Protein 3NC3 (pdb70)

Radius of gyration: 29.65 Å; Cα contacts (8 Å, |Δi|>4): 1270; chains: 2; bounding box: 60×77×84 Å

InterPro domains:
  IPR001128 Cytochrome P450 [PF00067] (16-372)
  IPR002397 Cytochrome P450, B-class [PR00359] (80-91)
  IPR002397 Cytochrome P450, B-class [PR00359] (126-142)
  IPR002397 Cytochrome P450, B-class [PR00359] (143-158)
  IPR002397 Cytochrome P450, B-class [PR00359] (187-209)
  IPR002397 Cytochrome P450, B-class [PR00359] (268-279)
  IPR002397 Cytochrome P450, B-class [PR00359] (285-312)
  IPR002397 Cytochrome P450, B-class [PR00359] (313-328)
  IPR002397 Cytochrome P450, B-class [PR00359] (344-353)
  IPR002397 Cytochrome P450, B-class [PR00359] (353-364)
  IPR017972 Cytochrome P450, conserved site [PS00086] (346-355)
  IPR030904 Cytochrome P450, CypX [TIGR04538] (9-403)
  IPR036396 Cytochrome P450 superfamily [G3DSA:1.10.630.10] (5-405)
  IPR036396 Cytochrome P450 superfamily [SSF48264] (13-402)

GO terms:
  GO:0005506 iron ion binding (F, IDA)
  GO:0016713 oxidoreductase activity, acting on paired donors, with incorporation or reduction of molecular oxygen, reduced iron-sulfur protein as one donor, and incorporation of one atom of oxygen (F, IDA)
  GO:0046148 pigment biosynthetic process (P, IDA)
  GO:0020037 heme binding (F, IDA)

Sequence (765 aa):
IKLFSVLSDQFQNNNPYAYFSQLREEDPVHYEESIDSYFISRYHDVRYILQHPDIFTTKSLVERAEPVMRAKRRRIVVRSFIGDALDHLSPLIKQNAENLLAPYLERGKSDLVNDFGKTFAVCVTMDMLGLDKRDHEKISEWHSGVADFITSISQSPEARAHSLWCSEQLSQYLMPVIKERRVNPGSDLISILCTALSDKDILALILNVLLAATEPADKTLALMIYHLLNNPEQMNDVLADRSLVPRAIAETLRYKPPVQLIPRQLSQDTVVGGMEIKKDTIVFCMIGAANRDPEAFEQPDVFNIHREDLGIKSAFSGAARHLAFGSGIHNCVGTAFAKNEIEIVANIVLDKMRNIRLEEDFCYAESGLYTRGPVSLLVAFDIKLFSVLSDQFQNNPYAYFSQLREEDPVHYEESIDSYFISRYHDVRYILQHPDIFTTKSLVERAEPVMRGPSAKRRIVVRSFIGDALDHLSPLIKQNAENLLAPYLERGKSDLVNDFGKTFAVCVTMDMLGLDKRDHEKISEWHSGVADFITSISQSPEARAHSLWCSEQLSQYLMPVIKERRVNPGSDLISILCTSALSDKDILALILNVLLAATEPADKTLALMIYHLLNNPEQMNDVLADRSLVPRAIAETLRYKPPVQLIPRQLSQDTVVGGMEIKKDTIVFCMIGAANRDPEAFEQPDVFNIHREDLGIKSAFSGAARHLAFGSGIHNCVGTAFAKNEIEIVANIVLDKMRNIRLEEDFCYAESGLYYTRGPVSLLVAFDG

Solvent-accessible surface area: 32320 Å² total; per-residue (Å²): 84,63,95,47,29,2,19,32,119,104,10,49,111,66,5,38,67,58,4,57,88,9,7,122,109,30,29,11,0,80,0,105,81,40,78,0,25,2,0,0,88,4,103,21,0,74,110,0,2,66,64,29,126,36,0,56,47,90,39,30,33,92,100,7,122,28,31,3,154,86,156,74,26,104,78,1,78,52,94,9,30,70,19,32,91,131,21,22,73,60,0,84,83,4,0,63,88,34,2,58,81,46,59,173,145,9,114,6,16,1,4,75,57,0,0,87,32,2,0,2,6,1,4,0,17,6,2,30,15,72,58,205,34,41,126,94,1,28,85,16,9,61,4,1,10,60,27,18,31,24,73,89,44,61,119,142,29,98,60,68,5,99,110,0,27,90,36,2,35,122,40,3,33,75,26,0,98,83,33,88,127,95,63,56,103,25,5,0,2,28,13,8,133,133,26,58,33,135,59,0,19,7,0,0,2,16,11,4,24,65,28,2,34,34,9,8,30,2,1,1,0,1,2,27,9,2,24,82,31,63,11,4,7,55,12,0,70,64,32,71,83,21,1,19,24,0,0,0,0,0,7,0,12,21,0,4,29,9,8,25,29,13,79,2,60,78,77,32,79,6,57,62,100,116,1,160,122,108,19,43,0,0,0,4,0,1,0,0,0,14,3,81,136,11,1,74,62,14,66,15,7,7,0,4,11,46,32,0,20,44,205,32,0,30,46,17,82,4,88,1,0,9,23,6,2,26,134,43,4,50,23,17,2,54,11,18,68,28,4,5,38,23,0,0,32,12,0,10,80,73,2,170,113,17,138,55,37,155,141,34,103,54,41,30,59,10,11,48,15,4,4,12,81,21,0,61,0,10,12,112,128,24,102,43,32,0,21,31,113,106,6,45,112,68,3,31,67,56,4,56,71,1,12,116,119,36,22,3,1,78,1,111,88,88,85,2,45,4,0,0,100,0,62,32,0,4,79,2,0,21,26,36,125,43,2,49,58,64,50,44,29,105,54,0,125,76,0,26,150,66,76,118,85,164,82,42,74,56,8,34,57,13,12,32,89,4,41,104,133,20,24,83,64,1,89,79,4,0,63,85,31,1,61,90,49,44,158,136,6,95,5,18,0,8,85,42,0,0,86,30,2,0,2,7,0,0,0,18,4,0,30,10,78,51,194,16,46,115,88,1,27,112,19,12,54,3,1,8,56,44,15,28,36,88,93,50,61,117,143,34,104,55,84,1,84,118,0,6,58,40,1,13,104,38,1,29,78,30,0,107,99,43,88,111,101,72,47,96,19,0,0,0,58,2,8,71,102,111,39,58,22,108,58,0,10,21,10,0,5,22,14,1,7,49,24,3,24,33,9,10,30,3,2,0,1,1,1,27,10,2,25,80,44,87,135,24,12,88,53,1,66,95,71,70,88,28,1,18,46,0,0,0,0,0,6,0,29,23,1,3,45,8,9,30,13,7,48,1,42,94,92,29,98,6,56,54,90,156,4,154,113,84,22,38,0,16,0,4,0,0,0,0,0,10,5,79,131,8,1,133,114,19,74,70,6,52,0,74,13,178,38,0,23,54,148,8,0,11,7,8,5,2,33,0,0,9,23,6,2,1,75,66,6,48,40,15,2,26,9,19,65,32,3,5,37,22,0,2,36,14,0,10,79,72,1,156,117,28,177,45,61,148,132,32,107,56,43,26,64,26,11,38,18,9,2,12,77,24,0,59,0,34,16,84,81

Organism: Bacillus subtilis (strain 168) (NCBI:txid224308)

Structure (mmCIF, N/CA/C/O backbone):
data_3NC3
#
_entry.id   3NC3
#
_cell.length_a   63.800
_cell.length_b   105.400
_cell.length_c   143.900
_cell.angle_alpha   90.00
_cell.angle_beta   90.00
_cell.angle_gamma   90.00
#
_symmetry.space_group_name_H-M   'P 21 21 21'
#
loop_
_entity.id
_entity.type
_entity.pdbx_description
1 polymer 'Cytochrome P450 cypX'
2 non-polymer 'PROTOPORPHYRIN IX CONTAINING FE'
3 non-polymer GLYCEROL
4 non-polymer 'MAGNESIUM ION'
5 water water
#
loop_
_atom_site.group_PDB
_atom_site.id
_atom_site.type_symbol
_atom_site.label_atom_id
_atom_site.label_alt_id
_atom_site.label_comp_id
_atom_site.label_asym_id
_atom_site.label_entity_id
_atom_site.label_seq_id
_atom_site.pdbx_PDB_ins_code
_atom_site.Cartn_x
_atom_site.Cartn_y
_atom_site.Cartn_z
_atom_site.occupancy
_atom_site.B_iso_or_equiv
_atom_site.auth_seq_id
_atom_site.auth_comp_id
_atom_site.auth_asym_id
_atom_site.auth_atom_id
_atom_site.pdbx_PDB_model_num
ATOM 1 N N . ILE A 1 41 ? 4.164 -0.835 -8.672 1.00 40.38 5 ILE A N 1
ATOM 2 C CA . ILE A 1 41 ? 4.365 -1.658 -7.433 1.00 39.52 5 ILE A CA 1
ATOM 3 C C . ILE A 1 41 ? 4.600 -3.158 -7.780 1.00 38.44 5 ILE A C 1
ATOM 4 O O . ILE A 1 41 ? 5.752 -3.647 -7.783 1.00 39.49 5 ILE A O 1
ATOM 6 N N . LYS A 1 42 ? 3.517 -3.885 -8.045 1.00 106.06 6 LYS A N 1
ATOM 7 C CA . LYS A 1 42 ? 3.617 -5.231 -8.588 1.00 102.15 6 LYS A CA 1
ATOM 8 C C . LYS A 1 42 ? 3.495 -5.097 -10.099 1.00 101.56 6 LYS A C 1
ATOM 9 O O . LYS A 1 42 ? 3.704 -6.058 -10.844 1.00 100.35 6 LYS A O 1
ATOM 11 N N . LEU A 1 43 ? 3.160 -3.878 -10.525 1.00 101.67 7 LEU A N 1
ATOM 12 C CA . LEU A 1 43 ? 2.958 -3.521 -11.925 1.00 101.69 7 LEU A CA 1
ATOM 13 C C . LEU A 1 43 ? 4.285 -3.301 -12.632 1.00 96.87 7 LEU A C 1
ATOM 14 O O . LEU A 1 43 ? 4.367 -3.355 -13.857 1.00 97.68 7 LEU A O 1
ATOM 16 N N . PHE A 1 44 ? 5.322 -3.058 -11.843 1.00 91.49 8 PHE A N 1
ATOM 17 C CA . PHE A 1 44 ? 6.665 -2.816 -12.357 1.00 86.61 8 PHE A CA 1
ATOM 18 C C . PHE A 1 44 ? 7.356 -4.102 -12.826 1.00 83.01 8 PHE A C 1
ATOM 19 O O . PHE A 1 44 ? 7.168 -5.156 -12.233 1.00 82.12 8 PHE A O 1
ATOM 27 N N . SER A 1 45 ? 8.162 -4.007 -13.882 1.00 80.91 9 SER A N 1
ATOM 28 C CA . SER A 1 45 ? 8.829 -5.182 -14.463 1.00 78.11 9 SER A CA 1
ATOM 29 C C . SER A 1 45 ? 10.355 -5.153 -14.315 1.00 73.71 9 SER A C 1
ATOM 30 O O . SER A 1 45 ? 11.008 -4.152 -14.646 1.00 73.15 9 SER A O 1
ATOM 33 N N . VAL A 1 46 ? 10.922 -6.262 -13.838 1.00 70.60 10 VAL A N 1
ATOM 34 C CA . VAL A 1 46 ? 12.376 -6.363 -13.625 1.00 66.30 10 VAL A CA 1
ATOM 35 C C . VAL A 1 46 ? 13.193 -6.684 -14.899 1.00 65.69 10 VAL A C 1
ATOM 36 O O . VAL A 1 46 ? 14.367 -7.053 -14.815 1.00 63.15 10 VAL A O 1
ATOM 40 N N . LEU A 1 47 ? 12.574 -6.528 -16.069 1.00 68.42 11 LEU A N 1
ATOM 41 C CA . LEU A 1 47 ? 13.242 -6.750 -17.363 1.00 68.44 11 LEU A CA 1
ATOM 42 C C . LEU A 1 47 ? 13.294 -5.456 -18.186 1.00 70.20 11 LEU A C 1
ATOM 43 O O . LEU A 1 47 ? 13.734 -5.443 -19.344 1.00 71.31 11 LEU A O 1
ATOM 48 N N . SER A 1 48 ? 12.848 -4.372 -17.555 1.00 70.60 12 SER A N 1
ATOM 49 C CA . SER A 1 48 ? 12.658 -3.079 -18.192 1.00 72.88 12 SER A CA 1
ATOM 50 C C . SER A 1 48 ? 13.957 -2.297 -18.291 1.00 71.01 12 SER A C 1
ATOM 51 O O . SER A 1 48 ? 14.834 -2.457 -17.445 1.00 67.68 12 SER A O 1
ATOM 54 N N . ASP A 1 49 ? 14.064 -1.444 -19.314 1.00 73.63 13 ASP A N 1
ATOM 55 C CA . ASP A 1 49 ? 15.184 -0.506 -19.458 1.00 72.68 13 ASP A CA 1
ATOM 56 C C . ASP A 1 49 ? 15.389 0.240 -18.157 1.00 70.90 13 ASP A C 1
ATOM 57 O O . ASP A 1 49 ? 16.505 0.387 -17.677 1.00 68.06 13 ASP A O 1
ATOM 62 N N . GLN A 1 50 ? 14.276 0.714 -17.608 1.00 73.28 14 GLN A N 1
ATOM 63 C CA . GLN A 1 50 ? 14.221 1.414 -16.333 1.00 72.64 14 GLN A CA 1
ATOM 64 C C . GLN A 1 50 ? 14.930 0.637 -15.220 1.00 68.35 14 GLN A C 1
ATOM 65 O O . GLN A 1 50 ? 15.785 1.178 -14.514 1.00 66.40 14 GLN A O 1
ATOM 71 N N . PHE A 1 51 ? 14.572 -0.632 -15.075 1.00 67.16 15 PHE A N 1
ATOM 72 C CA . PHE A 1 51 ? 15.178 -1.464 -14.059 1.00 63.84 15 PHE A CA 1
ATOM 73 C C . PHE A 1 51 ? 16.634 -1.745 -14.388 1.00 61.50 15 PHE A C 1
ATOM 74 O O . PHE A 1 51 ? 17.492 -1.719 -13.508 1.00 59.26 15 PHE A O 1
ATOM 82 N N . GLN A 1 52 ? 16.910 -2.021 -15.657 1.00 62.46 16 GLN A N 1
ATOM 83 C CA . GLN A 1 52 ? 18.252 -2.392 -16.077 1.00 60.69 16 GLN A CA 1
ATOM 84 C C . GLN A 1 52 ? 19.238 -1.221 -15.923 1.00 59.91 16 GLN A C 1
ATOM 85 O O . GLN A 1 52 ? 20.453 -1.436 -15.771 1.00 57.88 16 GLN A O 1
ATOM 91 N N . ASN A 1 53 ? 18.702 0.002 -15.955 1.00 61.98 17 ASN A N 1
ATOM 92 C CA A ASN A 1 53 ? 19.506 1.200 -15.742 0.50 61.86 17 ASN A CA 1
ATOM 93 C CA B ASN A 1 53 ? 19.487 1.215 -15.738 0.50 61.91 17 ASN A CA 1
ATOM 94 C C . ASN A 1 53 ? 20.164 1.187 -14.365 1.00 59.14 17 ASN A C 1
ATOM 95 O O . ASN A 1 53 ? 21.364 1.404 -14.254 1.00 57.67 17 ASN A O 1
ATOM 104 N N . ASN A 1 54 ? 19.385 0.907 -13.322 1.00 58.76 18 ASN A N 1
ATOM 105 C CA . ASN A 1 54 ? 19.929 0.787 -11.972 1.00 56.71 18 ASN A CA 1
ATOM 106 C C . ASN A 1 54 ? 19.134 -0.164 -11.081 1.00 55.90 18 ASN A C 1
ATOM 107 O O . ASN A 1 54 ? 18.263 0.288 -10.326 1.00 57.90 18 ASN A O 1
ATOM 112 N N . PRO A 1 55 ? 19.443 -1.475 -11.141 1.00 53.61 19 PRO A N 1
ATOM 113 C CA . PRO A 1 55 ? 18.727 -2.488 -10.372 1.00 53.19 19 PRO A CA 1
ATOM 114 C C . PRO A 1 55 ? 18.722 -2.201 -8.879 1.00 53.13 19 PRO A C 1
ATOM 115 O O . PRO A 1 55 ? 17.789 -2.608 -8.179 1.00 53.85 19 PRO A O 1
ATOM 119 N N . TYR A 1 56 ? 19.743 -1.475 -8.419 1.00 52.51 20 TYR A N 1
ATOM 120 C CA . TYR A 1 56 ? 19.978 -1.218 -6.989 1.00 52.61 20 TYR A CA 1
ATOM 121 C C . TYR A 1 56 ? 18.976 -0.261 -6.341 1.00 55.42 20 TYR A C 1
ATOM 122 O O . TYR A 1 56 ? 18.807 -0.272 -5.110 1.00 56.18 20 TYR A O 1
ATOM 131 N N . ALA A 1 57 ? 18.306 0.541 -7.170 1.00 57.28 21 ALA A N 1
ATOM 132 C CA . ALA A 1 57 ? 17.316 1.500 -6.689 1.00 60.32 21 ALA A CA 1
ATOM 133 C C . ALA A 1 57 ? 15.949 0.870 -6.384 1.00 61.72 21 ALA A C 1
ATOM 134 O O . ALA A 1 57 ? 15.072 1.528 -5.822 1.00 64.68 21 ALA A O 1
ATOM 136 N N . TYR A 1 58 ? 15.769 -0.396 -6.743 1.00 60.05 22 TYR A N 1
ATOM 137 C CA . TYR A 1 58 ? 14.454 -1.012 -6.677 1.00 61.45 22 TYR A CA 1
ATOM 138 C C . TYR A 1 58 ? 14.453 -2.245 -5.810 1.00 60.56 22 TYR A C 1
ATOM 139 O O . TYR A 1 58 ? 13.387 -2.763 -5.489 1.00 62.46 22 TYR A O 1
ATOM 148 N N . PHE A 1 59 ? 15.634 -2.723 -5.425 1.00 58.28 23 PHE A N 1
ATOM 149 C CA . PHE A 1 59 ? 15.728 -3.932 -4.598 1.00 57.77 23 PHE A CA 1
ATOM 150 C C . PHE A 1 59 ? 14.937 -3.808 -3.298 1.00 60.43 23 PHE A C 1
ATOM 151 O O . PHE A 1 59 ? 14.243 -4.739 -2.882 1.00 61.33 23 PHE A O 1
ATOM 159 N N . SER A 1 60 ? 15.046 -2.646 -2.662 1.00 62.20 24 SER A N 1
ATOM 160 C CA . SER A 1 60 ? 14.425 -2.434 -1.364 1.00 65.00 24 SER A CA 1
ATOM 161 C C . SER A 1 60 ? 12.901 -2.529 -1.466 1.00 67.88 24 SER A C 1
ATOM 162 O O . SER A 1 60 ? 12.289 -3.283 -0.716 1.00 69.21 24 SER A O 1
ATOM 165 N N . GLN A 1 61 ? 12.303 -1.798 -2.410 1.00 69.24 25 GLN A N 1
ATOM 166 C CA . GLN A 1 61 ? 10.859 -1.889 -2.645 1.00 72.21 25 GLN A CA 1
ATOM 167 C C . GLN A 1 61 ? 10.462 -3.311 -3.044 1.00 71.45 25 GLN A C 1
ATOM 168 O O . GLN A 1 61 ? 9.335 -3.733 -2.779 1.00 73.97 25 GLN A O 1
ATOM 174 N N . LEU A 1 62 ? 11.391 -4.049 -3.657 1.00 68.36 26 LEU A N 1
ATOM 175 C CA . LEU A 1 62 ? 11.122 -5.434 -4.073 1.00 67.80 26 LEU A CA 1
ATOM 176 C C . LEU A 1 62 ? 10.970 -6.383 -2.884 1.00 68.45 26 LEU A C 1
ATOM 177 O O . LEU A 1 62 ? 9.953 -7.068 -2.788 1.00 70.70 26 LEU A O 1
ATOM 182 N N . ARG A 1 63 ? 11.950 -6.421 -1.976 1.00 66.90 27 ARG A N 1
ATOM 183 C CA . ARG A 1 63 ? 11.707 -7.044 -0.668 1.00 68.47 27 ARG A CA 1
ATOM 184 C C . ARG A 1 63 ? 10.628 -6.178 -0.017 1.00 71.86 27 ARG A C 1
ATOM 185 O O . ARG A 1 63 ? 10.302 -5.103 -0.514 1.00 72.65 27 ARG A O 1
ATOM 193 N N . GLU A 1 64 ? 10.052 -6.638 1.079 1.00 74.37 28 GLU A N 1
ATOM 194 C CA . GLU A 1 64 ? 9.140 -5.788 1.854 1.00 78.21 28 GLU A CA 1
ATOM 195 C C . GLU A 1 64 ? 7.777 -5.517 1.181 1.00 80.51 28 GLU A C 1
ATOM 196 O O . GLU A 1 64 ? 6.749 -5.493 1.860 1.00 84.04 28 GLU A O 1
ATOM 202 N N . GLU A 1 65 ? 7.763 -5.332 -0.139 1.00 78.90 29 GLU A N 1
ATOM 203 C CA . GLU A 1 65 ? 6.529 -4.942 -0.836 1.00 81.40 29 GLU A CA 1
ATOM 204 C C . GLU A 1 65 ? 6.033 -5.912 -1.929 1.00 81.14 29 GLU A C 1
ATOM 205 O O . GLU A 1 65 ? 4.825 -6.057 -2.116 1.00 84.20 29 GLU A O 1
ATOM 211 N N . ASP A 1 66 ? 6.954 -6.535 -2.667 1.00 77.71 30 ASP A N 1
ATOM 212 C CA . ASP A 1 66 ? 6.616 -7.617 -3.601 1.00 77.56 30 ASP A CA 1
ATOM 213 C C . ASP A 1 66 ? 7.794 -8.578 -3.693 1.00 74.12 30 ASP A C 1
ATOM 214 O O . ASP A 1 66 ? 8.491 -8.599 -4.708 1.00 72.07 30 ASP A O 1
ATOM 219 N N . PRO A 1 67 ? 8.033 -9.365 -2.622 1.00 73.97 31 PRO A N 1
ATOM 220 C CA . PRO A 1 67 ? 9.202 -10.256 -2.538 1.00 71.10 31 PRO A CA 1
ATOM 221 C C . PRO A 1 67 ? 9.255 -11.338 -3.618 1.00 70.40 31 PRO A C 1
ATOM 222 O O . PRO A 1 67 ? 10.307 -11.528 -4.235 1.00 68.18 31 PRO A O 1
ATOM 226 N N . VAL A 1 68 ? 8.136 -12.025 -3.844 1.00 73.00 32 VAL A N 1
ATOM 227 C CA . VAL A 1 68 ? 8.034 -13.053 -4.886 1.00 73.00 32 VAL A CA 1
ATOM 228 C C . VAL A 1 68 ? 7.358 -12.442 -6.124 1.00 74.17 32 VAL A C 1
ATOM 229 O O . VAL A 1 68 ? 6.216 -12.760 -6.467 1.00 77.40 32 VAL A O 1
ATOM 233 N N . HIS A 1 69 ? 8.090 -11.549 -6.782 1.00 71.92 33 HIS A N 1
ATOM 234 C CA . HIS A 1 69 ? 7.570 -10.729 -7.870 1.00 73.17 33 HIS A CA 1
ATOM 235 C C . HIS A 1 69 ? 7.344 -11.549 -9.133 1.00 74.44 33 HIS A C 1
ATOM 236 O O . HIS A 1 69 ? 8.283 -12.120 -9.670 1.00 72.65 33 HIS A O 1
ATOM 243 N N . TYR A 1 70 ? 6.102 -11.611 -9.604 1.00 78.29 34 TYR A N 1
ATOM 244 C CA . TYR A 1 70 ? 5.806 -12.286 -10.867 1.00 80.25 34 TYR A CA 1
ATOM 245 C C . TYR A 1 70 ? 6.261 -11.471 -12.079 1.00 79.70 34 TYR A C 1
ATOM 246 O O . TYR A 1 70 ? 6.057 -10.258 -12.139 1.00 80.07 34 TYR A O 1
ATOM 255 N N . GLU A 1 71 ? 6.880 -12.147 -13.042 1.00 79.31 35 GLU A N 1
ATOM 256 C CA . GLU A 1 71 ? 7.270 -11.502 -14.285 1.00 79.46 35 GLU A CA 1
ATOM 257 C C . GLU A 1 71 ? 6.388 -11.978 -15.440 1.00 83.90 35 GLU A C 1
ATOM 258 O O . GLU A 1 71 ? 6.628 -13.036 -16.028 1.00 84.50 35 GLU A O 1
ATOM 264 N N . GLU A 1 72 ? 5.363 -11.172 -15.734 1.00 87.36 36 GLU A N 1
ATOM 265 C CA . GLU A 1 72 ? 4.333 -11.455 -16.750 1.00 92.49 36 GLU A CA 1
ATOM 266 C C . GLU A 1 72 ? 4.937 -11.842 -18.096 1.00 93.03 36 GLU A C 1
ATOM 267 O O . GLU A 1 72 ? 4.387 -12.676 -18.809 1.00 96.45 36 GLU A O 1
ATOM 273 N N . SER A 1 73 ? 6.065 -11.217 -18.428 1.00 90.08 37 SER A N 1
ATOM 274 C CA . SER A 1 73 ? 6.758 -11.413 -19.701 1.00 90.68 37 SER A CA 1
ATOM 275 C C . SER A 1 73 ? 7.176 -12.865 -19.951 1.00 90.55 37 SER A C 1
ATOM 276 O O . SER A 1 73 ? 7.122 -13.340 -21.086 1.00 93.17 37 SER A O 1
ATOM 279 N N . ILE A 1 74 ? 7.612 -13.545 -18.889 1.00 87.73 38 ILE A N 1
ATOM 280 C CA . ILE A 1 74 ? 7.822 -14.995 -18.910 1.00 88.28 38 ILE A CA 1
ATOM 281 C C . ILE A 1 74 ? 6.825 -15.648 -17.947 1.00 89.75 38 ILE A C 1
ATOM 282 O O . ILE A 1 74 ? 5.860 -15.013 -17.499 1.00 91.09 38 ILE A O 1
ATOM 287 N N . ASP A 1 75 ? 7.056 -16.925 -17.653 1.00 89.76 39 ASP A N 1
ATOM 288 C CA . ASP A 1 75 ? 6.347 -17.623 -16.592 1.00 90.51 39 ASP A CA 1
ATOM 289 C C . ASP A 1 75 ? 7.345 -17.805 -15.444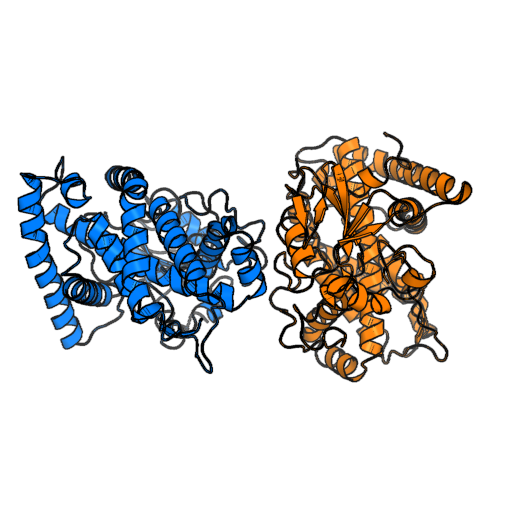 1.00 86.00 39 ASP A C 1
ATOM 290 O O . ASP A 1 75 ? 7.571 -18.920 -14.963 1.00 86.39 39 ASP A O 1
ATOM 295 N N . SER A 1 76 ? 7.939 -16.688 -15.021 1.00 81.88 40 SER A N 1
ATOM 296 C CA . SER A 1 76 ? 9.030 -16.693 -14.057 1.00 77.36 40 SER A CA 1
ATOM 297 C C . SER A 1 76 ? 8.757 -15.757 -12.906 1.00 75.53 40 SER A C 1
ATOM 298 O O . SER A 1 76 ? 8.230 -14.663 -13.099 1.00 75.90 40 SER A O 1
ATOM 301 N N . TYR A 1 77 ? 9.125 -16.203 -11.709 1.00 73.82 41 TYR A N 1
ATOM 302 C CA . TYR A 1 77 ? 9.036 -15.394 -10.499 1.00 72.07 41 TYR A CA 1
ATOM 303 C C . TYR A 1 77 ? 10.431 -14.949 -10.102 1.00 67.98 41 TYR A C 1
ATOM 304 O O . TYR A 1 77 ? 11.397 -15.684 -10.310 1.00 66.76 41 TYR A O 1
ATOM 313 N N . PHE A 1 78 ? 10.517 -13.747 -9.530 1.00 66.27 42 PHE A N 1
ATOM 314 C CA . PHE A 1 78 ? 11.771 -13.140 -9.081 1.00 62.56 42 PHE A CA 1
ATOM 315 C C . PHE A 1 78 ? 11.744 -12.896 -7.568 1.00 62.20 42 PHE A C 1
ATOM 316 O O . PHE A 1 78 ? 10.878 -12.184 -7.049 1.00 63.59 42 PHE A O 1
ATOM 324 N N . ILE A 1 79 ? 12.703 -13.492 -6.870 1.00 60.44 43 ILE A N 1
ATOM 325 C CA . ILE A 1 79 ? 12.694 -13.535 -5.418 1.00 60.81 43 ILE A CA 1
ATOM 326 C C . ILE A 1 79 ? 13.797 -12.663 -4.824 1.00 58.50 43 ILE A C 1
ATOM 327 O O . ILE A 1 79 ? 14.975 -12.922 -5.023 1.00 56.66 43 ILE A O 1
ATOM 332 N N . SER A 1 80 ? 13.414 -11.629 -4.083 1.00 59.29 44 SER A N 1
ATOM 333 C CA . SER A 1 80 ? 14.379 -10.605 -3.670 1.00 57.56 44 SER A CA 1
ATOM 334 C C . SER A 1 80 ? 14.879 -10.670 -2.221 1.00 57.97 44 SER A C 1
ATOM 335 O O . SER A 1 80 ? 15.837 -9.993 -1.862 1.00 56.58 44 SER A O 1
ATOM 338 N N . ARG A 1 81 ? 14.244 -11.477 -1.388 1.00 60.49 45 ARG A N 1
ATOM 339 C CA . ARG A 1 81 ? 14.591 -11.495 0.027 1.00 61.78 45 ARG A CA 1
ATOM 340 C C . ARG A 1 81 ? 15.763 -12.444 0.313 1.00 60.62 45 ARG A C 1
ATOM 341 O O . ARG A 1 81 ? 15.774 -13.571 -0.168 1.00 60.98 45 ARG A O 1
ATOM 349 N N . TYR A 1 82 ? 16.743 -11.986 1.093 1.00 59.89 46 TYR A N 1
ATOM 350 C CA . TYR A 1 82 ? 17.940 -12.784 1.400 1.00 59.24 46 TYR A CA 1
ATOM 351 C C . TYR A 1 82 ? 17.610 -14.197 1.878 1.00 62.11 46 TYR A C 1
ATOM 352 O O . TYR A 1 82 ? 18.028 -15.169 1.254 1.00 62.10 46 TYR A O 1
ATOM 361 N N . HIS A 1 83 ? 16.859 -14.312 2.971 1.00 65.21 47 HIS A N 1
ATOM 362 C CA . HIS A 1 83 ? 16.618 -15.610 3.589 1.00 68.17 47 HIS A CA 1
ATOM 363 C C . HIS A 1 83 ? 15.838 -16.555 2.687 1.00 68.86 47 HIS A C 1
ATOM 364 O O . HIS A 1 83 ? 16.046 -17.768 2.751 1.00 70.53 47 HIS A O 1
ATOM 371 N N . ASP A 1 84 ? 14.959 -15.999 1.847 1.00 68.09 48 ASP A N 1
ATOM 372 C CA . ASP A 1 84 ? 14.250 -16.767 0.807 1.00 68.47 48 ASP A CA 1
ATOM 373 C C . ASP A 1 84 ? 15.236 -17.247 -0.255 1.00 65.75 48 ASP A C 1
ATOM 374 O O . ASP A 1 84 ? 15.384 -18.448 -0.478 1.00 67.01 48 ASP A O 1
ATOM 379 N N . VAL A 1 85 ? 15.900 -16.294 -0.907 1.00 62.18 49 VAL A N 1
ATOM 380 C CA . VAL A 1 85 ? 16.977 -16.579 -1.847 1.00 59.40 49 VAL A CA 1
ATOM 381 C C . VAL A 1 85 ? 17.896 -17.683 -1.307 1.00 60.14 49 VAL A C 1
ATOM 382 O O . VAL A 1 85 ? 18.120 -18.681 -1.981 1.00 60.82 49 VAL A O 1
ATOM 386 N N . ARG A 1 86 ? 18.383 -17.528 -0.079 1.00 60.58 50 ARG A N 1
ATOM 387 C CA . ARG A 1 86 ? 19.293 -18.507 0.511 1.00 61.59 50 ARG A CA 1
ATOM 388 C C . ARG A 1 86 ? 18.678 -19.893 0.736 1.00 64.95 50 ARG A C 1
ATOM 389 O O . ARG A 1 86 ? 19.344 -20.899 0.517 1.00 65.76 50 ARG A O 1
ATOM 397 N N . TYR A 1 87 ? 17.423 -19.941 1.180 1.00 67.12 51 TYR A N 1
ATOM 398 C CA . TYR A 1 87 ? 16.701 -21.204 1.346 1.00 70.75 51 TYR A CA 1
ATOM 399 C C . TYR A 1 87 ? 16.607 -21.934 0.015 1.00 70.55 51 TYR A C 1
ATOM 400 O O . TYR A 1 87 ? 16.716 -23.159 -0.044 1.00 73.00 51 TYR A O 1
ATOM 409 N N . ILE A 1 88 ? 16.386 -21.160 -1.043 1.00 67.89 52 ILE A N 1
ATOM 410 C CA . ILE A 1 88 ? 16.252 -21.686 -2.382 1.00 67.91 52 ILE A CA 1
ATOM 411 C C . ILE A 1 88 ? 17.554 -22.320 -2.841 1.00 67.31 52 ILE A C 1
ATOM 412 O O . ILE A 1 88 ? 17.550 -23.423 -3.390 1.00 69.61 52 ILE A O 1
ATOM 417 N N . LEU A 1 89 ? 18.666 -21.626 -2.608 1.00 64.78 53 LEU A N 1
ATOM 418 C CA . LEU A 1 89 ? 19.978 -22.124 -3.022 1.00 64.19 53 LEU A CA 1
ATOM 419 C C . LEU A 1 89 ? 20.448 -23.302 -2.176 1.00 67.62 53 LEU A C 1
ATOM 420 O O . LEU A 1 89 ? 21.230 -24.126 -2.644 1.00 68.91 53 LEU A O 1
ATOM 425 N N . GLN A 1 90 ? 19.988 -23.370 -0.931 1.00 69.91 54 GLN A N 1
ATOM 426 C CA . GLN A 1 90 ? 20.389 -24.443 -0.028 1.00 73.86 54 GLN A CA 1
ATOM 427 C C . GLN A 1 90 ? 19.654 -25.743 -0.361 1.00 78.08 54 GLN A C 1
ATOM 428 O O . GLN A 1 90 ? 20.114 -26.838 -0.001 1.00 81.45 54 GLN A O 1
ATOM 434 N N . HIS A 1 91 ? 18.512 -25.613 -1.040 1.00 78.37 55 HIS A N 1
ATOM 435 C CA . HIS A 1 91 ? 17.608 -26.740 -1.277 1.00 82.39 55 HIS A CA 1
ATOM 436 C C . HIS A 1 91 ? 17.405 -27.005 -2.773 1.00 82.17 55 HIS A C 1
ATOM 437 O O . HIS A 1 91 ? 16.324 -26.753 -3.309 1.00 82.60 55 HIS A O 1
ATOM 444 N N . PRO A 1 92 ? 18.448 -27.532 -3.452 1.00 82.12 56 PRO A N 1
ATOM 445 C CA . PRO A 1 92 ? 18.373 -27.712 -4.896 1.00 82.05 56 PRO A CA 1
ATOM 446 C C . PRO A 1 92 ? 17.651 -29.006 -5.277 1.00 87.06 56 PRO A C 1
ATOM 447 O O . PRO A 1 92 ? 17.620 -29.385 -6.453 1.00 88.19 56 PRO A O 1
ATOM 451 N N . ASP A 1 93 ? 17.090 -29.682 -4.278 1.00 90.63 57 ASP A N 1
ATOM 452 C CA . ASP A 1 93 ? 16.183 -30.784 -4.524 1.00 95.52 57 ASP A CA 1
ATOM 453 C C . ASP A 1 93 ? 14.831 -30.204 -4.910 1.00 95.27 57 ASP A C 1
ATOM 454 O O . ASP A 1 93 ? 14.203 -30.654 -5.871 1.00 97.63 57 ASP A O 1
ATOM 459 N N . ILE A 1 94 ? 14.406 -29.182 -4.174 1.00 92.73 58 ILE A N 1
ATOM 460 C CA . ILE A 1 94 ? 13.142 -28.510 -4.438 1.00 92.31 58 ILE A CA 1
ATOM 461 C C . ILE A 1 94 ? 13.306 -27.559 -5.622 1.00 88.39 58 ILE A C 1
ATOM 462 O O . ILE A 1 94 ? 12.388 -27.395 -6.430 1.00 89.13 58 ILE A O 1
ATOM 467 N N . PHE A 1 95 ? 14.498 -26.973 -5.727 1.00 84.58 59 PHE A N 1
ATOM 468 C CA . PHE A 1 95 ? 14.809 -25.966 -6.744 1.00 81.10 59 PHE A CA 1
ATOM 469 C C . PHE A 1 95 ? 16.018 -26.367 -7.596 1.00 80.40 59 PHE A C 1
ATOM 470 O O . PHE A 1 95 ? 17.145 -25.936 -7.343 1.00 77.43 59 PHE A O 1
ATOM 478 N N . THR A 1 96 ? 15.764 -27.191 -8.610 1.00 83.61 60 THR A N 1
ATOM 479 C CA . THR A 1 96 ? 16.826 -27.772 -9.428 1.00 84.32 60 THR A CA 1
ATOM 480 C C . THR A 1 96 ? 17.400 -26.763 -10.397 1.00 81.30 60 THR A C 1
ATOM 481 O O . THR A 1 96 ? 16.813 -25.709 -10.643 1.00 79.37 60 THR A O 1
ATOM 485 N N . THR A 1 97 ? 18.556 -27.113 -10.944 1.00 81.68 61 THR A N 1
ATOM 486 C CA . THR A 1 97 ? 19.221 -26.326 -11.958 1.00 79.91 61 THR A CA 1
ATOM 487 C C . THR A 1 97 ? 20.070 -27.238 -12.826 1.00 82.62 61 THR A C 1
ATOM 488 O O . THR A 1 97 ? 20.416 -28.344 -12.411 1.00 85.53 61 THR A O 1
ATOM 492 N N . LYS A 1 98 ? 20.427 -26.761 -14.015 1.00 82.52 62 LYS A N 1
ATOM 493 C CA . LYS A 1 98 ? 21.142 -27.579 -15.005 1.00 85.80 62 LYS A CA 1
ATOM 494 C C . LYS A 1 98 ? 22.503 -28.136 -14.526 1.00 85.90 62 LYS A C 1
ATOM 495 O O . LYS A 1 98 ? 23.191 -27.520 -13.696 1.00 82.68 62 LYS A O 1
ATOM 501 N N . SER A 1 99 ? 22.855 -29.312 -15.056 1.00 90.10 63 SER A N 1
ATOM 502 C CA . SER A 1 99 ? 24.166 -29.945 -14.860 1.00 91.23 63 SER A CA 1
ATOM 503 C C . SER A 1 99 ? 25.289 -29.142 -15.536 1.00 88.87 63 SER A C 1
ATOM 504 O O . SER A 1 99 ? 25.027 -28.292 -16.396 1.00 87.31 63 SER A O 1
ATOM 507 N N . LEU A 1 100 ? 26.535 -29.405 -15.141 1.00 89.08 64 LEU A N 1
ATOM 508 C CA . LEU A 1 100 ? 27.694 -28.786 -15.793 1.00 87.72 64 LEU A CA 1
ATOM 509 C C . LEU A 1 100 ? 27.856 -29.244 -17.243 1.00 91.22 64 LEU A C 1
ATOM 510 O O . LEU A 1 100 ? 28.333 -28.478 -18.079 1.00 89.74 64 LEU A O 1
ATOM 515 N N . VAL A 1 101 ? 27.444 -30.482 -17.531 1.00 96.46 65 VAL A N 1
ATOM 516 C CA . VAL A 1 101 ? 27.502 -31.044 -18.891 1.00 100.97 65 VAL A CA 1
ATOM 517 C C . VAL A 1 101 ? 26.262 -30.714 -19.737 1.00 102.23 65 VAL A C 1
ATOM 518 O O . VAL A 1 101 ? 26.053 -31.293 -20.804 1.00 106.29 65 VAL A O 1
ATOM 522 N N . GLU A 1 102 ? 25.448 -29.780 -19.257 1.00 99.54 66 GLU A N 1
ATOM 523 C CA . GLU A 1 102 ? 24.280 -29.319 -20.005 1.00 101.13 66 GLU A CA 1
ATOM 524 C C . GLU A 1 102 ? 24.578 -28.044 -20.798 1.00 98.73 66 GLU A C 1
ATOM 525 O O . GLU A 1 102 ? 24.640 -26.940 -20.232 1.00 94.36 66 GLU A O 1
ATOM 531 N N . ARG A 1 103 ? 24.769 -28.227 -22.106 1.00 102.40 67 ARG A N 1
ATOM 532 C CA . ARG A 1 103 ? 24.824 -27.150 -23.097 1.00 101.80 67 ARG A CA 1
ATOM 533 C C . ARG A 1 103 ? 23.891 -26.004 -22.668 1.00 98.66 67 ARG A C 1
ATOM 534 O O . ARG A 1 103 ? 22.688 -26.208 -22.478 1.00 100.03 67 ARG A O 1
ATOM 542 N N . ALA A 1 104 ? 24.443 -24.812 -22.463 1.00 94.95 68 ALA A N 1
ATOM 543 C CA . ALA A 1 104 ? 23.622 -23.698 -21.988 1.00 92.09 68 ALA A CA 1
ATOM 544 C C . ALA A 1 104 ? 22.812 -23.073 -23.127 1.00 94.20 68 ALA A C 1
ATOM 545 O O . ALA A 1 104 ? 23.283 -22.996 -24.273 1.00 96.40 68 ALA A O 1
ATOM 547 N N . GLU A 1 105 ? 21.584 -22.665 -22.800 1.00 93.99 69 GLU A N 1
ATOM 548 C CA . GLU A 1 105 ? 20.691 -21.952 -23.721 1.00 95.97 69 GLU A CA 1
ATOM 549 C C . GLU A 1 105 ? 19.943 -20.861 -22.925 1.00 92.75 69 GLU A C 1
ATOM 550 O O . GLU A 1 105 ? 19.830 -20.989 -21.712 1.00 90.47 69 GLU A O 1
ATOM 556 N N . PRO A 1 106 ? 19.442 -19.788 -23.593 1.00 93.23 70 PRO A N 1
ATOM 557 C CA . PRO A 1 106 ? 19.125 -18.500 -22.928 1.00 90.05 70 PRO A CA 1
ATOM 558 C C . PRO A 1 106 ? 18.340 -18.609 -21.637 1.00 88.53 70 PRO A C 1
ATOM 559 O O . PRO A 1 106 ? 17.285 -19.234 -21.594 1.00 90.77 70 PRO A O 1
ATOM 563 N N . VAL A 1 107 ? 18.866 -17.988 -20.594 1.00 85.19 71 VAL A N 1
ATOM 564 C CA . VAL A 1 107 ? 18.263 -18.078 -19.264 1.00 84.33 71 VAL A CA 1
ATOM 565 C C . VAL A 1 107 ? 16.912 -17.351 -19.180 1.00 85.62 71 VAL A C 1
ATOM 566 O O . VAL A 1 107 ? 16.012 -17.791 -18.454 1.00 86.37 71 VAL A O 1
ATOM 570 N N . MET A 1 108 ? 16.776 -16.269 -19.955 1.00 86.49 72 MET A N 1
ATOM 571 C CA . MET A 1 108 ? 15.568 -15.432 -19.957 1.00 88.14 72 MET A CA 1
ATOM 572 C C . MET A 1 108 ? 14.532 -15.933 -20.955 1.00 93.22 72 MET A C 1
ATOM 573 O O . MET A 1 108 ? 13.452 -16.370 -20.555 1.00 95.29 72 MET A O 1
ATOM 578 N N . ARG A 1 109 ? 14.884 -15.869 -22.243 1.00 96.02 73 ARG A N 1
ATOM 579 C CA . ARG A 1 109 ? 14.017 -16.237 -23.380 1.00 101.32 73 ARG A CA 1
ATOM 580 C C . ARG A 1 109 ? 13.256 -17.554 -23.152 1.00 103.93 73 ARG A C 1
ATOM 581 O O . ARG A 1 109 ? 12.154 -17.570 -22.589 1.00 105.02 73 ARG A O 1
ATOM 589 N N . ALA A 1 123 ? 25.975 -34.621 -10.871 1.00 103.60 87 ALA A N 1
ATOM 590 C CA . ALA A 1 123 ? 26.132 -33.741 -9.711 1.00 99.69 87 ALA A CA 1
ATOM 591 C C . ALA A 1 123 ? 27.404 -34.086 -8.929 1.00 100.67 87 ALA A C 1
ATOM 592 O O . ALA A 1 123 ? 27.675 -33.534 -7.855 1.00 98.41 87 ALA A O 1
ATOM 594 N N . LYS A 1 124 ? 28.187 -34.993 -9.501 1.00 104.31 88 LYS A N 1
ATOM 595 C CA . LYS A 1 124 ? 29.314 -35.618 -8.819 1.00 106.85 88 LYS A CA 1
ATOM 596 C C . LYS A 1 124 ? 30.618 -35.081 -9.376 1.00 104.49 88 LYS A C 1
ATOM 597 O O . LYS A 1 124 ? 31.660 -35.143 -8.719 1.00 104.88 88 LYS A O 1
ATOM 603 N N . ARG A 1 125 ? 30.529 -34.562 -10.600 1.00 102.33 89 ARG A N 1
ATOM 604 C CA A ARG A 1 125 ? 31.655 -33.966 -11.319 0.80 100.21 89 ARG A CA 1
ATOM 605 C CA B ARG A 1 125 ? 31.684 -33.995 -11.284 0.20 100.25 89 ARG A CA 1
ATOM 606 C C . ARG A 1 125 ? 32.059 -32.618 -10.739 1.00 94.68 89 ARG A C 1
ATOM 607 O O . ARG A 1 125 ? 33.202 -32.180 -10.903 1.00 93.55 89 ARG A O 1
ATOM 622 N N . ARG A 1 126 ? 31.109 -31.952 -10.078 1.00 91.52 90 ARG A N 1
ATOM 623 C CA . ARG A 1 126 ? 31.371 -30.664 -9.426 1.00 86.48 90 ARG A CA 1
ATOM 624 C C . ARG A 1 126 ? 32.709 -30.706 -8.693 1.00 87.09 90 ARG A C 1
ATOM 625 O O . ARG A 1 126 ? 33.531 -29.798 -8.830 1.00 84.01 90 ARG A O 1
ATOM 633 N N . ILE A 1 127 ? 32.909 -31.789 -7.941 1.00 91.37 91 ILE A N 1
ATOM 634 C CA . ILE A 1 127 ? 34.103 -32.024 -7.130 1.00 93.07 91 ILE A CA 1
ATOM 635 C C . ILE A 1 127 ? 35.333 -32.307 -8.002 1.00 94.58 91 ILE A C 1
ATOM 636 O O . ILE A 1 127 ? 36.392 -31.718 -7.779 1.00 93.28 91 ILE A O 1
ATOM 641 N N . VAL A 1 128 ? 35.184 -33.196 -8.988 1.00 97.62 92 VAL A N 1
ATOM 642 C CA . VAL A 1 128 ? 36.252 -33.509 -9.957 1.00 99.41 92 VAL A CA 1
ATOM 643 C C . VAL A 1 128 ? 36.752 -32.255 -10.696 1.00 94.75 92 VAL A C 1
ATOM 644 O O . VAL A 1 128 ? 37.953 -32.135 -10.998 1.00 95.55 92 VAL A O 1
ATOM 648 N N . VAL A 1 129 ? 35.829 -31.335 -10.986 1.00 90.19 93 VAL A N 1
ATOM 649 C CA . VAL A 1 129 ? 36.186 -30.023 -11.530 1.00 85.39 93 VAL A CA 1
ATOM 650 C C . VAL A 1 129 ? 36.835 -29.184 -10.421 1.00 82.67 93 VAL A C 1
ATOM 651 O O . VAL A 1 129 ? 37.984 -28.759 -10.559 1.00 82.06 93 VAL A O 1
ATOM 655 N N . ARG A 1 130 ? 36.111 -28.994 -9.317 1.00 81.39 94 ARG A N 1
ATOM 656 C CA . ARG A 1 130 ? 36.581 -28.178 -8.194 1.00 79.37 94 ARG A CA 1
ATOM 657 C C . ARG A 1 130 ? 37.995 -28.536 -7.730 1.00 81.98 94 ARG A C 1
ATOM 658 O O . ARG A 1 130 ? 38.836 -27.647 -7.566 1.00 80.11 94 ARG A O 1
ATOM 666 N N . SER A 1 131 ? 38.247 -29.826 -7.509 1.00 86.76 95 SER A N 1
ATOM 667 C CA . SER A 1 131 ? 39.542 -30.266 -7.002 1.00 89.96 95 SER A CA 1
ATOM 668 C C . SER A 1 131 ? 40.609 -30.071 -8.076 1.00 90.18 95 SER A C 1
ATOM 669 O O . SER A 1 131 ? 41.654 -29.489 -7.803 1.00 89.80 95 SER A O 1
ATOM 672 N N . PHE A 1 132 ? 40.338 -30.518 -9.300 1.00 91.03 96 PHE A N 1
ATOM 673 C CA . PHE A 1 132 ? 41.305 -30.330 -10.374 1.00 91.41 96 PHE A CA 1
ATOM 674 C C . PHE A 1 132 ? 41.324 -28.903 -10.933 1.00 86.15 96 PHE A C 1
ATOM 675 O O . PHE A 1 132 ? 42.038 -28.608 -11.891 1.00 86.16 96 PHE A O 1
ATOM 683 N N . ILE A 1 133 ? 40.530 -28.036 -10.309 1.00 82.18 97 ILE A N 1
ATOM 684 C CA . ILE A 1 133 ? 40.684 -26.585 -10.415 1.00 77.73 97 ILE A CA 1
ATOM 685 C C . ILE A 1 133 ? 41.420 -26.067 -9.182 1.00 77.44 97 ILE A C 1
ATOM 686 O O . ILE A 1 133 ? 42.124 -25.059 -9.259 1.00 75.73 97 ILE A O 1
ATOM 691 N N . GLY A 1 134 ? 41.250 -26.753 -8.051 1.00 79.65 98 GLY A N 1
ATOM 692 C CA . GLY A 1 134 ? 41.938 -26.401 -6.810 1.00 80.26 98 GLY A CA 1
ATOM 693 C C . GLY A 1 134 ? 43.404 -26.797 -6.849 1.00 83.83 98 GLY A C 1
ATOM 694 O O . GLY A 1 134 ? 44.240 -26.214 -6.149 1.00 84.03 98 GLY A O 1
ATOM 695 N N . ASP A 1 135 ? 43.708 -27.802 -7.665 1.00 87.16 99 ASP A N 1
ATOM 696 C CA . ASP A 1 135 ? 45.073 -28.250 -7.871 1.00 90.92 99 ASP A CA 1
ATOM 697 C C . ASP A 1 135 ? 45.693 -27.394 -8.956 1.00 88.83 99 ASP A C 1
ATOM 698 O O . ASP A 1 135 ? 46.903 -27.197 -8.989 1.00 90.57 99 ASP A O 1
ATOM 703 N N . ALA A 1 136 ? 44.852 -26.882 -9.845 1.00 85.48 100 ALA A N 1
ATOM 704 C CA . ALA A 1 136 ? 45.318 -26.043 -10.941 1.00 83.80 100 ALA A CA 1
ATOM 705 C C . ALA A 1 136 ? 45.926 -24.711 -10.489 1.00 80.87 100 ALA A C 1
ATOM 706 O O . ALA A 1 136 ? 47.022 -24.359 -10.925 1.00 81.97 100 ALA A O 1
ATOM 708 N N . LEU A 1 137 ? 45.226 -23.987 -9.611 1.00 77.66 101 LEU A N 1
ATOM 709 C CA . LEU A 1 137 ? 45.554 -22.577 -9.323 1.00 74.56 101 LEU A CA 1
ATOM 710 C C . LEU A 1 137 ? 47.004 -22.305 -8.867 1.00 76.74 101 LEU A C 1
ATOM 711 O O . LEU A 1 137 ? 47.590 -21.271 -9.230 1.00 75.50 101 LEU A O 1
ATOM 716 N N . ASP A 1 138 ? 47.588 -23.223 -8.099 1.00 80.28 102 ASP A N 1
ATOM 717 C CA . ASP A 1 138 ? 48.991 -23.066 -7.714 1.00 82.90 102 ASP A CA 1
ATOM 718 C C . ASP A 1 138 ? 49.919 -23.123 -8.935 1.00 84.24 102 ASP A C 1
ATOM 719 O O . ASP A 1 138 ? 50.928 -22.414 -8.980 1.00 84.79 102 ASP A O 1
ATOM 724 N N . HIS A 1 139 ? 49.544 -23.938 -9.925 1.00 84.96 103 HIS A N 1
ATOM 725 C CA . HIS A 1 139 ? 50.309 -24.122 -11.169 1.00 86.51 103 HIS A CA 1
ATOM 726 C C . HIS A 1 139 ? 50.137 -22.968 -12.158 1.00 82.50 103 HIS A C 1
ATOM 727 O O . HIS A 1 139 ? 51.066 -22.612 -12.881 1.00 83.52 103 HIS A O 1
ATOM 734 N N . LEU A 1 140 ? 48.947 -22.384 -12.181 1.00 77.89 104 LEU A N 1
ATOM 735 C CA . LEU A 1 140 ? 48.628 -21.352 -13.160 1.00 74.88 104 LEU A CA 1
ATOM 736 C C . LEU A 1 140 ? 48.909 -19.932 -12.685 1.00 72.33 104 LEU A C 1
ATOM 737 O O . LEU A 1 140 ? 48.632 -18.978 -13.407 1.00 69.97 104 LEU A O 1
ATOM 742 N N . SER A 1 141 ? 49.463 -19.792 -11.483 1.00 45.42 105 SER A N 1
ATOM 743 C CA . SER A 1 141 ? 49.718 -18.470 -10.904 1.00 44.79 105 SER A CA 1
ATOM 744 C C . SER A 1 141 ? 50.833 -17.674 -11.616 1.00 44.50 105 SER A C 1
ATOM 745 O O . SER A 1 141 ? 50.673 -16.462 -11.834 1.00 42.57 105 SER A O 1
ATOM 748 N N . PRO A 1 142 ? 51.952 -18.338 -11.993 1.00 46.88 106 PRO A N 1
ATOM 749 C CA . PRO A 1 142 ? 52.910 -17.626 -12.840 1.00 46.49 106 PRO A CA 1
ATOM 750 C C . PRO A 1 142 ? 52.294 -17.244 -14.206 1.00 43.63 106 PRO A C 1
ATOM 751 O O . PRO A 1 142 ? 52.584 -16.172 -14.753 1.00 42.66 106 PRO A O 1
ATOM 755 N N . LEU A 1 143 ? 51.437 -18.108 -14.746 1.00 42.69 107 LEU A N 1
ATOM 756 C CA . LEU A 1 143 ? 50.794 -17.820 -16.011 1.00 39.85 107 LEU A CA 1
ATOM 757 C C . LEU A 1 143 ? 49.779 -16.717 -15.865 1.00 37.50 107 LEU A C 1
ATOM 758 O O . LEU A 1 143 ? 49.624 -15.919 -16.775 1.00 36.90 107 LEU A O 1
ATOM 763 N N . ILE A 1 144 ? 49.081 -16.650 -14.736 1.00 37.26 108 ILE A N 1
ATOM 764 C CA . ILE A 1 144 ? 48.123 -15.555 -14.525 1.00 34.96 108 ILE A CA 1
ATOM 765 C C . ILE A 1 144 ? 48.893 -14.269 -14.382 1.00 35.32 108 ILE A C 1
ATOM 766 O O . ILE A 1 144 ? 48.463 -13.236 -14.856 1.00 33.83 108 ILE A O 1
ATOM 771 N N . LYS A 1 145 ? 50.049 -14.355 -13.737 1.00 38.30 109 LYS A N 1
ATOM 772 C CA . LYS A 1 145 ? 50.896 -13.195 -13.486 1.00 39.70 109 LYS A CA 1
ATOM 773 C C . LYS A 1 145 ? 51.464 -12.622 -14.792 1.00 39.47 109 LYS A C 1
ATOM 774 O O . LYS A 1 145 ? 51.400 -11.408 -15.025 1.00 39.35 109 LYS A O 1
ATOM 780 N N . GLN A 1 146 ? 52.013 -13.492 -15.637 1.00 40.23 110 GLN A N 1
ATOM 781 C CA . GLN A 1 146 ? 52.454 -13.096 -16.968 1.00 40.39 110 GLN A CA 1
ATOM 782 C C . GLN A 1 146 ? 51.338 -12.452 -17.771 1.00 38.02 110 GLN A C 1
ATOM 783 O O . GLN A 1 146 ? 51.548 -11.422 -18.403 1.00 38.27 110 GLN A O 1
ATOM 789 N N . ASN A 1 147 ? 50.164 -13.082 -17.783 1.00 36.18 111 ASN A N 1
ATOM 790 C CA . ASN A 1 147 ? 49.052 -12.572 -18.564 1.00 34.32 111 ASN A CA 1
ATOM 791 C C . ASN A 1 147 ? 48.799 -11.154 -18.135 1.00 33.88 111 ASN A C 1
ATOM 792 O O . ASN A 1 147 ? 48.759 -10.265 -18.971 1.00 34.80 111 ASN A O 1
ATOM 797 N N . ALA A 1 148 ? 48.706 -10.932 -16.831 1.00 33.49 112 ALA A N 1
ATOM 798 C CA . ALA A 1 148 ? 48.473 -9.604 -16.314 1.00 33.30 112 ALA A CA 1
ATOM 799 C C . ALA A 1 148 ? 49.579 -8.673 -16.769 1.00 34.58 112 ALA A C 1
ATOM 800 O O . ALA A 1 148 ? 49.281 -7.584 -17.219 1.00 35.05 112 ALA A O 1
ATOM 802 N N . GLU A 1 149 ? 50.843 -9.097 -16.679 1.00 35.69 113 GLU A N 1
ATOM 803 C CA . GLU A 1 149 ? 51.974 -8.238 -17.086 1.00 37.05 113 GLU A CA 1
ATOM 804 C C . GLU A 1 149 ? 52.082 -8.034 -18.597 1.00 36.98 113 GLU A C 1
ATOM 805 O O . GLU A 1 149 ? 52.370 -6.936 -19.044 1.00 37.78 113 GLU A O 1
ATOM 811 N N . ASN A 1 150 ? 51.863 -9.104 -19.363 1.00 36.25 114 ASN A N 1
ATOM 812 C CA . ASN A 1 150 ? 51.911 -9.069 -20.830 1.00 36.90 114 ASN A CA 1
ATOM 813 C C . ASN A 1 150 ? 50.828 -8.208 -21.443 1.00 35.97 114 ASN A C 1
ATOM 814 O O . ASN A 1 150 ? 51.044 -7.606 -22.485 1.00 37.73 114 ASN A O 1
ATOM 819 N N . LEU A 1 151 ? 49.652 -8.200 -20.822 1.00 33.77 115 LEU A N 1
ATOM 820 C CA . LEU A 1 151 ? 48.526 -7.404 -21.301 1.00 33.20 115 LEU A CA 1
ATOM 821 C C . LEU A 1 151 ? 48.538 -5.946 -20.809 1.00 34.47 115 LEU A C 1
ATOM 822 O O . LEU A 1 151 ? 47.986 -5.067 -21.459 1.00 36.15 115 LEU A O 1
ATOM 827 N N . LEU A 1 152 ? 49.173 -5.681 -19.676 1.00 34.59 116 LEU A N 1
ATOM 828 C CA . LEU A 1 152 ? 49.294 -4.323 -19.202 1.00 35.86 116 LEU A CA 1
ATOM 829 C C . LEU A 1 152 ? 50.385 -3.648 -19.996 1.00 38.41 116 LEU A C 1
ATOM 830 O O . LEU A 1 152 ? 50.342 -2.448 -20.225 1.00 40.75 116 LEU A O 1
ATOM 835 N N . ALA A 1 153 ? 51.355 -4.443 -20.434 1.00 38.81 117 ALA A N 1
ATOM 836 C CA . ALA A 1 153 ? 52.585 -3.941 -21.041 1.00 41.51 117 ALA A CA 1
ATOM 837 C C . ALA A 1 153 ? 52.387 -2.873 -22.111 1.00 43.80 117 ALA A C 1
ATOM 838 O O . ALA A 1 153 ? 53.105 -1.881 -22.095 1.00 47.04 117 ALA A O 1
ATOM 840 N N . PRO A 1 154 ? 51.434 -3.071 -23.050 1.00 43.12 118 PRO A N 1
ATOM 841 C CA . PRO A 1 154 ? 51.243 -2.041 -24.060 1.00 45.80 118 PRO A CA 1
ATOM 842 C C . PRO A 1 154 ? 50.752 -0.701 -23.523 1.00 47.09 118 PRO A C 1
ATOM 843 O O . PRO A 1 154 ? 51.039 0.327 -24.130 1.00 50.48 118 PRO A O 1
ATOM 847 N N . TYR A 1 155 ? 50.062 -0.706 -22.384 1.00 45.16 119 TYR A N 1
ATOM 848 C CA . TYR A 1 155 ? 49.386 0.499 -21.885 1.00 46.87 119 TYR A CA 1
ATOM 849 C C . TYR A 1 155 ? 50.182 1.342 -20.904 1.00 48.77 119 TYR A C 1
ATOM 850 O O . TYR A 1 155 ? 49.860 2.513 -20.693 1.00 51.52 119 TYR A O 1
ATOM 859 N N . LEU A 1 156 ? 51.228 0.778 -20.316 1.00 48.23 120 LEU A N 1
ATOM 860 C CA . LEU A 1 156 ? 52.071 1.590 -19.469 1.00 50.92 120 LEU A CA 1
ATOM 861 C C . LEU A 1 156 ? 52.620 2.645 -20.398 1.00 55.55 120 LEU A C 1
ATOM 862 O O . LEU A 1 156 ? 52.404 2.572 -21.616 1.00 57.12 120 LEU A O 1
ATOM 867 N N . GLU A 1 157 ? 53.305 3.638 -19.847 1.00 59.07 121 GLU A N 1
ATOM 868 C CA . GLU A 1 157 ? 53.987 4.657 -20.665 1.00 64.15 121 GLU A CA 1
ATOM 869 C C . GLU A 1 157 ? 53.016 5.738 -21.152 1.00 66.69 121 GLU A C 1
ATOM 870 O O . GLU A 1 157 ? 53.287 6.936 -21.007 1.00 70.87 121 GLU A O 1
ATOM 876 N N . ARG A 1 158 ? 51.892 5.313 -21.726 1.00 65.09 122 ARG A N 1
ATOM 877 C CA . ARG A 1 158 ? 50.753 6.198 -21.937 1.00 67.53 122 ARG A CA 1
ATOM 878 C C . ARG A 1 158 ? 50.212 6.708 -20.608 1.00 66.89 122 ARG A C 1
ATOM 879 O O . ARG A 1 158 ? 49.823 7.877 -20.498 1.00 70.59 122 ARG A O 1
ATOM 887 N N . GLY A 1 159 ? 50.187 5.813 -19.616 1.00 62.66 123 GLY A N 1
ATOM 888 C CA . GLY A 1 159 ? 49.635 6.093 -18.300 1.00 61.52 123 GLY A CA 1
ATOM 889 C C . GLY A 1 159 ? 48.135 6.239 -18.393 1.00 60.96 123 GLY A C 1
ATOM 890 O O . GLY A 1 159 ? 47.559 7.122 -17.764 1.00 63.30 123 GLY A O 1
ATOM 891 N N . LYS A 1 160 ? 47.516 5.359 -19.179 1.00 58.40 124 LYS A N 1
ATOM 892 C CA . LYS A 1 160 ? 46.119 5.483 -19.591 1.00 58.59 124 LYS A CA 1
ATOM 893 C C . LYS A 1 160 ? 45.584 4.109 -20.056 1.00 55.02 124 LYS A C 1
ATOM 894 O O . LYS A 1 160 ? 46.183 3.445 -20.917 1.00 54.10 124 LYS A O 1
ATOM 900 N N . SER A 1 161 ? 44.467 3.675 -19.471 1.00 53.14 125 SER A N 1
ATOM 901 C CA . SER A 1 161 ? 43.861 2.398 -19.827 1.00 49.62 125 SER A CA 1
ATOM 902 C C . SER A 1 161 ? 42.361 2.367 -19.545 1.00 49.36 125 SER A C 1
ATOM 903 O O . SER A 1 161 ? 41.824 3.221 -18.833 1.00 51.57 125 SER A O 1
ATOM 906 N N . ASP A 1 162 ? 41.706 1.376 -20.140 1.00 46.93 126 ASP A N 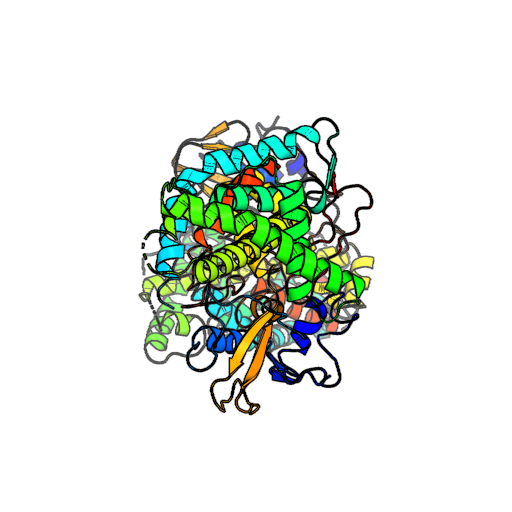1
ATOM 907 C CA . ASP A 1 162 ? 40.330 1.054 -19.881 1.00 46.29 126 ASP A CA 1
ATOM 908 C C . ASP A 1 162 ? 40.396 -0.380 -19.391 1.00 42.84 126 ASP A C 1
ATOM 909 O O . ASP A 1 162 ? 40.606 -1.309 -20.175 1.00 41.65 126 ASP A O 1
ATOM 914 N N . LEU A 1 163 ? 40.244 -0.569 -18.084 1.00 41.72 127 LEU A N 1
ATOM 915 C CA . LEU A 1 163 ? 40.523 -1.871 -17.490 1.00 38.39 127 LEU A CA 1
ATOM 916 C C . LEU A 1 163 ? 39.543 -2.924 -17.944 1.00 36.92 127 LEU A C 1
ATOM 917 O O . LEU A 1 163 ? 39.796 -4.100 -17.776 1.00 34.94 127 LEU A O 1
ATOM 922 N N . VAL A 1 164 ? 38.426 -2.487 -18.511 1.00 38.62 128 VAL A N 1
ATOM 923 C CA . VAL A 1 164 ? 37.394 -3.389 -18.997 1.00 38.05 128 VAL A CA 1
ATOM 924 C C . VAL A 1 164 ? 37.682 -3.823 -20.437 1.00 38.39 128 VAL A C 1
ATOM 925 O O . VAL A 1 164 ? 37.935 -5.007 -20.694 1.00 37.06 128 VAL A O 1
ATOM 929 N N . ASN A 1 165 ? 37.680 -2.865 -21.361 1.00 40.82 129 ASN A N 1
ATOM 930 C CA . ASN A 1 165 ? 37.871 -3.145 -22.783 1.00 41.72 129 ASN A CA 1
ATOM 931 C C . ASN A 1 165 ? 39.322 -3.269 -23.249 1.00 41.35 129 ASN A C 1
ATOM 932 O O . ASN A 1 165 ? 39.631 -4.086 -24.104 1.00 40.82 129 ASN A O 1
ATOM 937 N N . ASP A 1 166 ? 40.206 -2.460 -22.682 1.00 42.26 130 ASP A N 1
ATOM 938 C CA . ASP A 1 166 ? 41.615 -2.509 -23.036 1.00 42.21 130 ASP A CA 1
ATOM 939 C C . ASP A 1 166 ? 42.367 -3.643 -22.391 1.00 39.61 130 ASP A C 1
ATOM 940 O O . ASP A 1 166 ? 43.475 -3.929 -22.831 1.00 40.35 130 ASP A O 1
ATOM 945 N N . PHE A 1 167 ? 41.795 -4.288 -21.372 1.00 37.58 131 PHE A N 1
ATOM 946 C CA . PHE A 1 167 ? 42.559 -5.248 -20.549 1.00 35.29 131 PHE A CA 1
ATOM 947 C C . PHE A 1 167 ? 41.717 -6.393 -19.979 1.00 33.91 131 PHE A C 1
ATOM 948 O O . PHE A 1 167 ? 41.974 -7.554 -20.285 1.00 33.22 131 PHE A O 1
ATOM 956 N N . GLY A 1 168 ? 40.729 -6.064 -19.147 1.00 33.99 132 GLY A N 1
ATOM 957 C CA . GLY A 1 168 ? 39.914 -7.050 -18.439 1.00 32.63 132 GLY A CA 1
ATOM 958 C C . GLY A 1 168 ? 39.438 -8.232 -19.259 1.00 32.02 132 GLY A C 1
ATOM 959 O O . GLY A 1 168 ? 39.737 -9.388 -18.928 1.00 30.80 132 GLY A O 1
ATOM 960 N N . LYS A 1 169 ? 38.706 -7.967 -20.338 1.00 33.04 133 LYS A N 1
ATOM 961 C CA . LYS A 1 169 ? 38.091 -9.071 -21.077 1.00 32.81 133 LYS A CA 1
ATOM 962 C C . LYS A 1 169 ? 39.138 -10.039 -21.558 1.00 31.40 133 LYS A C 1
ATOM 963 O O . LYS A 1 169 ? 39.047 -11.227 -21.299 1.00 30.68 133 LYS A O 1
ATOM 969 N N . THR A 1 170 ? 40.160 -9.501 -22.209 1.00 31.66 134 THR A N 1
ATOM 970 C CA . THR A 1 170 ? 41.264 -10.289 -22.740 1.00 30.75 134 THR A CA 1
ATOM 971 C C . THR A 1 170 ? 41.996 -11.042 -21.637 1.00 29.80 134 THR A C 1
ATOM 972 O O . THR A 1 170 ? 42.368 -12.217 -21.814 1.00 30.23 134 THR A O 1
ATOM 976 N N . PHE A 1 171 ? 42.210 -10.378 -20.500 1.00 28.95 135 PHE A N 1
ATOM 977 C CA . PHE A 1 171 ? 42.899 -11.007 -19.385 1.00 28.04 135 PHE A CA 1
ATOM 978 C C . PHE A 1 171 ? 42.153 -12.270 -18.946 1.00 27.55 135 PHE A C 1
ATOM 979 O O . PHE A 1 171 ? 42.712 -13.370 -18.967 1.00 27.55 135 PHE A O 1
ATOM 987 N N . ALA A 1 172 ? 40.888 -12.103 -18.559 1.00 27.27 136 ALA A N 1
ATOM 988 C CA . ALA A 1 172 ? 40.058 -13.228 -18.172 1.00 27.01 136 ALA A CA 1
ATOM 989 C C . ALA A 1 172 ? 40.059 -14.289 -19.265 1.00 27.10 136 ALA A C 1
ATOM 990 O O . ALA A 1 172 ? 40.300 -15.460 -18.958 1.00 28.37 136 ALA A O 1
ATOM 992 N N . VAL A 1 173 ? 39.834 -13.905 -20.524 1.00 26.53 137 VAL A N 1
ATOM 993 C CA . VAL A 1 173 ? 39.882 -14.878 -21.621 1.00 26.88 137 VAL A CA 1
ATOM 994 C C . VAL A 1 173 ? 41.203 -15.640 -21.600 1.00 27.34 137 VAL A C 1
ATOM 995 O O . VAL A 1 173 ? 41.220 -16.875 -21.697 1.00 28.30 137 VAL A O 1
ATOM 999 N N . CYS A 1 174 ? 42.307 -14.920 -21.435 1.00 27.08 138 CYS A N 1
ATOM 1000 C CA . CYS A 1 174 ? 43.606 -15.569 -21.436 1.00 28.02 138 CYS A CA 1
ATOM 1001 C C . CYS A 1 174 ? 43.819 -16.494 -20.249 1.00 28.46 138 CYS A C 1
ATOM 1002 O O . CYS A 1 174 ? 44.452 -17.535 -20.390 1.00 29.87 138 CYS A O 1
ATOM 1005 N N . VAL A 1 175 ? 43.303 -16.137 -19.075 1.00 28.26 139 VAL A N 1
ATOM 1006 C CA . VAL A 1 175 ? 43.467 -17.036 -17.927 1.00 29.36 139 VAL A CA 1
ATOM 1007 C C . VAL A 1 175 ? 42.708 -18.348 -18.166 1.00 30.41 139 VAL A C 1
ATOM 1008 O O . VAL A 1 175 ? 43.267 -19.427 -17.974 1.00 32.05 139 VAL A O 1
ATOM 1012 N N . THR A 1 176 ? 41.457 -18.248 -18.613 1.00 29.81 140 THR A N 1
ATOM 1013 C CA . THR A 1 176 ? 40.687 -19.424 -19.003 1.00 31.12 140 THR A CA 1
ATOM 1014 C C . THR A 1 176 ? 41.397 -20.272 -20.089 1.00 32.43 140 THR A C 1
ATOM 1015 O O . THR A 1 176 ? 41.438 -21.512 -19.991 1.00 34.08 140 THR A O 1
ATOM 1019 N N . MET A 1 177 ? 41.964 -19.618 -21.105 1.00 31.77 141 MET A N 1
ATOM 1020 C CA . MET A 1 177 ? 42.708 -20.348 -22.138 1.00 32.72 141 MET A CA 1
ATOM 1021 C C . MET A 1 177 ? 43.882 -21.129 -21.566 1.00 34.52 141 MET A C 1
ATOM 1022 O O . MET A 1 177 ? 44.150 -22.227 -22.015 1.00 37.10 141 MET A O 1
ATOM 1027 N N . ASP A 1 178 ? 44.573 -20.589 -20.571 1.00 34.50 142 ASP A N 1
ATOM 1028 C CA . ASP A 1 178 ? 45.599 -21.371 -19.858 1.00 36.77 142 ASP A CA 1
ATOM 1029 C C . ASP A 1 178 ? 45.014 -22.520 -19.052 1.00 38.21 142 ASP A C 1
ATOM 1030 O O . ASP A 1 178 ? 45.630 -23.577 -18.930 1.00 40.94 142 ASP A O 1
ATOM 1035 N N . MET A 1 179 ? 43.840 -22.293 -18.474 1.00 36.95 143 MET A N 1
ATOM 1036 C CA . MET A 1 179 ? 43.179 -23.292 -17.670 1.00 38.87 143 MET A CA 1
ATOM 1037 C C . MET A 1 179 ? 42.817 -24.472 -18.545 1.00 40.00 143 MET A C 1
ATOM 1038 O O . MET A 1 179 ? 42.844 -25.619 -18.097 1.00 43.06 143 MET A O 1
ATOM 1043 N N . LEU A 1 180 ? 42.493 -24.173 -19.799 1.00 38.17 144 LEU A N 1
ATOM 1044 C CA . LEU A 1 180 ? 42.125 -25.179 -20.790 1.00 39.38 144 LEU A CA 1
ATOM 1045 C C . LEU A 1 180 ? 43.291 -25.574 -21.729 1.00 40.67 144 LEU A C 1
ATOM 1046 O O . LEU A 1 180 ? 43.141 -26.421 -22.603 1.00 42.12 144 LEU A O 1
ATOM 1051 N N . GLY A 1 181 ? 44.450 -24.959 -21.519 1.00 40.28 145 GLY A N 1
ATOM 1052 C CA . GLY A 1 181 ? 45.635 -25.210 -22.322 1.00 41.79 145 GLY A CA 1
ATOM 1053 C C . GLY A 1 181 ? 45.493 -24.835 -23.783 1.00 41.10 145 GLY A C 1
ATOM 1054 O O . GLY A 1 181 ? 46.094 -25.471 -24.631 1.00 43.31 145 GLY A O 1
ATOM 1055 N N . LEU A 1 182 ? 44.687 -23.824 -24.089 1.00 38.48 146 LEU A N 1
ATOM 1056 C CA . LEU A 1 182 ? 44.547 -23.363 -25.468 1.00 38.54 146 LEU A CA 1
ATOM 1057 C C . LEU A 1 182 ? 45.649 -22.348 -25.757 1.00 38.51 146 LEU A C 1
ATOM 1058 O O . LEU A 1 182 ? 46.192 -21.744 -24.830 1.00 37.61 146 LEU A O 1
ATOM 1063 N N . ASP A 1 183 ? 45.982 -22.182 -27.037 1.00 39.97 147 ASP A N 1
ATOM 1064 C CA . ASP A 1 183 ? 47.151 -21.401 -27.465 1.00 40.85 147 ASP A CA 1
ATOM 1065 C C . ASP A 1 183 ? 46.773 -19.933 -27.481 1.00 38.87 147 ASP A C 1
ATOM 1066 O O . ASP A 1 183 ? 45.873 -19.536 -28.215 1.00 38.92 147 ASP A O 1
ATOM 1071 N N . LYS A 1 184 ? 47.448 -19.123 -26.671 1.00 38.07 148 LYS A N 1
ATOM 1072 C CA . LYS A 1 184 ? 47.026 -17.731 -26.479 1.00 36.16 148 LYS A CA 1
ATOM 1073 C C . LYS A 1 184 ? 47.269 -16.793 -27.678 1.00 37.72 148 LYS A C 1
ATOM 1074 O O . LYS A 1 184 ? 46.938 -15.618 -27.610 1.00 37.25 148 LYS A O 1
ATOM 1080 N N . ARG A 1 185 ? 47.836 -17.310 -28.768 1.00 40.29 149 ARG A N 1
ATOM 1081 C CA . ARG A 1 185 ? 47.804 -16.621 -30.054 1.00 42.30 149 ARG A CA 1
ATOM 1082 C C . ARG A 1 185 ? 46.362 -16.442 -30.496 1.00 41.65 149 ARG A C 1
ATOM 1083 O O . ARG A 1 185 ? 45.991 -15.403 -31.035 1.00 42.77 149 ARG A O 1
ATOM 1091 N N . ASP A 1 186 ? 45.554 -17.467 -30.243 1.00 40.67 150 ASP A N 1
ATOM 1092 C CA . ASP A 1 186 ? 44.184 -17.540 -30.706 1.00 40.23 150 ASP A CA 1
ATOM 1093 C C . ASP A 1 186 ? 43.219 -16.781 -29.809 1.00 38.04 150 ASP A C 1
ATOM 1094 O O . ASP A 1 186 ? 42.014 -17.018 -29.866 1.00 37.81 150 ASP A O 1
ATOM 1099 N N . HIS A 1 187 ? 43.718 -15.861 -28.992 1.00 37.09 151 HIS A N 1
ATOM 1100 C CA . HIS A 1 187 ? 42.847 -15.222 -28.003 1.00 35.75 151 HIS A CA 1
ATOM 1101 C C . HIS A 1 187 ? 41.826 -14.242 -28.591 1.00 36.83 151 HIS A C 1
ATOM 1102 O O . HIS A 1 187 ? 40.761 -14.039 -28.014 1.00 36.21 151 HIS A O 1
ATOM 1109 N N . GLU A 1 188 ? 42.128 -13.644 -29.739 1.00 39.65 152 GLU A N 1
ATOM 1110 C CA . GLU A 1 188 ? 41.140 -12.779 -30.420 1.00 41.68 152 GLU A CA 1
ATOM 1111 C C . GLU A 1 188 ? 39.909 -13.553 -30.936 1.00 41.52 152 GLU A C 1
ATOM 1112 O O . GLU A 1 188 ? 38.770 -13.159 -30.659 1.00 41.95 152 GLU A O 1
ATOM 1118 N N . LYS A 1 189 ? 40.144 -14.638 -31.676 1.00 41.47 153 LYS A N 1
ATOM 1119 C CA . LYS A 1 189 ? 39.083 -15.526 -32.116 1.00 41.50 153 LYS A CA 1
ATOM 1120 C C . LYS A 1 189 ? 38.306 -15.988 -30.911 1.00 39.01 153 LYS A C 1
ATOM 1121 O O . LYS A 1 189 ? 37.098 -15.827 -30.851 1.00 39.50 153 LYS A O 1
ATOM 1127 N N . ILE A 1 190 ? 39.009 -16.550 -29.934 1.00 37.19 154 ILE A N 1
ATOM 1128 C CA . ILE A 1 190 ? 38.347 -17.116 -28.780 1.00 35.20 154 ILE A CA 1
ATOM 1129 C C . ILE A 1 190 ? 37.451 -16.105 -28.099 1.00 34.91 154 ILE A C 1
ATOM 1130 O O . ILE A 1 190 ? 36.292 -16.421 -27.852 1.00 35.74 154 ILE A O 1
ATOM 1135 N N . SER A 1 191 ? 37.947 -14.888 -27.856 1.00 34.80 155 SER A N 1
ATOM 1136 C CA . SER A 1 191 ? 37.146 -13.842 -27.180 1.00 34.95 155 SER A CA 1
ATOM 1137 C C . SER A 1 191 ? 35.905 -13.492 -27.962 1.00 36.72 155 SER A C 1
ATOM 1138 O O . SER A 1 191 ? 34.836 -13.291 -27.386 1.00 36.69 155 SER A O 1
ATOM 1141 N N . GLU A 1 192 ? 36.057 -13.393 -29.278 1.00 38.77 156 GLU A N 1
ATOM 1142 C CA . GLU A 1 192 ? 34.952 -12.999 -30.110 1.00 41.52 156 GLU A CA 1
ATOM 1143 C C . GLU A 1 192 ? 33.888 -14.078 -30.078 1.00 41.11 156 GLU A C 1
ATOM 1144 O O . GLU A 1 192 ? 32.691 -13.785 -30.004 1.00 42.57 156 GLU A O 1
ATOM 1150 N N . TRP A 1 193 ? 34.334 -15.327 -30.107 1.00 39.69 157 TRP A N 1
ATOM 1151 C CA . TRP A 1 193 ? 33.430 -16.464 -30.063 1.00 39.53 157 TRP A CA 1
ATOM 1152 C C . TRP A 1 193 ? 32.716 -16.611 -28.737 1.00 38.05 157 TRP A C 1
ATOM 1153 O O . TRP A 1 193 ? 31.507 -16.779 -28.713 1.00 39.10 157 TRP A O 1
ATOM 1164 N N . HIS A 1 194 ? 33.465 -16.547 -27.639 1.00 35.95 158 HIS A N 1
ATOM 1165 C CA . HIS A 1 194 ? 32.878 -16.582 -26.296 1.00 35.12 158 HIS A CA 1
ATOM 1166 C C . HIS A 1 194 ? 31.811 -15.508 -26.144 1.00 36.08 158 HIS A C 1
ATOM 1167 O O . HIS A 1 194 ? 30.714 -15.773 -25.654 1.00 37.11 158 HIS A O 1
ATOM 1174 N N . SER A 1 195 ? 32.134 -14.306 -26.595 1.00 36.42 159 SER A N 1
ATOM 1175 C CA . SER A 1 195 ? 31.238 -13.180 -26.494 1.00 38.07 159 SER A CA 1
ATOM 1176 C C . SER A 1 195 ? 29.912 -13.397 -27.240 1.00 40.64 159 SER A C 1
ATOM 1177 O O . SER A 1 195 ? 28.836 -13.194 -26.670 1.00 41.91 159 SER A O 1
ATOM 1180 N N . GLY A 1 196 ? 29.989 -13.826 -28.500 1.00 41.92 160 GLY A N 1
ATOM 1181 C CA . GLY A 1 196 ? 28.795 -14.177 -29.278 1.00 44.27 160 GLY A CA 1
ATOM 1182 C C . GLY A 1 196 ? 27.876 -15.167 -28.574 1.00 44.06 160 GLY A C 1
ATOM 1183 O O . GLY A 1 196 ? 26.661 -15.012 -28.585 1.00 46.37 160 GLY A O 1
ATOM 1184 N N . VAL A 1 197 ? 28.462 -16.185 -27.954 1.00 41.99 161 VAL A N 1
ATOM 1185 C CA . VAL A 1 197 ? 27.713 -17.186 -27.189 1.00 41.76 161 VAL A CA 1
ATOM 1186 C C . VAL A 1 197 ? 27.105 -16.585 -25.927 1.00 41.58 161 VAL A C 1
ATOM 1187 O O . VAL A 1 197 ? 25.910 -16.758 -25.676 1.00 43.58 161 VAL A O 1
ATOM 1191 N N . ALA A 1 198 ? 27.933 -15.897 -25.134 1.00 39.42 162 ALA A N 1
ATOM 1192 C CA . ALA A 1 198 ? 27.459 -15.195 -23.941 1.00 39.45 162 ALA A CA 1
ATOM 1193 C C . ALA A 1 198 ? 26.255 -14.346 -24.300 1.00 42.68 162 ALA A C 1
ATOM 1194 O O . ALA A 1 198 ? 25.253 -14.353 -23.591 1.00 44.39 162 ALA A O 1
ATOM 1196 N N . ASP A 1 199 ? 26.353 -13.637 -25.419 1.00 44.25 163 ASP A N 1
ATOM 1197 C CA . ASP A 1 199 ? 25.280 -12.772 -25.872 1.00 48.24 163 ASP A CA 1
ATOM 1198 C C . ASP A 1 199 ? 23.947 -13.522 -26.040 1.00 51.02 163 ASP A C 1
ATOM 1199 O O . ASP A 1 199 ? 22.882 -13.011 -25.681 1.00 53.37 163 ASP A O 1
ATOM 1204 N N . PHE A 1 200 ? 24.023 -14.741 -26.562 1.00 51.04 164 PHE A N 1
ATOM 1205 C CA . PHE A 1 200 ? 22.852 -15.587 -26.777 1.00 54.03 164 PHE A CA 1
ATOM 1206 C C . PHE A 1 200 ? 22.263 -16.093 -25.474 1.00 54.02 164 PHE A C 1
ATOM 1207 O O . PHE A 1 200 ? 21.058 -16.282 -25.377 1.00 57.42 164 PHE A O 1
ATOM 1215 N N . ILE A 1 201 ? 23.109 -16.310 -24.477 1.00 51.20 165 ILE A N 1
ATOM 1216 C CA . ILE A 1 201 ? 22.659 -16.859 -23.207 1.00 51.63 165 ILE A CA 1
ATOM 1217 C C . ILE A 1 201 ? 22.057 -15.792 -22.289 1.00 53.32 165 ILE A C 1
ATOM 1218 O O . ILE A 1 201 ? 20.951 -15.971 -21.766 1.00 56.29 165 ILE A O 1
ATOM 1223 N N . THR A 1 202 ? 22.770 -14.681 -22.117 1.00 52.07 166 THR A N 1
ATOM 1224 C CA . THR A 1 202 ? 22.326 -13.589 -21.264 1.00 54.05 166 THR A CA 1
ATOM 1225 C C . THR A 1 202 ? 21.034 -12.937 -21.752 1.00 58.39 166 THR A C 1
ATOM 1226 O O . THR A 1 202 ? 20.139 -12.651 -20.948 1.00 61.40 166 THR A O 1
ATOM 1230 N N . SER A 1 203 ? 20.932 -12.730 -23.065 1.00 59.58 167 SER A N 1
ATOM 1231 C CA . SER A 1 203 ? 19.978 -11.769 -23.637 1.00 63.49 167 SER A CA 1
ATOM 1232 C C . SER A 1 203 ? 18.511 -12.102 -23.484 1.00 67.31 167 SER A C 1
ATOM 1233 O O . SER A 1 203 ? 18.131 -13.274 -23.452 1.00 67.26 167 SER A O 1
ATOM 1236 N N . ILE A 1 204 ? 17.706 -11.042 -23.382 1.00 50.92 168 ILE A N 1
ATOM 1237 C CA . ILE A 1 204 ? 16.247 -11.143 -23.387 1.00 53.85 168 ILE A CA 1
ATOM 1238 C C . ILE A 1 204 ? 15.810 -11.507 -24.790 1.00 55.35 168 ILE A C 1
ATOM 1239 O O . ILE A 1 204 ? 14.933 -12.362 -24.996 1.00 57.50 168 ILE A O 1
ATOM 1244 N N . SER A 1 205 ? 16.435 -10.830 -25.752 1.00 54.31 169 SER A N 1
ATOM 1245 C CA . SER A 1 205 ? 16.087 -10.942 -27.165 1.00 55.69 169 SER A CA 1
ATOM 1246 C C . SER A 1 205 ? 17.286 -10.627 -28.058 1.00 53.55 169 SER A C 1
ATOM 1247 O O . SER A 1 205 ? 18.219 -9.923 -27.649 1.00 51.44 169 SER A O 1
ATOM 1250 N N . GLN A 1 206 ? 17.246 -11.146 -29.282 1.00 53.90 170 GLN A N 1
ATOM 1251 C CA . GLN A 1 206 ? 18.271 -10.832 -30.276 1.00 52.29 170 GLN A CA 1
ATOM 1252 C C . GLN A 1 206 ? 17.678 -10.470 -31.632 1.00 54.04 170 GLN A C 1
ATOM 1253 O O . GLN A 1 206 ? 16.572 -10.897 -31.964 1.00 56.41 170 GLN A O 1
ATOM 1259 N N . SER A 1 207 ? 18.423 -9.692 -32.416 1.00 52.96 171 SER A N 1
ATOM 1260 C CA . SER A 1 207 ? 18.097 -9.511 -33.833 1.00 54.46 171 SER A CA 1
ATOM 1261 C C . SER A 1 207 ? 18.485 -10.777 -34.595 1.00 54.22 171 SER A C 1
ATOM 1262 O O . SER A 1 207 ? 19.296 -11.556 -34.108 1.00 52.49 171 SER A O 1
ATOM 1265 N N . PRO A 1 208 ? 17.905 -10.999 -35.790 1.00 56.43 172 PRO A N 1
ATOM 1266 C CA . PRO A 1 208 ? 18.300 -12.145 -36.593 1.00 56.36 172 PRO A CA 1
ATOM 1267 C C . PRO A 1 208 ? 19.795 -12.186 -36.887 1.00 54.26 172 PRO A C 1
ATOM 1268 O O . PRO A 1 208 ? 20.323 -13.260 -37.133 1.00 53.88 172 PRO A O 1
ATOM 1272 N N . GLU A 1 209 ? 20.457 -11.029 -36.867 1.00 53.35 173 GLU A N 1
ATOM 1273 C CA . GLU A 1 209 ? 21.893 -10.915 -37.134 1.00 51.91 173 GLU A CA 1
ATOM 1274 C C . GLU A 1 209 ? 22.728 -11.413 -35.958 1.00 48.98 173 GLU A C 1
ATOM 1275 O O . GLU A 1 209 ? 23.648 -12.222 -36.120 1.00 47.43 173 GLU A O 1
ATOM 1281 N N . ALA A 1 210 ? 22.396 -10.899 -34.780 1.00 48.28 174 ALA A N 1
ATOM 1282 C CA . ALA A 1 210 ? 23.024 -11.299 -33.532 1.00 46.30 174 ALA A CA 1
ATOM 1283 C C . ALA A 1 210 ? 22.868 -12.796 -33.330 1.00 46.61 174 ALA A C 1
ATOM 1284 O O . ALA A 1 210 ? 23.838 -13.491 -33.023 1.00 45.19 174 ALA A O 1
ATOM 1286 N N . ARG A 1 211 ? 21.647 -13.287 -33.521 1.00 48.80 175 ARG A N 1
ATOM 1287 C CA . ARG A 1 211 ? 21.366 -14.713 -33.409 1.00 49.78 175 ARG A CA 1
ATOM 1288 C C . ARG A 1 211 ? 22.171 -15.515 -34.435 1.00 49.59 175 ARG A C 1
ATOM 1289 O O . ARG A 1 211 ? 22.715 -16.569 -34.096 1.00 49.20 175 ARG A O 1
ATOM 1297 N N . ALA A 1 212 ? 22.252 -15.014 -35.671 1.00 50.22 176 ALA A N 1
ATOM 1298 C CA . ALA A 1 212 ? 23.041 -15.666 -36.721 1.00 50.04 176 ALA A CA 1
ATOM 1299 C C . ALA A 1 212 ? 24.527 -15.620 -36.399 1.00 47.60 176 ALA A C 1
ATOM 1300 O O . ALA A 1 212 ? 25.255 -16.565 -36.691 1.00 47.90 176 ALA A O 1
ATOM 1302 N N . HIS A 1 213 ? 24.973 -14.522 -35.803 1.00 45.64 177 HIS A N 1
ATOM 1303 C CA . HIS A 1 213 ? 26.339 -14.429 -35.305 1.00 43.37 177 HIS A CA 1
ATOM 1304 C C . HIS A 1 213 ? 26.609 -15.383 -34.142 1.00 41.97 177 HIS A C 1
ATOM 1305 O O . HIS A 1 213 ? 27.660 -16.007 -34.096 1.00 40.80 177 HIS A O 1
ATOM 1312 N N . SER A 1 214 ? 25.660 -15.469 -33.205 1.00 42.05 178 SER A N 1
ATOM 1313 C CA . SER A 1 214 ? 25.768 -16.341 -32.032 1.00 41.05 178 SER A CA 1
ATOM 1314 C C . SER A 1 214 ? 25.819 -17.800 -32.410 1.00 42.61 178 SER A C 1
ATOM 1315 O O . SER A 1 214 ? 26.545 -18.577 -31.787 1.00 42.45 178 SER A O 1
ATOM 1318 N N . LEU A 1 215 ? 25.051 -18.172 -33.426 1.00 44.73 179 LEU A N 1
ATOM 1319 C CA . LEU A 1 215 ? 25.072 -19.524 -33.913 1.00 46.43 179 LEU A CA 1
ATOM 1320 C C . LEU A 1 215 ? 26.449 -19.775 -34.482 1.00 45.72 179 LEU A C 1
ATOM 1321 O O . LEU A 1 215 ? 27.078 -20.772 -34.159 1.00 45.86 179 LEU A O 1
ATOM 1326 N N . TRP A 1 216 ? 26.920 -18.847 -35.312 1.00 45.43 180 TRP A N 1
ATOM 1327 C CA . TRP A 1 216 ? 28.222 -18.948 -35.938 1.00 44.90 180 TRP A CA 1
ATOM 1328 C C . TRP A 1 216 ? 29.339 -19.149 -34.913 1.00 43.49 180 TRP A C 1
ATOM 1329 O O . TRP A 1 216 ? 30.120 -20.092 -35.015 1.00 43.66 180 TRP A O 1
ATOM 1340 N N . CYS A 1 217 ? 29.401 -18.256 -33.927 1.00 42.56 181 CYS A N 1
ATOM 1341 C CA . CYS A 1 217 ? 30.392 -18.297 -32.848 1.00 41.26 181 CYS A CA 1
ATOM 1342 C C . CYS A 1 217 ? 30.511 -19.642 -32.169 1.00 42.23 181 CYS A C 1
ATOM 1343 O O . CYS A 1 217 ? 31.626 -20.109 -31.913 1.00 41.81 181 CYS A O 1
ATOM 1346 N N . SER A 1 218 ? 29.364 -20.246 -31.846 1.00 43.83 182 SER A N 1
ATOM 1347 C CA . SER A 1 218 ? 29.365 -21.513 -31.137 1.00 45.25 182 SER A CA 1
ATOM 1348 C C . SER A 1 218 ? 29.623 -22.660 -32.098 1.00 47.15 182 SER A C 1
ATOM 1349 O O . SER A 1 218 ? 29.945 -23.766 -31.670 1.00 48.42 182 SER A O 1
ATOM 1352 N N . GLU A 1 219 ? 29.506 -22.383 -33.393 1.00 48.09 183 GLU A N 1
ATOM 1353 C CA . GLU A 1 219 ? 29.888 -23.325 -34.430 1.00 49.82 183 GLU A CA 1
ATOM 1354 C C . GLU A 1 219 ? 31.413 -23.336 -34.473 1.00 48.43 183 GLU A C 1
ATOM 1355 O O . GLU A 1 219 ? 32.050 -24.384 -34.352 1.00 49.05 183 GLU A O 1
ATOM 1361 N N . GLN A 1 220 ? 31.988 -22.149 -34.614 1.00 46.80 184 GLN A N 1
ATOM 1362 C CA . GLN A 1 220 ? 33.437 -21.961 -34.611 1.00 45.99 184 GLN A CA 1
ATOM 1363 C C . GLN A 1 220 ? 34.156 -22.599 -33.416 1.00 45.30 184 GLN A C 1
ATOM 1364 O O . GLN A 1 220 ? 35.219 -23.204 -33.591 1.00 45.73 184 GLN A O 1
ATOM 1370 N N . LEU A 1 221 ? 33.584 -22.431 -32.217 1.00 44.32 185 LEU A N 1
ATOM 1371 C CA . LEU A 1 221 ? 34.147 -22.962 -30.972 1.00 43.79 185 LEU A CA 1
ATOM 1372 C C . LEU A 1 221 ? 34.213 -24.459 -31.013 1.00 45.81 185 LEU A C 1
ATOM 1373 O O . LEU A 1 221 ? 35.232 -25.031 -30.645 1.00 46.40 185 LEU A O 1
ATOM 1378 N N . SER A 1 222 ? 33.126 -25.085 -31.465 1.00 47.40 186 SER A N 1
ATOM 1379 C CA . SER A 1 222 ? 33.087 -26.523 -31.695 1.00 49.79 186 SER A CA 1
ATOM 1380 C C . SER A 1 222 ? 34.127 -26.932 -32.709 1.00 50.48 186 SER A C 1
ATOM 1381 O O . SER A 1 222 ? 34.912 -27.822 -32.441 1.00 51.57 186 SER A O 1
ATOM 1384 N N . GLN A 1 223 ? 34.151 -26.278 -33.863 1.00 50.37 187 GLN A N 1
ATOM 1385 C CA . GLN A 1 223 ? 35.192 -26.544 -34.852 1.00 51.68 187 GLN A CA 1
ATOM 1386 C C . GLN A 1 223 ? 36.607 -26.427 -34.259 1.00 50.51 187 GLN A C 1
ATOM 1387 O O . GLN A 1 223 ? 37.528 -27.115 -34.683 1.00 51.79 187 GLN A O 1
ATOM 1393 N N . TYR A 1 224 ? 36.758 -25.559 -33.267 1.00 48.44 188 TYR A N 1
ATOM 1394 C CA . TYR A 1 224 ? 38.046 -25.284 -32.661 1.00 47.12 188 TYR A CA 1
ATOM 1395 C C . TYR A 1 224 ? 38.396 -26.281 -31.567 1.00 47.74 188 TYR A C 1
ATOM 1396 O O . TYR A 1 224 ? 39.473 -26.872 -31.581 1.00 48.85 188 TYR A O 1
ATOM 1405 N N . LEU A 1 225 ? 37.484 -26.458 -30.620 1.00 47.20 189 LEU A N 1
ATOM 1406 C CA . LEU A 1 225 ? 37.742 -27.285 -29.443 1.00 47.91 189 LEU A CA 1
ATOM 1407 C C . LEU A 1 225 ? 37.658 -28.780 -29.710 1.00 50.70 189 LEU A C 1
ATOM 1408 O O . LEU A 1 225 ? 38.415 -29.558 -29.129 1.00 52.33 189 LEU A O 1
ATOM 1413 N N . MET A 1 226 ? 36.730 -29.184 -30.570 1.00 51.73 190 MET A N 1
ATOM 1414 C CA . MET A 1 226 ? 36.457 -30.597 -30.784 1.00 54.61 190 MET A CA 1
ATOM 1415 C C . MET A 1 226 ? 37.703 -31.411 -31.196 1.00 56.25 190 MET A C 1
ATOM 1416 O O . MET A 1 226 ? 37.884 -32.534 -30.712 1.00 58.23 190 MET A O 1
ATOM 1421 N N . PRO A 1 227 ? 38.568 -30.843 -32.073 1.00 55.58 191 PRO A N 1
ATOM 1422 C CA . PRO A 1 227 ? 39.841 -31.490 -32.429 1.00 56.84 191 PRO A CA 1
ATOM 1423 C C . PRO A 1 227 ? 40.847 -31.499 -31.284 1.00 56.43 191 PRO A C 1
ATOM 1424 O O . PRO A 1 227 ? 41.687 -32.385 -31.213 1.00 58.46 191 PRO A O 1
ATOM 1428 N N . VAL A 1 228 ? 40.765 -30.508 -30.405 1.00 54.03 192 VAL A N 1
ATOM 1429 C CA . VAL A 1 228 ? 41.619 -30.439 -29.235 1.00 53.48 192 VAL A CA 1
ATOM 1430 C C . VAL A 1 228 ? 41.215 -31.535 -28.242 1.00 55.64 192 VAL A C 1
ATOM 1431 O O . VAL A 1 228 ? 42.077 -32.172 -27.618 1.00 57.40 192 VAL A O 1
ATOM 1435 N N . ILE A 1 229 ? 39.906 -31.773 -28.126 1.00 55.94 193 ILE A N 1
ATOM 1436 C CA . ILE A 1 229 ? 39.364 -32.847 -27.273 1.00 58.07 193 ILE A CA 1
ATOM 1437 C C . ILE A 1 229 ? 39.761 -34.260 -27.741 1.00 61.53 193 ILE A C 1
ATOM 1438 O O . ILE A 1 229 ? 40.172 -35.089 -26.924 1.00 63.30 193 ILE A O 1
ATOM 1443 N N . LYS A 1 230 ? 39.627 -34.523 -29.045 1.00 62.80 194 LYS A N 1
ATOM 1444 C CA . LYS A 1 230 ? 40.036 -35.804 -29.645 1.00 66.44 194 LYS A CA 1
ATOM 1445 C C . LYS A 1 230 ? 41.553 -36.005 -29.569 1.00 67.51 194 LYS A C 1
ATOM 1446 O O . LYS A 1 230 ? 42.021 -37.136 -29.564 1.00 70.56 194 LYS A O 1
ATOM 1452 N N . GLU A 1 231 ? 42.305 -34.903 -29.517 1.00 65.57 195 GLU A N 1
ATOM 1453 C CA . GLU A 1 231 ? 43.773 -34.923 -29.446 1.00 66.40 195 GLU A CA 1
ATOM 1454 C C . GLU A 1 231 ? 44.242 -35.327 -28.064 1.00 66.96 195 GLU A C 1
ATOM 1455 O O . GLU A 1 231 ? 45.102 -36.184 -27.907 1.00 69.50 195 GLU A O 1
ATOM 1461 N N . ARG A 1 232 ? 43.676 -34.679 -27.058 1.00 64.86 196 ARG A N 1
ATOM 1462 C CA . ARG A 1 232 ? 44.138 -34.854 -25.698 1.00 65.29 196 ARG A CA 1
ATOM 1463 C C . ARG A 1 232 ? 43.669 -36.140 -25.076 1.00 68.05 196 ARG A C 1
ATOM 1464 O O . ARG A 1 232 ? 44.204 -36.565 -24.062 1.00 69.41 196 ARG A O 1
ATOM 1472 N N . ARG A 1 233 ? 42.671 -36.761 -25.695 1.00 69.13 197 ARG A N 1
ATOM 1473 C CA . ARG A 1 233 ? 42.175 -38.048 -25.251 1.00 72.17 197 ARG A CA 1
ATOM 1474 C C . ARG A 1 233 ? 43.282 -39.084 -25.340 1.00 75.51 197 ARG A C 1
ATOM 1475 O O . ARG A 1 233 ? 43.329 -40.004 -24.532 1.00 78.12 197 ARG A O 1
ATOM 1483 N N . VAL A 1 234 ? 44.173 -38.902 -26.319 1.00 75.72 198 VAL A N 1
ATOM 1484 C CA . VAL A 1 234 ? 45.294 -39.819 -26.597 1.00 79.07 198 VAL A CA 1
ATOM 1485 C C . VAL A 1 234 ? 46.668 -39.239 -26.209 1.00 78.83 198 VAL A C 1
ATOM 1486 O O . VAL A 1 234 ? 47.626 -39.983 -25.966 1.00 81.77 198 VAL A O 1
ATOM 1490 N N . ASN A 1 235 ? 46.754 -37.912 -26.165 1.00 75.70 199 ASN A N 1
ATOM 1491 C CA . ASN A 1 235 ? 47.942 -37.225 -25.672 1.00 75.25 199 ASN A CA 1
ATOM 1492 C C . ASN A 1 235 ? 47.540 -36.067 -24.763 1.00 71.71 199 ASN A C 1
ATOM 1493 O O . ASN A 1 235 ? 47.490 -34.914 -25.200 1.00 68.98 199 ASN A O 1
ATOM 1498 N N . PRO A 1 236 ? 47.230 -36.380 -23.495 1.00 72.13 200 PRO A N 1
ATOM 1499 C CA . PRO A 1 236 ? 46.804 -35.360 -22.547 1.00 69.45 200 PRO A CA 1
ATOM 1500 C C . PRO A 1 236 ? 47.983 -34.662 -21.879 1.00 69.27 200 PRO A C 1
ATOM 1501 O O . PRO A 1 236 ? 48.968 -35.313 -21.508 1.00 72.10 200 PRO A O 1
ATOM 1505 N N . GLY A 1 237 ? 47.881 -33.342 -21.746 1.00 66.24 201 GLY A N 1
ATOM 1506 C CA . GLY A 1 237 ? 48.864 -32.553 -21.010 1.00 65.82 201 GLY A CA 1
ATOM 1507 C C . GLY A 1 237 ? 48.457 -32.569 -19.557 1.00 65.97 201 GLY A C 1
ATOM 1508 O O . GLY A 1 237 ? 48.080 -33.616 -19.040 1.00 68.24 201 GLY A O 1
ATOM 1509 N N . SER A 1 238 ? 48.517 -31.414 -18.899 1.00 63.80 202 SER A N 1
ATOM 1510 C CA . SER A 1 238 ? 48.027 -31.294 -17.526 1.00 63.67 202 SER A CA 1
ATOM 1511 C C . SER A 1 238 ? 46.886 -30.268 -17.407 1.00 60.57 202 SER A C 1
ATOM 1512 O O . SER A 1 238 ? 46.345 -30.063 -16.311 1.00 60.36 202 SER A O 1
ATOM 1515 N N . ASP A 1 239 ? 46.525 -29.640 -18.534 1.00 58.46 203 ASP A N 1
ATOM 1516 C CA . ASP A 1 239 ? 45.411 -28.673 -18.631 1.00 55.37 203 ASP A CA 1
ATOM 1517 C C . ASP A 1 239 ? 44.071 -29.319 -18.275 1.00 55.44 203 ASP A C 1
ATOM 1518 O O . ASP A 1 239 ? 43.953 -30.547 -18.284 1.00 57.85 203 ASP A O 1
ATOM 1523 N N . LEU A 1 240 ? 43.056 -28.501 -18.008 1.00 52.73 204 LEU A N 1
ATOM 1524 C CA . LEU A 1 240 ? 41.737 -29.023 -17.653 1.00 52.79 204 LEU A CA 1
ATOM 1525 C C . LEU A 1 240 ? 41.107 -29.951 -18.704 1.00 53.75 204 LEU A C 1
ATOM 1526 O O . LEU A 1 240 ? 40.510 -30.969 -18.338 1.00 55.99 204 LEU A O 1
ATOM 1531 N N . ILE A 1 241 ? 41.241 -29.621 -19.991 1.00 52.22 205 ILE A N 1
ATOM 1532 C CA . ILE A 1 241 ? 40.643 -30.453 -21.040 1.00 53.19 205 ILE A CA 1
ATOM 1533 C C . ILE A 1 241 ? 41.219 -31.867 -20.972 1.00 56.59 205 ILE A C 1
ATOM 1534 O O . ILE A 1 241 ? 40.478 -32.853 -21.003 1.00 58.64 205 ILE A O 1
ATOM 1539 N N . SER A 1 242 ? 42.542 -31.956 -20.876 1.00 57.54 206 SER A N 1
ATOM 1540 C CA . SER A 1 242 ? 43.230 -33.234 -20.735 1.00 60.88 206 SER A CA 1
ATOM 1541 C C . SER A 1 242 ? 42.693 -34.030 -19.559 1.00 62.97 206 SER A C 1
ATOM 1542 O O . SER A 1 242 ? 42.452 -35.236 -19.689 1.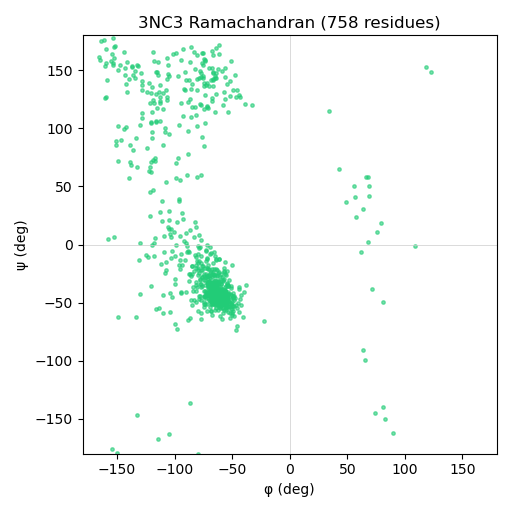00 65.91 206 SER A O 1
ATOM 1545 N N . ILE A 1 243 ? 42.507 -33.348 -18.425 1.00 61.74 207 ILE A N 1
ATOM 1546 C CA . ILE A 1 243 ? 41.999 -33.973 -17.206 1.00 63.83 207 ILE A CA 1
ATOM 1547 C C . ILE A 1 243 ? 40.603 -34.526 -17.429 1.00 64.44 207 ILE A C 1
ATOM 1548 O O . ILE A 1 243 ? 40.337 -35.670 -17.054 1.00 67.76 207 ILE A O 1
ATOM 1553 N N . LEU A 1 244 ? 39.723 -33.735 -18.045 1.00 61.57 208 LEU A N 1
ATOM 1554 C CA 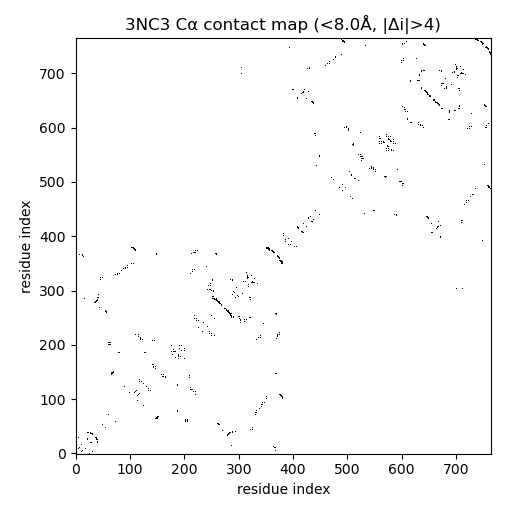. LEU A 1 244 ? 38.374 -34.211 -18.372 1.00 62.30 208 LEU A CA 1
ATOM 1555 C C . LEU A 1 244 ? 38.370 -35.482 -19.242 1.00 65.41 208 LEU A C 1
ATOM 1556 O O . LEU A 1 244 ? 37.399 -36.241 -19.232 1.00 67.34 208 LEU A O 1
ATOM 1561 N N . CYS A 1 245 ? 39.461 -35.708 -19.973 1.00 66.15 209 CYS A N 1
ATOM 1562 C CA . CYS A 1 245 ? 39.659 -36.936 -20.739 1.00 69.62 209 CYS A CA 1
ATOM 1563 C C . CYS A 1 245 ? 40.358 -38.040 -19.926 1.00 73.10 209 CYS A C 1
ATOM 1564 O O . CYS A 1 245 ? 41.439 -38.497 -20.302 1.00 74.41 209 CYS A O 1
ATOM 1567 N N . THR A 1 246 ? 39.747 -38.454 -18.814 1.00 74.82 210 THR A N 1
ATOM 1568 C CA . THR A 1 246 ? 40.272 -39.549 -17.971 1.00 78.79 210 THR A CA 1
ATOM 1569 C C . THR A 1 246 ? 39.156 -40.182 -17.119 1.00 80.90 210 THR A C 1
ATOM 1570 O O . THR A 1 246 ? 39.038 -39.943 -15.908 1.00 80.60 210 THR A O 1
ATOM 1574 N N . ALA A 1 253 ? 33.916 -39.867 -16.447 1.00 82.61 217 ALA A N 1
ATOM 1575 C CA . ALA A 1 253 ? 34.168 -40.641 -17.666 1.00 84.39 217 ALA A CA 1
ATOM 1576 C C . ALA A 1 253 ? 33.188 -40.249 -18.780 1.00 83.02 217 ALA A C 1
ATOM 1577 O O . ALA A 1 253 ? 32.149 -40.896 -18.965 1.00 85.45 217 ALA A O 1
ATOM 1579 N N . LEU A 1 254 ? 33.536 -39.198 -19.528 1.00 79.32 218 LEU A N 1
ATOM 1580 C CA . LEU A 1 254 ? 32.565 -38.498 -20.390 1.00 77.18 218 LEU A CA 1
ATOM 1581 C C . LEU A 1 254 ? 32.876 -38.530 -21.891 1.00 76.53 218 LEU A C 1
ATOM 1582 O O . LEU A 1 254 ? 34.024 -38.710 -22.307 1.00 76.15 218 LEU A O 1
ATOM 1587 N N . SER A 1 255 ? 31.828 -38.323 -22.686 1.00 76.23 219 SER A N 1
ATOM 1588 C CA . SER A 1 255 ? 31.922 -38.335 -24.141 1.00 75.95 219 SER A CA 1
ATOM 1589 C C . SER A 1 255 ? 32.461 -37.014 -24.678 1.00 72.09 219 SER A C 1
ATOM 1590 O O . SER A 1 255 ? 32.456 -35.995 -23.979 1.00 69.40 219 SER A O 1
ATOM 1593 N N . ASP A 1 256 ? 32.914 -37.052 -25.931 1.00 71.92 220 ASP A N 1
ATOM 1594 C CA . ASP A 1 256 ? 33.490 -35.899 -26.606 1.00 68.75 220 ASP A CA 1
ATOM 1595 C C . ASP A 1 256 ? 32.535 -34.723 -26.488 1.00 66.18 220 ASP A C 1
ATOM 1596 O O . ASP A 1 256 ? 32.884 -33.689 -25.919 1.00 63.68 220 ASP A O 1
ATOM 1601 N N . LYS A 1 257 ? 31.317 -34.908 -26.990 1.00 67.19 221 LYS A N 1
ATOM 1602 C CA . LYS A 1 257 ? 30.290 -33.865 -26.968 1.00 65.35 221 LYS A CA 1
ATOM 1603 C C . LYS A 1 257 ? 29.914 -33.440 -25.537 1.00 64.22 221 LYS A C 1
ATOM 1604 O O . LYS A 1 257 ? 29.694 -32.246 -25.290 1.00 62.01 221 LYS A O 1
ATOM 1610 N N . ASP A 1 258 ? 29.848 -34.402 -24.606 1.00 65.74 222 ASP A N 1
ATOM 1611 C CA . ASP A 1 258 ? 29.659 -34.089 -23.181 1.00 64.50 222 ASP A CA 1
ATOM 1612 C C . ASP A 1 258 ? 30.759 -33.124 -22.746 1.00 60.93 222 ASP A C 1
ATOM 1613 O O . ASP A 1 258 ? 30.477 -32.072 -22.174 1.00 58.96 222 ASP A O 1
ATOM 1618 N N . ILE A 1 259 ? 32.007 -33.481 -23.043 1.00 60.27 223 ILE A N 1
ATOM 1619 C CA . ILE A 1 259 ? 33.165 -32.699 -22.609 1.00 57.54 223 ILE A CA 1
ATOM 1620 C C . ILE A 1 259 ? 33.210 -31.310 -23.233 1.00 54.56 223 ILE A C 1
ATOM 1621 O O . ILE A 1 259 ? 33.590 -30.350 -22.567 1.00 52.37 223 ILE A O 1
ATOM 1626 N N . LEU A 1 260 ? 32.826 -31.204 -24.506 1.00 54.42 224 LEU A N 1
ATOM 1627 C CA . LEU A 1 260 ? 32.702 -29.903 -25.157 1.00 51.65 224 LEU A CA 1
ATOM 1628 C C . LEU A 1 260 ? 31.715 -29.015 -24.392 1.00 50.48 224 LEU A C 1
ATOM 1629 O O . LEU A 1 260 ? 32.008 -27.861 -24.124 1.00 48.36 224 LEU A O 1
ATOM 1634 N N . ALA A 1 261 ? 30.563 -29.569 -24.021 1.00 52.35 225 ALA A N 1
ATOM 1635 C CA . ALA A 1 261 ? 29.570 -28.847 -23.234 1.00 51.76 225 ALA A CA 1
ATOM 1636 C C . ALA A 1 261 ? 30.145 -28.372 -21.895 1.00 50.57 225 ALA A C 1
ATOM 1637 O O . ALA A 1 261 ? 30.099 -27.181 -21.590 1.00 48.82 225 ALA A O 1
ATOM 1639 N N . LEU A 1 262 ? 30.704 -29.290 -21.112 1.00 51.86 226 LEU A N 1
ATOM 1640 C CA . LEU A 1 262 ? 31.400 -28.917 -19.878 1.00 50.89 226 LEU A CA 1
ATOM 1641 C C . LEU A 1 262 ? 32.462 -27.835 -20.120 1.00 48.11 226 LEU A C 1
ATOM 1642 O O . LEU A 1 262 ? 32.452 -26.821 -19.446 1.00 46.63 226 LEU A O 1
ATOM 1647 N N . ILE A 1 263 ? 33.366 -28.055 -21.074 1.00 47.93 227 ILE A N 1
ATOM 1648 C CA . ILE A 1 263 ? 34.386 -27.070 -21.449 1.00 45.82 227 ILE A CA 1
ATOM 1649 C C . ILE A 1 263 ? 33.730 -25.735 -21.769 1.00 43.75 227 ILE A C 1
ATOM 1650 O O . ILE A 1 263 ? 34.164 -24.695 -21.281 1.00 42.18 227 ILE A O 1
ATOM 1655 N N . LEU A 1 264 ? 32.688 -25.765 -22.595 1.00 43.86 228 LEU A N 1
ATOM 1656 C CA . LEU A 1 264 ? 31.984 -24.554 -22.955 1.00 42.19 228 LEU A CA 1
ATOM 1657 C C . LEU A 1 264 ? 31.360 -23.887 -21.728 1.00 41.65 228 LEU A C 1
ATOM 1658 O O . LEU A 1 264 ? 31.379 -22.663 -21.596 1.00 39.93 228 LEU A O 1
ATOM 1663 N N . ASN A 1 265 ? 30.816 -24.677 -20.818 1.00 43.16 229 ASN A N 1
ATOM 1664 C CA . ASN A 1 265 ? 30.237 -24.070 -19.638 1.00 43.17 229 ASN A CA 1
ATOM 1665 C C . ASN A 1 265 ? 31.266 -23.510 -18.702 1.00 41.72 229 ASN A C 1
ATOM 1666 O O . ASN A 1 265 ? 31.003 -22.516 -18.042 1.00 40.95 229 ASN A O 1
ATOM 1671 N N . VAL A 1 266 ?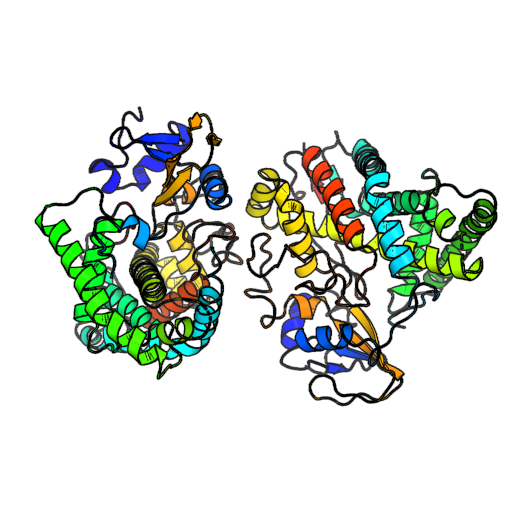 32.451 -24.110 -18.693 1.00 42.05 230 VAL A N 1
ATOM 1672 C CA . VAL A 1 266 ? 33.577 -23.562 -17.948 1.00 41.23 230 VAL A CA 1
ATOM 1673 C C . VAL A 1 266 ? 34.190 -22.367 -18.683 1.00 39.74 230 VAL A C 1
ATOM 1674 O O . VAL A 1 266 ? 34.757 -21.485 -18.051 1.00 38.97 230 VAL A O 1
ATOM 1678 N N . LEU A 1 267 ? 34.080 -22.320 -20.009 1.00 39.80 231 LEU A N 1
ATOM 1679 C CA . LEU A 1 267 ? 34.518 -21.134 -20.724 1.00 38.26 231 LEU A CA 1
ATOM 1680 C C . LEU A 1 267 ? 33.631 -19.964 -20.354 1.00 37.31 231 LEU A C 1
ATOM 1681 O O . LEU A 1 267 ? 34.118 -18.858 -20.159 1.00 36.44 231 LEU A O 1
ATOM 1686 N N . LEU A 1 268 ? 32.329 -20.218 -20.261 1.00 38.24 232 LEU A N 1
ATOM 1687 C CA . LEU A 1 268 ? 31.346 -19.164 -20.028 1.00 37.65 232 LEU A CA 1
ATOM 1688 C C . LEU A 1 268 ? 31.413 -18.693 -18.607 1.00 36.82 232 LEU A C 1
ATOM 1689 O O . LEU A 1 268 ? 31.392 -17.488 -18.339 1.00 35.77 232 LEU A O 1
ATOM 1694 N N . ALA A 1 269 ? 31.495 -19.665 -17.708 1.00 37.42 233 ALA A N 1
ATOM 1695 C CA . ALA A 1 269 ? 31.450 -19.422 -16.288 1.00 37.09 233 ALA A CA 1
ATOM 1696 C C . ALA A 1 269 ? 32.657 -18.641 -15.789 1.00 35.93 233 ALA A C 1
ATOM 1697 O O . ALA A 1 269 ? 32.519 -17.712 -15.011 1.00 34.99 233 ALA A O 1
ATOM 1699 N N . ALA A 1 270 ? 33.840 -19.022 -16.246 1.00 36.54 234 ALA A N 1
ATOM 1700 C CA . ALA A 1 270 ? 35.081 -18.562 -15.647 1.00 36.39 234 ALA A CA 1
ATOM 1701 C C . ALA A 1 270 ? 35.595 -17.268 -16.228 1.00 35.78 234 ALA A C 1
ATOM 1702 O O . ALA A 1 270 ? 36.584 -16.726 -15.741 1.00 36.09 234 ALA A O 1
ATOM 1704 N N . THR A 1 271 ? 34.948 -16.764 -17.269 1.00 36.10 235 THR A N 1
ATOM 1705 C CA . THR A 1 271 ? 35.464 -15.591 -17.968 1.00 35.53 235 THR A CA 1
ATOM 1706 C C . THR A 1 271 ? 34.786 -14.289 -17.509 1.00 35.58 235 THR A C 1
ATOM 1707 O O . THR A 1 271 ? 35.397 -13.515 -16.792 1.00 35.27 235 THR A O 1
ATOM 1711 N N . GLU A 1 272 ? 33.527 -14.077 -17.899 1.00 36.66 236 GLU A N 1
ATOM 1712 C CA . GLU A 1 272 ? 32.761 -12.882 -17.551 1.00 37.10 236 GLU A CA 1
ATOM 1713 C C . GLU A 1 272 ? 32.967 -12.405 -16.103 1.00 36.88 236 GLU A C 1
ATOM 1714 O O . GLU A 1 272 ? 33.472 -11.297 -15.894 1.00 36.73 236 GLU A O 1
ATOM 1720 N N . PRO A 1 273 ? 32.600 -13.234 -15.091 1.00 37.29 237 PRO A N 1
ATOM 1721 C CA . PRO A 1 273 ? 32.536 -12.676 -13.752 1.00 36.94 237 PRO A CA 1
ATOM 1722 C C . PRO A 1 273 ? 33.891 -12.212 -13.280 1.00 36.51 237 PRO A C 1
ATOM 1723 O O . PRO A 1 273 ? 33.972 -11.296 -12.466 1.00 36.85 237 PRO A O 1
ATOM 1727 N N . ALA A 1 274 ? 34.949 -12.820 -13.791 1.00 36.38 238 ALA A N 1
ATOM 1728 C CA . ALA A 1 274 ? 36.269 -12.491 -13.306 1.00 36.32 238 ALA A CA 1
ATOM 1729 C C . ALA A 1 274 ? 36.725 -11.140 -13.791 1.00 35.73 238 ALA A C 1
ATOM 1730 O O . ALA A 1 274 ? 37.320 -10.399 -13.020 1.00 35.96 238 ALA A O 1
ATOM 1732 N N . ASP A 1 275 ? 36.449 -10.799 -15.044 1.00 35.83 239 ASP A N 1
ATOM 1733 C CA . ASP A 1 275 ? 36.832 -9.473 -15.520 1.00 36.06 239 ASP A CA 1
ATOM 1734 C C . ASP A 1 275 ? 35.917 -8.418 -14.939 1.00 35.46 239 ASP A C 1
ATOM 1735 O O . ASP A 1 275 ? 36.352 -7.286 -14.714 1.00 36.22 239 ASP A O 1
ATOM 1740 N N . LYS A 1 276 ? 34.663 -8.789 -14.682 1.00 34.62 240 LYS A N 1
ATOM 1741 C CA . LYS A 1 276 ? 33.695 -7.859 -14.114 1.00 33.88 240 LYS A CA 1
ATOM 1742 C C . LYS A 1 276 ? 34.105 -7.453 -12.721 1.00 33.68 240 LYS A C 1
ATOM 1743 O O . LYS A 1 276 ? 34.198 -6.269 -12.419 1.00 34.13 240 LYS A O 1
ATOM 1749 N N . THR A 1 277 ? 34.392 -8.441 -11.882 1.00 33.49 241 THR A N 1
ATOM 1750 C CA . THR A 1 277 ? 34.822 -8.186 -10.519 1.00 32.84 241 THR A CA 1
ATOM 1751 C C . THR A 1 277 ? 36.077 -7.340 -10.429 1.00 32.78 241 THR A C 1
ATOM 1752 O O . THR A 1 277 ? 36.125 -6.442 -9.603 1.00 33.71 241 THR A O 1
ATOM 1756 N N . LEU A 1 278 ? 37.090 -7.613 -11.245 1.00 32.39 242 LEU A N 1
ATOM 1757 C CA . LEU A 1 278 ? 38.309 -6.815 -11.178 1.00 32.31 242 LEU A CA 1
ATOM 1758 C C . LEU A 1 278 ? 37.971 -5.344 -11.347 1.00 32.34 242 LEU A C 1
ATOM 1759 O O . LEU A 1 278 ? 38.333 -4.505 -10.518 1.00 33.23 242 LEU A O 1
ATOM 1764 N N . ALA A 1 279 ? 37.271 -5.040 -12.431 1.00 31.97 243 ALA A N 1
ATOM 1765 C CA . ALA A 1 279 ? 36.875 -3.685 -12.727 1.00 31.85 243 ALA A CA 1
ATOM 1766 C C . ALA A 1 279 ? 35.982 -3.125 -11.623 1.00 32.12 243 ALA A C 1
ATOM 1767 O O . ALA A 1 279 ? 36.143 -1.968 -11.230 1.00 33.15 243 ALA A O 1
ATOM 1769 N N . LEU A 1 280 ? 35.057 -3.933 -11.106 1.00 31.47 244 LEU A N 1
ATOM 1770 C CA . LEU A 1 280 ? 34.122 -3.440 -10.087 1.00 31.56 244 LEU A CA 1
ATOM 1771 C C . LEU A 1 280 ? 34.852 -3.093 -8.796 1.00 32.03 244 LEU A C 1
ATOM 1772 O O . LEU A 1 280 ? 34.570 -2.078 -8.164 1.00 32.49 244 LEU A O 1
ATOM 1777 N N . MET A 1 281 ? 35.807 -3.934 -8.412 1.00 32.17 245 MET A N 1
ATOM 1778 C CA . MET A 1 281 ? 36.550 -3.709 -7.185 1.00 32.33 245 MET A CA 1
ATOM 1779 C C . MET A 1 281 ? 37.407 -2.475 -7.316 1.00 32.65 245 MET A C 1
ATOM 1780 O O . MET A 1 281 ? 37.362 -1.592 -6.461 1.00 33.32 245 MET A O 1
ATOM 1785 N N . ILE A 1 282 ? 38.188 -2.404 -8.385 1.00 32.13 246 ILE A N 1
ATOM 1786 C CA . ILE A 1 282 ? 39.024 -1.241 -8.562 1.00 32.46 246 ILE A CA 1
ATOM 1787 C C . ILE A 1 282 ? 38.171 0.040 -8.523 1.00 32.99 246 ILE A C 1
ATOM 1788 O O . ILE A 1 282 ? 38.522 1.011 -7.848 1.00 33.41 246 ILE A O 1
ATOM 1793 N N . TYR A 1 283 ? 37.020 0.005 -9.187 1.00 32.58 247 TYR A N 1
ATOM 1794 C CA . TYR A 1 283 ? 36.168 1.165 -9.238 1.00 32.91 247 TYR A CA 1
ATOM 1795 C C . TYR A 1 283 ? 35.688 1.585 -7.862 1.00 33.12 247 TYR A C 1
ATOM 1796 O O . TYR A 1 283 ? 35.686 2.766 -7.550 1.00 33.97 247 TYR A O 1
ATOM 1805 N N . HIS A 1 284 ? 35.247 0.627 -7.054 1.00 32.55 248 HIS A N 1
ATOM 1806 C CA . HIS A 1 284 ? 34.696 0.962 -5.744 1.00 32.75 248 HIS A CA 1
ATOM 1807 C C . HIS A 1 284 ? 35.781 1.310 -4.743 1.00 33.09 248 HIS A C 1
ATOM 1808 O O . HIS A 1 284 ? 35.533 2.086 -3.820 1.00 34.02 248 HIS A O 1
ATOM 1815 N N . LEU A 1 285 ? 36.979 0.755 -4.932 1.00 32.38 249 LEU A N 1
ATOM 1816 C CA . LEU A 1 285 ? 38.123 1.143 -4.117 1.00 32.78 249 LEU A CA 1
ATOM 1817 C C . LEU A 1 285 ? 38.500 2.583 -4.430 1.00 33.95 249 LEU A C 1
ATOM 1818 O O . LEU A 1 285 ? 38.775 3.368 -3.525 1.00 35.32 249 LEU A O 1
ATOM 1823 N N . LEU A 1 286 ? 38.476 2.942 -5.709 1.00 33.92 250 LEU A N 1
ATOM 1824 C CA . LEU A 1 286 ? 38.750 4.314 -6.124 1.00 34.82 250 LEU A CA 1
ATOM 1825 C C . LEU A 1 286 ? 37.624 5.255 -5.734 1.00 35.97 250 LEU A C 1
ATOM 1826 O O . LEU A 1 286 ? 37.869 6.423 -5.441 1.00 37.94 250 LEU A O 1
ATOM 1831 N N . ASN A 1 287 ? 36.393 4.751 -5.738 1.00 35.78 251 ASN A N 1
ATOM 1832 C CA . ASN A 1 287 ? 35.218 5.522 -5.296 1.00 36.76 251 ASN A CA 1
ATOM 1833 C C . ASN A 1 287 ? 35.173 5.724 -3.776 1.00 37.17 251 ASN A C 1
ATOM 1834 O O . ASN A 1 287 ? 34.391 6.526 -3.276 1.00 38.41 251 ASN A O 1
ATOM 1839 N N . ASN A 1 288 ? 36.017 4.979 -3.059 1.00 36.68 252 ASN A N 1
ATOM 1840 C CA . ASN A 1 288 ? 36.190 5.078 -1.613 1.00 36.79 252 ASN A CA 1
ATOM 1841 C C . ASN A 1 288 ? 37.687 5.133 -1.298 1.00 37.26 252 ASN A C 1
ATOM 1842 O O . ASN A 1 288 ? 38.231 4.205 -0.694 1.00 37.28 252 ASN A O 1
ATOM 1847 N N . PRO A 1 289 ? 38.356 6.222 -1.696 1.00 38.11 253 PRO A N 1
ATOM 1848 C CA . PRO A 1 289 ? 39.812 6.288 -1.787 1.00 38.78 253 PRO A CA 1
ATOM 1849 C C . PRO A 1 289 ? 40.636 5.987 -0.529 1.00 39.55 253 PRO A C 1
ATOM 1850 O O . PRO A 1 289 ? 41.817 5.630 -0.674 1.00 40.21 253 PRO A O 1
ATOM 1854 N N . GLU A 1 290 ? 40.069 6.130 0.673 1.00 39.66 254 GLU A N 1
ATOM 1855 C CA . GLU A 1 290 ? 40.826 5.786 1.885 1.00 40.21 254 GLU A CA 1
ATOM 1856 C C . GLU A 1 290 ? 40.842 4.291 2.093 1.00 39.07 254 GLU A C 1
ATOM 1857 O O . GLU A 1 290 ? 41.736 3.751 2.730 1.00 38.99 254 GLU A O 1
ATOM 1863 N N . GLN A 1 291 ? 39.832 3.628 1.544 1.00 38.13 255 GLN A N 1
ATOM 1864 C CA . GLN A 1 291 ? 39.790 2.178 1.546 1.00 37.56 255 GLN A CA 1
ATOM 1865 C C . GLN A 1 291 ? 40.817 1.655 0.525 1.00 37.75 255 GLN A C 1
ATOM 1866 O O . GLN A 1 291 ? 41.470 0.618 0.753 1.00 38.04 255 GLN A O 1
ATOM 1872 N N . MET A 1 292 ? 40.988 2.390 -0.579 1.00 37.73 256 MET A N 1
ATOM 1873 C CA . MET A 1 292 ? 42.068 2.094 -1.531 1.00 37.76 256 MET A CA 1
ATOM 1874 C C . MET A 1 292 ? 43.412 2.259 -0.857 1.00 39.06 256 MET A C 1
ATOM 1875 O O . MET A 1 292 ? 44.253 1.378 -0.942 1.00 39.59 256 MET A O 1
ATOM 1880 N N . ASN A 1 293 ? 43.619 3.380 -0.176 1.00 40.16 257 ASN A N 1
ATOM 1881 C CA . ASN A 1 293 ? 44.867 3.561 0.535 1.00 41.53 257 ASN A CA 1
ATOM 1882 C C . ASN A 1 293 ? 45.057 2.456 1.551 1.00 41.71 257 ASN A C 1
ATOM 1883 O O . ASN A 1 293 ? 46.161 1.947 1.683 1.00 42.76 257 ASN A O 1
ATOM 1888 N N . ASP A 1 294 ? 43.979 2.058 2.236 1.00 41.17 258 ASP A N 1
ATOM 1889 C CA . ASP A 1 294 ? 44.036 0.951 3.197 1.00 41.31 258 ASP A CA 1
ATOM 1890 C C . ASP A 1 294 ? 44.609 -0.279 2.510 1.00 40.76 258 ASP A C 1
ATOM 1891 O O . ASP A 1 294 ? 45.555 -0.893 3.017 1.00 41.98 258 ASP A O 1
ATOM 1896 N N . VAL A 1 295 ? 44.059 -0.605 1.337 1.00 39.29 259 VAL A N 1
ATOM 1897 C CA . VAL A 1 295 ? 44.499 -1.761 0.532 1.00 38.62 259 VAL A CA 1
ATOM 1898 C C . VAL A 1 295 ? 45.935 -1.638 -0.016 1.00 40.03 259 VAL A C 1
ATOM 1899 O O . VAL A 1 295 ? 46.669 -2.634 -0.074 1.00 41.23 259 VAL A O 1
ATOM 1903 N N . LEU A 1 296 ? 46.331 -0.427 -0.405 1.00 40.35 260 LEU A N 1
ATOM 1904 C CA . LEU A 1 296 ? 47.686 -0.174 -0.883 1.00 41.40 260 LEU A CA 1
ATOM 1905 C C . LEU A 1 296 ? 48.749 -0.336 0.196 1.00 43.15 260 LEU A C 1
ATOM 1906 O O . LEU A 1 296 ? 49.847 -0.791 -0.087 1.00 45.12 260 LEU A O 1
ATOM 1911 N N . ALA A 1 297 ? 48.423 0.042 1.425 1.00 43.61 261 ALA A N 1
ATOM 1912 C CA . ALA A 1 297 ? 49.361 -0.027 2.550 1.00 45.11 261 ALA A CA 1
ATOM 1913 C C . ALA A 1 297 ? 49.376 -1.409 3.190 1.00 45.25 261 ALA A C 1
ATOM 1914 O O . ALA A 1 297 ? 50.310 -1.743 3.921 1.00 47.12 261 ALA A O 1
ATOM 1916 N N . ASP A 1 298 ? 48.335 -2.203 2.937 1.00 43.62 262 ASP A N 1
ATOM 1917 C CA . ASP A 1 298 ? 48.338 -3.605 3.350 1.00 43.73 262 ASP A CA 1
ATOM 1918 C C . ASP A 1 298 ? 47.628 -4.496 2.337 1.00 41.66 262 ASP A C 1
ATOM 1919 O O . ASP A 1 298 ? 46.409 -4.603 2.352 1.00 39.90 262 ASP A O 1
ATOM 1924 N N . ARG A 1 299 ? 48.412 -5.157 1.486 1.00 41.76 263 ARG A N 1
ATOM 1925 C CA . ARG A 1 299 ? 47.869 -5.956 0.372 1.00 40.21 263 ARG A CA 1
ATOM 1926 C C . ARG A 1 299 ? 47.144 -7.215 0.826 1.00 39.95 263 ARG A C 1
ATOM 1927 O O . ARG A 1 299 ? 46.508 -7.891 0.017 1.00 39.03 263 ARG A O 1
ATOM 1935 N N . SER A 1 300 ? 47.235 -7.527 2.115 1.00 40.85 264 SER A N 1
ATOM 1936 C CA . SER A 1 300 ? 46.487 -8.642 2.676 1.00 40.92 264 SER A CA 1
ATOM 1937 C C . SER A 1 300 ? 44.985 -8.320 2.801 1.00 39.33 264 SER A C 1
ATOM 1938 O O . SER A 1 300 ? 44.186 -9.176 3.185 1.00 39.90 264 SER A O 1
ATOM 1941 N N . LEU A 1 301 ? 44.613 -7.084 2.478 1.00 37.74 265 LEU A N 1
ATOM 1942 C CA . LEU A 1 301 ? 43.218 -6.660 2.485 1.00 35.81 265 LEU A CA 1
ATOM 1943 C C . LEU A 1 301 ? 42.547 -6.958 1.154 1.00 34.60 265 LEU A C 1
ATOM 1944 O O . LEU A 1 301 ? 41.333 -6.754 1.012 1.00 34.00 265 LEU A O 1
ATOM 1949 N N . VAL A 1 302 ? 43.315 -7.416 0.166 1.00 34.33 266 VAL A N 1
ATOM 1950 C CA . VAL A 1 302 ? 42.724 -7.638 -1.164 1.00 33.01 266 VAL A CA 1
ATOM 1951 C C . VAL A 1 302 ? 41.608 -8.686 -1.124 1.00 33.14 266 VAL A C 1
ATOM 1952 O O . VAL A 1 302 ? 40.578 -8.494 -1.753 1.00 32.68 266 VAL A O 1
ATOM 1956 N N . PRO A 1 303 ? 41.790 -9.783 -0.365 1.00 34.43 267 PRO A N 1
ATOM 1957 C CA . PRO A 1 303 ? 40.630 -10.651 -0.254 1.00 34.75 267 PRO A CA 1
ATOM 1958 C C . PRO A 1 303 ? 39.379 -9.955 0.309 1.00 34.87 267 PRO A C 1
ATOM 1959 O O . PRO A 1 303 ? 38.259 -10.319 -0.076 1.00 35.10 267 PRO A O 1
ATOM 1963 N N . ARG A 1 304 ? 39.551 -8.960 1.182 1.00 35.28 268 ARG A N 1
ATOM 1964 C CA . ARG A 1 304 ? 38.394 -8.257 1.784 1.00 35.35 268 ARG A CA 1
ATOM 1965 C C . ARG A 1 304 ? 37.734 -7.322 0.772 1.00 34.35 268 ARG A C 1
ATOM 1966 O O . ARG A 1 304 ? 36.495 -7.275 0.657 1.00 34.13 268 ARG A O 1
ATOM 1974 N N . ALA A 1 305 ? 38.578 -6.585 0.045 1.00 33.81 269 ALA A N 1
ATOM 1975 C CA . ALA A 1 305 ? 38.135 -5.724 -1.033 1.00 32.60 269 ALA A CA 1
ATOM 1976 C C . ALA A 1 305 ? 37.420 -6.551 -2.093 1.00 32.35 269 ALA A C 1
ATOM 1977 O O . ALA A 1 305 ? 36.350 -6.151 -2.553 1.00 32.64 269 ALA A O 1
ATOM 1979 N N . ILE A 1 306 ? 37.990 -7.703 -2.470 1.00 32.23 270 ILE A N 1
ATOM 1980 C CA . ILE A 1 306 ? 37.312 -8.642 -3.387 1.00 31.46 270 ILE A CA 1
ATOM 1981 C C . ILE A 1 306 ? 35.951 -9.089 -2.835 1.00 31.60 270 ILE A C 1
ATOM 1982 O O . ILE A 1 306 ? 34.936 -8.969 -3.500 1.00 31.30 270 ILE A O 1
ATOM 1987 N N . ALA A 1 307 ? 35.935 -9.607 -1.620 1.00 32.50 271 ALA A N 1
ATOM 1988 C CA . ALA A 1 307 ? 34.685 -10.046 -1.021 1.00 33.43 271 ALA A CA 1
ATOM 1989 C C . ALA A 1 307 ? 33.609 -8.942 -0.943 1.00 33.29 271 ALA A C 1
ATOM 1990 O O . ALA A 1 307 ? 32.448 -9.183 -1.270 1.00 33.63 271 ALA A O 1
ATOM 1992 N N . GLU A 1 308 ? 33.985 -7.730 -0.536 1.00 33.10 272 GLU A N 1
ATOM 1993 C CA . GLU A 1 308 ? 32.989 -6.666 -0.388 1.00 32.88 272 GLU A CA 1
ATOM 1994 C C . GLU A 1 308 ? 32.446 -6.224 -1.749 1.00 32.28 272 GLU A C 1
ATOM 1995 O O . GLU A 1 308 ? 31.270 -5.904 -1.871 1.00 32.95 272 GLU A O 1
ATOM 2001 N N . THR A 1 309 ? 33.294 -6.256 -2.775 1.00 31.48 273 THR A N 1
ATOM 2002 C CA . THR A 1 309 ? 32.880 -5.973 -4.157 1.00 30.67 273 THR A CA 1
ATOM 2003 C C . THR A 1 309 ? 31.851 -6.987 -4.639 1.00 30.91 273 THR A C 1
ATOM 2004 O O . THR A 1 309 ? 30.861 -6.632 -5.296 1.00 30.84 273 THR A O 1
ATOM 2008 N N . LEU A 1 310 ? 32.088 -8.249 -4.283 1.00 31.04 274 LEU A N 1
ATOM 2009 C CA . LEU A 1 310 ? 31.176 -9.327 -4.613 1.00 31.35 274 LEU A CA 1
ATOM 2010 C C . LEU A 1 310 ? 29.854 -9.192 -3.894 1.00 32.39 274 LEU A C 1
ATOM 2011 O O . LEU A 1 310 ? 28.808 -9.459 -4.478 1.00 33.27 274 LEU A O 1
ATOM 2016 N N . ARG A 1 311 ? 29.896 -8.779 -2.633 1.00 32.63 275 ARG A N 1
ATOM 2017 C CA . ARG A 1 311 ? 28.678 -8.535 -1.893 1.00 33.67 275 ARG A CA 1
ATOM 2018 C C . ARG A 1 311 ? 27.981 -7.332 -2.497 1.00 33.79 275 ARG A C 1
ATOM 2019 O O . ARG A 1 311 ? 26.783 -7.367 -2.779 1.00 34.79 275 ARG A O 1
ATOM 2027 N N . TYR A 1 312 ? 28.751 -6.275 -2.729 1.00 33.04 276 TYR A N 1
ATOM 2028 C CA . TYR A 1 312 ? 28.186 -4.986 -3.086 1.00 33.23 276 TYR A CA 1
ATOM 2029 C C . TYR A 1 312 ? 27.629 -4.936 -4.508 1.00 33.47 276 TYR A C 1
ATOM 2030 O O . TYR A 1 312 ? 26.577 -4.340 -4.735 1.00 34.71 276 TYR A O 1
ATOM 2039 N N . LYS A 1 313 ? 28.336 -5.550 -5.458 1.00 32.60 277 LYS A N 1
ATOM 2040 C CA . LYS A 1 313 ? 27.900 -5.564 -6.849 1.00 32.55 277 LYS A CA 1
ATOM 2041 C C . LYS A 1 313 ? 28.113 -6.946 -7.473 1.00 32.62 277 LYS A C 1
ATOM 2042 O O . LYS A 1 313 ? 28.944 -7.105 -8.364 1.00 31.56 277 LYS A O 1
ATOM 2048 N N . PRO A 1 314 ? 27.349 -7.957 -7.021 1.00 33.97 278 PRO A N 1
ATOM 2049 C CA . PRO A 1 314 ? 27.615 -9.275 -7.561 1.00 34.14 278 PRO A CA 1
ATOM 2050 C C . PRO A 1 314 ? 27.631 -9.257 -9.101 1.00 34.53 278 PRO A C 1
ATOM 2051 O O . PRO A 1 314 ? 26.697 -8.740 -9.732 1.00 35.23 278 PRO A O 1
ATOM 2055 N N . PRO A 1 315 ? 28.706 -9.792 -9.710 1.00 34.25 279 PRO A N 1
ATOM 2056 C CA . PRO A 1 315 ? 28.787 -9.840 -11.166 1.00 34.19 279 PRO A CA 1
ATOM 2057 C C . PRO A 1 315 ? 27.634 -10.660 -11.753 1.00 35.91 279 PRO A C 1
ATOM 2058 O O . PRO A 1 315 ? 27.043 -10.259 -12.760 1.00 36.88 279 PRO A O 1
ATOM 2062 N N . VAL A 1 316 ? 27.302 -11.788 -11.130 1.00 36.82 280 VAL A N 1
ATOM 2063 C CA . VAL A 1 316 ? 26.116 -12.537 -11.536 1.00 38.28 280 VAL A CA 1
ATOM 2064 C C . VAL A 1 316 ? 24.916 -12.090 -10.689 1.00 39.24 280 VAL A C 1
ATOM 2065 O O . VAL A 1 316 ? 24.867 -12.360 -9.483 1.00 39.91 280 VAL A O 1
ATOM 2069 N N . GLN A 1 317 ? 23.962 -11.403 -11.314 1.00 39.41 281 GLN A N 1
ATOM 2070 C CA . GLN A 1 317 ? 22.835 -10.802 -10.591 1.00 40.32 281 GLN A CA 1
ATOM 2071 C C . GLN A 1 317 ? 21.700 -11.781 -10.347 1.00 42.31 281 GLN A C 1
ATOM 2072 O O . GLN A 1 317 ? 21.092 -11.772 -9.271 1.00 43.56 281 GLN A O 1
ATOM 2078 N N . LEU A 1 318 ? 21.420 -12.619 -11.351 1.00 42.67 282 LEU A N 1
ATOM 2079 C CA . LEU A 1 318 ? 20.288 -13.560 -11.326 1.00 44.36 282 LEU A CA 1
ATOM 2080 C C . LEU A 1 318 ? 20.771 -14.990 -11.351 1.00 44.82 282 LEU A C 1
ATOM 2081 O O . LEU A 1 318 ? 21.586 -15.361 -12.200 1.00 44.08 282 LEU A O 1
ATOM 2086 N N . ILE A 1 319 ? 20.267 -15.788 -10.413 1.00 46.38 283 ILE A N 1
ATOM 2087 C CA . ILE A 1 319 ? 20.504 -17.230 -10.410 1.00 46.91 283 ILE A CA 1
ATOM 2088 C C . ILE A 1 319 ? 19.159 -17.928 -10.593 1.00 49.76 283 ILE A C 1
ATOM 2089 O O . ILE A 1 319 ? 18.338 -17.940 -9.674 1.00 51.64 283 ILE A O 1
ATOM 2094 N N . PRO A 1 320 ? 18.910 -18.470 -11.801 1.00 50.51 284 PRO A N 1
ATOM 2095 C CA . PRO A 1 320 ? 17.666 -19.196 -12.033 1.00 53.50 284 PRO A CA 1
ATOM 2096 C C . PRO A 1 320 ? 17.633 -20.524 -11.290 1.00 55.74 284 PRO A C 1
ATOM 2097 O O . PRO A 1 320 ? 18.690 -21.105 -11.019 1.00 54.82 284 PRO A O 1
ATOM 2101 N N . ARG A 1 321 ? 16.425 -20.974 -10.955 1.00 58.97 285 ARG A N 1
ATOM 2102 C CA . ARG A 1 321 ? 16.170 -22.337 -10.479 1.00 62.14 285 ARG A CA 1
ATOM 2103 C C . ARG A 1 321 ? 14.859 -22.822 -11.048 1.00 65.59 285 ARG A C 1
ATOM 2104 O O . ARG A 1 321 ? 13.896 -22.064 -11.076 1.00 66.74 285 ARG A O 1
ATOM 2112 N N . GLN A 1 322 ? 14.800 -24.074 -11.489 1.00 67.94 286 GLN A N 1
ATOM 2113 C CA . GLN A 1 322 ? 13.515 -24.644 -11.884 1.00 71.85 286 GLN A CA 1
ATOM 2114 C C . GLN A 1 322 ? 12.846 -25.319 -10.708 1.00 75.12 286 GLN A C 1
ATOM 2115 O O . GLN A 1 322 ? 13.502 -25.953 -9.892 1.00 75.30 286 GLN A O 1
ATOM 2121 N N . LEU A 1 323 ? 11.532 -25.176 -10.632 1.00 78.17 287 LEU A N 1
ATOM 2122 C CA . LEU A 1 323 ? 10.760 -25.850 -9.606 1.00 82.27 287 LEU A CA 1
ATOM 2123 C C . LEU A 1 323 ? 10.280 -27.261 -9.994 1.00 86.32 287 LEU A C 1
ATOM 2124 O O . LEU A 1 323 ? 9.564 -27.461 -10.994 1.00 87.94 287 LEU A O 1
ATOM 2129 N N . SER A 1 324 ? 10.674 -28.229 -9.167 1.00 87.99 288 SER A N 1
ATOM 2130 C CA . SER A 1 324 ? 10.380 -29.647 -9.385 1.00 91.87 288 SER A CA 1
ATOM 2131 C C . SER A 1 324 ? 8.980 -30.036 -8.907 1.00 96.83 288 SER A C 1
ATOM 2132 O O . SER A 1 324 ? 8.503 -31.152 -9.167 1.00 100.75 288 SER A O 1
ATOM 2135 N N . GLN A 1 325 ? 8.326 -29.108 -8.216 1.00 96.91 289 GLN A N 1
ATOM 2136 C CA . GLN A 1 325 ? 7.059 -29.377 -7.543 1.00 101.43 289 GLN A CA 1
ATOM 2137 C C . GLN A 1 325 ? 6.320 -28.074 -7.240 1.00 100.76 289 GLN A C 1
ATOM 2138 O O . GLN A 1 325 ? 6.840 -26.989 -7.502 1.00 97.03 289 GLN A O 1
ATOM 2144 N N . ASP A 1 326 ? 5.108 -28.182 -6.703 1.00 104.91 290 ASP A N 1
ATOM 2145 C CA . ASP A 1 326 ? 4.453 -27.042 -6.064 1.00 104.90 290 ASP A CA 1
ATOM 2146 C C . ASP A 1 326 ? 5.141 -26.821 -4.707 1.00 103.46 290 ASP A C 1
ATOM 2147 O O . ASP A 1 326 ? 5.461 -27.781 -4.008 1.00 105.27 290 ASP A O 1
ATOM 2152 N N . THR A 1 327 ? 5.379 -25.566 -4.340 1.00 100.51 291 THR A N 1
ATOM 2153 C CA . THR A 1 327 ? 6.028 -25.240 -3.061 1.00 99.18 291 THR A CA 1
ATOM 2154 C C . THR A 1 327 ? 5.824 -23.750 -2.742 1.00 97.28 291 THR A C 1
ATOM 2155 O O . THR A 1 327 ? 5.552 -22.951 -3.648 1.00 95.97 291 THR A O 1
ATOM 2159 N N . VAL A 1 328 ? 5.942 -23.379 -1.467 1.00 125.40 292 VAL A N 1
ATOM 2160 C CA . VAL A 1 328 ? 5.825 -21.970 -1.079 1.00 122.35 292 VAL A CA 1
ATOM 2161 C C . VAL A 1 328 ? 7.147 -21.398 -0.573 1.00 116.34 292 VAL A C 1
ATOM 2162 O O . VAL A 1 328 ? 7.755 -21.934 0.361 1.00 117.05 292 VAL A O 1
ATOM 2166 N N . VAL A 1 329 ? 7.585 -20.322 -1.228 1.00 110.92 293 VAL A N 1
ATOM 2167 C CA . VAL A 1 329 ? 8.691 -19.484 -0.761 1.00 105.37 293 VAL A CA 1
ATOM 2168 C C . VAL A 1 329 ? 8.096 -18.169 -0.228 1.00 105.55 293 VAL A C 1
ATOM 2169 O O . VAL A 1 329 ? 7.347 -17.484 -0.934 1.00 106.11 293 VAL A O 1
ATOM 2173 N N . GLY A 1 330 ? 8.402 -17.838 1.025 1.00 105.72 294 GLY A N 1
ATOM 2174 C CA . GLY A 1 330 ? 7.693 -16.763 1.723 1.00 107.38 294 GLY A CA 1
ATOM 2175 C C . GLY A 1 330 ? 6.215 -17.084 1.955 1.00 114.37 294 GLY A C 1
ATOM 2176 O O . GLY A 1 330 ? 5.857 -17.817 2.895 1.00 119.15 294 GLY A O 1
ATOM 2177 N N . GLY A 1 331 ? 5.354 -16.543 1.091 1.00 115.27 295 GLY A N 1
ATOM 2178 C CA . GLY A 1 331 ? 3.902 -16.699 1.238 1.00 121.80 295 GLY A CA 1
ATOM 2179 C C . GLY A 1 331 ? 3.188 -17.158 -0.021 1.00 123.91 295 GLY A C 1
ATOM 2180 O O . GLY A 1 331 ? 2.315 -18.022 0.044 1.00 129.89 295 GLY A O 1
ATOM 2181 N N . MET A 1 332 ? 3.563 -16.591 -1.169 1.00 119.54 296 MET A N 1
ATOM 2182 C CA . MET A 1 332 ? 2.890 -16.883 -2.444 1.00 121.52 296 MET A CA 1
ATOM 2183 C C . MET A 1 332 ? 3.125 -18.318 -2.932 1.00 122.37 296 MET A C 1
ATOM 2184 O O . MET A 1 332 ? 4.232 -18.853 -2.794 1.00 118.64 296 MET A O 1
ATOM 2189 N N . GLU A 1 333 ? 2.080 -18.922 -3.502 1.00 127.27 297 GLU A N 1
ATOM 2190 C CA . GLU A 1 333 ? 2.174 -20.271 -4.064 1.00 129.03 297 GLU A CA 1
ATOM 2191 C C . GLU A 1 333 ? 2.532 -20.285 -5.562 1.00 125.87 297 GLU A C 1
ATOM 2192 O O . GLU A 1 333 ? 1.955 -19.539 -6.362 1.00 126.19 297 GLU A O 1
ATOM 2198 N N . ILE A 1 334 ? 3.484 -21.156 -5.912 1.00 123.07 298 ILE A N 1
ATOM 2199 C CA . ILE A 1 334 ? 4.056 -21.273 -7.261 1.00 119.54 298 ILE A CA 1
ATOM 2200 C C . ILE A 1 334 ? 3.909 -22.709 -7.774 1.00 123.70 298 ILE A C 1
ATOM 2201 O O . ILE A 1 334 ? 4.268 -23.655 -7.071 1.00 125.24 298 ILE A O 1
ATOM 2206 N N . LYS A 1 335 ? 3.410 -22.868 -8.999 1.00 125.70 299 LYS A N 1
ATOM 2207 C CA . LYS A 1 335 ? 3.145 -24.200 -9.559 1.00 130.57 299 LYS A CA 1
ATOM 2208 C C . LYS A 1 335 ? 4.377 -24.881 -10.184 1.00 127.05 299 LYS A C 1
ATOM 2209 O O . LYS A 1 335 ? 5.397 -24.229 -10.415 1.00 120.69 299 LYS A O 1
ATOM 2215 N N . LYS A 1 336 ? 4.270 -26.189 -10.443 1.00 131.74 300 LYS A N 1
ATOM 2216 C CA . LYS A 1 336 ? 5.359 -27.017 -11.005 1.00 129.90 300 LYS A CA 1
ATOM 2217 C C . LYS A 1 336 ? 6.004 -26.441 -12.266 1.00 125.35 300 LYS A C 1
ATOM 2218 O O . LYS A 1 336 ? 5.389 -25.632 -12.970 1.00 125.62 300 LYS A O 1
ATOM 2224 N N . ASP A 1 337 ? 7.236 -26.876 -12.545 1.00 121.75 301 ASP A N 1
ATOM 2225 C CA . ASP A 1 337 ? 7.934 -26.586 -13.811 1.00 118.27 301 ASP A CA 1
ATOM 2226 C C . ASP A 1 337 ? 8.188 -25.094 -14.062 1.00 112.60 301 ASP A C 1
ATOM 2227 O O . ASP A 1 337 ? 8.859 -24.722 -15.031 1.00 109.44 301 ASP A O 1
ATOM 2232 N N . THR A 1 338 ? 7.649 -24.240 -13.199 1.00 111.69 302 THR A N 1
ATOM 2233 C CA . THR A 1 338 ? 7.895 -22.815 -13.319 1.00 106.76 302 THR A CA 1
ATOM 2234 C C . THR A 1 338 ? 9.281 -22.493 -12.762 1.00 100.53 302 THR A C 1
ATOM 2235 O O . THR A 1 338 ? 9.776 -23.164 -11.847 1.00 100.47 302 THR A O 1
ATOM 2239 N N . ILE A 1 339 ? 9.907 -21.468 -13.329 1.00 95.60 303 ILE A N 1
ATOM 2240 C CA . ILE A 1 339 ? 11.255 -21.101 -12.943 1.00 89.48 303 ILE A CA 1
ATOM 2241 C C . ILE A 1 339 ? 11.281 -19.817 -12.104 1.00 86.02 303 ILE A C 1
ATOM 2242 O O . ILE A 1 339 ? 10.698 -18.794 -12.477 1.00 86.16 303 ILE A O 1
ATOM 2247 N N . VAL A 1 340 ? 11.924 -19.906 -10.942 1.00 83.37 304 VAL A N 1
ATOM 2248 C CA . VAL A 1 340 ? 12.161 -18.748 -10.084 1.00 79.39 304 VAL A CA 1
ATOM 2249 C C . VAL A 1 340 ? 13.540 -18.178 -10.399 1.00 73.48 304 VAL A C 1
ATOM 2250 O O . VAL A 1 340 ? 14.390 -18.880 -10.955 1.00 72.23 304 VAL A O 1
ATOM 2254 N N . PHE A 1 341 ? 13.749 -16.911 -10.054 1.00 70.11 305 PHE A N 1
ATOM 2255 C CA . PHE A 1 341 ? 15.027 -16.243 -10.273 1.00 64.83 305 PHE A CA 1
ATOM 2256 C C . PHE A 1 341 ? 15.506 -15.606 -8.996 1.00 62.42 305 PHE A C 1
ATOM 2257 O O . PHE A 1 341 ? 14.899 -14.662 -8.512 1.00 63.18 305 PHE A O 1
ATOM 2265 N N . CYS A 1 342 ? 16.599 -16.120 -8.450 1.00 60.21 306 CYS A N 1
ATOM 2266 C CA . CYS A 1 342 ? 17.231 -15.501 -7.294 1.00 57.65 306 CYS A CA 1
ATOM 2267 C C . CYS A 1 342 ? 17.898 -14.180 -7.684 1.00 53.82 306 CYS A C 1
ATOM 2268 O O . CYS A 1 342 ? 18.814 -14.159 -8.504 1.00 51.35 306 CYS A O 1
ATOM 2271 N N . MET A 1 343 ? 17.418 -13.082 -7.102 1.00 53.91 307 MET A N 1
ATOM 2272 C CA . MET A 1 343 ? 18.024 -11.769 -7.294 1.00 50.97 307 MET A CA 1
ATOM 2273 C C . MET A 1 343 ? 19.112 -11.559 -6.253 1.00 48.59 307 MET A C 1
ATOM 2274 O O . MET A 1 343 ? 18.840 -11.183 -5.108 1.00 49.46 307 MET A O 1
ATOM 2279 N N . ILE A 1 344 ? 20.350 -11.813 -6.671 1.00 45.88 308 ILE A N 1
ATOM 2280 C CA . ILE A 1 344 ? 21.511 -11.759 -5.788 1.00 43.50 308 ILE A CA 1
ATOM 2281 C C . ILE A 1 344 ? 21.802 -10.332 -5.354 1.00 41.74 308 ILE A C 1
ATOM 2282 O O . ILE A 1 344 ? 22.056 -10.097 -4.184 1.00 42.40 308 ILE A O 1
ATOM 2287 N N . GLY A 1 345 ? 21.731 -9.380 -6.279 1.00 40.38 309 GLY A N 1
ATOM 2288 C CA . GLY A 1 345 ? 21.838 -7.977 -5.919 1.00 39.58 309 GLY A CA 1
ATOM 2289 C C . GLY A 1 345 ? 20.991 -7.648 -4.695 1.00 42.19 309 GLY A C 1
ATOM 2290 O O . GLY A 1 345 ? 21.482 -7.066 -3.749 1.00 41.69 309 GLY A O 1
ATOM 2291 N N . ALA A 1 346 ? 19.722 -8.054 -4.712 1.00 45.25 310 ALA A N 1
ATOM 2292 C CA . ALA A 1 346 ? 18.751 -7.740 -3.655 1.00 48.13 310 ALA A CA 1
ATOM 2293 C C . ALA A 1 346 ? 19.046 -8.437 -2.330 1.00 49.21 310 ALA A C 1
ATOM 2294 O O . ALA A 1 346 ? 18.874 -7.850 -1.247 1.00 49.95 310 ALA A O 1
ATOM 2296 N N . ALA A 1 347 ? 19.482 -9.693 -2.438 1.00 49.09 311 ALA A N 1
ATOM 2297 C CA . ALA A 1 347 ? 19.861 -10.506 -1.286 1.00 50.25 311 ALA A CA 1
ATOM 2298 C C . ALA A 1 347 ? 21.095 -9.947 -0.585 1.00 48.16 311 ALA A C 1
ATOM 2299 O O . ALA A 1 347 ? 21.124 -9.879 0.641 1.00 50.21 311 ALA A O 1
ATOM 2301 N N . ASN A 1 348 ? 22.106 -9.547 -1.357 1.00 44.80 312 ASN A N 1
ATOM 2302 C CA . ASN A 1 348 ? 23.344 -8.981 -0.793 1.00 42.95 312 ASN A CA 1
ATOM 2303 C C . ASN A 1 348 ? 23.185 -7.559 -0.223 1.00 43.43 312 ASN A C 1
ATOM 2304 O O . ASN A 1 348 ? 24.053 -7.077 0.501 1.00 42.86 312 ASN A O 1
ATOM 2309 N N . ARG A 1 349 ? 22.074 -6.903 -0.553 1.00 45.27 313 ARG A N 1
ATOM 2310 C CA . ARG A 1 349 ? 21.733 -5.590 0.004 1.00 46.97 313 ARG A CA 1
ATOM 2311 C C . ARG A 1 349 ? 20.638 -5.628 1.090 1.00 50.94 313 ARG A C 1
ATOM 2312 O O . ARG A 1 349 ? 20.155 -4.573 1.511 1.00 52.78 313 ARG A O 1
ATOM 2320 N N . ASP A 1 350 ? 20.265 -6.835 1.534 1.00 52.98 314 ASP A N 1
ATOM 2321 C CA . ASP A 1 350 ? 19.205 -7.072 2.538 1.00 57.25 314 ASP A CA 1
ATOM 2322 C C . ASP A 1 350 ? 19.735 -6.766 3.951 1.00 58.76 314 ASP A C 1
ATOM 2323 O O . ASP A 1 350 ? 20.708 -7.392 4.394 1.00 57.90 314 ASP A O 1
ATOM 2328 N N . PRO A 1 351 ? 19.099 -5.806 4.663 1.00 61.37 315 PRO A N 1
ATOM 2329 C CA . PRO A 1 351 ? 19.520 -5.401 6.006 1.00 63.28 315 PRO A CA 1
ATOM 2330 C C . PRO A 1 351 ? 19.295 -6.471 7.065 1.00 66.78 315 PRO A C 1
ATOM 2331 O O . PRO A 1 351 ? 19.725 -6.290 8.206 1.00 68.98 315 PRO A O 1
ATOM 2335 N N . GLU A 1 352 ? 18.616 -7.561 6.703 1.00 68.03 316 GLU A N 1
ATOM 2336 C CA . GLU A 1 352 ? 18.421 -8.696 7.610 1.00 71.50 316 GLU A CA 1
ATOM 2337 C C . GLU A 1 352 ? 19.681 -9.561 7.624 1.00 69.25 316 GLU A C 1
ATOM 2338 O O . GLU A 1 352 ? 19.922 -10.310 8.574 1.00 71.85 316 GLU A O 1
ATOM 2344 N N . ALA A 1 353 ? 20.479 -9.446 6.566 1.00 64.58 317 ALA A N 1
ATOM 2345 C CA . ALA A 1 353 ? 21.734 -10.175 6.474 1.00 62.67 317 ALA A CA 1
ATOM 2346 C C . ALA A 1 353 ? 22.926 -9.285 6.782 1.00 60.57 317 ALA A C 1
ATOM 2347 O O . ALA A 1 353 ? 23.820 -9.682 7.524 1.00 61.60 317 ALA A O 1
ATOM 2349 N N . PHE A 1 354 ? 22.947 -8.085 6.212 1.00 58.26 318 PHE A N 1
ATOM 2350 C CA . PHE A 1 354 ? 24.086 -7.189 6.402 1.00 56.23 318 PHE A CA 1
ATOM 2351 C C . PHE A 1 354 ? 23.644 -5.879 6.995 1.00 58.12 318 PHE A C 1
ATOM 2352 O O . PHE A 1 354 ? 22.596 -5.350 6.631 1.00 58.91 318 PHE A O 1
ATOM 2360 N N . GLU A 1 355 ? 24.440 -5.370 7.931 1.00 59.47 319 GLU A N 1
ATOM 2361 C CA . GLU A 1 355 ? 24.166 -4.077 8.523 1.00 61.46 319 GLU A CA 1
ATOM 2362 C C . GLU A 1 355 ? 24.808 -2.980 7.673 1.00 58.06 319 GLU A C 1
ATOM 2363 O O . GLU A 1 355 ? 25.904 -3.158 7.135 1.00 55.20 319 GLU A O 1
ATOM 2369 N N . GLN A 1 356 ? 24.097 -1.860 7.547 1.00 58.76 320 GLN A N 1
ATOM 2370 C CA . GLN A 1 356 ? 24.383 -0.832 6.546 1.00 55.96 320 GLN A CA 1
ATOM 2371 C C . GLN A 1 356 ? 24.688 -1.507 5.209 1.00 52.03 320 GLN A C 1
ATOM 2372 O O . GLN A 1 356 ? 25.812 -1.439 4.720 1.00 49.58 320 GLN A O 1
ATOM 2378 N N . PRO A 1 357 ? 23.687 -2.195 4.627 1.00 51.83 321 PRO A N 1
ATOM 2379 C CA . PRO A 1 357 ? 23.966 -2.997 3.447 1.00 48.61 321 PRO A CA 1
ATOM 2380 C C . PRO A 1 357 ? 24.348 -2.194 2.210 1.00 46.14 321 PRO A C 1
ATOM 2381 O O . PRO A 1 357 ? 25.056 -2.712 1.353 1.00 43.73 321 PRO A O 1
ATOM 2385 N N . ASP A 1 358 ? 23.900 -0.947 2.120 1.00 47.46 322 ASP A N 1
ATOM 2386 C CA . ASP A 1 358 ? 24.168 -0.120 0.943 1.00 45.94 322 ASP A CA 1
ATOM 2387 C C . ASP A 1 358 ? 25.422 0.748 1.113 1.00 45.16 322 ASP A C 1
ATOM 2388 O O . ASP A 1 358 ? 25.562 1.817 0.510 1.00 45.64 322 ASP A O 1
ATOM 2393 N N . VAL A 1 359 ? 26.332 0.258 1.947 1.00 44.50 323 VAL A N 1
ATOM 2394 C CA . VAL A 1 359 ? 27.592 0.912 2.222 1.00 44.15 323 VAL A CA 1
ATOM 2395 C C . VAL A 1 359 ? 28.716 -0.044 1.843 1.00 41.80 323 VAL A C 1
ATOM 2396 O O . VAL A 1 359 ? 28.787 -1.166 2.355 1.00 42.07 323 VAL A O 1
ATOM 2400 N N . PHE A 1 360 ? 29.579 0.392 0.928 1.00 39.95 324 PHE A N 1
ATOM 2401 C CA . PHE A 1 360 ? 30.722 -0.410 0.526 1.00 37.42 324 PHE A CA 1
ATOM 2402 C C . PHE A 1 360 ? 31.797 -0.198 1.565 1.00 38.42 324 PHE A C 1
ATOM 2403 O O . PHE A 1 360 ? 32.368 0.885 1.684 1.00 39.09 324 PHE A O 1
ATOM 2411 N N . ASN A 1 361 ? 32.063 -1.260 2.312 1.00 38.82 325 ASN A N 1
ATOM 2412 C CA . ASN A 1 361 ? 33.003 -1.228 3.419 1.00 40.46 325 ASN A CA 1
ATOM 2413 C C . ASN A 1 361 ? 33.799 -2.532 3.494 1.00 39.57 325 ASN A C 1
ATOM 2414 O O . ASN A 1 361 ? 33.311 -3.538 3.992 1.00 40.45 325 ASN A O 1
ATOM 2419 N N . ILE A 1 362 ? 35.030 -2.489 2.995 1.00 38.42 326 ILE A N 1
ATOM 2420 C CA . ILE A 1 362 ? 35.953 -3.629 3.007 1.00 37.76 326 ILE A CA 1
ATOM 2421 C C . ILE A 1 362 ? 36.340 -4.070 4.416 1.00 40.84 326 ILE A C 1
ATOM 2422 O O . ILE A 1 362 ? 36.890 -5.143 4.599 1.00 41.17 326 ILE A O 1
ATOM 2427 N N . HIS A 1 363 ? 36.032 -3.238 5.404 1.00 43.64 327 HIS A N 1
ATOM 2428 C CA . HIS A 1 363 ? 36.386 -3.503 6.794 1.00 47.43 327 HIS A CA 1
ATOM 2429 C C . HIS A 1 363 ? 35.170 -3.934 7.626 1.00 49.47 327 HIS A C 1
ATOM 2430 O O . HIS A 1 363 ? 35.231 -3.915 8.861 1.00 53.17 327 HIS A O 1
ATOM 2437 N N . ARG A 1 364 ? 34.067 -4.307 6.972 1.00 47.72 328 ARG A N 1
ATOM 2438 C CA . ARG A 1 364 ? 32.835 -4.628 7.699 1.00 49.31 328 ARG A CA 1
ATOM 2439 C C . ARG A 1 364 ? 32.953 -5.927 8.493 1.00 52.31 328 ARG A C 1
ATOM 2440 O O . ARG A 1 364 ? 33.485 -6.926 8.006 1.00 51.41 328 ARG A O 1
ATOM 2448 N N . GLU A 1 365 ? 32.449 -5.896 9.724 1.00 56.57 329 GLU A N 1
ATOM 2449 C CA . GLU A 1 365 ? 32.599 -7.000 10.665 1.00 60.16 329 GLU A CA 1
ATOM 2450 C C . GLU A 1 365 ? 31.771 -8.235 10.339 1.00 60.37 329 GLU A C 1
ATOM 2451 O O . GLU A 1 365 ? 32.061 -9.325 10.827 1.00 62.94 329 GLU A O 1
ATOM 2457 N N . ASP A 1 366 ? 30.733 -8.055 9.532 1.00 58.20 330 ASP A N 1
ATOM 2458 C CA . ASP A 1 366 ? 29.808 -9.127 9.195 1.00 58.73 330 ASP A CA 1
ATOM 2459 C C . ASP A 1 366 ? 30.047 -9.635 7.771 1.00 54.99 330 ASP A C 1
ATOM 2460 O O . ASP A 1 366 ? 29.222 -10.359 7.198 1.00 54.60 330 ASP A O 1
ATOM 2465 N N . LEU A 1 367 ? 31.187 -9.244 7.208 1.00 52.61 331 LEU A N 1
ATOM 2466 C CA . LEU A 1 367 ? 31.575 -9.690 5.891 1.00 49.53 331 LEU A CA 1
ATOM 2467 C C . LEU A 1 367 ? 31.784 -11.158 6.015 1.00 51.58 331 LEU A C 1
ATOM 2468 O O . LEU A 1 367 ? 31.322 -11.928 5.184 1.00 50.98 331 LEU A O 1
ATOM 2473 N N . GLY A 1 368 ? 32.461 -11.539 7.089 1.00 55.10 332 GLY A N 1
ATOM 2474 C CA . GLY A 1 368 ? 32.775 -12.931 7.332 1.00 58.54 332 GLY A CA 1
ATOM 2475 C C . GLY A 1 368 ? 33.781 -13.361 6.289 1.00 56.62 332 GLY A C 1
ATOM 2476 O O . GLY A 1 368 ? 33.594 -14.385 5.612 1.00 56.72 332 GLY A O 1
ATOM 2477 N N . ILE A 1 369 ? 34.837 -12.552 6.158 1.00 55.27 333 ILE A N 1
ATOM 2478 C CA . ILE A 1 369 ? 35.946 -12.801 5.229 1.00 53.73 333 ILE A CA 1
ATOM 2479 C C . ILE A 1 369 ? 36.495 -14.216 5.388 1.00 56.54 333 ILE A C 1
ATOM 2480 O O . ILE A 1 369 ? 36.868 -14.874 4.404 1.00 55.64 333 ILE A O 1
ATOM 2485 N N . LYS A 1 370 ? 36.535 -14.670 6.636 1.00 60.69 334 LYS A N 1
ATOM 2486 C CA . LYS A 1 370 ? 36.904 -16.033 6.976 1.00 64.42 334 LYS A CA 1
ATOM 2487 C C . LYS A 1 370 ? 36.350 -17.055 5.956 1.00 63.60 334 LYS A C 1
ATOM 2488 O O . LYS A 1 370 ? 37.029 -18.033 5.630 1.00 65.46 334 LYS A O 1
ATOM 2494 N N . SER A 1 371 ? 35.152 -16.792 5.422 1.00 61.03 335 SER A N 1
ATOM 2495 C CA . SER A 1 371 ? 34.427 -17.760 4.599 1.00 60.78 335 SER A CA 1
ATOM 2496 C C . SER A 1 371 ? 33.905 -17.222 3.263 1.00 56.36 335 SER A C 1
ATOM 2497 O O . SER A 1 371 ? 33.257 -17.961 2.512 1.00 56.58 335 SER A O 1
ATOM 2500 N N . ALA A 1 372 ? 34.176 -15.947 2.978 1.00 52.48 336 ALA A N 1
ATOM 2501 C CA . ALA A 1 372 ? 33.641 -15.256 1.806 1.00 48.29 336 ALA A CA 1
ATOM 2502 C C . ALA A 1 372 ? 33.973 -15.941 0.471 1.00 46.63 336 ALA A C 1
ATOM 2503 O O . ALA A 1 372 ? 33.366 -15.631 -0.568 1.00 44.30 336 ALA A O 1
ATOM 2505 N N . PHE A 1 373 ? 34.932 -16.866 0.500 1.00 47.59 337 PHE A N 1
ATOM 2506 C CA . PHE A 1 373 ? 35.331 -17.572 -0.707 1.00 46.41 337 PHE A CA 1
ATOM 2507 C C . PHE A 1 373 ? 35.094 -19.038 -0.561 1.00 50.14 337 PHE A C 1
ATOM 2508 O O . PHE A 1 373 ? 35.956 -19.847 -0.901 1.00 51.77 337 PHE A O 1
ATOM 2516 N N . SER A 1 374 ? 33.893 -19.353 -0.065 1.00 52.22 338 SER A N 1
ATOM 2517 C CA . SER A 1 374 ? 33.389 -20.720 0.109 1.00 56.09 338 SER A CA 1
ATOM 2518 C C . SER A 1 374 ? 31.851 -20.755 -0.021 1.00 56.74 338 SER A C 1
ATOM 2519 O O . SER A 1 374 ? 31.195 -19.725 -0.256 1.00 53.73 338 SER A O 1
ATOM 2522 N N . GLY A 1 375 ? 31.294 -21.953 0.130 1.00 60.65 339 GLY A N 1
ATOM 2523 C CA . GLY A 1 375 ? 29.859 -22.180 -0.011 1.00 62.20 339 GLY A CA 1
ATOM 2524 C C . GLY A 1 375 ? 29.047 -21.788 1.205 1.00 64.17 339 GLY A C 1
ATOM 2525 O O . GLY A 1 375 ? 27.862 -21.475 1.086 1.00 64.19 339 GLY A O 1
ATOM 2526 N N . ALA A 1 376 ? 29.682 -21.821 2.374 1.00 66.26 340 ALA A N 1
ATOM 2527 C CA . ALA A 1 376 ? 29.076 -21.299 3.597 1.00 68.26 340 ALA A CA 1
ATOM 2528 C C . ALA A 1 376 ? 29.539 -19.851 3.822 1.00 64.64 340 ALA A C 1
ATOM 2529 O O . ALA A 1 376 ? 30.097 -19.521 4.877 1.00 66.07 340 ALA A O 1
ATOM 2531 N N . ALA A 1 377 ? 29.320 -19.004 2.812 1.00 60.32 341 ALA A N 1
ATOM 2532 C CA . ALA A 1 377 ? 29.651 -17.578 2.884 1.00 56.85 341 ALA A CA 1
ATOM 2533 C C . ALA A 1 377 ? 28.423 -16.734 3.222 1.00 56.86 341 ALA A C 1
ATOM 2534 O O . ALA A 1 377 ? 27.279 -17.206 3.133 1.00 59.07 341 ALA A O 1
ATOM 2536 N N . ARG A 1 378 ? 28.668 -15.490 3.620 1.00 54.88 342 ARG A N 1
ATOM 2537 C CA . ARG A 1 378 ? 27.604 -14.618 4.096 1.00 55.42 342 ARG A CA 1
ATOM 2538 C C . ARG A 1 378 ? 26.901 -13.956 2.908 1.00 52.30 342 ARG A C 1
ATOM 2539 O O . ARG A 1 378 ? 25.668 -13.945 2.840 1.00 53.51 342 ARG A O 1
ATOM 2547 N N . HIS A 1 379 ? 27.689 -13.410 1.981 1.00 48.47 343 HIS A N 1
ATOM 2548 C CA . HIS A 1 379 ? 27.169 -12.936 0.690 1.00 46.09 343 HIS A CA 1
ATOM 2549 C C . HIS A 1 379 ? 26.886 -14.119 -0.233 1.00 46.67 343 HIS A C 1
ATOM 2550 O O . HIS A 1 379 ? 27.485 -15.194 -0.093 1.00 48.30 343 HIS A O 1
ATOM 2557 N N . LEU A 1 380 ? 25.991 -13.914 -1.193 1.00 45.95 344 LEU A N 1
ATOM 2558 C CA . LEU A 1 380 ? 25.570 -14.991 -2.094 1.00 46.68 344 LEU A CA 1
ATOM 2559 C C . LEU A 1 380 ? 26.017 -14.786 -3.558 1.00 44.06 344 LEU A C 1
ATOM 2560 O O . LEU A 1 380 ? 25.373 -15.276 -4.491 1.00 44.47 344 LEU A O 1
ATOM 2565 N N . ALA A 1 381 ? 27.123 -14.072 -3.754 1.00 41.23 345 ALA A N 1
ATOM 2566 C CA . ALA A 1 381 ? 27.595 -13.774 -5.100 1.00 39.14 345 ALA A CA 1
ATOM 2567 C C . ALA A 1 381 ? 28.133 -14.988 -5.836 1.00 39.47 345 ALA A C 1
ATOM 2568 O O . ALA A 1 381 ? 28.225 -14.956 -7.060 1.00 38.48 345 ALA A O 1
ATOM 2570 N N . PHE A 1 382 ? 28.521 -16.026 -5.088 1.00 41.35 346 PHE A N 1
ATOM 2571 C CA . PHE A 1 382 ? 28.918 -17.325 -5.657 1.00 42.74 346 PHE A CA 1
ATOM 2572 C C . PHE A 1 382 ? 27.761 -18.302 -5.526 1.00 46.49 346 PHE A C 1
ATOM 2573 O O . PHE A 1 382 ? 27.928 -19.507 -5.725 1.00 49.06 346 PHE A O 1
ATOM 2581 N N . GLY A 1 383 ? 26.591 -17.794 -5.158 1.00 47.73 347 GLY A N 1
ATOM 2582 C CA . GLY A 1 383 ? 25.479 -18.661 -4.767 1.00 51.51 347 GLY A CA 1
ATOM 2583 C C . GLY A 1 383 ? 25.659 -19.047 -3.312 1.00 53.97 347 GLY A C 1
ATOM 2584 O O . GLY A 1 383 ? 26.249 -18.288 -2.532 1.00 52.71 347 GLY A O 1
ATOM 2585 N N . SER A 1 384 ? 25.169 -20.231 -2.952 1.00 58.20 348 SER A N 1
ATOM 2586 C CA . SER A 1 384 ? 25.265 -20.735 -1.580 1.00 61.35 348 SER A CA 1
ATOM 2587 C C . SER A 1 384 ? 25.132 -22.256 -1.519 1.00 65.78 348 SER A C 1
ATOM 2588 O O . SER A 1 384 ? 24.352 -22.851 -2.260 1.00 67.65 348 SER A O 1
ATOM 2591 N N . GLY A 1 385 ? 25.908 -22.876 -0.638 1.00 68.05 349 GLY A N 1
ATOM 2592 C CA . GLY A 1 385 ? 25.721 -24.281 -0.312 1.00 73.81 349 GLY A CA 1
ATOM 2593 C C . GLY A 1 385 ? 26.329 -25.242 -1.304 1.00 74.84 349 GLY A C 1
ATOM 2594 O O . GLY A 1 385 ? 27.436 -25.010 -1.795 1.00 71.81 349 GLY A O 1
ATOM 2595 N N . ILE A 1 386 ? 25.606 -26.325 -1.591 1.00 79.45 350 ILE A N 1
ATOM 2596 C CA . ILE A 1 386 ? 26.109 -27.389 -2.469 1.00 81.75 350 ILE A CA 1
ATOM 2597 C C . ILE A 1 386 ? 26.329 -26.974 -3.937 1.00 77.92 350 ILE A C 1
ATOM 2598 O O . ILE A 1 386 ? 27.286 -27.439 -4.572 1.00 77.70 350 ILE A O 1
ATOM 2603 N N . HIS A 1 387 ? 25.451 -26.114 -4.465 1.00 75.55 351 HIS A N 1
ATOM 2604 C CA . HIS A 1 387 ? 25.560 -25.638 -5.856 1.00 72.05 351 HIS A CA 1
ATOM 2605 C C . HIS A 1 387 ? 26.268 -24.292 -5.991 1.00 66.19 351 HIS A C 1
ATOM 2606 O O . HIS A 1 387 ? 25.924 -23.455 -6.821 1.00 63.61 351 HIS A O 1
ATOM 2613 N N . ASN A 1 388 ? 27.286 -24.129 -5.161 1.00 64.71 352 ASN A N 1
ATOM 2614 C CA . ASN A 1 388 ? 28.117 -22.938 -5.056 1.00 59.47 352 ASN A CA 1
ATOM 2615 C C . ASN A 1 388 ? 29.113 -22.899 -6.230 1.00 56.80 352 ASN A C 1
ATOM 2616 O O . ASN A 1 388 ? 29.570 -23.944 -6.685 1.00 59.52 352 ASN A O 1
ATOM 2621 N N . CYS A 1 389 ? 29.424 -21.714 -6.747 1.00 52.19 353 CYS A N 1
ATOM 2622 C CA . CYS A 1 389 ? 30.422 -21.568 -7.818 1.00 49.31 353 CYS A CA 1
ATOM 2623 C C . CYS A 1 389 ? 31.620 -22.488 -7.648 1.00 50.63 353 CYS A C 1
ATOM 2624 O O . CYS A 1 389 ? 32.325 -22.403 -6.665 1.00 50.99 353 CYS A O 1
ATOM 2627 N N . VAL A 1 390 ? 31.860 -23.340 -8.631 1.00 52.06 354 VAL A N 1
ATOM 2628 C CA . VAL A 1 390 ? 32.954 -24.317 -8.598 1.00 54.30 354 VAL A CA 1
ATOM 2629 C C . VAL A 1 390 ? 34.354 -23.706 -8.525 1.00 51.94 354 VAL A C 1
ATOM 2630 O O . VAL A 1 390 ? 35.297 -24.356 -8.074 1.00 54.07 354 VAL A O 1
ATOM 2634 N N . GLY A 1 391 ? 34.490 -22.466 -8.986 1.00 48.23 355 GLY A N 1
ATOM 2635 C CA . GLY A 1 391 ? 35.788 -21.817 -9.063 1.00 46.24 355 GLY A CA 1
ATOM 2636 C C . GLY A 1 391 ? 35.933 -20.680 -8.079 1.00 44.14 355 GLY A C 1
ATOM 2637 O O . GLY A 1 391 ? 36.542 -19.666 -8.398 1.00 41.59 355 GLY A O 1
ATOM 2638 N N . THR A 1 392 ? 35.374 -20.849 -6.882 1.00 45.66 356 THR A N 1
ATOM 2639 C CA . THR A 1 392 ? 35.487 -19.857 -5.809 1.00 44.47 356 THR A CA 1
ATOM 2640 C C . THR A 1 392 ? 36.949 -19.665 -5.386 1.00 44.26 356 THR A C 1
ATOM 2641 O O . THR A 1 392 ? 37.450 -18.540 -5.331 1.00 41.70 356 THR A O 1
ATOM 2645 N N . ALA A 1 393 ? 37.623 -20.774 -5.098 1.00 47.37 357 ALA A N 1
ATOM 2646 C CA . ALA A 1 393 ? 39.025 -20.744 -4.707 1.00 48.16 357 ALA A CA 1
ATOM 2647 C C . ALA A 1 393 ? 39.863 -20.163 -5.829 1.00 45.89 357 ALA A C 1
ATOM 2648 O O . ALA A 1 393 ? 40.737 -19.339 -5.576 1.00 45.08 357 ALA A O 1
ATOM 2650 N N . PHE A 1 394 ? 39.583 -20.591 -7.060 1.00 45.44 358 PHE A N 1
ATOM 2651 C CA . PHE A 1 394 ? 40.256 -20.075 -8.246 1.00 43.63 358 PHE A CA 1
ATOM 2652 C C . PHE A 1 394 ? 40.020 -18.571 -8.449 1.00 40.40 358 PHE A C 1
ATOM 2653 O O . PHE A 1 394 ? 40.957 -17.816 -8.757 1.00 39.45 358 PHE A O 1
ATOM 2661 N N . ALA A 1 395 ? 38.767 -18.149 -8.294 1.00 39.08 359 ALA A N 1
ATOM 2662 C CA . ALA A 1 395 ? 38.384 -16.769 -8.493 1.00 36.23 359 ALA A CA 1
ATOM 2663 C C . ALA A 1 395 ? 39.138 -15.865 -7.537 1.00 35.92 359 ALA A C 1
ATOM 2664 O O . ALA A 1 395 ? 39.715 -14.876 -7.966 1.00 34.75 359 ALA A O 1
ATOM 2666 N N . LYS A 1 396 ? 39.161 -16.218 -6.251 1.00 37.71 360 LYS A N 1
ATOM 2667 C CA . LYS A 1 396 ? 39.921 -15.448 -5.261 1.00 37.98 360 LYS A CA 1
ATOM 2668 C C . LYS A 1 396 ? 41.351 -15.199 -5.740 1.00 37.75 360 LYS A C 1
ATOM 2669 O O . LYS A 1 396 ? 41.766 -14.051 -5.846 1.00 36.53 360 LYS A O 1
ATOM 2675 N N . ASN A 1 397 ? 42.080 -16.278 -6.037 1.00 39.48 361 ASN A N 1
ATOM 2676 C CA . ASN A 1 397 ? 43.475 -16.199 -6.441 1.00 39.97 361 ASN A CA 1
ATOM 2677 C C . ASN A 1 397 ? 43.649 -15.325 -7.658 1.00 38.09 361 ASN A C 1
ATOM 2678 O O . ASN A 1 397 ? 44.383 -14.334 -7.605 1.00 38.00 361 ASN A O 1
ATOM 2683 N N . GLU A 1 398 ? 42.941 -15.676 -8.734 1.00 37.07 362 GLU A N 1
ATOM 2684 C CA . GLU A 1 398 ? 43.008 -14.958 -9.998 1.00 35.20 362 GLU A CA 1
ATOM 2685 C C . GLU A 1 398 ? 42.865 -13.457 -9.808 1.00 33.52 362 GLU A C 1
ATOM 2686 O O . GLU A 1 398 ? 43.693 -12.683 -10.290 1.00 33.88 362 GLU A O 1
ATOM 2692 N N . ILE A 1 399 ? 41.813 -13.044 -9.114 1.00 32.10 363 ILE A N 1
ATOM 2693 C CA . ILE A 1 399 ? 41.541 -11.628 -8.965 1.00 30.31 363 ILE A CA 1
ATOM 2694 C C . ILE A 1 399 ? 42.595 -11.019 -8.061 1.00 31.00 363 ILE A C 1
ATOM 2695 O O . ILE A 1 399 ? 43.115 -9.944 -8.348 1.00 31.09 363 ILE A O 1
ATOM 2700 N N . GLU A 1 400 ? 42.953 -11.733 -7.004 1.00 32.01 364 GLU A N 1
ATOM 2701 C CA . GLU A 1 400 ? 43.943 -11.230 -6.065 1.00 32.93 364 GLU A CA 1
ATOM 2702 C C . GLU A 1 400 ? 45.234 -10.940 -6.811 1.00 33.48 364 GLU A C 1
ATOM 2703 O O . GLU A 1 400 ? 45.777 -9.840 -6.731 1.00 33.42 364 GLU A O 1
ATOM 2709 N N . ILE A 1 401 ? 45.697 -11.923 -7.574 1.00 34.35 365 ILE A N 1
ATOM 2710 C CA . ILE A 1 401 ? 46.919 -11.764 -8.350 1.00 35.40 365 ILE A CA 1
ATOM 2711 C C . ILE A 1 401 ? 46.858 -10.516 -9.229 1.00 34.40 365 ILE A C 1
ATOM 2712 O O . ILE A 1 401 ? 47.698 -9.612 -9.105 1.00 35.47 365 ILE A O 1
ATOM 2717 N N . VAL A 1 402 ? 45.858 -10.461 -10.101 1.00 32.64 366 VAL A N 1
ATOM 2718 C CA . VAL A 1 402 ? 45.816 -9.396 -11.086 1.00 31.94 366 VAL A CA 1
ATOM 2719 C C . VAL A 1 402 ? 45.658 -8.044 -10.401 1.00 31.58 366 VAL A C 1
ATOM 2720 O O . VAL A 1 402 ? 46.296 -7.069 -10.791 1.00 32.88 366 VAL A O 1
ATOM 2724 N N . ALA A 1 403 ? 44.850 -7.996 -9.355 1.00 30.63 367 ALA A N 1
ATOM 2725 C CA . ALA A 1 403 ? 44.640 -6.747 -8.663 1.00 30.60 367 ALA A CA 1
ATOM 2726 C C . ALA A 1 403 ? 45.975 -6.253 -8.171 1.00 32.53 367 ALA A C 1
ATOM 2727 O O . ALA A 1 403 ? 46.305 -5.087 -8.340 1.00 33.72 367 ALA A O 1
ATOM 2729 N N . ASN A 1 404 ? 46.754 -7.143 -7.575 1.00 33.51 368 ASN A N 1
ATOM 2730 C CA . ASN A 1 404 ? 48.007 -6.734 -6.991 1.00 35.68 368 ASN A CA 1
ATOM 2731 C C . ASN A 1 404 ? 48.980 -6.173 -8.017 1.00 37.05 368 ASN A C 1
ATOM 2732 O O . ASN A 1 404 ? 49.793 -5.290 -7.706 1.00 38.99 368 ASN A O 1
ATOM 2737 N N . ILE A 1 405 ? 48.889 -6.688 -9.240 1.00 36.15 369 ILE A N 1
ATOM 2738 C CA . ILE A 1 405 ? 49.767 -6.259 -10.310 1.00 36.89 369 ILE A CA 1
ATOM 2739 C C . ILE A 1 405 ? 49.250 -4.941 -10.840 1.00 36.31 369 ILE A C 1
ATOM 2740 O O . ILE A 1 405 ? 50.015 -3.996 -11.043 1.00 37.97 369 ILE A O 1
ATOM 2745 N N . VAL A 1 406 ? 47.938 -4.869 -11.029 1.00 33.98 370 VAL A N 1
ATOM 2746 C CA . VAL A 1 406 ? 47.323 -3.633 -11.449 1.00 33.60 370 VAL A CA 1
ATOM 2747 C C . VAL A 1 406 ? 47.783 -2.518 -10.520 1.00 35.33 370 VAL A C 1
ATOM 2748 O O . VAL A 1 406 ? 48.309 -1.508 -10.979 1.00 37.22 370 VAL A O 1
ATOM 2752 N N . LEU A 1 407 ? 47.652 -2.752 -9.217 1.00 35.58 371 LEU A N 1
ATOM 2753 C CA . LEU A 1 407 ? 48.100 -1.819 -8.182 1.00 37.42 371 LEU A CA 1
ATOM 2754 C C . LEU A 1 407 ? 49.625 -1.607 -8.145 1.00 40.46 371 LEU A C 1
ATOM 2755 O O . LEU A 1 407 ? 50.086 -0.519 -7.817 1.00 42.64 371 LEU A O 1
ATOM 2760 N N . ASP A 1 408 ? 50.404 -2.633 -8.469 1.00 41.16 372 ASP A N 1
ATOM 2761 C CA . ASP A 1 408 ? 51.850 -2.485 -8.494 1.00 44.66 372 ASP A CA 1
ATOM 2762 C C . ASP A 1 408 ? 52.279 -1.576 -9.643 1.00 46.56 372 ASP A C 1
ATOM 2763 O O . ASP A 1 408 ? 53.084 -0.660 -9.440 1.00 49.76 372 ASP A O 1
ATOM 2768 N N . LYS A 1 409 ? 51.744 -1.840 -10.841 1.00 45.39 373 LYS A N 1
ATOM 2769 C CA . LYS A 1 409 ? 52.174 -1.183 -12.093 1.00 47.13 373 LYS A CA 1
ATOM 2770 C C . LYS A 1 409 ? 51.539 0.182 -12.284 1.00 47.29 373 LYS A C 1
ATOM 2771 O O . LYS A 1 409 ? 52.159 1.086 -12.837 1.00 50.14 373 LYS A O 1
ATOM 2777 N N . MET A 1 410 ? 50.294 0.326 -11.850 1.00 44.75 374 MET A N 1
ATOM 2778 C CA . MET A 1 410 ? 49.575 1.571 -12.051 1.00 45.30 374 MET A CA 1
ATOM 2779 C C . MET A 1 410 ? 49.668 2.415 -10.815 1.00 46.33 374 MET A C 1
ATOM 2780 O O . MET A 1 410 ? 48.724 2.524 -10.042 1.00 45.31 374 MET A O 1
ATOM 2785 N N . ARG A 1 411 ? 50.844 2.986 -10.624 1.00 49.46 375 ARG A N 1
ATOM 2786 C CA . ARG A 1 411 ? 51.128 3.830 -9.488 1.00 51.57 375 ARG A CA 1
ATOM 2787 C C . ARG A 1 411 ? 50.294 5.089 -9.612 1.00 52.35 375 ARG A C 1
ATOM 2788 O O . ARG A 1 411 ? 50.109 5.596 -10.712 1.00 53.66 375 ARG A O 1
ATOM 2796 N N . ASN A 1 412 ? 49.794 5.585 -8.483 1.00 52.32 376 ASN A N 1
ATOM 2797 C CA . ASN A 1 412 ? 48.867 6.730 -8.443 1.00 53.16 376 ASN A CA 1
ATOM 2798 C C . ASN A 1 412 ? 47.691 6.621 -9.406 1.00 51.07 376 ASN A C 1
ATOM 2799 O O . ASN A 1 412 ? 47.238 7.606 -9.990 1.00 52.93 376 ASN A O 1
ATOM 2804 N N . ILE A 1 413 ? 47.210 5.392 -9.541 1.00 47.73 377 ILE A N 1
ATOM 2805 C CA . ILE A 1 413 ? 46.001 5.077 -10.271 1.00 45.51 377 ILE A CA 1
ATOM 2806 C C . ILE A 1 413 ? 44.873 5.950 -9.762 1.00 46.07 377 ILE A C 1
ATOM 2807 O O . ILE A 1 413 ? 44.784 6.238 -8.571 1.00 46.54 377 ILE A O 1
ATOM 2812 N N . ARG A 1 414 ? 44.047 6.401 -10.694 1.00 46.75 378 ARG A N 1
ATOM 2813 C CA . ARG A 1 414 ? 42.885 7.221 -10.395 1.00 47.87 378 ARG A CA 1
ATOM 2814 C C . ARG A 1 414 ? 41.928 7.106 -11.576 1.00 47.39 378 ARG A C 1
ATOM 2815 O O . ARG A 1 414 ? 42.290 6.572 -12.624 1.00 47.44 378 ARG A O 1
ATOM 2823 N N . LEU A 1 415 ? 40.708 7.590 -11.404 1.00 47.86 379 LEU A N 1
ATOM 2824 C CA . LEU A 1 415 ? 39.754 7.612 -12.491 1.00 48.40 379 LEU A CA 1
ATOM 2825 C C . LEU A 1 415 ? 40.091 8.754 -13.411 1.00 52.85 379 LEU A C 1
ATOM 2826 O O . LEU A 1 415 ? 40.573 9.797 -12.960 1.00 55.75 379 LEU A O 1
ATOM 2831 N N . GLU A 1 416 ? 39.826 8.557 -14.698 1.00 54.08 380 GLU A N 1
ATOM 2832 C CA . GLU A 1 416 ? 40.013 9.614 -15.684 1.00 59.29 380 GLU A CA 1
ATOM 2833 C C . GLU A 1 416 ? 39.113 10.839 -15.511 1.00 62.91 380 GLU A C 1
ATOM 2834 O O . GLU A 1 416 ? 37.962 10.734 -15.057 1.00 61.76 380 GLU A O 1
ATOM 2840 N N . GLU A 1 417 ? 39.667 11.995 -15.880 1.00 68.01 381 GLU A N 1
ATOM 2841 C CA . GLU A 1 417 ? 38.909 13.230 -16.044 1.00 72.94 381 GLU A CA 1
ATOM 2842 C C . GLU A 1 417 ? 37.614 12.888 -16.780 1.00 72.83 381 GLU A C 1
ATOM 2843 O O . GLU A 1 417 ? 37.650 12.225 -17.827 1.00 72.55 381 GLU A O 1
ATOM 2849 N N . ASP A 1 418 ? 36.477 13.294 -16.211 1.00 73.42 382 ASP A N 1
ATOM 2850 C CA . ASP A 1 418 ? 35.179 13.199 -16.894 1.00 74.20 382 ASP A CA 1
ATOM 2851 C C . ASP A 1 418 ? 34.791 11.782 -17.331 1.00 69.93 382 ASP A C 1
ATOM 2852 O O . ASP A 1 418 ? 34.008 11.618 -18.271 1.00 71.31 382 ASP A O 1
ATOM 2857 N N . PHE A 1 419 ? 35.352 10.771 -16.661 1.00 65.23 383 PHE A N 1
ATOM 2858 C CA . PHE A 1 419 ? 34.875 9.399 -16.796 1.00 61.09 383 PHE A CA 1
ATOM 2859 C C . PHE A 1 419 ? 33.472 9.304 -16.221 1.00 60.68 383 PHE A C 1
ATOM 2860 O O . PHE A 1 419 ? 33.199 9.849 -15.150 1.00 61.23 383 PHE A O 1
ATOM 2868 N N . CYS A 1 420 ? 32.590 8.605 -16.927 1.00 60.06 384 CYS A N 1
ATOM 2869 C CA . CYS A 1 420 ? 31.213 8.427 -16.478 1.00 59.54 384 CYS A CA 1
ATOM 2870 C C . CYS A 1 420 ? 30.915 6.951 -16.207 1.00 54.78 384 CYS A C 1
ATOM 2871 O O . CYS A 1 420 ? 30.777 6.153 -17.142 1.00 54.64 384 CYS A O 1
ATOM 2874 N N . TYR A 1 421 ? 30.818 6.586 -14.931 1.00 51.30 385 TYR A N 1
ATOM 2875 C CA . TYR A 1 421 ? 30.574 5.200 -14.567 1.00 46.74 385 TYR A CA 1
ATOM 2876 C C . TYR A 1 421 ? 29.197 4.718 -14.991 1.00 47.02 385 TYR A C 1
ATOM 2877 O O . TYR A 1 421 ? 28.207 5.437 -14.892 1.00 49.24 385 TYR A O 1
ATOM 2886 N N . ALA A 1 422 ? 29.152 3.473 -15.442 1.00 44.85 386 ALA A N 1
ATOM 2887 C CA . ALA A 1 422 ? 27.968 2.908 -16.053 1.00 45.51 386 ALA A CA 1
ATOM 2888 C C . ALA A 1 422 ? 28.035 1.397 -16.011 1.00 42.67 386 ALA A C 1
ATOM 2889 O O . ALA A 1 422 ? 29.010 0.796 -16.454 1.00 41.21 386 ALA A O 1
ATOM 2891 N N . GLU A 1 423 ? 26.992 0.780 -15.485 1.00 42.22 387 GLU A N 1
ATOM 2892 C CA . GLU A 1 423 ? 26.902 -0.664 -15.508 1.00 40.45 387 GLU A CA 1
ATOM 2893 C C . GLU A 1 423 ? 25.875 -1.104 -16.543 1.00 42.64 387 GLU A C 1
ATOM 2894 O O . GLU A 1 423 ? 24.954 -0.357 -16.882 1.00 45.01 387 GLU A O 1
ATOM 2900 N N . SER A 1 424 ? 26.053 -2.322 -17.043 1.00 42.03 388 SER A N 1
ATOM 2901 C CA . SER A 1 424 ? 25.095 -2.935 -17.943 1.00 44.59 388 SER A CA 1
ATOM 2902 C C . SER A 1 424 ? 24.968 -4.425 -17.686 1.00 43.54 388 SER A C 1
ATOM 2903 O O . SER A 1 424 ? 25.917 -5.076 -17.245 1.00 41.37 388 SER A O 1
ATOM 2906 N N . GLY A 1 425 ? 23.792 -4.956 -17.990 1.00 45.97 389 GLY A N 1
ATOM 2907 C CA . GLY A 1 425 ? 23.534 -6.374 -17.849 1.00 46.34 389 GLY A CA 1
ATOM 2908 C C . GLY A 1 425 ? 22.357 -6.652 -16.936 1.00 47.88 389 GLY A C 1
ATOM 2909 O O . GLY A 1 425 ? 22.094 -5.904 -15.988 1.00 48.03 389 GLY A O 1
ATOM 2910 N N . LEU A 1 426 ? 21.656 -7.742 -17.226 1.00 49.66 390 LEU A N 1
ATOM 2911 C CA . LEU A 1 426 ? 20.515 -8.176 -16.439 1.00 51.16 390 LEU A CA 1
ATOM 2912 C C . LEU A 1 426 ? 20.917 -9.447 -15.692 1.00 49.71 390 LEU A C 1
ATOM 2913 O O . LEU A 1 426 ? 20.904 -9.493 -14.463 1.00 48.84 390 LEU A O 1
ATOM 2918 N N . TYR A 1 427 ? 21.309 -10.467 -16.442 1.00 49.98 391 TYR A N 1
ATOM 2919 C CA . TYR A 1 427 ? 21.749 -11.713 -15.848 1.00 49.58 391 TYR A CA 1
ATOM 2920 C C . TYR A 1 427 ? 23.180 -11.593 -15.287 1.00 46.03 391 TYR A C 1
ATOM 2921 O O . TYR A 1 427 ? 23.431 -12.001 -14.159 1.00 45.44 391 TYR A O 1
ATOM 2930 N N . THR A 1 428 ? 24.105 -11.037 -16.077 1.00 44.41 392 THR A N 1
ATOM 2931 C CA . THR A 1 428 ? 25.455 -10.676 -15.610 1.00 40.94 392 THR A CA 1
ATOM 2932 C C . THR A 1 428 ? 25.653 -9.188 -15.814 1.00 39.86 392 THR A C 1
ATOM 2933 O O . THR A 1 428 ? 25.411 -8.664 -16.901 1.00 41.45 392 THR A O 1
ATOM 2937 N N . ARG A 1 429 ? 26.116 -8.516 -14.772 1.00 37.57 393 ARG A N 1
ATOM 2938 C CA . ARG A 1 429 ? 26.253 -7.074 -14.797 1.00 36.99 393 ARG A CA 1
ATOM 2939 C C . ARG A 1 429 ? 27.650 -6.603 -14.382 1.00 34.54 393 ARG A C 1
ATOM 2940 O O . ARG A 1 429 ? 28.191 -7.052 -13.379 1.00 33.53 393 ARG A O 1
ATOM 2948 N N . GLY A 1 430 ? 28.219 -5.693 -15.154 1.00 33.88 394 GLY A N 1
ATOM 2949 C CA . GLY A 1 430 ? 29.443 -5.041 -14.759 1.00 31.94 394 GLY A CA 1
ATOM 2950 C C . GLY A 1 430 ? 29.564 -3.682 -15.421 1.00 33.30 394 GLY A C 1
ATOM 2951 O O . GLY A 1 430 ? 28.649 -3.263 -16.140 1.00 35.31 394 GLY A O 1
ATOM 2952 N N . PRO A 1 431 ? 30.703 -2.988 -15.200 1.00 32.43 395 PRO A N 1
ATOM 2953 C CA . PRO A 1 431 ? 30.961 -1.709 -15.852 1.00 34.10 395 PRO A CA 1
ATOM 2954 C C . PRO A 1 431 ? 31.097 -1.827 -17.366 1.00 35.91 395 PRO A C 1
ATOM 2955 O O . PRO A 1 431 ? 31.650 -2.801 -17.882 1.00 35.78 395 PRO A O 1
ATOM 2959 N N . VAL A 1 432 ? 30.581 -0.818 -18.053 1.00 38.44 396 VAL A N 1
ATOM 2960 C CA . VAL A 1 432 ? 30.621 -0.710 -19.487 1.00 40.72 396 VAL A CA 1
ATOM 2961 C C . VAL A 1 432 ? 32.065 -0.448 -19.892 1.00 40.98 396 VAL A C 1
ATOM 2962 O O . VAL A 1 432 ? 32.538 -0.913 -20.940 1.00 42.22 396 VAL A O 1
ATOM 2966 N N . SER A 1 433 ? 32.752 0.300 -19.030 1.00 40.24 397 SER A N 1
ATOM 2967 C CA . SER A 1 433 ? 34.186 0.533 -19.112 1.00 39.76 397 SER A CA 1
ATOM 2968 C C . SER A 1 433 ? 34.663 1.123 -17.795 1.00 38.38 397 SER A C 1
ATOM 2969 O O . SER A 1 433 ? 33.862 1.647 -17.004 1.00 38.34 397 SER A O 1
ATOM 2972 N N . LEU A 1 434 ? 35.972 1.031 -17.571 1.00 37.28 398 LEU A N 1
ATOM 2973 C CA . LEU A 1 434 ? 36.625 1.673 -16.443 1.00 36.03 398 LEU A CA 1
ATOM 2974 C C . LEU A 1 434 ? 37.899 2.389 -16.914 1.00 37.98 398 LEU A C 1
ATOM 2975 O O . LEU A 1 434 ? 38.990 1.805 -16.982 1.00 37.81 398 LEU A O 1
ATOM 2980 N N . LEU A 1 435 ? 37.730 3.662 -17.254 1.00 40.59 399 LEU A N 1
ATOM 2981 C CA . LEU A 1 435 ? 38.797 4.512 -17.762 1.00 42.74 399 LEU A CA 1
ATOM 2982 C C . LEU A 1 435 ? 39.667 5.042 -16.619 1.00 42.46 399 LEU A C 1
ATOM 2983 O O . LEU A 1 435 ? 39.294 5.982 -15.915 1.00 43.37 399 LEU A O 1
ATOM 2988 N N . VAL A 1 436 ? 40.837 4.431 -16.450 1.00 41.35 400 VAL A N 1
ATOM 2989 C CA . VAL A 1 436 ? 41.802 4.840 -15.424 1.00 41.27 400 VAL A CA 1
ATOM 2990 C C . VAL A 1 436 ? 43.031 5.578 -15.995 1.00 44.52 400 VAL A C 1
ATOM 2991 O O . VAL A 1 436 ? 43.335 5.494 -17.206 1.00 45.90 400 VAL A O 1
ATOM 2995 N N . ALA A 1 437 ? 43.707 6.317 -15.111 1.00 45.50 401 ALA A N 1
ATOM 2996 C CA . ALA A 1 437 ? 44.977 6.986 -15.418 1.00 48.55 401 ALA A CA 1
ATOM 2997 C C . ALA A 1 437 ? 45.984 6.690 -14.306 1.00 47.76 401 ALA A C 1
ATOM 2998 O O . ALA A 1 437 ? 45.595 6.428 -13.172 1.00 45.84 401 ALA A O 1
ATOM 3000 N N . PHE A 1 438 ? 47.270 6.723 -14.635 1.00 49.69 402 PHE A N 1
ATOM 3001 C CA . PHE A 1 438 ? 48.330 6.353 -13.697 1.00 49.58 402 PHE A CA 1
ATOM 3002 C C . PHE A 1 438 ? 49.670 6.862 -14.221 1.00 53.48 402 PHE A C 1
ATOM 3003 O O . PHE A 1 438 ? 49.748 7.392 -15.320 1.00 55.78 402 PHE A O 1
ATOM 3011 N N . ASP A 1 439 ? 50.718 6.699 -13.430 1.00 54.84 403 ASP A N 1
ATOM 3012 C CA . ASP A 1 439 ? 52.052 7.076 -13.848 1.00 59.71 403 ASP A CA 1
ATOM 3013 C C . ASP A 1 439 ? 52.622 6.053 -14.810 1.00 59.53 403 ASP A C 1
ATOM 3014 O O . ASP A 1 439 ? 53.087 6.393 -15.917 1.00 62.67 403 ASP A O 1
ATOM 3019 N N . ILE B 1 41 ? 61.668 24.053 18.558 1.00 38.30 5 ILE B N 1
ATOM 3020 C CA . ILE B 1 41 ? 61.306 22.740 17.929 1.00 38.20 5 ILE B CA 1
ATOM 3021 C C . ILE B 1 41 ? 60.238 22.043 18.775 1.00 37.67 5 ILE B C 1
ATOM 3022 O O . ILE B 1 41 ? 59.708 22.648 19.743 1.00 38.71 5 ILE B O 1
ATOM 3024 N N . LYS B 1 42 ? 59.933 20.790 18.412 1.00 105.22 6 LYS B N 1
ATOM 3025 C CA . LYS B 1 42 ? 59.147 19.894 19.253 1.00 99.09 6 LYS B CA 1
ATOM 3026 C C . LYS B 1 42 ? 60.029 19.267 20.353 1.00 99.35 6 LYS B C 1
ATOM 3027 O O . LYS B 1 42 ? 60.211 18.048 20.430 1.00 97.08 6 LYS B O 1
ATOM 3029 N N . LEU B 1 43 ? 60.622 20.155 21.155 1.00 101.66 7 LEU B N 1
ATOM 3030 C CA . LEU B 1 43 ? 61.136 19.873 22.493 1.00 101.95 7 LEU B CA 1
ATOM 3031 C C . LEU B 1 43 ? 60.019 20.387 23.395 1.00 99.61 7 LEU B C 1
ATOM 3032 O O . LEU B 1 43 ? 60.210 21.251 24.260 1.00 103.04 7 LEU B O 1
ATOM 3034 N N . PHE B 1 44 ? 58.839 19.826 23.153 1.00 93.22 8 PHE B N 1
ATOM 3035 C CA . PHE B 1 44 ? 57.564 20.391 23.558 1.00 89.98 8 PHE B CA 1
ATOM 3036 C C . PHE B 1 44 ? 56.673 19.233 23.968 1.00 85.03 8 PHE B C 1
ATOM 3037 O O . PHE B 1 44 ? 56.776 18.149 23.404 1.00 82.28 8 PHE B O 1
ATOM 3045 N N . SER B 1 45 ? 55.814 19.460 24.955 1.00 83.74 9 SER B N 1
ATOM 3046 C CA . SER B 1 45 ? 55.010 18.390 25.529 1.00 79.80 9 SER B CA 1
ATOM 3047 C C . SER B 1 45 ? 53.535 18.525 25.178 1.00 75.78 9 SER B C 1
ATOM 3048 O O . SER B 1 45 ? 52.944 19.596 25.342 1.00 76.44 9 SER B O 1
ATOM 3051 N N . VAL B 1 46 ? 52.953 17.426 24.695 1.00 71.58 10 VAL B N 1
ATOM 3052 C CA . VAL B 1 46 ? 51.513 17.356 24.397 1.00 67.82 10 VAL B CA 1
ATOM 3053 C C . VAL B 1 46 ? 50.714 17.157 25.680 1.00 67.90 10 VAL B C 1
ATOM 3054 O O . VAL B 1 46 ? 49.506 16.924 25.641 1.00 65.59 10 VAL B O 1
ATOM 3058 N N . LEU B 1 47 ? 51.413 17.254 26.808 1.00 70.80 11 LEU B N 1
ATOM 3059 C CA . LEU B 1 47 ? 50.831 17.080 28.126 1.00 71.46 11 LEU B CA 1
ATOM 3060 C C . LEU B 1 47 ? 50.827 18.407 28.864 1.00 74.89 11 LEU B C 1
ATOM 3061 O O . LEU B 1 47 ? 50.129 18.570 29.864 1.00 76.00 11 LEU B O 1
ATOM 3066 N N . SER B 1 48 ? 51.626 19.343 28.361 1.00 76.86 12 SER B N 1
ATOM 3067 C CA . SER B 1 48 ? 51.684 20.703 28.866 1.00 80.34 12 SER B CA 1
ATOM 3068 C C . SER B 1 48 ? 50.301 21.306 29.046 1.00 79.35 12 SER B C 1
ATOM 3069 O O . SER B 1 48 ? 49.384 21.022 28.275 1.00 75.76 12 SER B O 1
ATOM 3072 N N . ASP B 1 49 ? 50.156 22.143 30.066 1.00 83.10 13 ASP B N 1
ATOM 3073 C CA . ASP B 1 49 ? 48.971 22.976 30.194 1.00 83.41 13 ASP B CA 1
ATOM 3074 C C . ASP B 1 49 ? 48.715 23.674 28.866 1.00 82.20 13 ASP B C 1
ATOM 3075 O O . ASP B 1 49 ? 47.577 23.747 28.400 1.00 79.70 13 ASP B O 1
ATOM 3080 N N . GLN B 1 50 ? 49.804 24.149 28.260 1.00 84.38 14 GLN B N 1
ATOM 3081 C CA . GLN B 1 50 ? 49.791 24.891 27.004 1.00 84.56 14 GLN B CA 1
ATOM 3082 C C . GLN B 1 50 ? 49.049 24.152 25.892 1.00 79.74 14 GLN B C 1
ATOM 3083 O O . GLN B 1 50 ? 48.200 24.735 25.212 1.00 79.08 14 GLN B O 1
ATOM 3089 N N . PHE B 1 51 ? 49.369 22.872 25.716 1.00 76.89 15 PHE B N 1
ATOM 3090 C CA . PHE B 1 51 ? 48.709 22.040 24.716 1.00 72.62 15 PHE B CA 1
ATOM 3091 C C . PHE B 1 51 ? 47.220 21.853 25.029 1.00 70.72 15 PHE B C 1
ATOM 3092 O O . PHE B 1 51 ? 46.357 22.167 24.212 1.00 69.27 15 PHE B O 1
ATOM 3100 N N . GLN B 1 52 ? 46.934 21.351 26.226 1.00 71.31 16 GLN B N 1
ATOM 3101 C CA . GLN B 1 52 ? 45.571 21.082 26.678 1.00 69.70 16 GLN B CA 1
ATOM 3102 C C . GLN B 1 52 ? 44.640 22.294 26.595 1.00 70.72 16 GLN B C 1
ATOM 3103 O O . GLN B 1 52 ? 43.421 22.134 26.542 1.00 69.03 16 GLN B O 1
ATOM 3109 N N . ASN B 1 53 ? 45.210 23.499 26.601 1.00 73.91 17 ASN B N 1
ATOM 3110 C CA . ASN B 1 53 ? 44.433 24.706 26.352 0.50 75.35 17 ASN B CA 1
ATOM 3111 C C . ASN B 1 53 ? 43.802 24.659 24.974 1.00 72.48 17 ASN B C 1
ATOM 3112 O O . ASN B 1 53 ? 42.592 24.844 24.848 1.00 71.67 17 ASN B O 1
ATOM 3117 N N . ASN B 1 54 ? 44.618 24.378 23.955 1.00 71.17 18 ASN B N 1
ATOM 3118 C CA . ASN B 1 54 ? 44.138 24.209 22.579 1.00 68.51 18 ASN B CA 1
ATOM 3119 C C . ASN B 1 54 ? 45.004 23.259 21.746 1.00 66.14 18 ASN B C 1
ATOM 3120 O O . ASN B 1 54 ? 45.941 23.700 21.073 1.00 68.10 18 ASN B O 1
ATOM 3125 N N . PRO B 1 55 ? 44.681 21.953 21.779 1.00 62.30 19 PRO B N 1
ATOM 3126 C CA . PRO B 1 55 ? 45.394 20.925 21.050 1.00 59.97 19 PRO B CA 1
ATOM 3127 C C . PRO B 1 55 ? 45.504 21.234 19.563 1.00 59.62 19 PRO B C 1
ATOM 3128 O O . PRO B 1 55 ? 46.520 20.931 18.952 1.00 59.60 19 PRO B O 1
ATOM 3132 N N . TYR B 1 56 ? 44.463 21.844 19.001 1.00 59.63 20 TYR B N 1
ATOM 3133 C CA . TYR B 1 56 ? 44.327 21.986 17.545 1.00 59.63 20 TYR B CA 1
ATOM 3134 C C . TYR B 1 56 ? 45.332 22.982 16.968 1.00 63.10 20 TYR B C 1
ATOM 3135 O O . TYR B 1 56 ? 45.612 22.984 15.761 1.00 63.27 20 TYR B O 1
ATOM 3144 N N . ALA B 1 57 ? 45.882 23.812 17.852 1.00 66.17 21 ALA B N 1
ATOM 3145 C CA . ALA B 1 57 ? 46.845 24.833 17.477 1.00 69.93 21 ALA B CA 1
ATOM 3146 C C . ALA B 1 57 ? 48.234 24.245 17.236 1.00 70.26 21 ALA B C 1
ATOM 3147 O O . ALA B 1 57 ? 49.112 24.935 16.714 1.00 73.44 21 ALA B O 1
ATOM 3149 N N . TYR B 1 58 ? 48.423 22.971 17.585 1.00 67.30 22 TYR B N 1
ATOM 3150 C CA . TYR B 1 58 ? 49.755 22.355 17.573 1.00 67.92 22 TYR B CA 1
ATOM 3151 C C . TYR B 1 58 ? 49.894 21.194 16.602 1.00 65.28 22 TYR B C 1
ATOM 3152 O O . TYR B 1 58 ? 51.002 20.726 16.335 1.00 66.25 22 TYR B O 1
ATOM 3161 N N . PHE B 1 59 ? 48.771 20.754 16.052 1.00 62.63 23 PHE B N 1
ATOM 3162 C CA . PHE B 1 59 ? 48.730 19.557 15.216 1.00 60.28 23 PHE B CA 1
ATOM 3163 C C . PHE B 1 59 ? 49.530 19.666 13.899 1.00 62.01 23 PHE B C 1
ATOM 3164 O O . PHE B 1 59 ? 50.159 18.695 13.458 1.00 61.12 23 PHE B O 1
ATOM 3172 N N . SER B 1 60 ? 49.505 20.846 13.285 1.00 64.86 24 SER B N 1
ATOM 3173 C CA . SER B 1 60 ? 50.231 21.085 12.043 1.00 67.13 24 SER B CA 1
ATOM 3174 C C . SER B 1 60 ? 51.715 20.821 12.261 1.00 69.15 24 SER B C 1
ATOM 3175 O O . SER B 1 60 ? 52.282 19.904 11.673 1.00 68.48 24 SER B O 1
ATOM 3178 N N . GLN B 1 61 ? 52.325 21.625 13.127 1.00 72.27 25 GLN B N 1
ATOM 3179 C CA . GLN B 1 61 ? 53.712 21.439 13.551 1.00 74.66 25 GLN B CA 1
ATOM 3180 C C . GLN B 1 61 ? 54.017 19.961 13.813 1.00 71.86 25 GLN B C 1
ATOM 3181 O O . GLN B 1 61 ? 55.059 19.455 13.405 1.00 73.02 25 GLN B O 1
ATOM 3187 N N . LEU B 1 62 ? 53.101 19.269 14.484 1.00 68.52 26 LEU B N 1
ATOM 3188 C CA . LEU B 1 62 ? 53.345 17.886 14.859 1.00 66.49 26 LEU B CA 1
ATOM 3189 C C . LEU B 1 62 ? 53.535 16.965 13.657 1.00 65.50 26 LEU B C 1
ATOM 3190 O O . LEU B 1 62 ? 54.577 16.325 13.525 1.00 66.72 26 LEU B O 1
ATOM 3195 N N . ARG B 1 63 ? 52.561 16.924 12.759 1.00 63.69 27 ARG B N 1
ATOM 3196 C CA . ARG B 1 63 ? 52.637 15.965 11.665 1.00 62.69 27 ARG B CA 1
ATOM 3197 C C . ARG B 1 63 ? 53.664 16.280 10.577 1.00 65.40 27 ARG B C 1
ATOM 3198 O O . ARG B 1 63 ? 54.147 15.369 9.917 1.00 65.40 27 ARG B O 1
ATOM 3206 N N . GLU B 1 64 ? 54.008 17.554 10.408 1.00 68.18 28 GLU B N 1
ATOM 3207 C CA . GLU B 1 64 ? 55.042 17.954 9.447 1.00 71.47 28 GLU B CA 1
ATOM 3208 C C . GLU B 1 64 ? 56.460 17.918 10.007 1.00 73.73 28 GLU B C 1
ATOM 3209 O O . GLU B 1 64 ? 57.417 17.768 9.250 1.00 75.91 28 GLU B O 1
ATOM 3215 N N . GLU B 1 65 ? 56.597 18.063 11.323 1.00 73.40 29 GLU B N 1
ATOM 3216 C CA . GLU B 1 65 ? 57.919 18.127 11.942 1.00 76.13 29 GLU B CA 1
ATOM 3217 C C . GLU B 1 65 ? 58.262 16.983 12.901 1.00 74.62 29 GLU B C 1
ATOM 3218 O O . GLU B 1 65 ? 59.277 16.318 12.705 1.00 76.07 29 GLU B O 1
ATOM 3224 N N . ASP B 1 66 ? 57.442 16.749 13.928 1.00 72.21 30 ASP B N 1
ATOM 3225 C CA . ASP B 1 66 ? 57.667 15.603 14.829 1.00 70.89 30 ASP B CA 1
ATOM 3226 C C . ASP B 1 66 ? 56.489 14.625 14.812 1.00 66.78 30 ASP B C 1
ATOM 3227 O O . ASP B 1 66 ? 55.724 14.540 15.776 1.00 65.36 30 ASP B O 1
ATOM 3232 N N . PRO B 1 67 ? 56.351 13.866 13.712 1.00 65.32 31 PRO B N 1
ATOM 3233 C CA . PRO B 1 67 ? 55.120 13.113 13.501 1.00 61.78 31 PRO B CA 1
ATOM 3234 C C . PRO B 1 67 ? 55.027 11.862 14.375 1.00 60.32 31 PRO B C 1
ATOM 3235 O O . PRO B 1 67 ? 53.931 11.325 14.561 1.00 58.30 31 PRO B O 1
ATOM 3239 N N . VAL B 1 68 ? 56.163 11.408 14.893 1.00 61.76 32 VAL B N 1
ATOM 3240 C CA . VAL B 1 68 ? 56.198 10.292 15.812 1.00 60.97 32 VAL B CA 1
ATOM 3241 C C . VAL B 1 68 ? 56.837 10.840 17.073 1.00 63.49 32 VAL B C 1
ATOM 3242 O O . VAL B 1 68 ? 57.936 10.458 17.460 1.00 66.15 32 VAL B O 1
ATOM 3246 N N . HIS B 1 69 ? 56.111 11.758 17.700 1.00 63.12 33 HIS B N 1
ATOM 3247 C CA . HIS B 1 69 ? 56.583 12.540 18.837 1.00 65.77 33 HIS B CA 1
ATOM 3248 C C . HIS B 1 69 ? 56.797 11.721 20.104 1.00 66.75 33 HIS B C 1
ATOM 3249 O O . HIS B 1 69 ? 55.874 11.075 20.588 1.00 64.85 33 HIS B O 1
ATOM 3256 N N . TYR B 1 70 ? 58.012 11.761 20.643 1.00 70.36 34 TYR B N 1
ATOM 3257 C CA . TYR B 1 70 ? 58.313 11.073 21.897 1.00 72.13 34 TYR B CA 1
ATOM 3258 C C . TYR B 1 70 ? 57.851 11.886 23.091 1.00 73.07 34 TYR B C 1
ATOM 3259 O O . TYR B 1 70 ? 58.115 13.083 23.170 1.00 74.87 34 TYR B O 1
ATOM 3268 N N . GLU B 1 71 ? 57.170 11.238 24.026 1.00 72.34 35 GLU B N 1
ATOM 3269 C CA . GLU B 1 71 ? 56.785 11.924 25.239 1.00 73.81 35 GLU B CA 1
ATOM 3270 C C . GLU B 1 71 ? 57.663 11.469 26.390 1.00 78.00 35 GLU B C 1
ATOM 3271 O O . GLU B 1 71 ? 57.404 10.450 27.041 1.00 78.01 35 GLU B O 1
ATOM 3277 N N . GLU B 1 72 ? 58.707 12.266 26.612 1.00 82.00 36 GLU B N 1
ATOM 3278 C CA . GLU B 1 72 ? 59.822 11.973 27.510 1.00 86.67 36 GLU B CA 1
ATOM 3279 C C . GLU B 1 72 ? 59.370 11.632 28.927 1.00 88.06 36 GLU B C 1
ATOM 3280 O O . GLU B 1 72 ? 59.998 10.805 29.591 1.00 90.60 36 GLU B O 1
ATOM 3286 N N . SER B 1 73 ? 58.278 12.262 29.370 1.00 86.64 37 SER B N 1
ATOM 3287 C CA . SER B 1 73 ? 57.764 12.088 30.735 1.00 88.47 37 SER B CA 1
ATOM 3288 C C . SER B 1 73 ? 57.206 10.692 30.971 1.00 86.79 37 SER B C 1
ATOM 3289 O O . SER B 1 73 ? 57.268 10.171 32.082 1.00 89.62 37 SER B O 1
ATOM 3292 N N . ILE B 1 74 ? 56.635 10.097 29.933 1.00 82.88 38 ILE B N 1
ATOM 3293 C CA . ILE B 1 74 ? 56.394 8.665 29.964 1.00 81.97 38 ILE B CA 1
ATOM 3294 C C . ILE B 1 74 ? 57.431 7.990 29.059 1.00 82.35 38 ILE B C 1
ATOM 3295 O O . ILE B 1 74 ? 58.473 8.577 28.732 1.00 84.18 38 ILE B O 1
ATOM 3300 N N . ASP B 1 75 ? 57.152 6.742 28.697 1.00 80.77 39 ASP B N 1
ATOM 3301 C CA . ASP B 1 75 ? 57.928 6.002 27.718 1.00 80.28 39 ASP B CA 1
ATOM 3302 C C . ASP B 1 75 ? 56.911 5.674 26.637 1.00 75.38 39 ASP B C 1
ATOM 3303 O O . ASP B 1 75 ? 56.583 4.507 26.386 1.00 74.51 39 ASP B O 1
ATOM 3308 N N . SER B 1 76 ? 56.384 6.744 26.040 1.00 72.26 40 SER B N 1
ATOM 3309 C CA . SER B 1 76 ? 55.316 6.665 25.047 1.00 67.72 40 SER B CA 1
ATOM 3310 C C . SER B 1 76 ? 55.567 7.604 23.877 1.00 66.17 40 SER B C 1
ATOM 3311 O O . SER B 1 76 ? 56.246 8.631 24.023 1.00 67.73 40 SER B O 1
ATOM 3314 N N . TYR B 1 77 ? 55.006 7.231 22.725 1.00 63.17 41 TYR B N 1
ATOM 3315 C CA . TYR B 1 77 ? 55.092 8.014 21.498 1.00 61.64 41 TYR B CA 1
ATOM 3316 C C . TYR B 1 77 ? 53.711 8.513 21.071 1.00 58.40 41 TYR B C 1
ATOM 3317 O O . TYR B 1 77 ? 52.696 7.845 21.308 1.00 56.60 41 TYR B O 1
ATOM 3326 N N . PHE B 1 78 ? 53.692 9.688 20.439 1.00 57.76 42 PHE B N 1
ATOM 3327 C CA . PHE B 1 78 ? 52.457 10.353 20.022 1.00 55.04 42 PHE B CA 1
ATOM 3328 C C . PHE B 1 78 ? 52.431 10.513 18.508 1.00 53.86 42 PHE B C 1
ATOM 3329 O O . PHE B 1 78 ? 53.341 11.090 17.912 1.00 55.49 42 PHE B O 1
ATOM 3337 N N . ILE B 1 79 ? 51.370 9.995 17.899 1.00 51.28 43 ILE B N 1
ATOM 3338 C CA . ILE B 1 79 ? 51.318 9.798 16.464 1.00 50.40 43 ILE B CA 1
ATOM 3339 C C . ILE B 1 79 ? 50.294 10.712 15.780 1.00 49.17 43 ILE B C 1
ATOM 3340 O O . ILE B 1 79 ? 49.113 10.683 16.077 1.00 47.56 43 ILE B O 1
ATOM 3345 N N . SER B 1 80 ? 50.784 11.505 14.839 1.00 50.67 44 SER B N 1
ATOM 3346 C CA . SER B 1 80 ? 50.096 12.690 14.372 1.00 50.74 44 SER B CA 1
ATOM 3347 C C . SER B 1 80 ? 49.412 12.557 12.997 1.00 49.99 44 SER B C 1
ATOM 3348 O O . SER B 1 80 ? 48.294 13.031 12.820 1.00 48.83 44 SER B O 1
ATOM 3351 N N . ARG B 1 81 ? 50.078 11.911 12.034 1.00 51.00 45 ARG B N 1
ATOM 3352 C CA . ARG B 1 81 ? 49.593 11.838 10.646 1.00 50.88 45 ARG B CA 1
ATOM 3353 C C . ARG B 1 81 ? 48.380 10.899 10.466 1.00 48.73 45 ARG B C 1
ATOM 3354 O O . ARG B 1 81 ? 48.359 9.789 11.013 1.00 47.87 45 ARG B O 1
ATOM 3362 N N . TYR B 1 82 ? 47.391 11.351 9.684 1.00 48.23 46 TYR B N 1
ATOM 3363 C CA . TYR B 1 82 ? 46.126 10.626 9.452 1.00 46.45 46 TYR B CA 1
ATOM 3364 C C . TYR B 1 82 ? 46.383 9.176 9.055 1.00 46.82 46 TYR B C 1
ATOM 3365 O O . TYR B 1 82 ? 45.860 8.248 9.674 1.00 45.76 46 TYR B O 1
ATOM 3374 N N . HIS B 1 83 ? 47.210 9.006 8.026 1.00 48.80 47 HIS B N 1
ATOM 3375 C CA . HIS B 1 83 ? 47.508 7.708 7.429 1.00 49.47 47 HIS B CA 1
ATOM 3376 C C . HIS B 1 83 ? 48.351 6.779 8.295 1.00 49.71 47 HIS B C 1
ATOM 3377 O O . HIS B 1 83 ? 48.259 5.564 8.158 1.00 49.95 47 HIS B O 1
ATOM 3384 N N . ASP B 1 84 ? 49.174 7.345 9.176 1.00 50.18 48 ASP B N 1
ATOM 3385 C CA . ASP B 1 84 ? 49.855 6.552 10.199 1.00 50.20 48 ASP B CA 1
ATOM 3386 C C . ASP B 1 84 ? 48.829 6.114 11.227 1.00 48.11 48 ASP B C 1
ATOM 3387 O O . ASP B 1 84 ? 48.702 4.926 11.519 1.00 48.12 48 ASP B O 1
ATOM 3392 N N . VAL B 1 85 ? 48.065 7.078 11.735 1.00 46.56 49 VAL B N 1
ATOM 3393 C CA . VAL B 1 85 ? 46.973 6.788 12.659 1.00 44.70 49 VAL B CA 1
ATOM 3394 C C . VAL B 1 85 ? 46.027 5.723 12.087 1.00 43.89 49 VAL B C 1
ATOM 3395 O O . VAL B 1 85 ? 45.804 4.695 12.721 1.00 44.35 49 VAL B O 1
ATOM 3399 N N . ARG B 1 86 ? 45.515 5.943 10.880 1.00 43.44 50 ARG B N 1
ATOM 3400 C CA . ARG B 1 86 ? 44.567 5.003 10.263 1.00 42.84 50 ARG B CA 1
ATOM 3401 C C . ARG B 1 86 ? 45.150 3.596 10.210 1.00 43.89 50 ARG B C 1
ATOM 3402 O O . ARG B 1 86 ? 44.468 2.628 10.526 1.00 43.73 50 ARG B O 1
ATOM 3410 N N . TYR B 1 87 ? 46.425 3.508 9.837 1.00 45.30 51 TYR B N 1
ATOM 3411 C CA . TYR B 1 87 ? 47.140 2.239 9.745 1.00 47.04 51 TYR B CA 1
ATOM 3412 C C . TYR B 1 87 ? 47.201 1.530 11.093 1.00 47.35 51 TYR B C 1
ATOM 3413 O O . TYR B 1 87 ? 46.986 0.318 11.178 1.00 48.63 51 TYR B O 1
ATOM 3422 N N . ILE B 1 88 ? 47.518 2.297 12.134 1.00 46.55 52 ILE B N 1
ATOM 3423 C CA . ILE B 1 88 ? 47.743 1.761 13.462 1.00 47.00 52 ILE B CA 1
ATOM 3424 C C . ILE B 1 88 ? 46.431 1.236 13.991 1.00 46.08 52 ILE B C 1
ATOM 3425 O O . ILE B 1 88 ? 46.328 0.091 14.444 1.00 47.45 52 ILE B O 1
ATOM 3430 N N . LEU B 1 89 ? 45.418 2.083 13.896 1.00 44.26 53 LEU B N 1
ATOM 3431 C CA . LEU B 1 89 ? 44.075 1.732 14.302 1.00 43.25 53 LEU B CA 1
ATOM 3432 C C . LEU B 1 89 ? 43.586 0.454 13.641 1.00 44.46 53 LEU B C 1
ATOM 3433 O O . LEU B 1 89 ? 42.863 -0.328 14.264 1.00 45.23 53 LEU B O 1
ATOM 3438 N N . GLN B 1 90 ? 43.989 0.237 12.392 1.00 45.09 54 GLN B N 1
ATOM 3439 C CA . GLN B 1 90 ? 43.452 -0.866 11.612 1.00 46.49 54 GLN B CA 1
ATOM 3440 C C . GLN B 1 90 ? 44.227 -2.153 11.783 1.00 49.32 54 GLN B C 1
ATOM 3441 O O . GLN B 1 90 ? 43.797 -3.192 11.300 1.00 50.86 54 GLN B O 1
ATOM 3447 N N . HIS B 1 91 ? 45.351 -2.074 12.497 1.00 50.64 55 HIS B N 1
ATOM 3448 C CA . HIS B 1 91 ? 46.259 -3.209 12.708 1.00 53.75 55 HIS B CA 1
ATOM 3449 C C . HIS B 1 91 ? 46.471 -3.540 14.187 1.00 55.10 55 HIS B C 1
ATOM 3450 O O . HIS B 1 91 ? 47.603 -3.485 14.679 1.00 56.23 55 HIS B O 1
ATOM 3457 N N . PRO B 1 92 ? 45.387 -3.937 14.886 1.00 55.43 56 PRO B N 1
ATOM 3458 C CA . PRO B 1 92 ? 45.410 -4.084 16.342 1.00 56.49 56 PRO B CA 1
ATOM 3459 C C . PRO B 1 92 ? 46.209 -5.304 16.794 1.00 60.48 56 PRO B C 1
ATOM 3460 O O . PRO B 1 92 ? 46.403 -5.502 17.999 1.00 62.16 56 PRO B O 1
ATOM 3464 N N . ASP B 1 93 ? 46.658 -6.110 15.831 1.00 62.49 57 ASP B N 1
ATOM 3465 C CA . ASP B 1 93 ? 47.500 -7.265 16.099 1.00 66.29 57 ASP B CA 1
ATOM 3466 C C . ASP B 1 93 ? 48.930 -6.831 16.341 1.00 66.90 57 ASP B C 1
ATOM 3467 O O . ASP B 1 93 ? 49.670 -7.481 17.088 1.00 70.03 57 ASP B O 1
ATOM 3472 N N . ILE B 1 94 ? 49.311 -5.731 15.700 1.00 64.30 58 ILE B N 1
ATOM 3473 C CA . ILE B 1 94 ? 50.641 -5.166 15.864 1.00 64.74 58 ILE B CA 1
ATOM 3474 C C . ILE B 1 94 ? 50.612 -4.081 16.946 1.00 62.82 58 ILE B C 1
ATOM 3475 O O . ILE B 1 94 ? 51.513 -4.008 17.784 1.00 64.47 58 ILE B O 1
ATOM 3480 N N . PHE B 1 95 ? 49.551 -3.274 16.935 1.00 59.67 59 PHE B N 1
ATOM 3481 C CA . PHE B 1 95 ? 49.315 -2.231 17.936 1.00 58.02 59 PHE B CA 1
ATOM 3482 C C . PHE B 1 95 ? 48.140 -2.639 18.807 1.00 57.90 59 PHE B C 1
ATOM 3483 O O . PHE B 1 95 ? 47.002 -2.259 18.546 1.00 55.50 59 PHE B O 1
ATOM 3491 N N . THR B 1 96 ? 48.437 -3.429 19.837 1.00 61.10 60 THR B N 1
ATOM 3492 C CA . THR B 1 96 ? 47.419 -4.083 20.655 1.00 62.48 60 THR B CA 1
ATOM 3493 C C . THR B 1 96 ? 46.639 -3.076 21.462 1.00 61.23 60 THR B C 1
ATOM 3494 O O . THR B 1 96 ? 47.162 -2.022 21.831 1.00 60.51 60 THR B O 1
ATOM 3498 N N . THR B 1 97 ? 45.394 -3.435 21.752 1.00 61.78 61 THR B N 1
ATOM 3499 C CA . THR B 1 97 ? 44.438 -2.532 22.363 1.00 60.90 61 THR B CA 1
ATOM 3500 C C . THR B 1 97 ? 44.185 -2.807 23.837 1.00 63.71 61 THR B C 1
ATOM 3501 O O . THR B 1 97 ? 44.155 -3.963 24.264 1.00 66.67 61 THR B O 1
ATOM 3505 N N . LYS B 1 98 ? 43.962 -1.730 24.594 1.00 63.65 62 LYS B N 1
ATOM 3506 C CA . LYS B 1 98 ? 43.638 -1.818 26.023 1.00 66.47 62 LYS B CA 1
ATOM 3507 C C . LYS B 1 98 ? 42.192 -1.362 26.318 1.00 65.07 62 LYS B C 1
ATOM 3508 O O . LYS B 1 98 ? 41.794 -0.250 25.914 1.00 62.85 62 LYS B O 1
ATOM 3514 N N . SER B 1 99 ? 41.419 -2.218 27.006 1.00 66.68 63 SER B N 1
ATOM 3515 C CA . SER B 1 99 ? 40.041 -1.896 27.401 1.00 65.40 63 SER B CA 1
ATOM 3516 C C . SER B 1 99 ? 40.033 -0.888 28.553 1.00 65.81 63 SER B C 1
ATOM 3517 O O . SER B 1 99 ? 41.025 -0.772 29.273 1.00 67.49 63 SER B O 1
ATOM 3520 N N . LEU B 1 100 ? 38.923 -0.165 28.723 1.00 64.45 64 LEU B N 1
ATOM 3521 C CA . LEU B 1 100 ? 38.826 0.910 29.732 1.00 64.93 64 LEU B CA 1
ATOM 3522 C C . LEU B 1 100 ? 38.944 0.452 31.203 1.00 69.05 64 LEU B C 1
ATOM 3523 O O . LEU B 1 100 ? 39.503 1.174 32.032 1.00 70.27 64 LEU B O 1
ATOM 3528 N N . VAL B 1 101 ? 38.435 -0.742 31.513 1.00 71.69 65 VAL B N 1
ATOM 3529 C CA . VAL B 1 101 ? 38.598 -1.365 32.843 1.00 76.24 65 VAL B CA 1
ATOM 3530 C C . VAL B 1 101 ? 40.042 -1.787 33.129 1.00 78.68 65 VAL B C 1
ATOM 3531 O O . VAL B 1 101 ? 40.500 -1.723 34.266 1.00 81.84 65 VAL B O 1
ATOM 3535 N N . GLU B 1 102 ? 40.743 -2.221 32.086 1.00 77.99 66 GLU B N 1
ATOM 3536 C CA . GLU B 1 102 ? 42.147 -2.640 32.177 1.00 80.69 66 GLU B CA 1
ATOM 3537 C C . GLU B 1 102 ? 43.086 -1.455 32.413 1.00 79.88 66 GLU B C 1
ATOM 3538 O O . GLU B 1 102 ? 44.113 -1.597 33.071 1.00 82.89 66 GLU B O 1
ATOM 3544 N N . ARG B 1 103 ? 42.734 -0.292 31.872 1.00 76.49 67 ARG B N 1
ATOM 3545 C CA . ARG B 1 103 ? 43.532 0.914 32.058 1.00 76.08 67 ARG B CA 1
ATOM 3546 C C . ARG B 1 103 ? 43.244 1.512 33.421 1.00 78.70 67 ARG B C 1
ATOM 3547 O O . ARG B 1 103 ? 44.007 2.345 33.920 1.00 79.75 67 ARG B O 1
ATOM 3555 N N . ALA B 1 104 ? 42.139 1.066 34.015 1.00 80.24 68 ALA B N 1
ATOM 3556 C CA . ALA B 1 104 ? 41.704 1.522 35.331 1.00 83.29 68 ALA B CA 1
ATOM 3557 C C . ALA B 1 104 ? 41.943 0.499 36.435 1.00 88.44 68 ALA B C 1
ATOM 3558 O O . ALA B 1 104 ? 41.303 0.573 37.478 1.00 91.05 68 ALA B O 1
ATOM 3560 N N . GLU B 1 105 ? 42.854 -0.447 36.209 1.00 90.63 69 GLU B N 1
ATOM 3561 C CA . GLU B 1 105 ? 43.195 -1.455 37.222 1.00 96.56 69 GLU B CA 1
ATOM 3562 C C . GLU B 1 105 ? 43.776 -0.865 38.528 1.00 100.54 69 GLU B C 1
ATOM 3563 O O . GLU B 1 105 ? 43.437 -1.353 39.609 1.00 104.72 69 GLU B O 1
ATOM 3569 N N . PRO B 1 106 ? 44.652 0.170 38.439 1.00 99.81 70 PRO B N 1
ATOM 3570 C CA . PRO B 1 106 ? 45.110 0.849 39.668 1.00 103.80 70 PRO B CA 1
ATOM 3571 C C . PRO B 1 106 ? 44.003 1.526 40.509 1.00 104.84 70 PRO B C 1
ATOM 3572 O O . PRO B 1 106 ? 44.245 1.898 41.670 1.00 108.92 70 PRO B O 1
ATOM 3576 N N . VAL B 1 107 ? 42.808 1.665 39.937 1.00 101.55 71 VAL B N 1
ATOM 3577 C CA . VAL B 1 107 ? 41.650 2.205 40.661 1.00 102.53 71 VAL B CA 1
ATOM 3578 C C . VAL B 1 107 ? 40.479 1.208 40.799 1.00 103.26 71 VAL B C 1
ATOM 3579 O O . VAL B 1 107 ? 39.452 1.525 41.400 1.00 104.16 71 VAL B O 1
ATOM 3583 N N . MET B 1 108 ? 40.671 -0.007 40.283 1.00 103.41 72 MET B N 1
ATOM 3584 C CA . MET B 1 108 ? 39.615 -1.019 40.209 1.00 104.21 72 MET B CA 1
ATOM 3585 C C . MET B 1 108 ? 39.972 -2.292 40.977 1.00 109.64 72 MET B C 1
ATOM 3586 O O . MET B 1 108 ? 40.792 -3.093 40.521 1.00 110.12 72 MET B O 1
ATOM 3591 N N . ARG B 1 109 ? 39.345 -2.468 42.141 1.00 114.18 73 ARG B N 1
ATOM 3592 C CA . ARG B 1 109 ? 39.473 -3.695 42.937 1.00 120.02 73 ARG B CA 1
ATOM 3593 C C . ARG B 1 109 ? 38.929 -4.905 42.158 1.00 119.90 73 ARG B C 1
ATOM 3594 O O . ARG B 1 109 ? 38.028 -4.754 41.322 1.00 116.12 73 ARG B O 1
ATOM 3602 N N . GLY B 1 110 ? 39.477 -6.089 42.439 1.00 124.49 74 GLY B N 1
ATOM 3603 C CA . GLY B 1 110 ? 39.092 -7.332 41.760 1.00 125.31 74 GLY B CA 1
ATOM 3604 C C . GLY B 1 110 ? 37.589 -7.534 41.651 1.00 124.97 74 GLY B C 1
ATOM 3605 O O . GLY B 1 110 ? 37.025 -7.393 40.566 1.00 120.52 74 GLY B O 1
ATOM 3606 N N . PRO B 1 111 ? 36.929 -7.879 42.771 1.00 130.10 75 PRO B N 1
ATOM 3607 C CA . PRO B 1 111 ? 35.464 -7.928 42.776 1.00 130.00 75 PRO B CA 1
ATOM 3608 C C . PRO B 1 111 ? 34.831 -6.534 42.786 1.00 125.98 75 PRO B C 1
ATOM 3609 O O . PRO B 1 111 ? 35.205 -5.683 43.597 1.00 126.87 75 PRO B O 1
ATOM 3613 N N . SER B 1 122 ? 40.166 -13.756 22.026 1.00 92.45 86 SER B N 1
ATOM 3614 C CA . SER B 1 122 ? 39.258 -13.417 23.128 1.00 92.30 86 SER B CA 1
ATOM 3615 C C . SER B 1 122 ? 38.427 -12.132 22.889 1.00 87.05 86 SER B C 1
ATOM 3616 O O . SER B 1 122 ? 37.588 -11.752 23.727 1.00 86.84 86 SER B O 1
ATOM 3619 N N . ALA B 1 123 ? 38.655 -11.484 21.742 1.00 82.85 87 ALA B N 1
ATOM 3620 C CA . ALA B 1 123 ? 37.764 -10.425 21.247 1.00 78.30 87 ALA B CA 1
ATOM 3621 C C . ALA B 1 123 ? 36.527 -11.099 20.646 1.00 79.49 87 ALA B C 1
ATOM 3622 O O . ALA B 1 123 ? 36.207 -10.955 19.457 1.00 77.85 87 ALA B O 1
ATOM 3624 N N . LYS B 1 124 ? 35.847 -11.849 21.504 1.00 82.65 88 LYS B N 1
ATOM 3625 C CA . LYS B 1 124 ? 34.787 -12.771 21.111 1.00 85.27 88 LYS B CA 1
ATOM 3626 C C . LYS B 1 124 ? 33.508 -12.439 21.878 1.00 85.22 88 LYS B C 1
ATOM 3627 O O . LYS B 1 124 ? 32.439 -12.984 21.589 1.00 87.13 88 LYS B O 1
ATOM 3633 N N . ARG B 1 125 ? 33.644 -11.541 22.859 1.00 83.06 89 ARG B N 1
ATOM 3634 C CA . ARG B 1 125 ? 32.518 -10.891 23.527 1.00 82.00 89 ARG B CA 1
ATOM 3635 C C . ARG B 1 125 ? 31.720 -10.113 22.464 1.00 78.12 89 ARG B C 1
ATOM 3636 O O . ARG B 1 125 ? 30.515 -10.283 22.334 1.00 79.45 89 ARG B O 1
ATOM 3644 N N . ARG B 1 126 ? 32.402 -9.261 21.709 1.00 73.84 90 ARG B N 1
ATOM 3645 C CA . ARG B 1 126 ? 31.949 -8.844 20.386 1.00 71.22 90 ARG B CA 1
ATOM 3646 C C . ARG B 1 126 ? 31.787 -10.178 19.606 1.00 74.97 90 ARG B C 1
ATOM 3647 O O . ARG B 1 126 ? 32.763 -10.941 19.502 1.00 76.85 90 ARG B O 1
ATOM 3655 N N . ILE B 1 127 ? 30.623 -10.479 19.014 1.00 76.08 91 ILE B N 1
ATOM 3656 C CA . ILE B 1 127 ? 29.579 -9.528 18.628 1.00 73.54 91 ILE B CA 1
ATOM 3657 C C . ILE B 1 127 ? 28.295 -9.601 19.488 1.00 75.04 91 ILE B C 1
ATOM 3658 O O . ILE B 1 127 ? 27.315 -8.917 19.182 1.00 73.70 91 ILE B O 1
ATOM 3663 N N . VAL B 1 128 ? 28.289 -10.382 20.573 1.00 77.96 92 VAL B N 1
ATOM 3664 C CA . VAL B 1 128 ? 27.082 -10.414 21.447 1.00 79.75 92 VAL B CA 1
ATOM 3665 C C . VAL B 1 128 ? 26.724 -9.020 21.969 1.00 75.87 92 VAL B C 1
ATOM 3666 O O . VAL B 1 128 ? 25.578 -8.770 22.364 1.00 76.99 92 VAL B O 1
ATOM 3670 N N . VAL B 1 129 ? 27.714 -8.130 21.942 1.00 71.65 93 VAL B N 1
ATOM 3671 C CA . VAL B 1 129 ? 27.533 -6.726 22.284 1.00 67.87 93 VAL B CA 1
ATOM 3672 C C . VAL B 1 129 ? 27.061 -5.923 21.059 1.00 65.17 93 VAL B C 1
ATOM 3673 O O . VAL B 1 129 ? 26.092 -5.172 21.167 1.00 64.44 93 VAL B O 1
ATOM 3677 N N . ARG B 1 130 ? 27.703 -6.089 19.900 1.00 64.15 94 ARG B N 1
ATOM 3678 C CA . ARG B 1 130 ? 27.293 -5.311 18.719 1.00 62.37 94 ARG B CA 1
ATOM 3679 C C . ARG B 1 130 ? 25.912 -5.711 18.222 1.00 64.66 94 ARG B C 1
ATOM 3680 O O . ARG B 1 130 ? 25.247 -4.934 17.524 1.00 63.49 94 ARG B O 1
ATOM 3688 N N . SER B 1 131 ? 25.489 -6.917 18.597 1.00 68.45 95 SER B N 1
ATOM 3689 C CA . SER B 1 131 ? 24.193 -7.463 18.189 1.00 71.49 95 SER B CA 1
ATOM 3690 C C . SER B 1 131 ? 23.082 -7.243 19.219 1.00 72.76 95 SER B C 1
ATOM 3691 O O . SER B 1 131 ? 21.901 -7.317 18.873 1.00 74.56 95 SER B O 1
ATOM 3694 N N . PHE B 1 132 ? 23.440 -7.013 20.481 1.00 72.07 96 PHE B N 1
ATOM 3695 C CA . PHE B 1 132 ? 22.449 -6.495 21.391 1.00 72.65 96 PHE B CA 1
ATOM 3696 C C . PHE B 1 132 ? 22.219 -5.041 21.062 1.00 68.90 96 PHE B C 1
ATOM 3697 O O . PHE B 1 132 ? 21.077 -4.616 20.911 1.00 69.65 96 PHE B O 1
ATOM 3705 N N . ILE B 1 133 ? 23.309 -4.282 20.979 1.00 65.29 97 ILE B N 1
ATOM 3706 C CA . ILE B 1 133 ? 23.242 -2.854 20.698 1.00 62.13 97 ILE B CA 1
ATOM 3707 C C . ILE B 1 133 ? 22.339 -2.550 19.507 1.00 62.47 97 ILE B C 1
ATOM 3708 O O . ILE B 1 133 ? 21.476 -1.681 19.595 1.00 62.58 97 ILE B O 1
ATOM 3713 N N . GLY B 1 134 ? 22.522 -3.286 18.412 1.00 63.42 98 GLY B N 1
ATOM 3714 C CA . GLY B 1 134 ? 21.678 -3.150 17.217 1.00 64.25 98 GLY B CA 1
ATOM 3715 C C . GLY B 1 134 ? 20.202 -3.498 17.374 1.00 67.51 98 GLY B C 1
ATOM 3716 O O . GLY B 1 134 ? 19.365 -3.001 16.617 1.00 68.05 98 GLY B O 1
ATOM 3717 N N . ASP B 1 135 ? 19.884 -4.361 18.336 1.00 70.27 99 ASP B N 1
ATOM 3718 C CA . ASP B 1 135 ? 18.507 -4.732 18.620 1.00 73.96 99 ASP B CA 1
ATOM 3719 C C . ASP B 1 135 ? 17.985 -3.868 19.746 1.00 73.57 99 ASP B C 1
ATOM 3720 O O . ASP B 1 135 ? 16.790 -3.824 20.008 1.00 76.12 99 ASP B O 1
ATOM 3725 N N . ALA B 1 136 ? 18.902 -3.179 20.412 1.00 71.00 100 ALA B N 1
ATOM 3726 C CA . ALA B 1 136 ? 18.552 -2.140 21.377 1.00 70.35 100 ALA B CA 1
ATOM 3727 C C . ALA B 1 136 ? 18.144 -0.870 20.622 1.00 68.09 100 ALA B C 1
ATOM 3728 O O . ALA B 1 136 ? 17.030 -0.370 20.795 1.00 69.58 100 ALA B O 1
ATOM 3730 N N . LEU B 1 137 ? 19.071 -0.367 19.802 1.00 64.72 101 LEU B N 1
ATOM 3731 C CA . LEU B 1 137 ? 18.843 0.687 18.807 1.00 62.89 101 LEU B CA 1
ATOM 3732 C C . LEU B 1 137 ? 17.369 0.761 18.422 1.00 65.52 101 LEU B C 1
ATOM 3733 O O . LEU B 1 137 ? 16.663 1.731 18.715 1.00 65.79 101 LEU B O 1
ATOM 3738 N N . ASP B 1 138 ? 16.918 -0.307 17.791 1.00 67.76 102 ASP B N 1
ATOM 3739 C CA . ASP B 1 138 ? 15.539 -0.507 17.445 1.00 71.06 102 ASP B CA 1
ATOM 3740 C C . ASP B 1 138 ? 14.558 -0.194 18.603 1.00 72.74 102 ASP B C 1
ATOM 3741 O O . ASP B 1 138 ? 13.655 0.630 18.448 1.00 73.70 102 ASP B O 1
ATOM 3746 N N . HIS B 1 139 ? 14.760 -0.819 19.764 1.00 73.46 103 HIS B N 1
ATOM 3747 C CA . HIS B 1 139 ? 13.752 -0.854 20.840 1.00 75.78 103 HIS B CA 1
ATOM 3748 C C . HIS B 1 139 ? 13.815 0.274 21.884 1.00 73.78 103 HIS B C 1
ATOM 3749 O O . HIS B 1 139 ? 12.876 0.460 22.655 1.00 75.86 103 HIS B O 1
ATOM 3756 N N . LEU B 1 140 ? 14.916 1.022 21.904 1.00 69.79 104 LEU B N 1
ATOM 3757 C CA . LEU B 1 140 ? 15.163 2.032 22.940 1.00 68.42 104 LEU B CA 1
ATOM 3758 C C . LEU B 1 140 ? 14.909 3.468 22.501 1.00 67.19 104 LEU B C 1
ATOM 3759 O O . LEU B 1 140 ? 14.998 4.384 23.313 1.00 66.72 104 LEU B O 1
ATOM 3764 N N . SER B 1 141 ? 14.617 3.662 21.217 1.00 40.98 105 SER B N 1
ATOM 3765 C CA . SER B 1 141 ? 14.337 4.987 20.656 1.00 40.60 105 SER B CA 1
ATOM 3766 C C . SER B 1 141 ? 13.198 5.779 21.316 1.00 40.58 105 SER B C 1
ATOM 3767 O O . SER B 1 141 ? 13.301 7.007 21.435 1.00 39.72 105 SER B O 1
ATOM 3770 N N . PRO B 1 142 ? 12.098 5.108 21.707 1.00 42.04 106 PRO B N 1
ATOM 3771 C CA . PRO B 1 142 ? 11.167 5.869 22.509 1.00 41.93 106 PRO B CA 1
ATOM 3772 C C . PRO B 1 142 ? 11.800 6.258 23.836 1.00 40.45 106 PRO B C 1
ATOM 3773 O O . PRO B 1 142 ? 11.691 7.422 24.224 1.00 40.24 106 PRO B O 1
ATOM 3777 N N . LEU B 1 143 ? 12.485 5.326 24.513 1.00 40.01 107 LEU B N 1
ATOM 3778 C CA . LEU B 1 143 ? 13.106 5.644 25.812 1.00 38.15 107 LEU B CA 1
ATOM 3779 C C . LEU B 1 143 ? 14.108 6.774 25.731 1.00 35.98 107 LEU B C 1
ATOM 3780 O O . LEU B 1 143 ? 14.155 7.595 26.623 1.00 35.32 107 LEU B O 1
ATOM 3785 N N . ILE B 1 144 ? 14.905 6.820 24.671 1.00 35.60 108 ILE B N 1
ATOM 3786 C CA . ILE B 1 144 ? 15.809 7.958 24.456 1.00 34.70 108 ILE B CA 1
ATOM 3787 C C . ILE B 1 144 ? 14.993 9.247 24.298 1.00 35.97 108 ILE B C 1
ATOM 3788 O O . ILE B 1 144 ? 15.277 10.244 24.964 1.00 35.69 108 ILE B O 1
ATOM 3793 N N . LYS B 1 145 ? 13.979 9.203 23.428 1.00 38.13 109 LYS B N 1
ATOM 3794 C CA . LYS B 1 145 ? 13.057 10.321 23.188 1.00 39.57 109 LYS B CA 1
ATOM 3795 C C . LYS B 1 145 ? 12.447 10.780 24.494 1.00 39.94 109 LYS B C 1
ATOM 3796 O O . LYS B 1 145 ? 12.342 11.975 24.758 1.00 40.55 109 LYS B O 1
ATOM 3802 N N . GLN B 1 146 ? 12.038 9.818 25.308 1.00 40.37 110 GLN B N 1
ATOM 3803 C CA . GLN B 1 146 ? 11.425 10.120 26.579 1.00 41.35 110 GLN B CA 1
ATOM 3804 C C . GLN B 1 146 ? 12.432 10.767 27.551 1.00 40.03 110 GLN B C 1
ATOM 3805 O O . GLN B 1 146 ? 12.087 11.712 28.264 1.00 40.97 110 GLN B O 1
ATOM 3811 N N . ASN B 1 147 ? 13.669 10.270 27.567 1.00 38.29 111 ASN B N 1
ATOM 3812 C CA . ASN B 1 147 ? 14.703 10.789 28.458 1.00 37.06 111 ASN B CA 1
ATOM 3813 C C . ASN B 1 147 ? 15.016 12.253 28.183 1.00 37.05 111 ASN B C 1
ATOM 3814 O O . ASN B 1 147 ? 14.991 13.080 29.105 1.00 37.98 111 ASN B O 1
ATOM 3819 N N . ALA B 1 148 ? 15.286 12.570 26.918 1.00 36.06 112 ALA B N 1
ATOM 3820 C CA . ALA B 1 148 ? 15.496 13.942 26.479 1.00 36.15 112 ALA B CA 1
ATOM 3821 C C . ALA B 1 148 ? 14.328 14.854 26.853 1.00 37.68 112 ALA B C 1
ATOM 3822 O O . ALA B 1 148 ? 14.539 15.947 27.353 1.00 38.83 112 ALA B O 1
ATOM 3824 N N . GLU B 1 149 ? 13.100 14.404 26.618 1.00 38.36 113 GLU B N 1
ATOM 3825 C CA . GLU B 1 149 ? 11.912 15.206 26.928 1.00 40.08 113 GLU B CA 1
ATOM 3826 C C . GLU B 1 149 ? 11.754 15.457 28.421 1.00 40.62 113 GLU B C 1
ATOM 3827 O O . GLU B 1 149 ? 11.500 16.578 28.831 1.00 42.17 113 GLU B O 1
ATOM 3833 N N . ASN B 1 150 ? 11.912 14.402 29.218 1.00 39.87 114 ASN B N 1
ATOM 3834 C CA . ASN B 1 150 ? 11.808 14.476 30.677 1.00 40.87 114 ASN B CA 1
ATOM 3835 C C . ASN B 1 150 ? 12.865 15.357 31.318 1.00 40.82 114 ASN B C 1
ATOM 3836 O O . ASN B 1 150 ? 12.575 16.019 32.309 1.00 42.74 114 ASN B O 1
ATOM 3841 N N . LEU B 1 151 ? 14.087 15.325 30.771 1.00 38.87 115 LEU B N 1
ATOM 3842 C CA . LEU B 1 151 ? 15.232 16.046 31.327 1.00 38.49 115 LEU B CA 1
ATOM 3843 C C . LEU B 1 151 ? 15.260 17.481 30.887 1.00 39.99 115 LEU B C 1
ATOM 3844 O O . LEU B 1 151 ? 15.888 18.306 31.542 1.00 41.50 115 LEU B O 1
ATOM 3849 N N . LEU B 1 152 ? 14.606 17.775 29.767 1.00 40.11 116 LEU B N 1
ATOM 3850 C CA . LEU B 1 152 ? 14.477 19.146 29.307 1.00 41.77 116 LEU B CA 1
ATOM 3851 C C . LEU B 1 152 ? 13.290 19.788 29.988 1.00 44.43 116 LEU B C 1
ATOM 3852 O O . LEU B 1 152 ? 13.183 21.007 30.025 1.00 47.21 116 LEU B O 1
ATOM 3857 N N . ALA B 1 153 ? 12.394 18.977 30.541 1.00 44.36 117 ALA B N 1
ATOM 3858 C CA . ALA B 1 153 ? 11.146 19.513 31.081 1.00 46.92 117 ALA B CA 1
ATOM 3859 C C . ALA B 1 153 ? 11.333 20.611 32.144 1.00 49.55 117 ALA B C 1
ATOM 3860 O O . ALA B 1 153 ? 10.635 21.626 32.076 1.00 52.26 117 ALA B O 1
ATOM 3862 N N . PRO B 1 154 ? 12.269 20.421 33.119 1.00 49.11 118 PRO B N 1
ATOM 3863 C CA . PRO B 1 154 ? 12.489 21.454 34.135 1.00 51.86 118 PRO B CA 1
ATOM 3864 C C . PRO B 1 154 ? 13.029 22.770 33.594 1.00 53.45 118 PRO B C 1
ATOM 3865 O O . PRO B 1 154 ? 12.862 23.801 34.255 1.00 57.01 118 PRO B O 1
ATOM 3869 N N . TYR B 1 155 ? 13.645 22.750 32.409 1.00 51.52 119 TYR B N 1
ATOM 3870 C CA . TYR B 1 155 ? 14.312 23.953 31.864 1.00 53.33 119 TYR B CA 1
ATOM 3871 C C . TYR B 1 155 ? 13.528 24.767 30.822 1.00 55.09 119 TYR B C 1
ATOM 3872 O O . TYR B 1 155 ? 13.908 25.898 30.497 1.00 57.52 119 TYR B O 1
ATOM 3881 N N . LEU B 1 156 ? 12.413 24.224 30.344 1.00 54.47 120 LEU B N 1
ATOM 3882 C CA . LEU B 1 156 ? 11.706 24.852 29.241 1.00 55.81 120 LEU B CA 1
ATOM 3883 C C . LEU B 1 156 ? 11.064 26.200 29.565 1.00 60.43 120 LEU B C 1
ATOM 3884 O O . LEU B 1 156 ? 10.934 27.042 28.680 1.00 62.32 120 LEU B O 1
ATOM 3889 N N . GLU B 1 157 ? 10.696 26.431 30.820 1.00 63.22 121 GLU B N 1
ATOM 3890 C CA . GLU B 1 157 ? 10.025 27.690 31.164 1.00 68.24 121 GLU B CA 1
ATOM 3891 C C . GLU B 1 157 ? 10.996 28.854 31.348 1.00 70.71 121 GLU B C 1
ATOM 3892 O O . GLU B 1 157 ? 10.699 29.975 30.940 1.00 74.19 121 GLU B O 1
ATOM 3898 N N . ARG B 1 158 ? 12.138 28.581 31.975 1.00 69.74 122 ARG B N 1
ATOM 3899 C CA . ARG B 1 158 ? 13.206 29.567 32.149 1.00 72.22 122 ARG B CA 1
ATOM 3900 C C . ARG B 1 158 ? 13.630 30.122 30.792 1.00 71.72 122 ARG B C 1
ATOM 3901 O O . ARG B 1 158 ? 13.876 31.322 30.654 1.00 75.45 122 ARG B O 1
ATOM 3909 N N . GLY B 1 159 ? 13.702 29.233 29.799 1.00 67.48 123 GLY B N 1
ATOM 3910 C CA . GLY B 1 159 ? 14.232 29.554 28.478 1.00 66.64 123 GLY B CA 1
ATOM 3911 C C . GLY B 1 159 ? 15.751 29.552 28.462 1.00 65.77 123 GLY B C 1
ATOM 3912 O O . GLY B 1 159 ? 16.371 30.121 27.569 1.00 66.90 123 GLY B O 1
ATOM 3913 N N . LYS B 1 160 ? 16.343 28.920 29.469 1.00 64.33 124 LYS B N 1
ATOM 3914 C CA . LYS B 1 160 ? 17.788 28.832 29.627 1.00 63.72 124 LYS B CA 1
ATOM 3915 C C . LYS B 1 160 ? 18.149 27.392 29.965 1.00 59.67 124 LYS B C 1
ATOM 3916 O O . LYS B 1 160 ? 17.373 26.687 30.606 1.00 58.43 124 LYS B O 1
ATOM 3922 N N . SER B 1 161 ? 19.339 26.971 29.552 1.00 57.96 125 SER B N 1
ATOM 3923 C CA . SER B 1 161 ? 19.852 25.662 29.881 1.00 54.88 125 SER B CA 1
ATOM 3924 C C . SER B 1 161 ? 21.369 25.637 29.714 1.00 55.02 125 SER B C 1
ATOM 3925 O O . SER B 1 161 ? 21.938 26.422 28.940 1.00 56.93 125 SER B O 1
ATOM 3928 N N . ASP B 1 162 ? 22.012 24.742 30.465 1.00 53.27 126 ASP B N 1
ATOM 3929 C CA . ASP B 1 162 ? 23.399 24.383 30.249 1.00 52.31 126 ASP B CA 1
ATOM 3930 C C . ASP B 1 162 ? 23.378 22.974 29.675 1.00 48.51 126 ASP B C 1
ATOM 3931 O O . ASP B 1 162 ? 23.224 21.988 30.412 1.00 46.79 126 ASP B O 1
ATOM 3936 N N . LEU B 1 163 ? 23.524 22.877 28.356 1.00 47.40 127 LEU B N 1
ATOM 3937 C CA . LEU B 1 163 ? 23.350 21.595 27.685 1.00 44.04 127 LEU B CA 1
ATOM 3938 C C . LEU B 1 163 ? 24.378 20.548 28.111 1.00 42.56 127 LEU B C 1
ATOM 3939 O O . LEU B 1 163 ? 24.119 19.361 28.005 1.00 40.56 127 LEU B O 1
ATOM 3944 N N . VAL B 1 164 ? 25.518 20.993 28.631 1.00 44.32 128 VAL B N 1
ATOM 3945 C CA . VAL B 1 164 ? 26.524 20.083 29.182 1.00 43.44 128 VAL B CA 1
ATOM 3946 C C . VAL B 1 164 ? 26.101 19.583 30.576 1.00 43.38 128 VAL B C 1
ATOM 3947 O O . VAL B 1 164 ? 25.837 18.387 30.770 1.00 41.59 128 VAL B O 1
ATOM 3951 N N . ASN B 1 165 ? 26.001 20.513 31.521 1.00 45.68 129 ASN B N 1
ATOM 3952 C CA . ASN B 1 165 ? 25.797 20.195 32.925 1.00 46.31 129 ASN B CA 1
ATOM 3953 C C . ASN B 1 165 ? 24.336 20.024 33.391 1.00 46.06 129 ASN B C 1
ATOM 3954 O O . ASN B 1 165 ? 24.083 19.345 34.381 1.00 45.73 129 ASN B O 1
ATOM 3959 N N . ASP B 1 166 ? 23.388 20.654 32.701 1.00 46.64 130 ASP B N 1
ATOM 3960 C CA . ASP B 1 166 ? 21.983 20.583 33.090 1.00 46.98 130 ASP B CA 1
ATOM 3961 C C . ASP B 1 166 ? 21.219 19.511 32.329 1.00 44.80 130 ASP B C 1
ATOM 3962 O O . ASP B 1 166 ? 20.118 19.115 32.749 1.00 45.34 130 ASP B O 1
ATOM 3967 N N . PHE B 1 167 ? 21.782 19.049 31.213 1.00 42.82 131 PHE B N 1
ATOM 3968 C CA . PHE B 1 167 ? 21.076 18.104 30.373 1.00 40.37 131 PHE B CA 1
ATOM 3969 C C . PHE B 1 167 ? 21.956 16.923 29.938 1.00 38.52 131 PHE B C 1
ATOM 3970 O O . PHE B 1 167 ? 21.677 15.765 30.296 1.00 37.18 131 PHE B O 1
ATOM 3978 N N . GLY B 1 168 ? 23.024 17.234 29.200 1.00 38.35 132 GLY B N 1
ATOM 3979 C CA . GLY B 1 168 ? 23.800 16.248 28.446 1.00 36.65 132 GLY B CA 1
ATOM 3980 C C . GLY B 1 168 ? 24.278 15.042 29.219 1.00 35.56 132 GLY B C 1
ATOM 3981 O O . GLY B 1 168 ? 23.888 13.915 28.924 1.00 33.84 132 GLY B O 1
ATOM 3982 N N . LYS B 1 169 ? 25.129 15.282 30.209 1.00 36.69 133 LYS B N 1
ATOM 3983 C CA . LYS B 1 169 ? 25.728 14.204 30.987 1.00 36.42 133 LYS B CA 1
ATOM 3984 C C . LYS B 1 169 ? 24.661 13.279 31.548 1.00 35.33 133 LYS B C 1
ATOM 3985 O O . LYS B 1 169 ? 24.715 12.073 31.334 1.00 34.53 133 LYS B O 1
ATOM 3991 N N . THR B 1 170 ? 23.684 13.862 32.242 1.00 35.62 134 THR B N 1
ATOM 3992 C CA . THR B 1 170 ? 22.574 13.121 32.828 1.00 34.93 134 THR B CA 1
ATOM 3993 C C . THR B 1 170 ? 21.817 12.322 31.766 1.00 33.66 134 THR B C 1
ATOM 3994 O O . THR B 1 170 ? 21.432 11.169 31.988 1.00 33.67 134 THR B O 1
ATOM 3998 N N . PHE B 1 171 ? 21.612 12.934 30.605 1.00 32.97 135 PHE B N 1
ATOM 3999 C CA . PHE B 1 171 ? 20.936 12.267 29.512 1.00 31.53 135 PHE B CA 1
ATOM 4000 C C . PHE B 1 171 ? 21.671 11.022 28.998 1.00 30.32 135 PHE B C 1
ATOM 4001 O O . PHE B 1 171 ? 21.063 9.976 28.791 1.00 29.96 135 PHE B O 1
ATOM 4009 N N . ALA B 1 172 ? 22.973 11.157 28.770 1.00 30.09 136 ALA B N 1
ATOM 4010 C CA . ALA B 1 172 ? 23.799 10.067 28.263 1.00 29.28 136 ALA B CA 1
ATOM 4011 C C . ALA B 1 172 ? 23.828 8.928 29.279 1.00 29.19 136 ALA B C 1
ATOM 4012 O O . ALA B 1 172 ? 23.700 7.760 28.905 1.00 29.38 136 ALA B O 1
ATOM 4014 N N . VAL B 1 173 ? 23.976 9.278 30.558 1.00 29.38 137 VAL B N 1
ATOM 4015 C CA . VAL B 1 173 ? 23.906 8.321 31.674 1.00 29.71 137 VAL B CA 1
ATOM 4016 C C . VAL B 1 173 ? 22.566 7.575 31.682 1.00 29.97 137 VAL B C 1
ATOM 4017 O O . VAL B 1 173 ? 22.529 6.329 31.723 1.00 30.25 137 VAL B O 1
ATOM 4021 N N . CYS B 1 174 ? 21.477 8.346 31.609 1.00 29.91 138 CYS B N 1
ATOM 4022 C CA . CYS B 1 174 ? 20.130 7.799 31.538 1.00 30.07 138 CYS B CA 1
ATOM 4023 C C . CYS B 1 174 ? 19.892 6.900 30.336 1.00 29.94 138 CYS B C 1
ATOM 4024 O O . CYS B 1 174 ? 19.194 5.905 30.457 1.00 30.97 138 CYS B O 1
ATOM 4027 N N . VAL B 1 175 ? 20.453 7.250 29.180 1.00 29.21 139 VAL B N 1
ATOM 4028 C CA . VAL B 1 175 ? 20.379 6.373 28.022 1.00 29.44 139 VAL B CA 1
ATOM 4029 C C . VAL B 1 175 ? 21.182 5.096 28.244 1.00 30.20 139 VAL B C 1
ATOM 4030 O O . VAL B 1 175 ? 20.669 4.006 28.007 1.00 31.18 139 VAL B O 1
ATOM 4034 N N . THR B 1 176 ? 22.418 5.221 28.726 1.00 30.23 140 THR B N 1
ATOM 4035 C CA . THR B 1 176 ? 23.200 4.042 29.106 1.00 31.43 140 THR B CA 1
ATOM 4036 C C . THR B 1 176 ? 22.477 3.203 30.173 1.00 32.19 140 THR B C 1
ATOM 4037 O O . THR B 1 176 ? 22.334 1.984 30.028 1.00 33.04 140 THR B O 1
ATOM 4041 N N . MET B 1 177 ? 21.992 3.859 31.225 1.00 31.96 141 MET B N 1
ATOM 4042 C CA . MET B 1 177 ? 21.180 3.171 32.224 1.00 32.88 141 MET B CA 1
ATOM 4043 C C . MET B 1 177 ? 19.975 2.438 31.644 1.00 34.08 141 MET B C 1
ATOM 4044 O O . MET B 1 177 ? 19.598 1.411 32.163 1.00 35.87 141 MET B O 1
ATOM 4049 N N . ASP B 1 178 ? 19.367 2.955 30.582 1.00 34.16 142 ASP B N 1
ATOM 4050 C CA . ASP B 1 178 ? 18.249 2.256 29.927 1.00 36.00 142 ASP B CA 1
ATOM 4051 C C . ASP B 1 178 ? 18.753 1.024 29.192 1.00 37.02 142 ASP B C 1
ATOM 4052 O O . ASP B 1 178 ? 18.153 -0.047 29.243 1.00 38.89 142 ASP B O 1
ATOM 4057 N N . MET B 1 179 ? 19.868 1.202 28.507 1.00 36.30 143 MET B N 1
ATOM 4058 C CA . MET B 1 179 ? 20.575 0.125 27.833 1.00 37.91 143 MET B CA 1
ATOM 4059 C C . MET B 1 179 ? 20.880 -1.033 28.796 1.00 38.72 143 MET B C 1
ATOM 4060 O O . MET B 1 179 ? 20.724 -2.199 28.432 1.00 40.78 143 MET B O 1
ATOM 4065 N N . LEU B 1 180 ? 21.288 -0.693 30.025 1.00 37.50 144 LEU B N 1
ATOM 4066 C CA . LEU B 1 180 ? 21.571 -1.673 31.091 1.00 38.34 144 LEU B CA 1
ATOM 4067 C C . LEU B 1 180 ? 20.351 -2.009 31.963 1.00 39.47 144 LEU B C 1
ATOM 4068 O O . LEU B 1 180 ? 20.454 -2.789 32.907 1.00 41.07 144 LEU B O 1
ATOM 4073 N N . GLY B 1 181 ? 19.204 -1.420 31.648 1.00 39.13 145 GLY B N 1
ATOM 4074 C CA . GLY B 1 181 ? 17.980 -1.636 32.408 1.00 40.52 145 GLY B CA 1
ATOM 4075 C C . GLY B 1 181 ? 18.124 -1.308 33.880 1.00 40.46 145 GLY B C 1
ATOM 4076 O O . GLY B 1 181 ? 17.624 -2.034 34.726 1.00 42.59 145 GLY B O 1
ATOM 4077 N N . LEU B 1 182 ? 18.817 -0.218 34.192 1.00 38.43 146 LEU B N 1
ATOM 4078 C CA . LEU B 1 182 ? 19.007 0.190 35.573 1.00 38.53 146 LEU B CA 1
ATOM 4079 C C . LEU B 1 182 ? 17.978 1.240 35.906 1.00 38.70 146 LEU B C 1
ATOM 4080 O O . LEU B 1 182 ? 17.600 2.033 35.054 1.00 38.13 146 LEU B O 1
ATOM 4085 N N . ASP B 1 183 ? 17.513 1.214 37.148 1.00 40.41 147 ASP B N 1
ATOM 4086 C CA . ASP B 1 183 ? 16.454 2.092 37.655 1.00 41.10 147 ASP B CA 1
ATOM 4087 C C . ASP B 1 183 ? 16.937 3.539 37.637 1.00 39.31 147 ASP B C 1
ATOM 4088 O O . ASP B 1 183 ? 17.871 3.905 38.356 1.00 38.98 147 ASP B O 1
ATOM 4093 N N . LYS B 1 184 ? 16.311 4.361 36.806 1.00 38.71 148 LYS B N 1
ATOM 4094 C CA . LYS B 1 184 ? 16.772 5.741 36.600 1.00 37.51 148 LYS B CA 1
ATOM 4095 C C . LYS B 1 184 ? 16.524 6.691 37.784 1.00 39.15 148 LYS B C 1
ATOM 4096 O O . LYS B 1 184 ? 17.041 7.802 37.805 1.00 38.67 148 LYS B O 1
ATOM 4102 N N . ARG B 1 185 ? 15.722 6.237 38.747 1.00 41.68 149 ARG B N 1
ATOM 4103 C CA . ARG B 1 185 ? 15.633 6.782 40.103 1.00 44.14 149 ARG B CA 1
ATOM 4104 C C . ARG B 1 185 ? 17.061 7.041 40.649 1.00 43.80 149 ARG B C 1
ATOM 4105 O O . ARG B 1 185 ? 17.324 8.046 41.322 1.00 45.07 149 ARG B O 1
ATOM 4113 N N . ASP B 1 186 ? 17.981 6.126 40.317 1.00 42.44 150 ASP B N 1
ATOM 4114 C CA . ASP B 1 186 ? 19.352 6.115 40.797 1.00 41.38 150 ASP B CA 1
ATOM 4115 C C . ASP B 1 186 ? 20.354 6.885 39.932 1.00 39.49 150 ASP B C 1
ATOM 4116 O O . ASP B 1 186 ? 21.554 6.767 40.158 1.00 39.29 150 ASP B O 1
ATOM 4121 N N . HIS B 1 187 ? 19.902 7.655 38.951 1.00 38.44 151 HIS B N 1
ATOM 4122 C CA . HIS B 1 187 ? 20.854 8.272 38.020 1.00 37.89 151 HIS B CA 1
ATOM 4123 C C . HIS B 1 187 ? 21.915 9.173 38.675 1.00 39.21 151 HIS B C 1
ATOM 4124 O O . HIS B 1 187 ? 23.024 9.286 38.160 1.00 38.90 151 HIS B O 1
ATOM 4131 N N . GLU B 1 188 ? 21.578 9.817 39.793 1.00 41.74 152 GLU B N 1
ATOM 4132 C CA . GLU B 1 188 ? 22.509 10.728 40.480 1.00 43.62 152 GLU B CA 1
ATOM 4133 C C . GLU B 1 188 ? 23.740 9.963 40.998 1.00 43.19 152 GLU B C 1
ATOM 4134 O O . GLU B 1 188 ? 24.874 10.326 40.683 1.00 43.28 152 GLU B O 1
ATOM 4140 N N . LYS B 1 189 ? 23.501 8.907 41.783 1.00 43.07 153 LYS B N 1
ATOM 4141 C CA . LYS B 1 189 ? 24.552 8.013 42.246 1.00 42.63 153 LYS B CA 1
ATOM 4142 C C . LYS B 1 189 ? 25.390 7.591 41.049 1.00 40.44 153 LYS B C 1
ATOM 4143 O O . LYS B 1 189 ? 26.587 7.874 40.994 1.00 40.85 153 LYS B O 1
ATOM 4149 N N . ILE B 1 190 ? 24.748 6.944 40.080 1.00 38.28 154 ILE B N 1
ATOM 4150 C CA . ILE B 1 190 ? 25.450 6.301 38.983 1.00 36.55 154 ILE B CA 1
ATOM 4151 C C . ILE B 1 190 ? 26.329 7.273 38.230 1.00 36.32 154 ILE B C 1
ATOM 4152 O O . ILE B 1 190 ? 27.357 6.896 37.676 1.00 36.07 154 ILE B O 1
ATOM 4157 N N . SER B 1 191 ? 25.923 8.531 38.214 1.00 37.10 155 SER B N 1
ATOM 4158 C CA . SER B 1 191 ? 26.596 9.515 37.399 1.00 37.47 155 SER B CA 1
ATOM 4159 C C . SER B 1 191 ? 27.864 9.944 38.096 1.00 38.93 155 SER B C 1
ATOM 4160 O O . SER B 1 191 ? 28.940 9.995 37.486 1.00 38.99 155 SER B O 1
ATOM 4163 N N . GLU B 1 192 ? 27.716 10.227 39.388 1.00 40.75 156 GLU B N 1
ATOM 4164 C CA . GLU B 1 192 ? 28.812 10.598 40.265 1.00 42.98 156 GLU B CA 1
ATOM 4165 C C . GLU B 1 192 ? 29.895 9.513 40.282 1.00 42.31 156 GLU B C 1
ATOM 4166 O O . GLU B 1 192 ? 31.095 9.830 40.268 1.00 43.92 156 GLU B O 1
ATOM 4172 N N . TRP B 1 193 ? 29.488 8.243 40.262 1.00 40.38 157 TRP B N 1
ATOM 4173 C CA . TRP B 1 193 ? 30.458 7.137 40.239 1.00 39.71 157 TRP B CA 1
ATOM 4174 C C . TRP B 1 193 ? 31.118 6.901 38.886 1.00 38.65 157 TRP B C 1
ATOM 4175 O O . TRP B 1 193 ? 32.290 6.524 38.834 1.00 39.69 157 TRP B O 1
ATOM 4186 N N . HIS B 1 194 ? 30.360 7.095 37.803 1.00 36.88 158 HIS B N 1
ATOM 4187 C CA . HIS B 1 194 ? 30.916 7.075 36.464 1.00 35.76 158 HIS B CA 1
ATOM 4188 C C . HIS B 1 194 ? 31.974 8.170 36.330 1.00 36.65 158 HIS B C 1
ATOM 4189 O O . HIS B 1 194 ? 33.041 7.928 35.783 1.00 37.29 158 HIS B O 1
ATOM 4196 N N . SER B 1 195 ? 31.697 9.365 36.842 1.00 37.14 159 SER B N 1
ATOM 4197 C CA . SER B 1 195 ? 32.707 10.425 36.834 1.00 39.04 159 SER B CA 1
ATOM 4198 C C . SER B 1 195 ? 33.987 10.012 37.533 1.00 40.48 159 SER B C 1
ATOM 4199 O O . SER B 1 195 ? 35.060 10.160 36.974 1.00 41.58 159 SER B O 1
ATOM 4202 N N . GLY B 1 196 ? 33.858 9.497 38.753 1.00 40.77 160 GLY B N 1
ATOM 4203 C CA . GLY B 1 196 ? 34.992 9.068 39.545 1.00 42.17 160 GLY B CA 1
ATOM 4204 C C . GLY B 1 196 ? 35.943 8.176 38.788 1.00 42.02 160 GLY B C 1
ATOM 4205 O O . GLY B 1 196 ? 37.135 8.445 38.736 1.00 43.96 160 GLY B O 1
ATOM 4206 N N . VAL B 1 197 ? 35.418 7.114 38.194 1.00 40.17 161 VAL B N 1
ATOM 4207 C CA . VAL B 1 197 ? 36.243 6.177 37.444 1.00 40.45 161 VAL B CA 1
ATOM 4208 C C . VAL B 1 197 ? 36.808 6.799 36.164 1.00 40.69 161 VAL B C 1
ATOM 4209 O O . VAL B 1 197 ? 38.025 6.804 35.961 1.00 42.44 161 VAL B O 1
ATOM 4213 N N . ALA B 1 198 ? 35.918 7.294 35.301 1.00 38.84 162 ALA B N 1
ATOM 4214 C CA . ALA B 1 198 ? 36.299 8.063 34.124 1.00 39.09 162 ALA B CA 1
ATOM 4215 C C . ALA B 1 198 ? 37.448 9.006 34.443 1.00 41.93 162 ALA B C 1
ATOM 4216 O O . ALA B 1 198 ? 38.373 9.156 33.654 1.00 43.12 162 ALA B O 1
ATOM 4218 N N . ASP B 1 199 ? 37.385 9.630 35.618 1.00 43.48 163 ASP B N 1
ATOM 4219 C CA . ASP B 1 199 ? 38.405 10.572 36.039 1.00 46.62 163 ASP B CA 1
ATOM 4220 C C . ASP B 1 199 ? 39.773 9.943 36.171 1.00 48.69 163 ASP B C 1
ATOM 4221 O O . ASP B 1 199 ? 40.757 10.616 35.936 1.00 50.68 163 ASP B O 1
ATOM 4226 N N . PHE B 1 200 ? 39.850 8.668 36.540 1.00 48.79 164 PHE B N 1
ATOM 4227 C CA . PHE B 1 200 ? 41.146 7.996 36.487 1.00 51.61 164 PHE B CA 1
ATOM 4228 C C . PHE B 1 200 ? 41.627 7.799 35.058 1.00 51.98 164 PHE B C 1
ATOM 4229 O O . PHE B 1 200 ? 42.726 8.233 34.710 1.00 54.83 164 PHE B O 1
ATOM 4237 N N . ILE B 1 201 ? 40.810 7.127 34.250 1.00 49.97 165 ILE B N 1
ATOM 4238 C CA . ILE B 1 201 ? 41.153 6.789 32.871 1.00 50.34 165 ILE B CA 1
ATOM 4239 C C . ILE B 1 201 ? 41.632 8.014 32.081 1.00 52.29 165 ILE B C 1
ATOM 4240 O O . ILE B 1 201 ? 42.701 7.980 31.458 1.00 55.03 165 ILE B O 1
ATOM 4245 N N . THR B 1 202 ? 40.849 9.091 32.143 1.00 51.58 166 THR B N 1
ATOM 4246 C CA . THR B 1 202 ? 41.070 10.306 31.361 1.00 53.27 166 THR B CA 1
ATOM 4247 C C . THR B 1 202 ? 42.181 11.208 31.906 1.00 56.96 166 THR B C 1
ATOM 4248 O O . THR B 1 202 ? 42.491 12.233 31.290 1.00 59.15 166 THR B O 1
ATOM 4252 N N . SER B 1 203 ? 42.784 10.827 33.037 1.00 58.35 167 SER B N 1
ATOM 4253 C CA . SER B 1 203 ? 43.617 11.749 33.831 1.00 61.53 167 SER B CA 1
ATOM 4254 C C . SER B 1 203 ? 45.091 11.513 33.781 1.00 64.68 167 SER B C 1
ATOM 4255 O O . SER B 1 203 ? 45.587 10.405 33.974 1.00 64.98 167 SER B O 1
ATOM 4258 N N . ILE B 1 204 ? 45.783 12.615 33.578 1.00 49.54 168 ILE B N 1
ATOM 4259 C CA . ILE B 1 204 ? 47.212 12.624 33.432 1.00 51.76 168 ILE B CA 1
ATOM 4260 C C . ILE B 1 204 ? 47.859 12.240 34.771 1.00 53.42 168 ILE B C 1
ATOM 4261 O O . ILE B 1 204 ? 48.737 11.376 34.821 1.00 55.11 168 ILE B O 1
ATOM 4266 N N . SER B 1 205 ? 47.386 12.860 35.850 1.00 52.99 169 SER B N 1
ATOM 4267 C CA . SER B 1 205 ? 47.852 12.582 37.202 1.00 54.48 169 SER B CA 1
ATOM 4268 C C . SER B 1 205 ? 46.808 13.044 38.213 1.00 53.26 169 SER B C 1
ATOM 4269 O O . SER B 1 205 ? 45.999 13.936 37.922 1.00 52.01 169 SER B O 1
ATOM 4272 N N . GLN B 1 206 ? 46.835 12.446 39.402 1.00 53.40 170 GLN B N 1
ATOM 4273 C CA . GLN B 1 206 ? 45.772 12.664 40.384 1.00 51.93 170 GLN B CA 1
ATOM 4274 C C . GLN B 1 206 ? 46.281 13.042 41.744 1.00 54.00 170 GLN B C 1
ATOM 4275 O O . GLN B 1 206 ? 47.351 12.592 42.161 1.00 56.25 170 GLN B O 1
ATOM 4281 N N . SER B 1 207 ? 45.491 13.861 42.437 1.00 53.41 171 SER B N 1
ATOM 4282 C CA . SER B 1 207 ? 45.725 14.151 43.849 1.00 54.97 171 SER B CA 1
ATOM 4283 C C . SER B 1 207 ? 45.321 12.902 44.630 1.00 54.48 171 SER B C 1
ATOM 4284 O O . SER B 1 207 ? 44.561 12.068 44.113 1.00 52.28 171 SER B O 1
ATOM 4287 N N . PRO B 1 208 ? 45.839 12.756 45.864 1.00 56.52 172 PRO B N 1
ATOM 4288 C CA . PRO B 1 208 ? 45.494 11.640 46.726 1.00 56.53 172 PRO B CA 1
ATOM 4289 C C . PRO B 1 208 ? 43.988 11.503 46.909 1.00 54.32 172 PRO B C 1
ATOM 4290 O O . PRO B 1 208 ? 43.464 10.391 46.861 1.00 53.07 172 PRO B O 1
ATOM 4294 N N . GLU B 1 209 ? 43.317 12.639 47.095 1.00 54.18 173 GLU B N 1
ATOM 4295 C CA . GLU B 1 209 ? 41.868 12.712 47.284 1.00 52.60 173 GLU B CA 1
ATOM 4296 C C . GLU B 1 209 ? 41.086 12.266 46.057 1.00 49.58 173 GLU B C 1
ATOM 4297 O O . GLU B 1 209 ? 40.154 11.468 46.170 1.00 48.24 173 GLU B O 1
ATOM 4303 N N . ALA B 1 210 ? 41.455 12.787 44.891 1.00 48.78 174 ALA B N 1
ATOM 4304 C CA . ALA B 1 210 ? 40.792 12.397 43.648 1.00 46.38 174 ALA B CA 1
ATOM 4305 C C . ALA B 1 210 ? 40.959 10.893 43.401 1.00 46.06 174 ALA B C 1
ATOM 4306 O O . ALA B 1 210 ? 39.990 10.189 43.094 1.00 44.68 174 ALA B O 1
ATOM 4308 N N . ARG B 1 211 ? 42.186 10.403 43.563 1.00 47.99 175 ARG B N 1
ATOM 4309 C CA . ARG B 1 211 ? 42.478 8.984 43.389 1.00 48.15 175 ARG B CA 1
ATOM 4310 C C . ARG B 1 211 ? 41.758 8.086 44.416 1.00 48.20 175 ARG B C 1
ATOM 4311 O O . ARG B 1 211 ? 41.345 6.967 44.092 1.00 47.76 175 ARG B O 1
ATOM 4319 N N . ALA B 1 212 ? 41.598 8.569 45.643 1.00 49.13 176 ALA B N 1
ATOM 4320 C CA . ALA B 1 212 ? 40.850 7.817 46.643 1.00 48.91 176 ALA B CA 1
ATOM 4321 C C . ALA B 1 212 ? 39.369 7.810 46.308 1.00 46.21 176 ALA B C 1
ATOM 4322 O O . ALA B 1 212 ? 38.676 6.824 46.572 1.00 46.05 176 ALA B O 1
ATOM 4324 N N . HIS B 1 213 ? 38.902 8.910 45.713 1.00 44.42 177 HIS B N 1
ATOM 4325 C CA . HIS B 1 213 ? 37.517 9.032 45.249 1.00 41.63 177 HIS B CA 1
ATOM 4326 C C . HIS B 1 213 ? 37.206 8.097 44.094 1.00 39.59 177 HIS B C 1
ATOM 4327 O O . HIS B 1 213 ? 36.150 7.504 44.058 1.00 38.62 177 HIS B O 1
ATOM 4334 N N . SER B 1 214 ? 38.125 7.976 43.149 1.00 39.58 178 SER B N 1
ATOM 4335 C CA . SER B 1 214 ? 37.968 7.041 42.036 1.00 38.69 178 SER B CA 1
ATOM 4336 C C . SER B 1 214 ? 37.888 5.603 42.521 1.00 39.80 178 SER B C 1
ATOM 4337 O O . SER B 1 214 ? 37.169 4.787 41.967 1.00 39.10 178 SER B O 1
ATOM 4340 N N . LEU B 1 215 ? 38.626 5.305 43.574 1.00 42.24 179 LEU B N 1
ATOM 4341 C CA . LEU B 1 215 ? 38.617 3.997 44.169 1.00 43.71 179 LEU B CA 1
ATOM 4342 C C . LEU B 1 215 ? 37.255 3.757 44.804 1.00 43.09 179 LEU B C 1
ATOM 4343 O O . LEU B 1 215 ? 36.638 2.717 44.603 1.00 42.69 179 LEU B O 1
ATOM 4348 N N . TRP B 1 216 ? 36.783 4.740 45.562 1.00 43.21 180 TRP B N 1
ATOM 4349 C CA . TRP B 1 216 ? 35.493 4.646 46.210 1.00 43.00 180 TRP B CA 1
ATOM 4350 C C . TRP B 1 216 ? 34.370 4.446 45.185 1.00 41.41 180 TRP B C 1
ATOM 4351 O O . TRP B 1 216 ? 33.560 3.540 45.332 1.00 41.49 180 TRP B O 1
ATOM 4362 N N . CYS B 1 217 ? 34.352 5.273 44.139 1.00 40.38 181 CYS B N 1
ATOM 4363 C CA . CYS B 1 217 ? 33.348 5.213 43.072 1.00 39.16 181 CYS B CA 1
ATOM 4364 C C . CYS B 1 217 ? 33.236 3.859 42.393 1.00 39.42 181 CYS B C 1
ATOM 4365 O O . CYS B 1 217 ? 32.141 3.319 42.227 1.00 38.95 181 CYS B O 1
ATOM 4368 N N . SER B 1 218 ? 34.375 3.316 41.979 1.00 40.58 182 SER B N 1
ATOM 4369 C CA . SER B 1 218 ? 34.380 2.031 41.315 1.00 41.22 182 SER B CA 1
ATOM 4370 C C . SER B 1 218 ? 33.994 0.921 42.279 1.00 42.79 182 SER B C 1
ATOM 4371 O O . SER B 1 218 ? 33.520 -0.124 41.853 1.00 43.49 182 SER B O 1
ATOM 4374 N N . GLU B 1 219 ? 34.192 1.153 43.572 1.00 44.28 183 GLU B N 1
ATOM 4375 C CA . GLU B 1 219 ? 33.744 0.219 44.591 1.00 46.24 183 GLU B CA 1
ATOM 4376 C C . GLU B 1 219 ? 32.223 0.268 44.733 1.00 45.32 183 GLU B C 1
ATOM 4377 O O . GLU B 1 219 ? 31.564 -0.784 44.780 1.00 46.23 183 GLU B O 1
ATOM 4383 N N . GLN B 1 220 ? 31.676 1.485 44.800 1.00 43.73 184 GLN B N 1
ATOM 4384 C CA . GLN B 1 220 ? 30.230 1.700 44.839 1.00 42.46 184 GLN B CA 1
ATOM 4385 C C . GLN B 1 220 ? 29.515 1.094 43.623 1.00 41.24 184 GLN B C 1
ATOM 4386 O O . GLN B 1 220 ? 28.501 0.398 43.774 1.00 41.40 184 GLN B O 1
ATOM 4392 N N . LEU B 1 221 ? 30.062 1.353 42.432 1.00 39.78 185 LEU B N 1
ATOM 4393 C CA . LEU B 1 221 ? 29.501 0.871 41.178 1.00 38.95 185 LEU B CA 1
ATOM 4394 C C . LEU B 1 221 ? 29.327 -0.624 41.206 1.00 40.58 185 LEU B C 1
ATOM 4395 O O . LEU B 1 221 ? 28.295 -1.136 40.823 1.00 40.88 185 LEU B O 1
ATOM 4400 N N . SER B 1 222 ? 30.348 -1.323 41.675 1.00 42.52 186 SER B N 1
ATOM 4401 C CA . SER B 1 222 ? 30.349 -2.777 41.676 1.00 44.48 186 SER B CA 1
ATOM 4402 C C . SER B 1 222 ? 29.578 -3.369 42.860 1.00 46.08 186 SER B C 1
ATOM 4403 O O . SER B 1 222 ? 29.178 -4.529 42.809 1.00 47.35 186 SER B O 1
ATOM 4406 N N . GLN B 1 223 ? 29.383 -2.580 43.918 1.00 46.18 187 GLN B N 1
ATOM 4407 C CA . GLN B 1 223 ? 28.414 -2.922 44.962 1.00 47.83 187 GLN B CA 1
ATOM 4408 C C . GLN B 1 223 ? 26.965 -2.658 44.538 1.00 46.72 187 GLN B C 1
ATOM 4409 O O . GLN B 1 223 ? 26.024 -3.215 45.117 1.00 48.00 187 GLN B O 1
ATOM 4415 N N . TYR B 1 224 ? 26.794 -1.781 43.550 1.00 44.36 188 TYR B N 1
ATOM 4416 C CA . TYR B 1 224 ? 25.487 -1.497 42.977 1.00 43.16 188 TYR B CA 1
ATOM 4417 C C . TYR B 1 224 ? 25.109 -2.588 41.981 1.00 43.55 188 TYR B C 1
ATOM 4418 O O . TYR B 1 224 ? 24.072 -3.255 42.131 1.00 44.82 188 TYR B O 1
ATOM 4427 N N . LEU B 1 225 ? 25.980 -2.762 40.987 1.00 42.63 189 LEU B N 1
ATOM 4428 C CA . LEU B 1 225 ? 25.770 -3.642 39.839 1.00 42.89 189 LEU B CA 1
ATOM 4429 C C . LEU B 1 225 ? 25.850 -5.135 40.118 1.00 45.44 189 LEU B C 1
ATOM 4430 O O . LEU B 1 225 ? 25.168 -5.919 39.460 1.00 46.71 189 LEU B O 1
ATOM 4435 N N . MET B 1 226 ? 26.688 -5.543 41.061 1.00 46.88 190 MET B N 1
ATOM 4436 C CA . MET B 1 226 ? 26.895 -6.970 41.292 1.00 49.69 190 MET B CA 1
ATOM 4437 C C . MET B 1 226 ? 25.596 -7.711 41.645 1.00 51.06 190 MET B C 1
ATOM 4438 O O . MET B 1 226 ? 25.282 -8.726 41.014 1.00 52.55 190 MET B O 1
ATOM 4443 N N . PRO B 1 227 ? 24.830 -7.202 42.637 1.00 51.02 191 PRO B N 1
ATOM 4444 C CA . PRO B 1 227 ? 23.553 -7.834 43.002 1.00 52.41 191 PRO B CA 1
ATOM 4445 C C . PRO B 1 227 ? 22.539 -7.854 41.861 1.00 51.53 191 PRO B C 1
ATOM 4446 O O . PRO B 1 227 ? 21.636 -8.686 41.859 1.00 53.19 191 PRO B O 1
ATOM 4450 N N . VAL B 1 228 ? 22.699 -6.929 40.915 1.00 49.11 192 VAL B N 1
ATOM 4451 C CA . VAL B 1 228 ? 21.852 -6.826 39.727 1.00 47.95 192 VAL B CA 1
ATOM 4452 C C . VAL B 1 228 ? 22.214 -7.933 38.758 1.00 49.18 192 VAL B C 1
ATOM 4453 O O . VAL B 1 228 ? 21.331 -8.596 38.212 1.00 50.60 192 VAL B O 1
ATOM 4457 N N . ILE B 1 229 ? 23.518 -8.133 38.560 1.00 49.16 193 ILE B N 1
ATOM 4458 C CA . ILE B 1 229 ? 24.041 -9.220 37.727 1.00 50.34 193 ILE B CA 1
ATOM 4459 C C . ILE B 1 229 ? 23.555 -10.567 38.243 1.00 53.79 193 ILE B C 1
ATOM 4460 O O . ILE B 1 229 ? 23.087 -11.403 37.469 1.00 55.36 193 ILE B O 1
ATOM 4465 N N . LYS B 1 230 ? 23.652 -10.756 39.555 1.00 55.40 194 LYS B N 1
ATOM 4466 C CA . LYS B 1 230 ? 23.206 -11.987 40.192 1.00 59.24 194 LYS B CA 1
ATOM 4467 C C . LYS B 1 230 ? 21.690 -12.163 40.107 1.00 60.28 194 LYS B C 1
ATOM 4468 O O . LYS B 1 230 ? 21.195 -13.291 40.014 1.00 63.04 194 LYS B O 1
ATOM 4474 N N . GLU B 1 231 ? 20.970 -11.041 40.125 1.00 58.52 195 GLU B N 1
ATOM 4475 C CA . GLU B 1 231 ? 19.510 -11.031 40.084 1.00 59.52 195 GLU B CA 1
ATOM 4476 C C . GLU B 1 231 ? 19.016 -11.440 38.709 1.00 59.56 195 GLU B C 1
ATOM 4477 O O . GLU B 1 231 ? 18.110 -12.262 38.578 1.00 62.26 195 GLU B O 1
ATOM 4483 N N . ARG B 1 232 ? 19.623 -10.869 37.680 1.00 57.15 196 ARG B N 1
ATOM 4484 C CA . ARG B 1 232 ? 19.195 -11.132 36.321 1.00 56.91 196 ARG B CA 1
ATOM 4485 C C . ARG B 1 232 ? 19.773 -12.422 35.803 1.00 59.24 196 ARG B C 1
ATOM 4486 O O . ARG B 1 232 ? 19.282 -12.976 34.826 1.00 60.68 196 ARG B O 1
ATOM 4494 N N . ARG B 1 233 ? 20.816 -12.910 36.459 1.00 60.04 197 ARG B N 1
ATOM 4495 C CA . ARG B 1 233 ? 21.306 -14.229 36.151 1.00 62.82 197 ARG B CA 1
ATOM 4496 C C . ARG B 1 233 ? 20.118 -15.194 36.156 1.00 65.82 197 ARG B C 1
ATOM 4497 O O . ARG B 1 233 ? 19.969 -15.993 35.231 1.00 67.78 197 ARG B O 1
ATOM 4505 N N . VAL B 1 234 ? 19.252 -15.071 37.163 1.00 66.40 198 VAL B N 1
ATOM 4506 C CA . VAL B 1 234 ? 18.119 -15.986 37.342 1.00 69.71 198 VAL B CA 1
ATOM 4507 C C . VAL B 1 234 ? 16.755 -15.474 36.845 1.00 69.44 198 VAL B C 1
ATOM 4508 O O . VAL B 1 234 ? 15.933 -16.272 36.377 1.00 71.94 198 VAL B O 1
ATOM 4512 N N . ASN B 1 235 ? 16.515 -14.164 36.958 1.00 66.52 199 ASN B N 1
ATOM 4513 C CA . ASN B 1 235 ? 15.321 -13.526 36.387 1.00 65.99 199 ASN B CA 1
ATOM 4514 C C . ASN B 1 235 ? 15.690 -12.503 35.317 1.00 62.94 199 ASN B C 1
ATOM 4515 O O . ASN B 1 235 ? 15.598 -11.289 35.564 1.00 60.54 199 ASN B O 1
ATOM 4520 N N . PRO B 1 236 ? 16.094 -12.980 34.117 1.00 63.05 200 PRO B N 1
ATOM 4521 C CA . PRO B 1 236 ? 16.622 -12.072 33.105 1.00 60.17 200 PRO B CA 1
ATOM 4522 C C . PRO B 1 236 ? 15.552 -11.258 32.387 1.00 59.58 200 PRO B C 1
ATOM 4523 O O . PRO B 1 236 ? 14.363 -11.555 32.473 1.00 61.54 200 PRO B O 1
ATOM 4527 N N . GLY B 1 237 ? 15.992 -10.214 31.703 1.00 57.27 201 GLY B N 1
ATOM 4528 C CA . GLY B 1 237 ? 15.101 -9.333 30.984 1.00 56.81 201 GLY B CA 1
ATOM 4529 C C . GLY B 1 237 ? 15.672 -9.121 29.611 1.00 55.99 201 GLY B C 1
ATOM 4530 O O . GLY B 1 237 ? 16.312 -10.013 29.053 1.00 57.33 201 GLY B O 1
ATOM 4531 N N . SER B 1 238 ? 15.457 -7.932 29.076 1.00 54.23 202 SER B N 1
ATOM 4532 C CA . SER B 1 238 ? 15.885 -7.632 27.728 1.00 53.90 202 SER B CA 1
ATOM 4533 C C . SER B 1 238 ? 17.058 -6.662 27.690 1.00 51.19 202 SER B C 1
ATOM 4534 O O . SER B 1 238 ? 17.615 -6.402 26.622 1.00 50.90 202 SER B O 1
ATOM 4537 N N . ASP B 1 239 ? 17.436 -6.138 28.853 1.00 49.58 203 ASP B N 1
ATOM 4538 C CA . ASP B 1 239 ? 18.562 -5.219 28.974 1.00 47.24 203 ASP B CA 1
ATOM 4539 C C . ASP B 1 239 ? 19.879 -5.916 28.686 1.00 47.06 203 ASP B C 1
ATOM 4540 O O . ASP B 1 239 ? 19.953 -7.149 28.681 1.00 48.88 203 ASP B O 1
ATOM 4545 N N . LEU B 1 240 ? 20.929 -5.122 28.504 1.00 44.86 204 LEU B N 1
ATOM 4546 C CA . LEU B 1 240 ? 22.255 -5.666 28.246 1.00 44.71 204 LEU B CA 1
ATOM 4547 C C . LEU B 1 240 ? 22.725 -6.629 29.339 1.00 45.66 204 LEU B C 1
ATOM 4548 O O . LEU B 1 240 ? 23.241 -7.707 29.034 1.00 47.38 204 LEU B O 1
ATOM 4553 N N . ILE B 1 241 ? 22.528 -6.251 30.603 1.00 44.78 205 ILE B N 1
ATOM 4554 C CA . ILE B 1 241 ? 23.008 -7.052 31.720 1.00 45.34 205 ILE B CA 1
ATOM 4555 C C . ILE B 1 241 ? 22.344 -8.404 31.675 1.00 48.08 205 ILE B C 1
ATOM 4556 O O . ILE B 1 241 ? 22.973 -9.411 31.942 1.00 50.00 205 ILE B O 1
ATOM 4561 N N . SER B 1 242 ? 21.069 -8.430 31.321 1.00 48.84 206 SER B N 1
ATOM 4562 C CA . SER B 1 242 ? 20.366 -9.691 31.179 1.00 51.79 206 SER B CA 1
ATOM 4563 C C . SER B 1 242 ? 20.908 -10.501 30.010 1.00 53.15 206 SER B C 1
ATOM 4564 O O . SER B 1 242 ? 21.068 -11.720 30.110 1.00 55.71 206 SER B O 1
ATOM 4567 N N . ILE B 1 243 ? 21.197 -9.819 28.907 1.00 51.78 207 ILE B N 1
ATOM 4568 C CA . ILE B 1 243 ? 21.672 -10.495 27.704 1.00 53.11 207 ILE B CA 1
ATOM 4569 C C . ILE B 1 243 ? 23.024 -11.185 27.921 1.00 53.91 207 ILE B C 1
ATOM 4570 O O . ILE B 1 243 ? 23.195 -12.350 27.548 1.00 56.81 207 ILE B O 1
ATOM 4575 N N . LEU B 1 244 ? 23.953 -10.486 28.561 1.00 51.73 208 LEU B N 1
ATOM 4576 C CA . LEU B 1 244 ? 25.246 -11.063 28.884 1.00 52.52 208 LEU B CA 1
ATOM 4577 C C . LEU B 1 244 ? 25.132 -12.216 29.864 1.00 55.25 208 LEU B C 1
ATOM 4578 O O . LEU B 1 244 ? 25.949 -13.129 29.842 1.00 57.33 208 LEU B O 1
ATOM 4583 N N . CYS B 1 245 ? 24.135 -12.159 30.739 1.00 55.74 209 CYS B N 1
ATOM 4584 C CA . CYS B 1 245 ? 23.870 -13.244 31.671 1.00 58.88 209 CYS B CA 1
ATOM 4585 C C . CYS B 1 245 ? 23.429 -14.535 30.977 1.00 62.23 209 CYS B C 1
ATOM 4586 O O . CYS B 1 245 ? 23.540 -15.615 31.549 1.00 65.20 209 CYS B O 1
ATOM 4589 N N . THR B 1 246 ? 22.940 -14.419 29.745 1.00 62.41 210 THR B N 1
ATOM 4590 C CA . THR B 1 246 ? 22.373 -15.552 29.016 1.00 65.81 210 THR B CA 1
ATOM 4591 C C . THR B 1 246 ? 23.145 -15.828 27.705 1.00 66.90 210 THR B C 1
ATOM 4592 O O . THR B 1 246 ? 22.829 -15.243 26.660 1.00 65.71 210 THR B O 1
ATOM 4596 N N . SER B 1 247 ? 24.157 -16.706 27.781 1.00 69.45 211 SER B N 1
ATOM 4597 C CA . SER B 1 247 ? 25.067 -17.061 26.652 1.00 70.72 211 SER B CA 1
ATOM 4598 C C . SER B 1 247 ? 25.389 -15.918 25.680 1.00 67.81 211 SER B C 1
ATOM 4599 O O . SER B 1 247 ? 25.795 -14.828 26.091 1.00 64.84 211 SER B O 1
ATOM 4602 N N . ALA B 1 253 ? 29.398 -15.959 26.790 1.00 67.59 217 ALA B N 1
ATOM 4603 C CA . ALA B 1 253 ? 29.151 -17.048 27.740 1.00 70.47 217 ALA B CA 1
ATOM 4604 C C . ALA B 1 253 ? 29.940 -16.826 29.054 1.00 70.07 217 ALA B C 1
ATOM 4605 O O . ALA B 1 253 ? 30.712 -17.697 29.491 1.00 72.72 217 ALA B O 1
ATOM 4607 N N . LEU B 1 254 ? 29.705 -15.671 29.692 1.00 66.79 218 LEU B N 1
ATOM 4608 C CA . LEU B 1 254 ? 30.633 -15.098 30.694 1.00 65.37 218 LEU B CA 1
ATOM 4609 C C . LEU B 1 254 ? 30.267 -15.274 32.182 1.00 65.90 218 LEU B C 1
ATOM 4610 O O . LEU B 1 254 ? 29.125 -15.587 32.519 1.00 66.64 218 LEU B O 1
ATOM 4615 N N . SER B 1 255 ? 31.250 -15.055 33.061 1.00 65.67 219 SER B N 1
ATOM 4616 C CA . SER B 1 255 ? 31.046 -15.058 34.519 1.00 65.76 219 SER B CA 1
ATOM 4617 C C . SER B 1 255 ? 30.589 -13.690 35.055 1.00 62.36 219 SER B C 1
ATOM 4618 O O . SER B 1 255 ? 30.618 -12.687 34.338 1.00 59.44 219 SER B O 1
ATOM 4621 N N . ASP B 1 256 ? 30.180 -13.659 36.323 1.00 62.64 220 ASP B N 1
ATOM 4622 C CA . ASP B 1 256 ? 29.708 -12.422 36.958 1.00 60.15 220 ASP B CA 1
ATOM 4623 C C . ASP B 1 256 ? 30.755 -11.311 36.855 1.00 57.84 220 ASP B C 1
ATOM 4624 O O . ASP B 1 256 ? 30.458 -10.204 36.405 1.00 55.08 220 ASP B O 1
ATOM 4629 N N . LYS B 1 257 ? 31.983 -11.622 37.255 1.00 59.04 221 LYS B N 1
ATOM 4630 C CA . LYS B 1 257 ? 33.051 -10.634 37.263 1.00 57.45 221 LYS B CA 1
ATOM 4631 C C . LYS B 1 257 ? 33.467 -10.224 35.853 1.00 55.84 221 LYS B C 1
ATOM 4632 O O . LYS B 1 257 ? 33.820 -9.064 35.629 1.00 54.10 221 LYS B O 1
ATOM 4638 N N . ASP B 1 258 ? 33.397 -11.156 34.904 1.00 56.66 222 ASP B N 1
ATOM 4639 C CA . ASP B 1 258 ? 33.562 -10.823 33.490 1.00 54.80 222 ASP B CA 1
ATOM 4640 C C . ASP B 1 258 ? 32.431 -9.923 33.025 1.00 51.55 222 ASP B C 1
ATOM 4641 O O . ASP B 1 258 ? 32.650 -9.001 32.248 1.00 49.62 222 ASP B O 1
ATOM 4646 N N . ILE B 1 259 ? 31.220 -10.201 33.503 1.00 51.15 223 ILE B N 1
ATOM 4647 C CA . ILE B 1 259 ? 30.049 -9.412 33.142 1.00 48.47 223 ILE B CA 1
ATOM 4648 C C . ILE B 1 259 ? 30.182 -7.995 33.682 1.00 46.07 223 ILE B C 1
ATOM 4649 O O . ILE B 1 259 ? 30.008 -7.051 32.927 1.00 44.38 223 ILE B O 1
ATOM 4654 N N . LEU B 1 260 ? 30.500 -7.841 34.971 1.00 46.37 224 LEU B N 1
ATOM 4655 C CA . LEU B 1 260 ? 30.737 -6.509 35.554 1.00 44.44 224 LEU B CA 1
ATOM 4656 C C . LEU B 1 260 ? 31.811 -5.740 34.773 1.00 43.45 224 LEU B C 1
ATOM 4657 O O . LEU B 1 260 ? 31.651 -4.557 34.482 1.00 41.28 224 LEU B O 1
ATOM 4662 N N . ALA B 1 261 ? 32.896 -6.431 34.430 1.00 45.40 225 ALA B N 1
ATOM 4663 C CA . ALA B 1 261 ? 33.938 -5.893 33.546 1.00 45.12 225 ALA B CA 1
ATOM 4664 C C . ALA B 1 261 ? 33.349 -5.269 32.277 1.00 43.65 225 ALA B C 1
ATOM 4665 O O . ALA B 1 261 ? 33.503 -4.075 32.039 1.00 42.34 225 ALA B O 1
ATOM 4667 N N . LEU B 1 262 ? 32.660 -6.079 31.478 1.00 44.53 226 LEU B N 1
ATOM 4668 C CA . LEU B 1 262 ? 32.028 -5.598 30.253 1.00 43.35 226 LEU B CA 1
ATOM 4669 C C . LEU B 1 262 ? 31.039 -4.463 30.500 1.00 41.18 226 LEU B C 1
ATOM 4670 O O . LEU B 1 262 ? 31.106 -3.441 29.833 1.00 40.05 226 LEU B O 1
ATOM 4675 N N . ILE B 1 263 ? 30.115 -4.668 31.440 1.00 41.33 227 ILE B N 1
ATOM 4676 C CA . ILE B 1 263 ? 29.148 -3.657 31.866 1.00 39.58 227 ILE B CA 1
ATOM 4677 C C . ILE B 1 263 ? 29.830 -2.325 32.120 1.00 37.94 227 ILE B C 1
ATOM 4678 O O . ILE B 1 263 ? 29.389 -1.298 31.591 1.00 36.73 227 ILE B O 1
ATOM 4683 N N . LEU B 1 264 ? 30.892 -2.346 32.936 1.00 37.91 228 LEU B N 1
ATOM 4684 C CA . LEU B 1 264 ? 31.621 -1.136 33.301 1.00 36.46 228 LEU B CA 1
ATOM 4685 C C . LEU B 1 264 ? 32.273 -0.532 32.078 1.00 35.84 228 LEU B C 1
ATOM 4686 O O . LEU B 1 264 ? 32.377 0.677 31.976 1.00 35.25 228 LEU B O 1
ATOM 4691 N N . ASN B 1 265 ? 32.698 -1.370 31.139 1.00 36.48 229 ASN B N 1
ATOM 4692 C CA . ASN B 1 265 ? 33.294 -0.869 29.912 1.00 36.14 229 ASN B CA 1
ATOM 4693 C C . ASN B 1 265 ? 32.300 -0.134 29.033 1.00 34.83 229 ASN B C 1
ATOM 4694 O O . ASN B 1 265 ? 32.575 0.974 28.581 1.00 33.90 229 ASN B O 1
ATOM 4699 N N . VAL B 1 266 ? 31.151 -0.753 28.799 1.00 35.04 230 VAL B N 1
ATOM 4700 C CA . VAL B 1 266 ? 30.100 -0.112 28.057 1.00 34.87 230 VAL B CA 1
ATOM 4701 C C . VAL B 1 266 ? 29.672 1.117 28.823 1.00 34.30 230 VAL B C 1
ATOM 4702 O O . VAL B 1 266 ? 29.504 2.182 28.238 1.00 34.20 230 VAL B O 1
ATOM 4706 N N . LEU B 1 267 ? 29.522 0.981 30.138 1.00 34.81 231 LEU B N 1
ATOM 4707 C CA . LEU B 1 267 ? 29.099 2.095 30.961 1.00 33.70 231 LEU B CA 1
ATOM 4708 C C . LEU B 1 267 ? 29.992 3.243 30.639 1.00 33.13 231 LEU B C 1
ATOM 4709 O O . LEU B 1 267 ? 29.522 4.287 30.244 1.00 33.17 231 LEU B O 1
ATOM 4714 N N . LEU B 1 268 ? 31.292 3.040 30.767 1.00 33.71 232 LEU B N 1
ATOM 4715 C CA . LEU B 1 268 ? 32.242 4.125 30.546 1.00 33.66 232 LEU B CA 1
ATOM 4716 C C . LEU B 1 268 ? 32.166 4.674 29.123 1.00 33.02 232 LEU B C 1
ATOM 4717 O O . LEU B 1 268 ? 32.140 5.890 28.929 1.00 32.86 232 LEU B O 1
ATOM 4722 N N . ALA B 1 269 ? 32.080 3.761 28.154 1.00 33.23 233 ALA B N 1
ATOM 4723 C CA . ALA B 1 269 ? 32.259 4.041 26.721 1.00 32.75 233 ALA B CA 1
ATOM 4724 C C . ALA B 1 269 ? 31.091 4.767 26.093 1.00 32.17 233 ALA B C 1
ATOM 4725 O O . ALA B 1 269 ? 31.275 5.657 25.273 1.00 31.52 233 ALA B O 1
ATOM 4727 N N . ALA B 1 270 ? 29.890 4.358 26.495 1.00 32.71 234 ALA B N 1
ATOM 4728 C CA . ALA B 1 270 ? 28.618 4.826 25.935 1.00 32.81 234 ALA B CA 1
ATOM 4729 C C . ALA B 1 270 ? 28.143 6.162 26.498 1.00 32.93 234 ALA B C 1
ATOM 4730 O O . ALA B 1 270 ? 27.198 6.763 25.977 1.00 32.68 234 ALA B O 1
ATOM 4732 N N . THR B 1 271 ? 28.794 6.620 27.563 1.00 33.44 235 THR B N 1
ATOM 4733 C CA . THR B 1 271 ? 28.296 7.746 28.315 1.00 33.80 235 THR B CA 1
ATOM 4734 C C . THR B 1 271 ? 29.012 9.040 27.938 1.00 34.75 235 THR B C 1
ATOM 4735 O O . THR B 1 271 ? 28.405 9.912 27.322 1.00 34.91 235 THR B O 1
ATOM 4739 N N . GLU B 1 272 ? 30.297 9.150 28.274 1.00 36.10 236 GLU B N 1
ATOM 4740 C CA . GLU B 1 272 ? 31.109 10.333 27.937 1.00 37.50 236 GLU B CA 1
ATOM 4741 C C . GLU B 1 272 ? 30.959 10.827 26.489 1.00 37.72 236 GLU B C 1
ATOM 4742 O O . GLU B 1 272 ? 30.374 11.900 26.257 1.00 38.60 236 GLU B O 1
ATOM 4748 N N . PRO B 1 273 ? 31.484 10.065 25.506 1.00 37.56 237 PRO B N 1
ATOM 4749 C CA . PRO B 1 273 ? 31.530 10.686 24.201 1.00 37.86 237 PRO B CA 1
ATOM 4750 C C . PRO B 1 273 ? 30.152 11.113 23.691 1.00 37.97 237 PRO B C 1
ATOM 4751 O O . PRO B 1 273 ? 30.081 12.085 22.945 1.00 38.83 237 PRO B O 1
ATOM 4755 N N . ALA B 1 274 ? 29.075 10.441 24.114 1.00 37.66 238 ALA B N 1
ATOM 4756 C CA . ALA B 1 274 ? 27.715 10.789 23.637 1.00 37.90 238 ALA B CA 1
ATOM 4757 C C . ALA B 1 274 ? 27.127 12.116 24.141 1.00 38.28 238 ALA B C 1
ATOM 4758 O O . ALA B 1 274 ? 26.274 12.697 23.487 1.00 39.28 238 ALA B O 1
ATOM 4760 N N . ASP B 1 275 ? 27.558 12.598 25.297 1.00 38.29 239 ASP B N 1
ATOM 4761 C CA . ASP B 1 275 ? 27.082 13.899 25.769 1.00 38.56 239 ASP B CA 1
ATOM 4762 C C . ASP B 1 275 ? 27.950 15.018 25.231 1.00 38.27 239 ASP B C 1
ATOM 4763 O O . ASP B 1 275 ? 27.479 16.138 25.029 1.00 39.10 239 ASP B O 1
ATOM 4768 N N . LYS B 1 276 ? 29.228 14.708 25.040 1.00 36.90 240 LYS B N 1
ATOM 4769 C CA . LYS B 1 276 ? 30.156 15.634 24.435 1.00 36.85 240 LYS B CA 1
ATOM 4770 C C . LYS B 1 276 ? 29.752 15.926 22.997 1.00 37.00 240 LYS B C 1
ATOM 4771 O O . LYS B 1 276 ? 29.695 17.078 22.588 1.00 37.94 240 LYS B O 1
ATOM 4777 N N . THR B 1 277 ? 29.435 14.879 22.242 1.00 36.25 241 THR B N 1
ATOM 4778 C CA . THR B 1 277 ? 29.110 15.016 20.828 1.00 36.36 241 THR B CA 1
ATOM 4779 C C . THR B 1 277 ? 27.898 15.891 20.580 1.00 37.05 241 THR B C 1
ATOM 4780 O O . THR B 1 277 ? 27.883 16.655 19.631 1.00 38.43 241 THR B O 1
ATOM 4784 N N . LEU B 1 278 ? 26.877 15.775 21.413 1.00 36.66 242 LEU B N 1
ATOM 4785 C CA . LEU B 1 278 ? 25.697 16.598 21.233 1.00 37.61 242 LEU B CA 1
ATOM 4786 C C . LEU B 1 278 ? 26.017 18.068 21.527 1.00 38.74 242 LEU B C 1
ATOM 4787 O O . LEU B 1 278 ? 25.633 18.966 20.771 1.00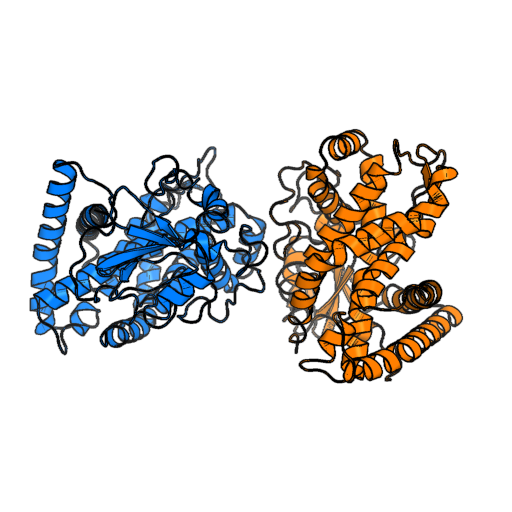 40.61 242 LEU B O 1
ATOM 4792 N N . ALA B 1 279 ? 26.719 18.309 22.625 1.00 38.10 243 ALA B N 1
ATOM 4793 C CA . ALA B 1 279 ? 27.024 19.659 23.047 1.00 38.93 243 ALA B CA 1
ATOM 4794 C C . ALA B 1 279 ? 27.976 20.288 22.055 1.00 39.86 243 ALA B C 1
ATOM 4795 O O . ALA B 1 279 ? 27.826 21.462 21.704 1.00 41.62 243 ALA B O 1
ATOM 4797 N N . LEU B 1 280 ? 28.943 19.496 21.588 1.00 38.82 244 LEU B N 1
ATOM 4798 C CA . LEU B 1 280 ? 29.876 19.936 20.557 1.00 39.33 244 LEU B CA 1
ATOM 4799 C C . LEU B 1 280 ? 29.138 20.280 19.263 1.00 40.36 244 LEU B C 1
ATOM 4800 O O . LEU B 1 280 ? 29.282 21.380 18.740 1.00 41.74 244 LEU B O 1
ATOM 4805 N N . MET B 1 281 ? 28.333 19.352 18.753 1.00 39.75 245 MET B N 1
ATOM 4806 C CA . MET B 1 281 ? 27.640 19.599 17.495 1.00 41.00 245 MET B CA 1
ATOM 4807 C C . MET B 1 281 ? 26.832 20.876 17.601 1.00 42.75 245 MET B C 1
ATOM 4808 O O . MET B 1 281 ? 27.020 21.806 16.816 1.00 44.45 245 MET B O 1
ATOM 4813 N N . ILE B 1 282 ? 25.954 20.930 18.595 1.00 42.56 246 ILE B N 1
ATOM 4814 C CA . ILE B 1 282 ? 25.125 22.110 18.778 1.00 44.33 246 ILE B CA 1
ATOM 4815 C C . ILE B 1 282 ? 25.971 23.378 18.856 1.00 45.64 246 ILE B C 1
ATOM 4816 O O . ILE B 1 282 ? 25.557 24.424 18.357 1.00 47.65 246 ILE B O 1
ATOM 4821 N N . TYR B 1 283 ? 27.156 23.287 19.457 1.00 44.69 247 TYR B N 1
ATOM 4822 C CA . TYR B 1 283 ? 27.987 24.474 19.548 1.00 46.08 247 TYR B CA 1
ATOM 4823 C C . TYR B 1 283 ? 28.368 24.962 18.162 1.00 47.06 247 TYR B C 1
ATOM 4824 O O . TYR B 1 283 ? 28.181 26.142 17.841 1.00 49.23 247 TYR B O 1
ATOM 4833 N N . HIS B 1 284 ? 28.904 24.053 17.352 1.00 45.54 248 HIS B N 1
ATOM 4834 C CA . HIS B 1 284 ? 29.416 24.423 16.037 1.00 46.61 248 HIS B CA 1
ATOM 4835 C C . HIS B 1 284 ? 28.309 24.737 15.036 1.00 47.77 248 HIS B C 1
ATOM 4836 O O . HIS B 1 284 ? 28.502 25.532 14.110 1.00 49.93 248 HIS B O 1
ATOM 4843 N N . LEU B 1 285 ? 27.144 24.134 15.233 1.00 46.49 249 LEU B N 1
ATOM 4844 C CA . LEU B 1 285 ? 26.012 24.470 14.391 1.00 47.80 249 LEU B CA 1
ATOM 4845 C C . LEU B 1 285 ? 25.585 25.893 14.693 1.00 50.09 249 LEU B C 1
ATOM 4846 O O . LEU B 1 285 ? 25.255 26.654 13.785 1.00 52.52 249 LEU B O 1
ATOM 4851 N N . LEU B 1 286 ? 25.644 26.262 15.968 1.00 49.77 250 LEU B N 1
ATOM 4852 C CA . LEU B 1 286 ? 25.355 27.631 16.382 1.00 52.17 250 LEU B CA 1
ATOM 4853 C C . LEU B 1 286 ? 26.414 28.613 15.853 1.00 54.51 250 LEU B C 1
ATOM 4854 O O . LEU B 1 286 ? 26.110 29.760 15.503 1.00 57.31 250 LEU B O 1
ATOM 4859 N N . ASN B 1 287 ? 27.649 28.129 15.761 1.00 53.81 251 ASN B N 1
ATOM 4860 C CA . ASN B 1 287 ? 28.774 28.930 15.304 1.00 55.48 251 ASN B CA 1
ATOM 4861 C C . ASN B 1 287 ? 28.777 29.181 13.818 1.00 56.99 251 ASN B C 1
ATOM 4862 O O . ASN B 1 287 ? 29.358 30.156 13.370 1.00 59.62 251 ASN B O 1
ATOM 4867 N N . ASN B 1 288 ? 28.172 28.279 13.053 1.00 55.98 252 ASN B N 1
ATOM 4868 C CA . ASN B 1 288 ? 28.023 28.464 11.615 1.00 57.74 252 ASN B CA 1
ATOM 4869 C C . ASN B 1 288 ? 26.544 28.544 11.311 1.00 58.88 252 ASN B C 1
ATOM 4870 O O . ASN B 1 288 ? 25.973 27.634 10.711 1.00 57.91 252 ASN B O 1
ATOM 4875 N N . PRO B 1 289 ? 25.922 29.666 11.699 1.00 61.37 253 PRO B N 1
ATOM 4876 C CA . PRO B 1 289 ? 24.475 29.703 11.857 1.00 62.20 253 PRO B CA 1
ATOM 4877 C C . PRO B 1 289 ? 23.687 29.490 10.554 1.00 63.67 253 PRO B C 1
ATOM 4878 O O . PRO B 1 289 ? 22.470 29.299 10.601 1.00 64.18 253 PRO B O 1
ATOM 4882 N N . GLU B 1 290 ? 24.362 29.500 9.408 1.00 64.64 254 GLU B N 1
ATOM 4883 C CA . GLU B 1 290 ? 23.665 29.243 8.148 1.00 66.33 254 GLU B CA 1
ATOM 4884 C C . GLU B 1 290 ? 23.483 27.758 7.964 1.00 63.54 254 GLU B C 1
ATOM 4885 O O . GLU B 1 290 ? 22.462 27.304 7.437 1.00 64.09 254 GLU B O 1
ATOM 4891 N N . GLN B 1 291 ? 24.499 27.015 8.391 1.00 61.03 255 GLN B N 1
ATOM 4892 C CA . GLN B 1 291 ? 24.467 25.564 8.396 1.00 58.49 255 GLN B CA 1
ATOM 4893 C C . GLN B 1 291 ? 23.464 25.079 9.456 1.00 57.25 255 GLN B C 1
ATOM 4894 O O . GLN B 1 291 ? 22.763 24.081 9.259 1.00 56.70 255 GLN B O 1
ATOM 4900 N N . MET B 1 292 ? 23.407 25.786 10.580 1.00 57.08 256 MET B N 1
ATOM 4901 C CA . MET B 1 292 ? 22.378 25.549 11.578 1.00 56.49 256 MET B CA 1
ATOM 4902 C C . MET B 1 292 ? 21.009 25.722 10.931 1.00 58.40 256 MET B C 1
ATOM 4903 O O . MET B 1 292 ? 20.147 24.860 11.053 1.00 57.98 256 MET B O 1
ATOM 4908 N N . ASN B 1 293 ? 20.816 26.823 10.221 1.00 61.09 257 ASN B N 1
ATOM 4909 C CA . ASN B 1 293 ? 19.557 27.043 9.536 1.00 63.64 257 ASN B CA 1
ATOM 4910 C C . ASN B 1 293 ? 19.270 25.934 8.528 1.00 63.21 257 ASN B C 1
ATOM 4911 O O . ASN B 1 293 ? 18.108 25.560 8.322 1.00 64.21 257 ASN B O 1
ATOM 4916 N N . ASP B 1 294 ? 20.328 25.407 7.913 1.00 61.91 258 ASP B N 1
ATOM 4917 C CA . ASP B 1 294 ? 20.185 24.295 6.988 1.00 61.29 258 ASP B CA 1
ATOM 4918 C C . ASP B 1 294 ? 19.681 23.072 7.731 1.00 58.68 258 ASP B C 1
ATOM 4919 O O . ASP B 1 294 ? 18.681 22.487 7.338 1.00 59.64 258 ASP B O 1
ATOM 4924 N N . VAL B 1 295 ? 20.345 22.712 8.824 1.00 55.91 259 VAL B N 1
ATOM 4925 C CA . VAL B 1 295 ? 19.882 21.611 9.667 1.00 53.71 259 VAL B CA 1
ATOM 4926 C C . VAL B 1 295 ? 18.426 21.812 10.111 1.00 55.09 259 VAL B C 1
ATOM 4927 O O . VAL B 1 295 ? 17.629 20.871 10.061 1.00 55.09 259 VAL B O 1
ATOM 4931 N N . LEU B 1 296 ? 18.084 23.036 10.516 1.00 56.64 260 LEU B N 1
ATOM 4932 C CA . LEU B 1 296 ? 16.753 23.336 11.053 1.00 57.97 260 LEU B CA 1
ATOM 4933 C C . LEU B 1 296 ? 15.640 23.127 10.047 1.00 60.38 260 LEU B C 1
ATOM 4934 O O . LEU B 1 296 ? 14.579 22.615 10.401 1.00 61.07 260 LEU B O 1
ATOM 4939 N N . ALA B 1 297 ? 15.886 23.526 8.801 1.00 62.06 261 ALA B N 1
ATOM 4940 C CA . ALA B 1 297 ? 14.870 23.490 7.745 1.00 64.67 261 ALA B CA 1
ATOM 4941 C C . ALA B 1 297 ? 14.740 22.100 7.134 1.00 63.79 261 ALA B C 1
ATOM 4942 O O . ALA B 1 297 ? 13.653 21.708 6.701 1.00 65.61 261 ALA B O 1
ATOM 4944 N N . ASP B 1 298 ? 15.860 21.375 7.088 1.00 61.19 262 ASP B N 1
ATOM 4945 C CA . ASP B 1 298 ? 15.905 20.002 6.590 1.00 59.70 262 ASP B CA 1
ATOM 4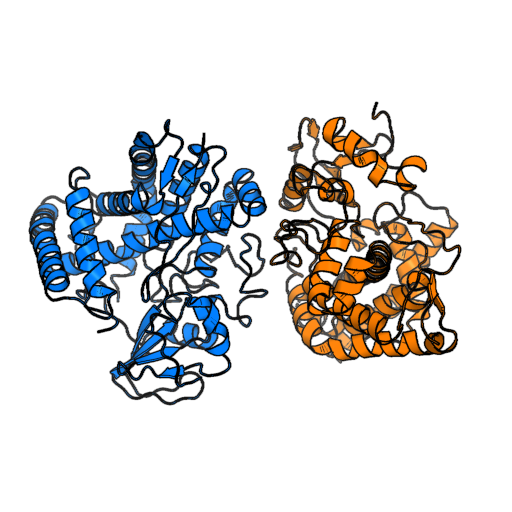946 C C . ASP B 1 298 ? 16.633 19.112 7.606 1.00 56.04 262 ASP B C 1
ATOM 4947 O O . ASP B 1 298 ? 17.859 19.120 7.714 1.00 54.10 262 ASP B O 1
ATOM 4952 N N . ARG B 1 299 ? 15.853 18.339 8.349 1.00 55.12 263 ARG B N 1
ATOM 4953 C CA . ARG B 1 299 ? 16.381 17.538 9.448 1.00 51.83 263 ARG B CA 1
ATOM 4954 C C . ARG B 1 299 ? 17.075 16.249 8.982 1.00 50.66 263 ARG B C 1
ATOM 4955 O O . ARG B 1 299 ? 17.632 15.496 9.806 1.00 48.66 263 ARG B O 1
ATOM 4963 N N . SER B 1 300 ? 17.055 15.995 7.671 1.00 51.74 264 SER B N 1
ATOM 4964 C CA . SER B 1 300 ? 17.799 14.858 7.123 1.00 50.57 264 SER B CA 1
ATOM 4965 C C . SER B 1 300 ? 19.277 15.221 6.978 1.00 48.98 264 SER B C 1
ATOM 4966 O O . SER B 1 300 ? 20.087 14.405 6.565 1.00 48.60 264 SER B O 1
ATOM 4969 N N . LEU B 1 301 ? 19.609 16.457 7.324 1.00 48.48 265 LEU B N 1
ATOM 4970 C CA . LEU B 1 301 ? 20.973 16.939 7.325 1.00 47.05 265 LEU B CA 1
ATOM 4971 C C . LEU B 1 301 ? 21.646 16.700 8.665 1.00 44.91 265 LEU B C 1
ATOM 4972 O O . LEU B 1 301 ? 22.825 17.027 8.835 1.00 44.24 265 LEU B O 1
ATOM 4977 N N . VAL B 1 302 ? 20.901 16.137 9.617 1.00 44.09 266 VAL B N 1
ATOM 4978 C CA . VAL B 1 302 ? 21.409 15.908 10.982 1.00 41.84 266 VAL B CA 1
ATOM 4979 C C . VAL B 1 302 ? 22.574 14.901 11.058 1.00 40.30 266 VAL B C 1
ATOM 4980 O O . VAL B 1 302 ? 23.566 15.177 11.728 1.00 39.36 266 VAL B O 1
ATOM 4984 N N . PRO B 1 303 ? 22.471 13.743 10.372 1.00 40.57 267 PRO B N 1
ATOM 4985 C CA . PRO B 1 303 ? 23.659 12.893 10.356 1.00 39.77 267 PRO B CA 1
ATOM 4986 C C . PRO B 1 303 ? 24.911 13.624 9.831 1.00 40.57 267 PRO B C 1
ATOM 4987 O O . PRO B 1 303 ? 25.988 13.458 10.397 1.00 39.99 267 PRO B O 1
ATOM 4991 N N . ARG B 1 304 ? 24.777 14.436 8.780 1.00 42.51 268 ARG B N 1
ATOM 4992 C CA . ARG B 1 304 ? 25.903 15.223 8.266 1.00 43.15 268 ARG B CA 1
ATOM 4993 C C . ARG B 1 304 ? 26.475 16.141 9.346 1.00 42.51 268 ARG B C 1
ATOM 4994 O O . ARG B 1 304 ? 27.689 16.305 9.446 1.00 42.53 268 ARG B O 1
ATOM 5002 N N . ALA B 1 305 ? 25.609 16.742 10.153 1.00 42.32 269 ALA B N 1
ATOM 5003 C CA . ALA B 1 305 ? 26.073 17.593 11.248 1.00 41.97 269 ALA B CA 1
ATOM 5004 C C . ALA B 1 305 ? 26.782 16.810 12.363 1.00 40.04 269 ALA B C 1
ATOM 5005 O O . ALA B 1 305 ? 27.780 17.276 12.936 1.00 39.48 269 ALA B O 1
ATOM 5007 N N . ILE B 1 306 ? 26.251 15.627 12.666 1.00 38.88 270 ILE B N 1
ATOM 5008 C CA . ILE B 1 306 ? 26.880 14.713 13.609 1.00 37.21 270 ILE B CA 1
ATOM 5009 C C . ILE B 1 306 ? 28.275 14.318 13.116 1.00 36.97 270 ILE B C 1
ATOM 5010 O O . ILE B 1 306 ? 29.254 14.495 13.830 1.00 36.65 270 ILE B O 1
ATOM 5015 N N . ALA B 1 307 ? 28.365 13.812 11.892 1.00 37.65 271 ALA B N 1
ATOM 5016 C CA . ALA B 1 307 ? 29.627 13.306 11.364 1.00 37.85 271 ALA B CA 1
ATOM 5017 C C . ALA B 1 307 ? 30.699 14.382 11.270 1.00 38.73 271 ALA B C 1
ATOM 5018 O O . ALA B 1 307 ? 31.826 14.163 11.707 1.00 38.66 271 ALA B O 1
ATOM 5020 N N . GLU B 1 308 ? 30.347 15.544 10.725 1.00 40.19 272 GLU B N 1
ATOM 5021 C CA . GLU B 1 308 ? 31.287 16.667 10.619 1.00 41.44 272 GLU B CA 1
ATOM 5022 C C . GLU B 1 308 ? 31.789 17.155 11.980 1.00 40.73 272 GLU B C 1
ATOM 5023 O O . GLU B 1 308 ? 32.929 17.588 12.097 1.00 41.71 272 GLU B O 1
ATOM 5029 N N . THR B 1 309 ? 30.943 17.088 13.001 1.00 39.77 273 THR B N 1
ATOM 5030 C CA . THR B 1 309 ? 31.365 17.415 14.366 1.00 38.88 273 THR B CA 1
ATOM 5031 C C . THR B 1 309 ? 32.363 16.382 14.871 1.00 37.91 273 THR B C 1
ATOM 5032 O O . THR B 1 309 ? 33.379 16.730 15.492 1.00 38.24 273 THR B O 1
ATOM 5036 N N . LEU B 1 310 ? 32.069 15.115 14.600 1.00 36.79 274 LEU B N 1
ATOM 5037 C CA . LEU B 1 310 ? 32.956 14.049 14.997 1.00 36.12 274 LEU B CA 1
ATOM 5038 C C . LEU B 1 310 ? 34.284 14.188 14.270 1.00 37.46 274 LEU B C 1
ATOM 5039 O O . LEU B 1 310 ? 35.329 13.868 14.833 1.00 37.85 274 LEU B O 1
ATOM 5044 N N . ARG B 1 311 ? 34.249 14.679 13.031 1.00 38.45 275 ARG B N 1
ATOM 5045 C CA . ARG B 1 311 ? 35.472 14.975 12.305 1.00 39.39 275 ARG B CA 1
ATOM 5046 C C . ARG B 1 311 ? 36.166 16.188 12.920 1.00 40.15 275 ARG B C 1
ATOM 5047 O O . ARG B 1 311 ? 37.381 16.178 13.144 1.00 40.63 275 ARG B O 1
ATOM 5055 N N . TYR B 1 312 ? 35.385 17.224 13.219 1.00 40.39 276 TYR B N 1
ATOM 5056 C CA . TYR B 1 312 ? 35.955 18.510 13.614 1.00 41.55 276 TYR B CA 1
ATOM 5057 C C . TYR B 1 312 ? 36.540 18.533 14.999 1.00 41.17 276 TYR B C 1
ATOM 5058 O O . TYR B 1 312 ? 37.612 19.090 15.208 1.00 42.70 276 TYR B O 1
ATOM 5067 N N . LYS B 1 313 ? 35.819 17.957 15.950 1.00 39.95 277 LYS B N 1
ATOM 5068 C CA . LYS B 1 313 ? 36.289 17.913 17.327 1.00 39.91 277 LYS B CA 1
ATOM 5069 C C . LYS B 1 313 ? 35.990 16.546 17.926 1.00 38.65 277 LYS B C 1
ATOM 5070 O O . LYS B 1 313 ? 35.121 16.435 18.788 1.00 38.11 277 LYS B O 1
ATOM 5076 N N . PRO B 1 314 ? 36.713 15.500 17.481 1.00 38.66 278 PRO B N 1
ATOM 5077 C CA . PRO B 1 314 ? 36.461 14.170 18.010 1.00 37.69 278 PRO B CA 1
ATOM 5078 C C . PRO B 1 314 ? 36.434 14.194 19.538 1.00 37.74 278 PRO B C 1
ATOM 5079 O O . PRO B 1 314 ? 37.309 14.818 20.163 1.00 39.23 278 PRO B O 1
ATOM 5083 N N . PRO B 1 315 ? 35.413 13.563 20.148 1.00 36.80 279 PRO B N 1
ATOM 5084 C CA . PRO B 1 315 ? 35.352 13.552 21.609 1.00 36.32 279 PRO B CA 1
ATOM 5085 C C . PRO B 1 315 ? 36.471 12.704 22.215 1.00 36.70 279 PRO B C 1
ATOM 5086 O O . PRO B 1 315 ? 37.088 13.139 23.178 1.00 37.79 279 PRO B O 1
ATOM 5090 N N . VAL B 1 316 ? 36.738 11.522 21.650 1.00 36.62 280 VAL B N 1
ATOM 5091 C CA . VAL B 1 316 ? 37.878 10.694 22.066 1.00 37.09 280 VAL B CA 1
ATOM 5092 C C . VAL B 1 316 ? 39.135 11.136 21.289 1.00 38.71 280 VAL B C 1
ATOM 5093 O O . VAL B 1 316 ? 39.237 10.922 20.066 1.00 39.53 280 VAL B O 1
ATOM 5097 N N . GLN B 1 317 ? 40.079 11.760 21.997 1.00 39.20 281 GLN B N 1
ATOM 5098 C CA . GLN B 1 317 ? 41.206 12.438 21.360 1.00 40.36 281 GLN B CA 1
ATOM 5099 C C . GLN B 1 317 ? 42.400 11.522 21.154 1.00 41.56 281 GLN B C 1
ATOM 5100 O O . GLN B 1 317 ? 43.058 11.568 20.109 1.00 43.20 281 GLN B O 1
ATOM 5106 N N . LEU B 1 318 ? 42.686 10.691 22.152 1.00 40.91 282 LEU B N 1
ATOM 5107 C CA . LEU B 1 318 ? 43.833 9.802 22.084 1.00 41.44 282 LEU B CA 1
ATOM 5108 C C . LEU B 1 318 ? 43.371 8.379 22.172 1.00 40.57 282 LEU B C 1
ATOM 5109 O O . LEU B 1 318 ? 42.519 8.061 22.977 1.00 39.63 282 LEU B O 1
ATOM 5114 N N . ILE B 1 319 ? 43.926 7.531 21.318 1.00 41.50 283 ILE B N 1
ATOM 5115 C CA . ILE B 1 319 ? 43.648 6.105 21.338 1.00 40.93 283 ILE B CA 1
ATOM 5116 C C . ILE B 1 319 ? 44.980 5.388 21.583 1.00 43.33 283 ILE B C 1
ATOM 5117 O O . ILE B 1 319 ? 45.761 5.180 20.665 1.00 44.42 283 ILE B O 1
ATOM 5122 N N . PRO B 1 320 ? 45.253 5.030 22.847 1.00 44.17 284 PRO B N 1
ATOM 5123 C CA . PRO B 1 320 ? 46.507 4.349 23.153 1.00 46.70 284 PRO B CA 1
ATOM 5124 C C . PRO B 1 320 ? 46.502 2.921 22.635 1.00 48.17 284 PRO B C 1
ATOM 5125 O O . PRO B 1 320 ? 45.487 2.210 22.739 1.00 47.36 284 PRO B O 1
ATOM 5129 N N . ARG B 1 321 ? 47.640 2.514 22.089 1.00 50.82 285 ARG B N 1
ATOM 5130 C CA . ARG B 1 321 ? 47.878 1.132 21.690 1.00 52.79 285 ARG B CA 1
ATOM 5131 C C . ARG B 1 321 ? 49.274 0.756 22.155 1.00 55.78 285 ARG B C 1
ATOM 5132 O O . ARG B 1 321 ? 50.166 1.604 22.159 1.00 56.97 285 ARG B O 1
ATOM 5140 N N . GLN B 1 322 ? 49.475 -0.496 22.549 1.00 57.41 286 GLN B N 1
ATOM 5141 C CA . GLN B 1 322 ? 50.790 -0.917 23.016 1.00 60.73 286 GLN B CA 1
ATOM 5142 C C . GLN B 1 322 ? 51.410 -1.789 21.934 1.00 63.23 286 GLN B C 1
ATOM 5143 O O . GLN B 1 322 ? 50.702 -2.546 21.278 1.00 63.32 286 GLN B O 1
ATOM 5149 N N . LEU B 1 323 ? 52.715 -1.676 21.725 1.00 65.86 287 LEU B N 1
ATOM 5150 C CA . LEU B 1 323 ? 53.380 -2.475 20.695 1.00 68.68 287 LEU B CA 1
ATOM 5151 C C . LEU B 1 323 ? 53.573 -3.936 21.085 1.00 71.23 287 LEU B C 1
ATOM 5152 O O . LEU B 1 323 ? 53.843 -4.245 22.246 1.00 72.42 287 LEU B O 1
ATOM 5157 N N . SER B 1 324 ? 53.434 -4.834 20.113 1.00 72.51 288 SER B N 1
ATOM 5158 C CA . SER B 1 324 ? 53.612 -6.265 20.364 1.00 75.18 288 SER B CA 1
ATOM 5159 C C . SER B 1 324 ? 54.910 -6.779 19.756 1.00 79.53 288 SER B C 1
ATOM 5160 O O . SER B 1 324 ? 55.379 -7.877 20.089 1.00 82.76 288 SER B O 1
ATOM 5163 N N . GLN B 1 325 ? 55.481 -5.973 18.861 1.00 79.90 289 GLN B N 1
ATOM 5164 C CA . GLN B 1 325 ? 56.741 -6.281 18.178 1.00 83.53 289 GLN B CA 1
ATOM 5165 C C . GLN B 1 325 ? 57.421 -4.973 17.776 1.00 83.17 289 GLN B C 1
ATOM 5166 O O . GLN B 1 325 ? 56.753 -3.953 17.628 1.00 80.12 289 GLN B O 1
ATOM 5172 N N . ASP B 1 326 ? 58.743 -4.991 17.630 1.00 86.70 290 ASP B N 1
ATOM 5173 C CA . ASP B 1 326 ? 59.468 -3.842 17.098 1.00 87.20 290 ASP B CA 1
ATOM 5174 C C . ASP B 1 326 ? 58.820 -3.506 15.755 1.00 85.66 290 ASP B C 1
ATOM 5175 O O . ASP B 1 326 ? 58.483 -4.416 15.000 1.00 86.54 290 ASP B O 1
ATOM 5180 N N . THR B 1 327 ? 58.616 -2.221 15.460 1.00 83.68 291 THR B N 1
ATOM 5181 C CA . THR B 1 327 ? 57.940 -1.823 14.207 1.00 82.44 291 THR B CA 1
ATOM 5182 C C . THR B 1 327 ? 58.293 -0.406 13.720 1.00 82.15 291 THR B C 1
ATOM 5183 O O . THR B 1 327 ? 58.723 0.441 14.510 1.00 81.90 291 THR B O 1
ATOM 5187 N N . VAL B 1 328 ? 58.103 -0.156 12.423 1.00 82.45 292 VAL B N 1
ATOM 5188 C CA . VAL B 1 328 ? 58.292 1.188 11.859 1.00 82.38 292 VAL B CA 1
ATOM 5189 C C . VAL B 1 328 ? 57.002 2.028 11.775 1.00 78.77 292 VAL B C 1
ATOM 5190 O O . VAL B 1 328 ? 56.019 1.626 11.137 1.00 77.65 292 VAL B O 1
ATOM 5194 N N . VAL B 1 329 ? 57.009 3.193 12.421 1.00 77.44 293 VAL B N 1
ATOM 5195 C CA . VAL B 1 329 ? 55.939 4.175 12.238 1.00 74.28 293 VAL B CA 1
ATOM 5196 C C . VAL B 1 329 ? 56.548 5.460 11.687 1.00 75.54 293 VAL B C 1
ATOM 5197 O O . VAL B 1 329 ? 57.352 6.111 12.364 1.00 76.78 293 VAL B O 1
ATOM 5201 N N . GLY B 1 330 ? 56.173 5.802 10.450 1.00 75.56 294 GLY B N 1
ATOM 5202 C CA . GLY B 1 330 ? 56.693 6.980 9.742 1.00 76.89 294 GLY B CA 1
ATOM 5203 C C . GLY B 1 330 ? 58.187 6.893 9.485 1.00 80.90 294 GLY B C 1
ATOM 5204 O O . GLY B 1 330 ? 58.630 6.368 8.452 1.00 83.18 294 GLY B O 1
ATOM 5205 N N . GLY B 1 331 ? 58.964 7.409 10.433 1.00 81.91 295 GLY B N 1
ATOM 5206 C CA . GLY B 1 331 ? 60.420 7.318 10.379 1.00 85.83 295 GLY B CA 1
ATOM 5207 C C . GLY B 1 331 ? 60.961 6.273 11.340 1.00 87.01 295 GLY B C 1
ATOM 5208 O O . GLY B 1 331 ? 61.615 5.324 10.913 1.00 89.52 295 GLY B O 1
ATOM 5209 N N . MET B 1 332 ? 60.655 6.439 12.632 1.00 85.26 296 MET B N 1
ATOM 5210 C CA . MET B 1 332 ? 61.267 5.647 13.720 1.00 86.59 296 MET B CA 1
ATOM 5211 C C . MET B 1 332 ? 60.953 4.146 13.704 1.00 85.96 296 MET B C 1
ATOM 5212 O O . MET B 1 332 ? 59.859 3.725 13.319 1.00 83.31 296 MET B O 1
ATOM 5217 N N . GLU B 1 333 ? 61.943 3.356 14.117 1.00 88.44 297 GLU B N 1
ATOM 5218 C CA . GLU B 1 333 ? 61.714 1.999 14.596 1.00 88.00 297 GLU B CA 1
ATOM 5219 C C . GLU B 1 333 ? 61.401 2.164 16.061 1.00 85.90 297 GLU B C 1
ATOM 5220 O O . GLU B 1 333 ? 62.185 2.776 16.795 1.00 87.40 297 GLU B O 1
ATOM 5226 N N . ILE B 1 334 ? 60.255 1.636 16.486 1.00 82.46 298 ILE B N 1
ATOM 5227 C CA . ILE B 1 334 ? 59.854 1.704 17.890 1.00 80.18 298 ILE B CA 1
ATOM 5228 C C . ILE B 1 334 ? 59.859 0.321 18.532 1.00 81.15 298 ILE B C 1
ATOM 5229 O O . ILE B 1 334 ? 59.416 -0.655 17.926 1.00 81.24 298 ILE B O 1
ATOM 5234 N N . LYS B 1 335 ? 60.368 0.245 19.757 1.00 82.07 299 LYS B N 1
ATOM 5235 C CA . LYS B 1 335 ? 60.563 -1.035 20.418 1.00 83.76 299 LYS B CA 1
ATOM 5236 C C . LYS B 1 335 ? 59.267 -1.666 20.929 1.00 80.74 299 LYS B C 1
ATOM 5237 O O . LYS B 1 335 ? 58.286 -0.973 21.193 1.00 77.13 299 LYS B O 1
ATOM 5243 N N . LYS B 1 336 ? 59.292 -2.992 21.047 1.00 82.48 300 LYS B N 1
ATOM 5244 C CA . LYS B 1 336 ? 58.193 -3.797 21.562 1.00 80.70 300 LYS B CA 1
ATOM 5245 C C . LYS B 1 336 ? 57.775 -3.348 22.956 1.00 79.15 300 LYS B C 1
ATOM 5246 O O . LYS B 1 336 ? 58.585 -2.791 23.701 1.00 80.78 300 LYS B O 1
ATOM 5252 N N . ASP B 1 337 ? 56.496 -3.575 23.273 1.00 76.47 301 ASP B N 1
ATOM 5253 C CA . ASP B 1 337 ? 55.874 -3.306 24.591 1.00 74.62 301 ASP B CA 1
ATOM 5254 C C . ASP B 1 337 ? 55.748 -1.829 24.979 1.00 72.56 301 ASP B C 1
ATOM 5255 O O . ASP B 1 337 ? 55.249 -1.506 26.062 1.00 71.44 301 ASP B O 1
ATOM 5260 N N . THR B 1 338 ? 56.167 -0.932 24.089 1.00 72.52 302 THR B N 1
ATOM 5261 C CA . THR B 1 338 ? 55.993 0.501 24.334 1.00 70.60 302 THR B CA 1
ATOM 5262 C C . THR B 1 338 ? 54.659 1.002 23.760 1.00 67.02 302 THR B C 1
ATOM 5263 O O . THR B 1 338 ? 54.161 0.493 22.743 1.00 66.66 302 THR B O 1
ATOM 5267 N N . ILE B 1 339 ? 54.093 2.002 24.432 1.00 64.66 303 ILE B N 1
ATOM 5268 C CA . ILE B 1 339 ? 52.766 2.547 24.128 1.00 60.53 303 ILE B CA 1
ATOM 5269 C C . ILE B 1 339 ? 52.850 3.716 23.128 1.00 59.70 303 ILE B C 1
ATOM 5270 O O . ILE B 1 339 ? 53.688 4.613 23.253 1.00 61.11 303 ILE B O 1
ATOM 5275 N N . VAL B 1 340 ? 51.990 3.677 22.117 1.00 57.45 304 VAL B N 1
ATOM 5276 C CA . VAL B 1 340 ? 51.845 4.790 21.186 1.00 56.03 304 VAL B CA 1
ATOM 5277 C C . VAL B 1 340 ? 50.447 5.398 21.337 1.00 52.69 304 VAL B C 1
ATOM 5278 O O . VAL B 1 340 ? 49.524 4.740 21.819 1.00 51.08 304 VAL B O 1
ATOM 5282 N N . PHE B 1 341 ? 50.299 6.655 20.936 1.00 51.63 305 PHE B N 1
ATOM 5283 C CA . PHE B 1 341 ? 49.062 7.373 21.148 1.00 48.72 305 PHE B CA 1
ATOM 5284 C C . PHE B 1 341 ? 48.532 7.998 19.882 1.00 47.90 305 PHE B C 1
ATOM 5285 O O . PHE B 1 341 ? 49.089 8.980 19.396 1.00 49.21 305 PHE B O 1
ATOM 5293 N N . CYS B 1 342 ? 47.438 7.447 19.365 1.00 45.94 306 CYS B N 1
ATOM 5294 C CA . CYS B 1 342 ? 46.835 7.954 18.141 1.00 44.81 306 CYS B CA 1
ATOM 5295 C C . CYS B 1 342 ? 46.110 9.263 18.369 1.00 43.37 306 CYS B C 1
ATOM 5296 O O . CYS B 1 342 ? 45.025 9.291 18.932 1.00 41.64 306 CYS B O 1
ATOM 5299 N N . MET B 1 343 ? 46.737 10.349 17.932 1.00 44.52 307 MET B N 1
ATOM 5300 C CA . MET B 1 343 ? 46.153 11.679 18.036 1.00 44.01 307 MET B CA 1
ATOM 5301 C C . MET B 1 343 ? 45.077 11.876 16.977 1.00 42.92 307 MET B C 1
ATOM 5302 O O . MET B 1 343 ? 45.350 12.286 15.830 1.00 43.55 307 MET B O 1
ATOM 5307 N N . ILE B 1 344 ? 43.849 11.568 17.396 1.00 41.05 308 ILE B N 1
ATOM 5308 C CA . ILE B 1 344 ? 42.677 11.553 16.527 1.00 39.99 308 ILE B CA 1
ATOM 5309 C C . ILE B 1 344 ? 42.354 12.939 15.983 1.00 40.44 308 ILE B C 1
ATOM 5310 O O . ILE B 1 344 ? 42.009 13.069 14.810 1.00 40.94 308 ILE B O 1
ATOM 5315 N N . GLY B 1 345 ? 42.478 13.961 16.834 1.00 40.74 309 GLY B N 1
ATOM 5316 C CA . GLY B 1 345 ? 42.276 15.354 16.428 1.00 41.18 309 GLY B CA 1
ATOM 5317 C C . GLY B 1 345 ? 43.226 15.726 15.306 1.00 43.30 309 GLY B C 1
ATOM 5318 O O . GLY B 1 345 ? 42.823 16.356 14.323 1.00 43.80 309 GLY B O 1
ATOM 5319 N N . ALA B 1 346 ? 44.487 15.320 15.458 1.00 44.42 310 ALA B N 1
ATOM 5320 C CA . ALA B 1 346 ? 45.525 15.587 14.472 1.00 46.52 310 ALA B CA 1
ATOM 5321 C C . ALA B 1 346 ? 45.211 14.860 13.191 1.00 46.55 310 ALA B C 1
ATOM 5322 O O . ALA B 1 346 ? 45.271 15.437 12.112 1.00 47.79 310 ALA B O 1
ATOM 5324 N N . ALA B 1 347 ? 44.873 13.586 13.322 1.00 45.46 311 ALA B N 1
ATOM 5325 C CA . ALA B 1 347 ? 44.522 12.774 12.183 1.00 45.38 311 ALA B CA 1
ATOM 5326 C C . ALA B 1 347 ? 43.370 13.406 11.411 1.00 44.87 311 ALA B C 1
ATOM 5327 O O . ALA B 1 347 ? 43.422 13.495 10.193 1.00 46.25 311 ALA B O 1
ATOM 5329 N N . ASN B 1 348 ? 42.346 13.869 12.125 1.00 43.39 312 ASN B N 1
ATOM 5330 C CA . ASN B 1 348 ? 41.118 14.353 11.500 1.00 43.00 312 ASN B CA 1
ATOM 5331 C C . ASN B 1 348 ? 41.234 15.712 10.820 1.00 44.72 312 ASN B C 1
ATOM 5332 O O . ASN B 1 348 ? 40.406 16.053 9.974 1.00 45.10 312 ASN B O 1
ATOM 5337 N N . ARG B 1 349 ? 42.244 16.493 11.185 1.00 46.43 313 ARG B N 1
ATOM 5338 C CA . ARG B 1 349 ? 42.477 17.783 10.518 1.00 48.90 313 ARG B CA 1
ATOM 5339 C C . ARG B 1 349 ? 43.632 17.725 9.515 1.00 51.24 313 ARG B C 1
ATOM 5340 O O . ARG B 1 349 ? 44.114 18.762 9.052 1.00 53.42 313 ARG B O 1
ATOM 5348 N N . ASP B 1 350 ? 44.054 16.506 9.182 1.00 51.37 314 ASP B N 1
ATOM 5349 C CA . ASP B 1 350 ? 45.146 16.261 8.247 1.00 53.80 314 ASP B CA 1
ATOM 5350 C C . ASP B 1 350 ? 44.672 16.593 6.833 1.00 55.10 314 ASP B C 1
ATOM 5351 O O . ASP B 1 350 ? 43.726 15.967 6.335 1.00 54.31 314 ASP B O 1
ATOM 5356 N N . PRO B 1 351 ? 45.327 17.575 6.181 1.00 57.39 315 PRO B N 1
ATOM 5357 C CA . PRO B 1 351 ? 45.009 17.996 4.818 1.00 59.06 315 PRO B CA 1
ATOM 5358 C C . PRO B 1 351 ? 45.286 16.913 3.767 1.00 60.07 315 PRO B C 1
ATOM 5359 O O . PRO B 1 351 ? 44.966 17.105 2.595 1.00 61.48 315 PRO B O 1
ATOM 5363 N N . GLU B 1 352 ? 45.894 15.801 4.180 1.00 59.81 316 GLU B N 1
ATOM 5364 C CA . GLU B 1 352 ? 46.101 14.649 3.302 1.00 60.87 316 GLU B CA 1
ATOM 5365 C C . GLU B 1 352 ? 44.793 13.900 3.130 1.00 58.96 316 GLU B C 1
ATOM 5366 O O . GLU B 1 352 ? 44.627 13.132 2.183 1.00 59.86 316 GLU B O 1
ATOM 5372 N N . ALA B 1 353 ? 43.868 14.151 4.054 1.00 56.63 317 ALA B N 1
ATOM 5373 C CA . ALA B 1 353 ? 42.613 13.417 4.158 1.00 54.86 317 ALA B CA 1
ATOM 5374 C C . ALA B 1 353 ? 41.373 14.232 3.766 1.00 54.43 317 ALA B C 1
ATOM 5375 O O . ALA B 1 353 ? 40.470 13.730 3.088 1.00 54.41 317 ALA B O 1
ATOM 5377 N N . PHE B 1 354 ? 41.324 15.478 4.223 1.00 54.24 318 PHE B N 1
ATOM 5378 C CA . PHE B 1 354 ? 40.181 16.346 4.001 1.00 53.80 318 PHE B CA 1
ATOM 5379 C C . PHE B 1 354 ? 40.701 17.636 3.416 1.00 56.22 318 PHE B C 1
ATOM 5380 O O . PHE B 1 354 ? 41.732 18.144 3.867 1.00 57.02 318 PHE B O 1
ATOM 5388 N N . GLU B 1 355 ? 40.013 18.159 2.405 1.00 57.79 319 GLU B N 1
ATOM 5389 C CA . GLU B 1 355 ? 40.332 19.499 1.918 1.00 60.31 319 GLU B CA 1
ATOM 5390 C C . GLU B 1 355 ? 39.680 20.553 2.818 1.00 59.38 319 GLU B C 1
ATOM 5391 O O . GLU B 1 355 ? 38.556 20.364 3.314 1.00 57.50 319 GLU B O 1
ATOM 5397 N N . GLN B 1 356 ? 40.390 21.658 3.041 1.00 60.62 320 GLN B N 1
ATOM 5398 C CA . GLN B 1 356 ? 39.933 22.663 3.997 1.00 60.03 320 GLN B CA 1
ATOM 5399 C C . GLN B 1 356 ? 39.702 22.012 5.383 1.00 57.04 320 GLN B C 1
ATOM 5400 O O . GLN B 1 356 ? 38.643 22.202 5.996 1.00 55.83 320 GLN B O 1
ATOM 5406 N N . PRO B 1 357 ? 40.696 21.252 5.886 1.00 56.00 321 PRO B N 1
ATOM 5407 C CA . PRO B 1 357 ? 40.473 20.415 7.069 1.00 53.22 321 PRO B CA 1
ATOM 5408 C C . PRO B 1 357 ? 40.049 21.168 8.339 1.00 52.27 321 PRO B C 1
ATOM 5409 O O . PRO B 1 357 ? 39.285 20.623 9.158 1.00 50.24 321 PRO B O 1
ATOM 5413 N N . ASP B 1 358 ? 40.519 22.405 8.496 1.00 53.79 322 ASP B N 1
ATOM 5414 C CA . ASP B 1 358 ? 40.225 23.174 9.701 1.00 53.08 322 ASP B CA 1
ATOM 5415 C C . ASP B 1 358 ? 38.989 24.055 9.550 1.00 53.47 322 ASP B C 1
ATOM 5416 O O . ASP B 1 358 ? 38.822 25.031 10.280 1.00 54.12 322 ASP B O 1
ATOM 5421 N N . VAL B 1 359 ? 38.130 23.680 8.600 1.00 53.37 323 VAL B N 1
ATOM 5422 C CA . VAL B 1 359 ? 36.816 24.292 8.393 1.00 53.90 323 VAL B CA 1
ATOM 5423 C C . VAL B 1 359 ? 35.667 23.290 8.655 1.00 51.82 323 VAL B C 1
ATOM 5424 O O . VAL B 1 359 ? 35.532 22.258 7.969 1.00 51.68 323 VAL B O 1
ATOM 5428 N N . PHE B 1 360 ? 34.840 23.604 9.645 1.00 50.49 324 PHE B N 1
ATOM 5429 C CA . PHE B 1 360 ? 33.644 22.832 9.924 1.00 48.32 324 PHE B CA 1
ATOM 5430 C C . PHE B 1 360 ? 32.604 23.146 8.859 1.00 49.72 324 PHE B C 1
ATOM 5431 O O . PHE B 1 360 ? 32.153 24.288 8.742 1.00 51.47 324 PHE B O 1
ATOM 5439 N N . ASN B 1 361 ? 32.243 22.127 8.080 1.00 49.30 325 ASN B N 1
ATOM 5440 C CA . ASN B 1 361 ? 31.311 22.266 6.959 1.00 50.89 325 ASN B CA 1
ATOM 5441 C C . ASN B 1 361 ? 30.503 20.987 6.732 1.00 49.65 325 ASN B C 1
ATOM 5442 O O . ASN B 1 361 ? 31.007 20.028 6.147 1.00 49.63 325 ASN B O 1
ATOM 5447 N N . ILE B 1 362 ? 29.247 20.979 7.176 1.00 49.06 326 ILE B N 1
ATOM 5448 C CA . ILE B 1 362 ? 28.402 19.776 7.074 1.00 47.81 326 ILE B CA 1
ATOM 5449 C C . ILE B 1 362 ? 28.175 19.248 5.644 1.00 49.39 326 ILE B C 1
ATOM 5450 O O . ILE B 1 362 ? 27.929 18.051 5.457 1.00 48.72 326 ILE B O 1
ATOM 5455 N N . HIS B 1 363 ? 28.280 20.130 4.650 1.00 51.68 327 HIS B N 1
ATOM 5456 C CA . HIS B 1 363 ? 28.024 19.761 3.253 1.00 53.40 327 HIS B CA 1
ATOM 5457 C C . HIS B 1 363 ? 29.272 19.386 2.483 1.00 53.68 327 HIS B C 1
ATOM 5458 O O . HIS B 1 363 ? 29.204 19.218 1.266 1.00 55.39 327 HIS B O 1
ATOM 5465 N N . ARG B 1 364 ? 30.405 19.280 3.172 1.00 52.31 328 ARG B N 1
ATOM 5466 C CA . ARG B 1 364 ? 31.672 19.037 2.500 1.00 52.96 328 ARG B CA 1
ATOM 5467 C C . ARG B 1 364 ? 31.616 17.757 1.667 1.00 53.66 328 ARG B C 1
ATOM 5468 O O . ARG B 1 364 ? 31.164 16.709 2.138 1.00 52.16 328 ARG B O 1
ATOM 5476 N N . GLU B 1 365 ? 32.057 17.872 0.416 1.00 56.32 329 GLU B N 1
ATOM 5477 C CA . GLU B 1 365 ? 31.942 16.808 -0.569 1.00 57.64 329 GLU B CA 1
ATOM 5478 C C . GLU B 1 365 ? 32.670 15.554 -0.108 1.00 56.13 329 GLU B C 1
ATOM 5479 O O . GLU B 1 365 ? 32.228 14.436 -0.381 1.00 56.31 329 GLU B O 1
ATOM 5485 N N . ASP B 1 366 ? 33.773 15.751 0.607 1.00 55.01 330 ASP B N 1
ATOM 5486 C CA . ASP B 1 366 ? 34.661 14.661 0.973 1.00 53.97 330 ASP B CA 1
ATOM 5487 C C . ASP B 1 366 ? 34.424 14.130 2.380 1.00 51.53 330 ASP B C 1
ATOM 5488 O O . ASP B 1 366 ? 35.297 13.469 2.951 1.00 50.73 330 ASP B O 1
ATOM 5493 N N . LEU B 1 367 ? 33.248 14.406 2.939 1.00 53.56 331 LEU B N 1
ATOM 5494 C CA . LEU B 1 367 ? 32.941 13.945 4.284 1.00 49.86 331 LEU B CA 1
ATOM 5495 C C . LEU B 1 367 ? 32.889 12.442 4.286 1.00 48.65 331 LEU B C 1
ATOM 5496 O O . LEU B 1 367 ? 33.265 11.802 5.269 1.00 46.21 331 LEU B O 1
ATOM 5501 N N . GLY B 1 368 ? 32.434 11.895 3.166 1.00 50.91 332 GLY B N 1
ATOM 5502 C CA . GLY B 1 368 ? 32.189 10.476 3.053 1.00 50.96 332 GLY B CA 1
ATOM 5503 C C . GLY B 1 368 ? 31.049 10.156 3.990 1.00 48.84 332 GLY B C 1
ATOM 5504 O O . GLY B 1 368 ? 31.197 9.340 4.908 1.00 46.59 332 GLY B O 1
ATOM 5505 N N . ILE B 1 369 ? 29.915 10.818 3.770 1.00 49.89 333 ILE B N 1
ATOM 5506 C CA . ILE B 1 369 ? 28.776 10.634 4.651 1.00 48.33 333 ILE B CA 1
ATOM 5507 C C . ILE B 1 369 ? 28.116 9.271 4.521 1.00 48.49 333 ILE B C 1
ATOM 5508 O O . ILE B 1 369 ? 27.602 8.749 5.511 1.00 46.66 333 ILE B O 1
ATOM 5513 N N . LYS B 1 370 ? 28.146 8.686 3.323 1.00 51.65 334 LYS B N 1
ATOM 5514 C CA . LYS B 1 370 ? 27.643 7.317 3.125 1.00 52.72 334 LYS B CA 1
ATOM 5515 C C . LYS B 1 370 ? 28.220 6.339 4.147 1.00 50.45 334 LYS B C 1
ATOM 5516 O O . LYS B 1 370 ? 27.646 5.281 4.389 1.00 51.24 334 LYS B O 1
ATOM 5522 N N . SER B 1 371 ? 29.312 6.740 4.790 1.00 48.42 335 SER B N 1
ATOM 5523 C CA . SER B 1 371 ? 30.246 5.822 5.392 1.00 46.69 335 SER B CA 1
ATOM 5524 C C . SER B 1 371 ? 30.592 6.190 6.829 1.00 43.52 335 SER B C 1
ATOM 5525 O O . SER B 1 371 ? 31.167 5.388 7.556 1.00 42.89 335 SER B O 1
ATOM 5528 N N . ALA B 1 372 ? 30.235 7.400 7.246 1.00 42.02 336 ALA B N 1
ATOM 5529 C CA . ALA B 1 372 ? 30.767 7.964 8.489 1.00 39.59 336 ALA B CA 1
ATOM 5530 C C . ALA B 1 372 ? 30.286 7.314 9.789 1.00 37.40 336 ALA B C 1
ATOM 5531 O O . ALA B 1 372 ? 30.730 7.701 10.882 1.00 36.35 336 ALA B O 1
ATOM 5533 N N . PHE B 1 373 ? 29.394 6.333 9.684 1.00 37.04 337 PHE B N 1
ATOM 5534 C CA . PHE B 1 373 ? 28.971 5.590 10.866 1.00 35.19 337 PHE B CA 1
ATOM 5535 C C . PHE B 1 373 ? 29.290 4.137 10.651 1.00 36.66 337 PHE B C 1
ATOM 5536 O O . PHE B 1 373 ? 28.492 3.241 10.942 1.00 37.13 337 PHE B O 1
ATOM 5544 N N . SER B 1 374 ? 30.507 3.928 10.155 1.00 37.55 338 SER B N 1
ATOM 5545 C CA . SER B 1 374 ? 31.008 2.618 9.815 1.00 39.05 338 SER B CA 1
ATOM 5546 C C . SER B 1 374 ? 32.494 2.525 10.124 1.00 39.27 338 SER B C 1
ATOM 5547 O O . SER B 1 374 ? 33.168 3.544 10.317 1.00 38.57 338 SER B O 1
ATOM 5550 N N . GLY B 1 375 ? 33.000 1.293 10.135 1.00 40.85 339 GLY B N 1
ATOM 5551 C CA . GLY B 1 375 ? 34.438 1.022 10.210 1.00 41.64 339 GLY B CA 1
ATOM 5552 C C . GLY B 1 375 ? 35.195 1.590 9.026 1.00 42.73 339 GLY B C 1
ATOM 5553 O O . GLY B 1 375 ? 36.421 1.649 9.027 1.00 43.25 339 GLY B O 1
ATOM 5554 N N . ALA B 1 376 ? 34.453 2.004 8.009 1.00 43.38 340 ALA B N 1
ATOM 5555 C CA . ALA B 1 376 ? 35.044 2.648 6.848 1.00 45.08 340 ALA B CA 1
ATOM 5556 C C . ALA B 1 376 ? 34.786 4.152 6.867 1.00 43.88 340 ALA B C 1
ATOM 5557 O O . ALA B 1 376 ? 34.711 4.779 5.816 1.00 45.57 340 ALA B O 1
ATOM 5559 N N . ALA B 1 377 ? 34.648 4.737 8.053 1.00 41.69 341 ALA B N 1
ATOM 5560 C CA . ALA B 1 377 ? 34.466 6.184 8.144 1.00 40.90 341 ALA B CA 1
ATOM 5561 C C . ALA B 1 377 ? 35.707 6.925 7.613 1.00 42.37 341 ALA B C 1
ATOM 5562 O O . ALA B 1 377 ? 36.834 6.452 7.797 1.00 43.19 341 ALA B O 1
ATOM 5564 N N . ARG B 1 378 ? 35.501 8.059 6.938 1.00 43.27 342 ARG B N 1
ATOM 5565 C CA . ARG B 1 378 ? 36.622 8.895 6.451 1.00 45.28 342 ARG B CA 1
ATOM 5566 C C . ARG B 1 378 ? 37.356 9.601 7.598 1.00 44.05 342 ARG B C 1
ATOM 5567 O O . ARG B 1 378 ? 38.575 9.804 7.547 1.00 45.34 342 ARG B O 1
ATOM 5575 N N . HIS B 1 379 ? 36.591 10.007 8.606 1.00 41.86 343 HIS B N 1
ATOM 5576 C CA . HIS B 1 379 ? 37.128 10.618 9.822 1.00 40.97 343 HIS B CA 1
ATOM 5577 C C . HIS B 1 379 ? 37.305 9.458 10.776 1.00 39.45 343 HIS B C 1
ATOM 5578 O O . HIS B 1 379 ? 36.774 8.374 10.527 1.00 39.04 343 HIS B O 1
ATOM 5585 N N . LEU B 1 380 ? 38.006 9.695 11.882 1.00 39.05 344 LEU B N 1
ATOM 5586 C CA . LEU B 1 380 ? 38.448 8.603 12.754 1.00 38.35 344 LEU B CA 1
ATOM 5587 C C . LEU B 1 380 ? 37.929 8.716 14.186 1.00 37.10 344 LEU B C 1
ATOM 5588 O O . LEU B 1 380 ? 38.524 8.165 15.113 1.00 37.39 344 LEU B O 1
ATOM 5593 N N . ALA B 1 381 ? 36.814 9.417 14.356 1.00 35.71 345 ALA B N 1
ATOM 5594 C CA . ALA B 1 381 ? 36.285 9.712 15.668 1.00 34.46 345 ALA B CA 1
ATOM 5595 C C . ALA B 1 381 ? 35.810 8.467 16.368 1.00 33.80 345 ALA B C 1
ATOM 5596 O O . ALA B 1 381 ? 35.721 8.449 17.597 1.00 33.83 345 ALA B O 1
ATOM 5598 N N . PHE B 1 382 ? 35.476 7.440 15.586 1.00 34.13 346 PHE B N 1
ATOM 5599 C CA . PHE B 1 382 ? 35.021 6.152 16.134 1.00 34.24 346 PHE B CA 1
ATOM 5600 C C . PHE B 1 382 ? 36.144 5.116 16.068 1.00 36.47 346 PHE B C 1
ATOM 5601 O O . PHE B 1 382 ? 35.920 3.935 16.352 1.00 37.74 346 PHE B O 1
ATOM 5609 N N . GLY B 1 383 ? 37.345 5.549 15.680 1.00 37.74 347 GLY B N 1
ATOM 5610 C CA . GLY B 1 383 ? 38.449 4.642 15.413 1.00 39.20 347 GLY B CA 1
ATOM 5611 C C . GLY B 1 383 ? 38.344 4.293 13.951 1.00 40.27 347 GLY B C 1
ATOM 5612 O O . GLY B 1 383 ? 37.664 4.990 13.186 1.00 39.73 347 GLY B O 1
ATOM 5613 N N . SER B 1 384 ? 38.996 3.211 13.548 1.00 42.08 348 SER B N 1
ATOM 5614 C CA . SER B 1 384 ? 38.909 2.781 12.171 1.00 43.01 348 SER B CA 1
ATOM 5615 C C . SER B 1 384 ? 39.024 1.277 12.042 1.00 44.81 348 SER B C 1
ATOM 5616 O O . SER B 1 384 ? 39.676 0.617 12.852 1.00 46.12 348 SER B O 1
ATOM 5619 N N . GLY B 1 385 ? 38.374 0.744 11.016 1.00 45.55 349 GLY B N 1
ATOM 5620 C CA . GLY B 1 385 ? 38.461 -0.668 10.694 1.00 48.30 349 GLY B CA 1
ATOM 5621 C C . GLY B 1 385 ? 37.705 -1.593 11.627 1.00 48.49 349 GLY B C 1
ATOM 5622 O O . GLY B 1 385 ? 36.647 -1.254 12.149 1.00 46.39 349 GLY B O 1
ATOM 5623 N N . ILE B 1 386 ? 38.279 -2.768 11.837 1.00 51.55 350 ILE B N 1
ATOM 5624 C CA . ILE B 1 386 ? 37.608 -3.857 12.514 1.00 53.21 350 ILE B CA 1
ATOM 5625 C C . ILE B 1 386 ? 37.431 -3.601 14.004 1.00 51.96 350 ILE B C 1
ATOM 5626 O O . ILE B 1 386 ? 36.433 -4.014 14.581 1.00 51.97 350 ILE B O 1
ATOM 5631 N N . HIS B 1 387 ? 38.375 -2.898 14.621 1.00 51.53 351 HIS B N 1
ATOM 5632 C CA . HIS B 1 387 ? 38.243 -2.564 16.036 1.00 50.30 351 HIS B CA 1
ATOM 5633 C C . HIS B 1 387 ? 37.663 -1.165 16.288 1.00 46.74 351 HIS B C 1
ATOM 5634 O O . HIS B 1 387 ? 38.101 -0.474 17.213 1.00 46.59 351 HIS B O 1
ATOM 5641 N N . ASN B 1 388 ? 36.681 -0.730 15.496 1.00 44.38 352 ASN B N 1
ATOM 5642 C CA . ASN B 1 388 ? 36.105 0.597 15.747 1.00 41.04 352 ASN B CA 1
ATOM 5643 C C . ASN B 1 388 ? 35.094 0.581 16.900 1.00 39.68 352 ASN B C 1
ATOM 5644 O O . ASN B 1 388 ? 34.886 -0.453 17.526 1.00 41.46 352 ASN B O 1
ATOM 5649 N N . CYS B 1 389 ? 34.511 1.730 17.209 1.00 37.41 353 CYS B N 1
ATOM 5650 C CA . CYS B 1 389 ? 33.449 1.849 18.217 1.00 36.03 353 CYS B CA 1
ATOM 5651 C C . CYS B 1 389 ? 32.265 0.898 17.966 1.00 36.33 353 CYS B C 1
ATOM 5652 O O . CYS B 1 389 ? 31.544 1.062 16.990 1.00 36.03 353 CYS B O 1
ATOM 5655 N N . VAL B 1 390 ? 32.042 -0.071 18.856 1.00 37.43 354 VAL B N 1
ATOM 5656 C CA . VAL B 1 390 ? 30.953 -1.043 18.655 1.00 38.05 354 VAL B CA 1
ATOM 5657 C C . VAL B 1 390 ? 29.579 -0.396 18.668 1.00 36.14 354 VAL B C 1
ATOM 5658 O O . VAL B 1 390 ? 28.602 -1.015 18.263 1.00 37.42 354 VAL B O 1
ATOM 5662 N N . GLY B 1 391 ? 29.516 0.853 19.108 1.00 33.95 355 GLY B N 1
ATOM 5663 C CA . GLY B 1 391 ? 28.247 1.531 19.307 1.00 32.89 355 GLY B CA 1
ATOM 5664 C C . GLY B 1 391 ? 28.010 2.649 18.323 1.00 31.93 355 GLY B C 1
ATOM 5665 O O . GLY B 1 391 ? 27.179 3.524 18.573 1.00 31.04 355 GLY B O 1
ATOM 5666 N N . THR B 1 392 ? 28.727 2.612 17.199 1.00 32.44 356 THR B N 1
ATOM 5667 C CA . THR B 1 392 ? 28.681 3.677 16.206 1.00 32.01 356 THR B CA 1
ATOM 5668 C C . THR B 1 392 ? 27.290 3.970 15.712 1.00 32.17 356 THR B C 1
ATOM 5669 O O . THR B 1 392 ? 26.876 5.130 15.690 1.00 31.89 356 THR B O 1
ATOM 5673 N N . ALA B 1 393 ? 26.573 2.933 15.290 1.00 33.42 357 ALA B N 1
ATOM 5674 C CA . ALA B 1 393 ? 25.244 3.150 14.728 1.00 34.02 357 ALA B CA 1
ATOM 5675 C C . ALA B 1 393 ? 24.279 3.565 15.828 1.00 33.23 357 ALA B C 1
ATOM 5676 O O . ALA B 1 393 ? 23.417 4.410 15.610 1.00 32.97 357 ALA B O 1
ATOM 5678 N N . PHE B 1 394 ? 24.449 2.977 17.011 1.00 33.37 358 PHE B N 1
ATOM 5679 C CA . PHE B 1 394 ? 23.637 3.329 18.158 1.00 33.06 358 PHE B CA 1
ATOM 5680 C C . PHE B 1 394 ? 23.879 4.783 18.502 1.00 31.84 358 PHE B C 1
ATOM 5681 O O . PHE B 1 394 ? 22.941 5.513 18.832 1.00 32.03 358 PHE B O 1
ATOM 5689 N N . ALA B 1 395 ? 25.144 5.185 18.433 1.00 31.14 359 ALA B N 1
ATOM 5690 C CA . ALA B 1 395 ? 25.537 6.545 18.698 1.00 30.37 359 ALA B CA 1
ATOM 5691 C C . ALA B 1 395 ? 24.891 7.515 17.707 1.00 30.82 359 ALA B C 1
ATOM 5692 O O . ALA B 1 395 ? 24.488 8.604 18.110 1.00 31.14 359 ALA B O 1
ATOM 5694 N N . LYS B 1 396 ? 24.774 7.130 16.430 1.00 31.56 360 LYS B N 1
ATOM 5695 C CA . LYS B 1 396 ? 24.130 7.991 15.424 1.00 32.08 360 LYS B CA 1
ATOM 5696 C C . LYS B 1 396 ? 22.706 8.250 15.818 1.00 32.02 360 LYS B C 1
ATOM 5697 O O . LYS B 1 396 ? 22.318 9.382 16.042 1.00 32.49 360 LYS B O 1
ATOM 5703 N N . ASN B 1 397 ? 21.927 7.186 15.898 1.00 32.20 361 ASN B N 1
ATOM 5704 C CA . ASN B 1 397 ? 20.548 7.267 16.343 1.00 32.45 361 ASN B CA 1
ATOM 5705 C C . ASN B 1 397 ? 20.321 8.065 17.639 1.00 31.28 361 ASN B C 1
ATOM 5706 O O . ASN B 1 397 ? 19.393 8.869 17.694 1.00 31.82 361 ASN B O 1
ATOM 5711 N N . GLU B 1 398 ? 21.162 7.844 18.659 1.00 29.79 362 GLU B N 1
ATOM 5712 C CA . GLU B 1 398 ? 20.979 8.456 19.973 1.00 29.22 362 GLU B CA 1
ATOM 5713 C C . GLU B 1 398 ? 21.153 9.954 19.912 1.00 29.62 362 GLU B C 1
ATOM 5714 O O . GLU B 1 398 ? 20.367 10.699 20.472 1.00 30.42 362 GLU B O 1
ATOM 5720 N N . ILE B 1 399 ? 22.201 10.389 19.234 1.00 29.55 363 ILE B N 1
ATOM 5721 C CA . ILE B 1 399 ? 22.472 11.798 19.087 1.00 29.90 363 ILE B CA 1
ATOM 5722 C C . ILE B 1 399 ? 21.492 12.396 18.083 1.00 31.13 363 ILE B C 1
ATOM 5723 O O . ILE B 1 399 ? 21.099 13.561 18.200 1.00 32.62 363 ILE B O 1
ATOM 5728 N N . GLU B 1 400 ? 21.050 11.606 17.118 1.00 31.09 364 GLU B N 1
ATOM 5729 C CA . GLU B 1 400 ? 20.093 12.144 16.165 1.00 32.50 364 GLU B CA 1
ATOM 5730 C C . GLU B 1 400 ? 18.772 12.422 16.881 1.00 33.05 364 GLU B C 1
ATOM 5731 O O . GLU B 1 400 ? 18.180 13.489 16.718 1.00 34.46 364 GLU B O 1
ATOM 5737 N N . ILE B 1 401 ? 18.328 11.488 17.713 1.00 31.95 365 ILE B N 1
ATOM 5738 C CA . ILE B 1 401 ? 17.069 11.698 18.420 1.00 32.43 365 ILE B CA 1
ATOM 5739 C C . ILE B 1 401 ? 17.086 12.948 19.313 1.00 32.90 365 ILE B C 1
ATOM 5740 O O . ILE B 1 401 ? 16.172 13.768 19.219 1.00 34.84 365 ILE B O 1
ATOM 5745 N N . VAL B 1 402 ? 18.121 13.103 20.143 1.00 31.37 366 VAL B N 1
ATOM 5746 C CA . VAL B 1 402 ? 18.206 14.236 21.055 1.00 31.79 366 VAL B CA 1
ATOM 5747 C C . VAL B 1 402 ? 18.246 15.541 20.293 1.00 33.35 366 VAL B C 1
ATOM 5748 O O . VAL B 1 402 ? 17.495 16.464 20.598 1.00 34.97 366 VAL B O 1
ATOM 5752 N N . ALA B 1 403 ? 19.149 15.624 19.318 1.00 33.03 367 ALA B N 1
ATOM 5753 C CA . ALA B 1 403 ? 19.317 16.850 18.572 1.00 34.53 367 ALA B CA 1
ATOM 5754 C C . ALA B 1 403 ? 17.939 17.299 18.101 1.00 36.94 367 ALA B C 1
ATOM 5755 O O . ALA B 1 403 ? 17.498 18.408 18.420 1.00 39.37 367 ALA B O 1
ATOM 5757 N N . ASN B 1 404 ? 17.235 16.420 17.397 1.00 36.75 368 ASN B N 1
ATOM 5758 C CA . ASN B 1 404 ? 15.939 16.768 16.868 1.00 39.07 368 ASN B CA 1
ATOM 5759 C C . ASN B 1 404 ? 15.036 17.298 17.964 1.00 39.98 368 ASN B C 1
ATOM 5760 O O . ASN B 1 404 ? 14.344 18.309 17.763 1.00 42.56 368 ASN B O 1
ATOM 5765 N N . ILE B 1 405 ? 15.073 16.645 19.127 1.00 37.68 369 ILE B N 1
ATOM 5766 C CA . ILE B 1 405 ? 14.274 17.081 20.275 1.00 38.26 369 ILE B CA 1
ATOM 5767 C C . ILE B 1 405 ? 14.776 18.410 20.822 1.00 39.18 369 ILE B C 1
ATOM 5768 O O . ILE B 1 405 ? 13.975 19.305 21.095 1.00 41.55 369 ILE B O 1
ATOM 5773 N N . VAL B 1 406 ? 16.091 18.555 20.951 1.00 37.65 370 VAL B N 1
ATOM 5774 C CA . VAL B 1 406 ? 16.650 19.816 21.390 1.00 39.04 370 VAL B CA 1
ATOM 5775 C C . VAL B 1 406 ? 16.177 20.951 20.476 1.00 42.47 370 VAL B C 1
ATOM 5776 O O . VAL B 1 406 ? 15.598 21.915 20.955 1.00 45.32 370 VAL B O 1
ATOM 5780 N N . LEU B 1 407 ? 16.360 20.805 19.168 1.00 43.11 371 LEU B N 1
ATOM 5781 C CA . LEU B 1 407 ? 15.955 21.833 18.209 1.00 46.40 371 LEU B CA 1
ATOM 5782 C C . LEU B 1 407 ? 14.450 22.010 18.044 1.00 48.90 371 LEU B C 1
ATOM 5783 O O . LEU B 1 407 ? 14.015 23.075 17.625 1.00 52.53 371 LEU B O 1
ATOM 5788 N N . ASP B 1 408 ? 13.660 20.977 18.339 1.00 47.93 372 ASP B N 1
ATOM 5789 C CA . ASP B 1 408 ? 12.188 21.089 18.290 1.00 50.80 372 ASP B CA 1
ATOM 5790 C C . ASP B 1 408 ? 11.696 21.944 19.445 1.00 52.42 372 ASP B C 1
ATOM 5791 O O . ASP B 1 408 ? 10.796 22.767 19.287 1.00 56.23 372 ASP B O 1
ATOM 5796 N N . LYS B 1 409 ? 12.296 21.726 20.610 1.00 50.25 373 LYS B N 1
ATOM 5797 C CA . LYS B 1 409 ? 11.779 22.253 21.859 1.00 51.80 373 LYS B CA 1
ATOM 5798 C C . LYS B 1 409 ? 12.404 23.579 22.244 1.00 53.76 373 LYS B C 1
ATOM 5799 O O . LYS B 1 409 ? 11.712 24.497 22.715 1.00 56.98 373 LYS B O 1
ATOM 5805 N N . MET B 1 410 ? 13.708 23.683 22.045 1.00 52.16 374 MET B N 1
ATOM 5806 C CA . MET B 1 410 ? 14.379 24.939 22.257 1.00 54.66 374 MET B CA 1
ATOM 5807 C C . MET B 1 410 ? 14.324 25.734 20.967 1.00 57.74 374 MET B C 1
ATOM 5808 O O . MET B 1 410 ? 15.297 25.784 20.229 1.00 57.69 374 MET B O 1
ATOM 5813 N N . ARG B 1 411 ? 13.172 26.339 20.686 1.00 61.26 375 ARG B N 1
ATOM 5814 C CA . ARG B 1 411 ? 12.979 27.092 19.448 1.00 64.84 375 ARG B CA 1
ATOM 5815 C C . ARG B 1 411 ? 13.722 28.422 19.510 1.00 67.93 375 ARG B C 1
ATOM 5816 O O . ARG B 1 411 ? 13.577 29.176 20.472 1.00 70.05 375 ARG B O 1
ATOM 5824 N N . ASN B 1 412 ? 14.528 28.683 18.480 1.00 68.62 376 ASN B N 1
ATOM 5825 C CA . ASN B 1 412 ? 15.408 29.861 18.391 1.00 71.47 376 ASN B CA 1
ATOM 5826 C C . ASN B 1 412 ? 16.567 29.881 19.394 1.00 69.50 376 ASN B C 1
ATOM 5827 O O . ASN B 1 412 ? 16.709 30.819 20.179 1.00 72.24 376 ASN B O 1
ATOM 5832 N N . ILE B 1 413 ? 17.400 28.842 19.343 1.00 65.25 377 ILE B N 1
ATOM 5833 C CA . ILE B 1 413 ? 18.565 28.716 20.220 1.00 63.33 377 ILE B CA 1
ATOM 5834 C C . ILE B 1 413 ? 19.606 29.775 19.914 1.00 66.55 377 ILE B C 1
ATOM 5835 O O . ILE B 1 413 ? 19.758 30.189 18.767 1.00 68.90 377 ILE B O 1
ATOM 5840 N N . ARG B 1 414 ? 20.319 30.193 20.955 1.00 67.25 378 ARG B N 1
ATOM 5841 C CA . ARG B 1 414 ? 21.435 31.123 20.852 1.00 70.69 378 ARG B CA 1
ATOM 5842 C C . ARG B 1 414 ? 22.432 30.738 21.938 1.00 68.60 378 ARG B C 1
ATOM 5843 O O . ARG B 1 414 ? 22.060 30.121 22.932 1.00 66.18 378 ARG B O 1
ATOM 5851 N N . LEU B 1 415 ? 23.701 31.068 21.735 1.00 70.13 379 LEU B N 1
ATOM 5852 C CA . LEU B 1 415 ? 24.673 31.019 22.817 1.00 70.19 379 LEU B CA 1
ATOM 5853 C C . LEU B 1 415 ? 24.455 32.260 23.676 1.00 75.62 379 LEU B C 1
ATOM 5854 O O . LEU B 1 415 ? 24.557 33.401 23.189 1.00 80.22 379 LEU B O 1
ATOM 5859 N N . GLU B 1 416 ? 24.153 32.025 24.951 1.00 75.45 380 GLU B N 1
ATOM 5860 C CA . GLU B 1 416 ? 23.899 33.093 25.914 1.00 80.71 380 GLU B CA 1
ATOM 5861 C C . GLU B 1 416 ? 24.933 34.217 25.844 1.00 86.01 380 GLU B C 1
ATOM 5862 O O . GLU B 1 416 ? 26.141 33.965 25.807 1.00 85.28 380 GLU B O 1
ATOM 5868 N N . GLU B 1 417 ? 24.446 35.457 25.821 1.00 91.89 381 GLU B N 1
ATOM 5869 C CA . GLU B 1 417 ? 25.324 36.629 25.816 1.00 98.30 381 GLU B CA 1
ATOM 5870 C C . GLU B 1 417 ? 26.441 36.413 26.841 1.00 98.42 381 GLU B C 1
ATOM 5871 O O . GLU B 1 417 ? 26.166 36.057 27.993 1.00 97.66 381 GLU B O 1
ATOM 5877 N N . ASP B 1 418 ? 27.691 36.594 26.413 1.00 99.73 382 ASP B N 1
ATOM 5878 C CA . ASP B 1 418 ? 28.856 36.512 27.311 1.00 100.76 382 ASP B CA 1
ATOM 5879 C C . ASP B 1 418 ? 29.237 35.093 27.692 1.00 94.74 382 ASP B C 1
ATOM 5880 O O . ASP B 1 418 ? 30.048 34.888 28.604 1.00 95.47 382 ASP B O 1
ATOM 5885 N N . PHE B 1 419 ? 28.640 34.120 27.009 1.00 89.17 383 PHE B N 1
ATOM 5886 C CA . PHE B 1 419 ? 29.103 32.750 27.096 1.00 83.85 383 PHE B CA 1
ATOM 5887 C C . PHE B 1 419 ? 30.514 32.668 26.535 1.00 84.60 383 PHE B C 1
ATOM 5888 O O . PHE B 1 419 ? 30.798 33.143 25.432 1.00 86.26 383 PHE B O 1
ATOM 5896 N N . CYS B 1 420 ? 31.395 32.066 27.318 1.00 83.69 384 CYS B N 1
ATOM 5897 C CA . CYS B 1 420 ? 32.776 31.888 26.930 1.00 83.90 384 CYS B CA 1
ATOM 5898 C C . CYS B 1 420 ? 33.022 30.391 26.739 1.00 77.65 384 CYS B C 1
ATOM 5899 O O . CYS B 1 420 ? 33.087 29.617 27.709 1.00 75.72 384 CYS B O 1
ATOM 5902 N N . TYR B 1 421 ? 33.127 29.995 25.473 1.00 74.50 385 TYR B N 1
ATOM 5903 C CA . TYR B 1 421 ? 33.293 28.596 25.108 1.00 68.60 385 TYR B CA 1
ATOM 5904 C C . TYR B 1 421 ? 34.643 28.080 25.572 1.00 68.59 385 TYR B C 1
ATOM 5905 O O . TYR B 1 421 ? 35.670 28.668 25.269 1.00 71.93 385 TYR B O 1
ATOM 5914 N N . ALA B 1 422 ? 34.639 26.991 26.324 1.00 65.44 386 ALA B N 1
ATOM 5915 C CA . ALA B 1 422 ? 35.883 26.384 26.784 1.00 65.70 386 ALA B CA 1
ATOM 5916 C C . ALA B 1 422 ? 35.795 24.868 26.712 1.00 61.00 386 ALA B C 1
ATOM 5917 O O . ALA B 1 422 ? 34.744 24.287 26.979 1.00 58.04 386 ALA B O 1
ATOM 5919 N N . GLU B 1 423 ? 36.903 24.238 26.342 1.00 60.63 387 GLU B N 1
ATOM 5920 C CA . GLU B 1 423 ? 36.963 22.787 26.225 1.00 57.06 387 GLU B CA 1
ATOM 5921 C C . GLU B 1 423 ? 37.933 22.223 27.230 1.00 58.54 387 GLU B C 1
ATOM 5922 O O . GLU B 1 423 ? 38.917 22.864 27.571 1.00 62.17 387 GLU B O 1
ATOM 5928 N N . SER B 1 424 ? 37.661 21.015 27.700 1.00 56.29 388 SER B N 1
ATOM 5929 C CA . SER B 1 424 ? 38.563 20.384 28.641 1.00 58.56 388 SER B CA 1
ATOM 5930 C C . SER B 1 424 ? 38.791 18.925 28.329 1.00 56.07 388 SER B C 1
ATOM 5931 O O . SER B 1 424 ? 37.926 18.260 27.763 1.00 52.91 388 SER B O 1
ATOM 5934 N N . GLY B 1 425 ? 39.954 18.426 28.730 1.00 58.37 389 GLY B N 1
ATOM 5935 C CA . GLY B 1 425 ? 40.271 17.016 28.574 1.00 56.99 389 GLY B CA 1
ATOM 5936 C C . GLY B 1 425 ? 41.466 16.752 27.683 1.00 58.00 389 GLY B C 1
ATOM 5937 O O . GLY B 1 425 ? 41.777 17.546 26.785 1.00 58.47 389 GLY B O 1
ATOM 5938 N N . LEU B 1 426 ? 42.132 15.628 27.948 1.00 58.60 390 LEU B N 1
ATOM 5939 C CA . LEU B 1 426 ? 43.287 15.187 27.178 1.00 59.50 390 LEU B CA 1
ATOM 5940 C C . LEU B 1 426 ? 42.963 13.902 26.408 1.00 56.29 390 LEU B C 1
ATOM 5941 O O . LEU B 1 426 ? 43.133 13.841 25.182 1.00 54.93 390 LEU B O 1
ATOM 5946 N N . TYR B 1 427 ? 42.499 12.881 27.125 1.00 55.35 391 TYR B N 1
ATOM 5947 C CA A TYR B 1 427 ? 42.121 11.640 26.472 0.50 52.55 391 TYR B CA 1
ATOM 5948 C CA B TYR B 1 427 ? 42.104 11.620 26.508 0.50 52.98 391 TYR B CA 1
ATOM 5949 C C . TYR B 1 427 ? 40.753 11.792 25.803 1.00 49.17 391 TYR B C 1
ATOM 5950 O O . TYR B 1 427 ? 40.619 11.512 24.606 1.00 47.68 391 TYR B O 1
ATOM 5967 N N . THR B 1 428 ? 39.746 12.248 26.548 1.00 48.23 392 THR B N 1
ATOM 5968 C CA . THR B 1 428 ? 38.479 12.652 25.928 1.00 45.39 392 THR B CA 1
ATOM 5969 C C . THR B 1 428 ? 38.327 14.151 26.133 1.00 46.09 392 THR B C 1
ATOM 5970 O O . THR B 1 428 ? 38.746 14.686 27.161 1.00 48.86 392 THR B O 1
ATOM 5974 N N . ARG B 1 429 ? 37.727 14.832 25.167 1.00 44.10 393 ARG B N 1
ATOM 5975 C CA . ARG B 1 429 ? 37.624 16.276 25.247 1.00 45.37 393 ARG B CA 1
ATOM 5976 C C . ARG B 1 429 ? 36.294 16.804 24.743 1.00 43.36 393 ARG B C 1
ATOM 5977 O O . ARG B 1 429 ? 35.840 16.432 23.653 1.00 41.87 393 ARG B O 1
ATOM 5985 N N . GLY B 1 430 ? 35.688 17.678 25.542 1.00 43.79 394 GLY B N 1
ATOM 5986 C CA . GLY B 1 430 ? 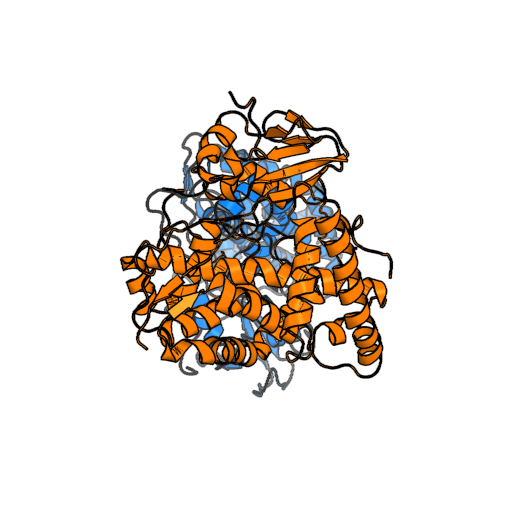34.451 18.333 25.184 1.00 42.18 394 GLY B CA 1
ATOM 5987 C C . GLY B 1 430 ? 34.298 19.674 25.872 1.00 45.07 394 GLY B C 1
ATOM 5988 O O . GLY B 1 430 ? 35.155 20.076 26.686 1.00 47.66 394 GLY B O 1
ATOM 5989 N N . PRO B 1 431 ? 33.198 20.382 25.553 1.00 44.71 395 PRO B N 1
ATOM 5990 C CA . PRO B 1 431 ? 32.893 21.681 26.145 1.00 47.64 395 PRO B CA 1
ATOM 5991 C C . PRO B 1 431 ? 32.839 21.598 27.668 1.00 49.36 395 PRO B C 1
ATOM 5992 O O . PRO B 1 431 ? 32.394 20.576 28.209 1.00 48.05 395 PRO B O 1
ATOM 5996 N N . VAL B 1 432 ? 33.289 22.650 28.354 1.00 53.06 396 VAL B N 1
ATOM 5997 C CA . VAL B 1 432 ? 33.178 22.709 29.813 1.00 54.88 396 VAL B CA 1
ATOM 5998 C C . VAL B 1 432 ? 31.707 22.951 30.169 1.00 54.38 396 VAL B C 1
ATOM 5999 O O . VAL B 1 432 ? 31.158 22.326 31.091 1.00 54.20 396 VAL B O 1
ATOM 6003 N N . SER B 1 433 ? 31.075 23.848 29.412 1.00 54.50 397 SER B N 1
ATOM 6004 C CA . SER B 1 433 ? 29.630 24.046 29.460 1.00 52.96 397 SER B CA 1
ATOM 6005 C C . SER B 1 433 ? 29.111 24.546 28.118 1.00 51.82 397 SER B C 1
ATOM 6006 O O . SER B 1 433 ? 29.891 24.868 27.210 1.00 52.49 397 SER B O 1
ATOM 6009 N N . LEU B 1 434 ? 27.791 24.581 27.989 1.00 50.25 398 LEU B N 1
ATOM 6010 C CA . LEU B 1 434 ? 27.146 25.160 26.823 1.00 50.03 398 LEU B CA 1
ATOM 6011 C C . LEU B 1 434 ? 25.837 25.810 27.241 1.00 51.51 398 LEU B C 1
ATOM 6012 O O . LEU B 1 434 ? 24.783 25.175 27.260 1.00 49.37 398 LEU B O 1
ATOM 6017 N N . LEU B 1 435 ? 25.933 27.089 27.583 1.00 55.51 399 LEU B N 1
ATOM 6018 C CA . LEU B 1 435 ? 24.803 27.871 28.037 1.00 57.72 399 LEU B CA 1
ATOM 6019 C C . LEU B 1 435 ? 24.074 28.405 26.817 1.00 58.32 399 LEU B C 1
ATOM 6020 O O . LEU B 1 435 ? 24.635 29.151 26.012 1.00 60.45 399 LEU B O 1
ATOM 6025 N N . VAL B 1 436 ? 22.823 27.996 26.674 1.00 56.64 400 VAL B N 1
ATOM 6026 C CA . VAL B 1 436 ? 22.009 28.396 25.542 1.00 57.14 400 VAL B CA 1
ATOM 6027 C C . VAL B 1 436 ? 20.790 29.169 26.029 1.00 60.25 400 VAL B C 1
ATOM 6028 O O . VAL B 1 436 ? 20.475 29.161 27.219 1.00 61.08 400 VAL B O 1
ATOM 6032 N N . ALA B 1 437 ? 20.121 29.854 25.106 1.00 62.49 401 ALA B N 1
ATOM 6033 C CA . ALA B 1 437 ? 18.848 30.517 25.382 1.00 65.08 401 ALA B CA 1
ATOM 6034 C C . ALA B 1 437 ? 17.883 30.205 24.233 1.00 64.38 401 ALA B C 1
ATOM 6035 O O . ALA B 1 437 ? 18.294 30.118 23.073 1.00 63.94 401 ALA B O 1
ATOM 6037 N N . PHE B 1 438 ? 16.606 30.027 24.557 1.00 64.54 402 PHE B N 1
ATOM 6038 C CA . PHE B 1 438 ? 15.581 29.662 23.575 1.00 64.24 402 PHE B CA 1
ATOM 6039 C C . PHE B 1 438 ? 14.231 30.182 24.066 1.00 67.59 402 PHE B C 1
ATOM 6040 O O . PHE B 1 438 ? 14.118 30.627 25.215 1.00 69.10 402 PHE B O 1
ATOM 6048 N N . ASP B 1 439 ? 13.214 30.125 23.205 1.00 69.30 403 ASP B N 1
ATOM 6049 C CA . ASP B 1 439 ? 11.875 30.617 23.547 1.00 73.27 403 ASP B CA 1
ATOM 6050 C C . ASP B 1 439 ? 11.320 29.903 24.789 1.00 71.59 403 ASP B C 1
ATOM 6051 O O . ASP B 1 439 ? 11.182 28.661 24.811 1.00 67.90 403 ASP B O 1
ATOM 6056 N N . GLY B 1 440 ? 11.029 30.697 25.821 1.00 74.77 404 GLY B N 1
ATOM 6057 C CA . GLY B 1 440 ? 10.501 30.187 27.085 1.00 73.97 404 GLY B CA 1
ATOM 6058 C C . GLY B 1 440 ? 9.022 29.858 27.014 1.00 75.18 404 GLY B C 1
ATOM 6059 O O . GLY B 1 440 ? 8.642 28.800 26.509 1.00 72.35 404 GLY B O 1
#

CATH classification: 1.10.630.10

Foldseek 3Di:
DLPDACVDPVCQQPVLVCLVCCPPPPQQRAHPVDLETEGQAQVLLQVLLACCVQWPDDDLLDQAAAPACAPCLVVLLVLLVVCQVVCLVVLLCLLCVQCVVVFPVLWDWLQVSPLQLSLLSSLCVLQVHDSVCSVLSSQLLVLCLCRHQDNDDDPVSVVSSVVSLVVLCVVCLVVLVVLLVPNDSHPSNSCSVPDDSSSSSSSSSSCSNQRRQQLSQLLLQLVVVCQVVVVSVVVCLVPVVLLLLSSLLSCLQPQQFQKDKTAGCAWDDRPHDTDGHRHMYIYGLNSNSQHCVQAPVSNDRDSPGPSQPSVDSLHQCGSRQSQHHHNNGNSCSVVSSSSSSSSSVVCPVSFAPKHFDDPDDWGWGGSRGIGTPITMIGGD/DPPDACVDPVCQQPVLVCLVCCCVPVQFDAHPVDRETEHFALVLQQVLLACCVFFPADFLVRLLVLQADQLPVVVPPLPLVLLVVCLVVCLVVLLVLLCVQCVVVQVVLKDWLQPSNQLLSLLSSLCVLQVHDSVCSVLLSQLLCLQLCSSQDPDDDPVSSVSNNVSNVVLSVVCLVVLVVLLPVNDSHPSNSCSPPDDDSSVSSVVSSRCSNQRRQQLSQLLLQLVVVCQVVVVNVVVCLVPVVLVLLSSLLSCLQAQQQAWGKTAGQAFDDRPHDGDHHRHIYIYGQNSSSLRCVQAPVSNDRDSVGPRQPSVDSLHLPGSRQSQGHHPPGNSNSVVSSSSSSSSNVVCCVSQPPKHQPVPDDWGWGTSRGIGTPITMIGGDD

B-factor: mean 56.33, std 20.47, range [21.73, 164.61]

Secondary structure (DSSP, 8-state):
--S--TTSHHHHH-GGGTHHHHHHH-SEEEETTTTEEEE--HHHHHHHHH-TTTEE---TTS----S----HHHHHHHHHHTHHHHHHHHHHHHHHHHHTTTTTTTEEEIIIIIIHHHHHHHHHHHTT--GGGHHHHHHHHHHHHHHHH-S---HHHHHHHHHHHHHHHHHHHHHHHHHTTS--SSHHHHH-----HHHHHHHHHHHHHHHHHHHHHHHHHHHHHHHTSHHHHHHHHH-GGGHHHHHHHHHHHS-SB-EEEEEESS-EESSS-EE-TT-EEEEEHHHHHT-TTTSSSTTS--TT-TTS-GGGTTSSS-SS-BTB-GGG--TTHHHHHHHHHHHHHHHHHHSTT-EE-TT----EE-SSB-EES--EEE--/-----TTSHHHHH-GGGTHHHHHHH-TEEEETTTTEEEE--HHHHHHHHH-TTTEEE--HHHHTGGG-----TTSTTTTHHHHHHHHHHHHHHHHHHHHHHHGGGTTTTEEEIIIIIIHHHHHHHHHHHTT--GGGHHHHHHHHHHHHHHHT-S---HHHHHHHHHHHHHHHHHHHHHHHHHHHS--SSHHHHHH-----HHHHHHHHHHHHHHHHHHHHHHHHHHHHHHHHSHHHHHHHHH-GGGHHHHHHHHHHHS-SB-EEEEEESS-EEETTEEE-TT-EEEEEHHHHHT-TTTSSSTTS--TT-GGG-GGGTTSTT-SS-BTB-GGGS-TTHHHHHHHHHHHHHHHHHHSTT-EE-TT----EE-SSB-EES--EEE---

Nearest PDB structures (foldseek):
  3nc3-assembly2_B  TM=1.003E+00  e=5.887E-61  Bacillus subtilis
  3nc7-assembly2_B  TM=9.954E-01  e=1.009E-53  Bacillus subtilis
  3nc3-assembly1_A  TM=9.814E-01  e=5.051E-53  Bacillus subtilis
  3nc7-assembly1_A  TM=9.895E-01  e=1.263E-50  Bacillus subtilis
  3nc5-assembly1_A  TM=9.773E-01  e=6.945E-51  Bacillus subtilis